Protein 5UL3 (pdb70)

Nearest PDB structures (foldseek):
  5ul3-assembly1_A  TM=1.001E+00  e=0.000E+00  Priestia megaterium
  5ul4-assembly1_A  TM=9.986E-01  e=0.000E+00  Priestia megaterium
  5ul2-assembly1_A  TM=9.793E-01  e=0.000E+00  Priestia megaterium
  9ccb-assembly1_A  TM=6.583E-01  e=2.451E-15  Methanothermobacter marburgensis
  8pty-assembly1_C  TM=5.830E-01  e=2.623E-03  Homo sapiens

Sequence (727 aa):
STKSIEYYLKELKEEIFSQIWLKPSSEIEKRCEELFKRSKEFDYKRILVSGETDNTTLYVIEDDSSSSKKIHVFSPNRDLRENPLLMRWHPSWYEIESKEIYYKCFLSCEELYYEHLELPTVTLVNLCVIENFPIPRLNLSTGTLSSYLRKEQLAKVELIDMQVGTTINNQIIKNNLLDSSQPDIIGLSVNFGQKKLAFEILDLIYSHIENGDLSSSIITVGNVIPSFSPEEQFFERYPSLLICDKEGEYTLRDLIKMLKKELKLDEVNGISSYVDESGEVKHNVAETVNFKEEVPTPSLDILGEISKFRGALTTLETSRGCDDYSRCTFCPRDHKLRSWRPLSVEEQQTLKQLDDIILRAGKHFNNIKPHIYMADEEFIGEELPNGTEAQRIIDICEGLLKREEKIKFDFAARADSSVYEPKRTKEEWNVEERLKMWHYCALAGADRIFIGVESGSNQQLKRYGKKGTTSEQNIIALRLVSALGINNLRIGFIMFDQLMKGLDNLKENLDFLERTDALMKPIDIGDMTYEELYDDKLLNDKEFIEKHKTGKPVYTIVSSYYMLASMEILMNTPYSRMVQLTERKEEVNLIMNDGKPDMNMGRYATSSFVDKTNGNLSEACQMWIDSSNFGVMYTIKSSLHKVANPREKKKLYSYMETHREISHFLLKYLVYNLSPDKESQQIILSDFLRMHSMEHIKINVGDGSSKENILNVMTNWQLIMEKLLRDVEADLNKGIITDSEDHRLHNTLKRWFSDMGNWS

Radius of gyration: 29.08 Å; Cα contacts (8 Å, |Δi|>4): 1310; chains: 1; bounding box: 94×72×60 Å

CATH classification: 3.40.50.280

Secondary structure (DSSP, 8-state):
-HHHHHHHHHHHHHHHT-TTS-HHHHHHHHHHHHTT-SS---SEEEEES-GGG-EEEEEEETTEEEEE-TTS-GGG-HHHHHH-TT-S-SSSS---EEEEES-HHHHHHH---EEEEEE---TTT--S-B--HHHHHHHHHHHHTT--EEEEEEGGGT--HHHHHHHHHHH--SEEEEE--TT-HHHHHHHHHHHHHHHHTTS---EEEEESHHHHH-HHHHHHH-TT-EEE-S-SHHHHHHHHHHHTTSS-GGGSTTEEEE-TTS-EEE---PPP-HHHH--S---TTHHHHHHTT-BEEE--EES-S----TTS--TTT-SS-EEPPHHHHHHHHHHHHHHHHHTT--SEEEE--S-SS---TTS-HHHHHHHHHHHHHTSSS--EEE-EE-GGGT--TTS-HHHHHHHHHHHHHHHHHTB-S-EEEEE-S-HHHHHHTT----HHHHHHHHHHHHHTT---EEEE--B-TT--SSHHHHHHHHHHT-SSSPBPPP--TT--HHHHHHHHHH-HHHHHHHB----GGGGBSSTT-B--EETT-HHHHHHHHHHHHHT---BTGGGPPBTTTTEE-B--SSHHHHHHHHHHHHHHHHHHHHHHHHHHHHHH--HHHHHHHHHHHHHHHHHHHHHHHHHHHHHS--HHHHHHHHHHHHHTT-TT----TT--SHHHHHHHHHHHHHHHHHHHHHHHHHHHTTSS---TT-HHHHHHHHHHHTTT---

InterPro domains:
  IPR006158 Cobalamin (vitamin B12)-binding domain [PS51332] (119-259)
  IPR006638 Elp3/MiaA/NifB-like, radical SAM core domain [SM00729] (303-529)
  IPR007197 Radical SAM [PF04055] (308-470)
  IPR007197 Radical SAM [PS51918] (299-545)
  IPR007197 Radical SAM [SFLDS00029] (1-744)
  IPR023404 Radical SAM, alpha/beta horseshoe [G3DSA:3.80.30.20] (302-476)
  IPR034532 OxsB-like [SFLDF00430] (1-744)
  IPR051198 Tetrapyrrole and bacteriochlorophyll biosynthesis methyltransferases [PTHR43409] (122-497)
  IPR058240 Radical SAM superfamily [SSF102114] (308-475)

Foldseek 3Di:
DVVVLVVLLVVLLVLQLLQQAAQVVSLVVNVVSQVPDPVDDADDKDWFAHDQFIKIWTHRDQFKIKIFGNRFQPLPQLLVCVLPVPPDDPDDPRDGMDIGGRSNVSVVSLPAFEEEEEEDDPCVVPQQDEPDQLVQQLQNLCRNNVRHRYHYHYCSLPQDLVNVLVVCLVVQGAAYEYEADFQCPVVVVVSVVSVVVCVVVVSHHYQYEYEDDLCLLPVVVVCVVVQAYKYQNARCNQQVVVVSCVVVVNDDPLARARIWHQDPVRDIDTHHHDDDLCQPSGAQGRNNCVLSSVVSLHYYEDEQKFAACLCQFQQDFARHRHNAIRGHALVRVLVNLVSRQVNCVVSVRAQEYEYPYPAQQHQDPVGCSLVRLLSNLVSLVPDPDAHAYEEEHELVLQPDVVDDLVSNLSSLVSLLSNLVRHHAEYEYAPAAQAQVVCVLRRSPDHNVSSLLSQQSNLLSVHHYAYEYAQAEQADDDCVRNVSRLVSQQDQLRHFHHHDCPPPRSSRVSCCSVPVPVSSVVTTPSHGNLVRYPDPLHHRWHAPNGNSLVVVVVVCVVVVHDFFPPVNDADSSRRTTDGAHPHVLSRLLSVVLVQVCVLCVQLLVQLVVLLVPWDPQLVVVSVVLVVVVSVLSSVLSLQLVCQQPNDDVSVVVVCVVCVVQVNNVQVAHRNDSDNVNSLVSSLSSCVSVVSSVVVVVVCDVVVVGDHDPVRSNVVSSVVSVVCRSPTD

Structure (mmCIF, N/CA/C/O backbone):
data_5UL3
#
_entry.id   5UL3
#
_cell.length_a   89.357
_cell.length_b   99.595
_cell.length_c   121.439
_cell.angle_alpha   90.00
_cell.angle_beta   90.00
_cell.angle_gamma   90.00
#
_symmetry.space_group_name_H-M   'P 21 21 21'
#
loop_
_entity.id
_entity.type
_entity.pdbx_description
1 polymer 'OxsB protein'
2 non-polymer 'IRON/SULFUR CLUSTER'
3 non-polymer COBALAMIN
4 non-polymer 2,3-DIHYDROXY-1,4-DITHIOBUTANE
5 non-polymer '2-(N-MORPHOLINO)-ETHANESULFONIC ACID'
6 non-polymer 1,2-ETHANEDIOL
7 water water
#
loop_
_atom_site.group_PDB
_atom_site.id
_atom_site.type_symbol
_atom_site.label_atom_id
_atom_site.label_alt_id
_atom_site.label_comp_id
_atom_site.label_asym_id
_atom_site.label_entity_id
_atom_site.label_seq_id
_atom_site.pdbx_PDB_ins_code
_atom_site.Cartn_x
_atom_site.Cartn_y
_atom_site.Cartn_z
_atom_site.occupancy
_atom_site.B_iso_or_equiv
_atom_site.auth_seq_id
_atom_site.auth_comp_id
_atom_site.auth_asym_id
_atom_site.auth_atom_id
_atom_site.pdbx_PDB_model_num
ATOM 1 N N . SER A 1 6 ? 41.557 -27.729 16.500 1.00 64.76 6 SER A N 1
ATOM 2 C CA . SER A 1 6 ? 42.200 -28.992 16.864 1.00 64.34 6 SER A CA 1
ATOM 3 C C . SER A 1 6 ? 41.286 -30.174 16.563 1.00 67.70 6 SER A C 1
ATOM 4 O O . SER A 1 6 ? 40.197 -30.272 17.127 1.00 54.92 6 SER A O 1
ATOM 7 N N . THR A 1 7 ? 41.742 -31.082 15.693 1.00 63.69 7 THR A N 1
ATOM 8 C CA . THR A 1 7 ? 40.870 -32.158 15.220 1.00 70.25 7 THR A CA 1
ATOM 9 C C . THR A 1 7 ? 40.516 -33.153 16.322 1.00 68.04 7 THR A C 1
ATOM 10 O O . THR A 1 7 ? 39.424 -33.731 16.304 1.00 63.46 7 THR A O 1
ATOM 14 N N . LYS A 1 8 ? 41.417 -33.387 17.275 1.00 70.98 8 LYS A N 1
ATOM 15 C CA . LYS A 1 8 ? 41.050 -34.248 18.393 1.00 69.04 8 LYS A CA 1
ATOM 16 C C . LYS A 1 8 ? 39.947 -33.608 19.228 1.00 70.68 8 LYS A C 1
ATOM 17 O O . LYS A 1 8 ? 38.993 -34.283 19.635 1.00 63.57 8 LYS A O 1
ATOM 23 N N . SER A 1 9 ? 40.050 -32.300 19.477 1.00 63.57 9 SER A N 1
ATOM 24 C CA . SER A 1 9 ? 39.022 -31.621 20.254 1.00 52.07 9 SER A CA 1
ATOM 25 C C . SER A 1 9 ? 37.702 -31.528 19.493 1.00 59.01 9 SER A C 1
ATOM 26 O O . SER A 1 9 ? 36.636 -31.511 20.117 1.00 52.95 9 SER A O 1
ATOM 29 N N . ILE A 1 10 ? 37.750 -31.474 18.159 1.00 43.95 10 ILE A N 1
ATOM 30 C CA . ILE A 1 10 ? 36.522 -31.425 17.368 1.00 60.33 10 ILE A CA 1
ATOM 31 C C . ILE A 1 10 ? 35.742 -32.721 17.532 1.00 56.63 10 ILE A C 1
ATOM 32 O O . ILE A 1 10 ? 34.525 -32.713 17.764 1.00 46.96 10 ILE A O 1
ATOM 37 N N . GLU A 1 11 ? 36.437 -33.853 17.409 1.00 54.36 11 GLU A N 1
ATOM 38 C CA . GLU A 1 11 ? 35.806 -35.153 17.597 1.00 45.61 11 GLU A CA 1
ATOM 39 C C . GLU A 1 11 ? 35.200 -35.257 18.987 1.00 54.15 11 GLU A C 1
ATOM 40 O O . GLU A 1 11 ? 34.043 -35.667 19.150 1.00 50.29 11 GLU A O 1
ATOM 46 N N . TYR A 1 12 ? 35.968 -34.860 20.001 1.00 47.42 12 TYR A N 1
ATOM 47 C CA . TYR A 1 12 ? 35.471 -34.874 21.369 1.00 57.11 12 TYR A CA 1
ATOM 48 C C . TYR A 1 12 ? 34.256 -33.968 21.530 1.00 53.20 12 TYR A C 1
ATOM 49 O O . TYR A 1 12 ? 33.298 -34.318 22.230 1.00 45.05 12 TYR A O 1
ATOM 58 N N . TYR A 1 13 ? 34.283 -32.792 20.902 1.00 49.84 13 TYR A N 1
ATOM 59 C CA . TYR A 1 13 ? 33.179 -31.853 21.055 1.00 51.56 13 TYR A CA 1
ATOM 60 C C . TYR A 1 13 ? 31.908 -32.383 20.396 1.00 41.27 13 TYR A C 1
ATOM 61 O O . TYR A 1 13 ? 30.819 -32.273 20.968 1.00 40.29 13 TYR A O 1
ATOM 70 N N . LEU A 1 14 ? 32.031 -32.984 19.214 1.00 37.34 14 LEU A N 1
ATOM 71 C CA . LEU A 1 14 ? 30.864 -33.536 18.535 1.00 43.86 14 LEU A CA 1
ATOM 72 C C . LEU A 1 14 ? 30.278 -34.711 19.311 1.00 51.77 14 LEU A C 1
ATOM 73 O O . LEU A 1 14 ? 29.054 -34.809 19.472 1.00 39.40 14 LEU A O 1
ATOM 78 N N . LYS A 1 15 ? 31.137 -35.609 19.798 1.00 41.97 15 LYS A N 1
ATOM 79 C CA . LYS A 1 15 ? 30.666 -36.761 20.563 1.00 41.21 15 LYS A CA 1
ATOM 80 C C . LYS A 1 15 ? 29.924 -36.319 21.814 1.00 39.84 15 LYS A C 1
ATOM 81 O O . LYS A 1 15 ? 28.841 -36.829 22.120 1.00 42.71 15 LYS A O 1
ATOM 87 N N . GLU A 1 16 ? 30.497 -35.367 22.556 1.00 39.74 16 GLU A N 1
ATOM 88 C CA . GLU A 1 16 ? 29.834 -34.870 23.754 1.00 40.05 16 GLU A CA 1
ATOM 89 C C . GLU A 1 16 ? 28.552 -34.123 23.404 1.00 38.55 16 GLU A C 1
ATOM 90 O O . GLU A 1 16 ? 27.575 -34.166 24.161 1.00 35.48 16 GLU A O 1
ATOM 96 N N . LEU A 1 17 ? 28.554 -33.400 22.283 1.00 38.55 17 LEU A N 1
ATOM 97 C CA . LEU A 1 17 ? 27.357 -32.673 21.872 1.00 38.84 17 LEU A CA 1
ATOM 98 C C . LEU A 1 17 ? 26.258 -33.636 21.457 1.00 33.17 17 LEU A C 1
ATOM 99 O O . LEU A 1 17 ? 25.078 -33.408 21.757 1.00 35.85 17 LEU A O 1
ATOM 104 N N . LYS A 1 18 ? 26.626 -34.713 20.761 1.00 33.43 18 LY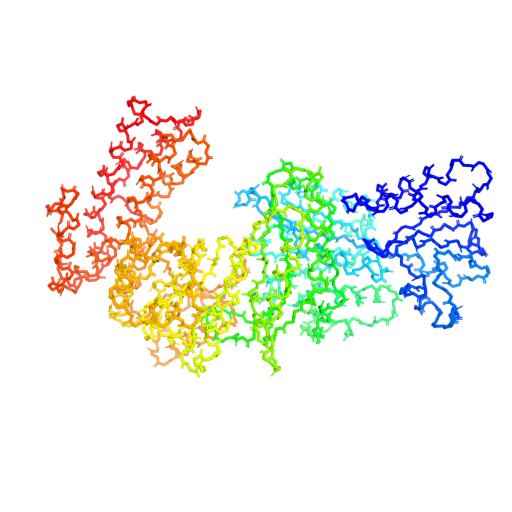S A N 1
ATOM 105 C CA . LYS A 1 18 ? 25.648 -35.731 20.389 1.00 35.92 18 LYS A CA 1
ATOM 106 C C . LYS A 1 18 ? 24.965 -36.312 21.622 1.00 38.66 18 LYS A C 1
ATOM 107 O O . LYS A 1 18 ? 23.765 -36.621 21.591 1.00 37.22 18 LYS A O 1
ATOM 113 N N A GLU A 1 19 ? 25.704 -36.451 22.726 0.50 34.99 19 GLU A N 1
ATOM 114 N N B GLU A 1 19 ? 25.707 -36.456 22.723 0.50 34.99 19 GLU A N 1
ATOM 115 C CA A GLU A 1 19 ? 25.102 -36.972 23.947 0.50 33.55 19 GLU A CA 1
ATOM 116 C CA B GLU A 1 19 ? 25.108 -36.970 23.948 0.50 33.55 19 GLU A CA 1
ATOM 117 C C A GLU A 1 19 ? 24.233 -35.922 24.623 0.50 33.91 19 GLU A C 1
ATOM 118 C C B GLU A 1 19 ? 24.227 -35.920 24.607 0.50 33.91 19 GLU A C 1
ATOM 119 O O A GLU A 1 19 ? 23.176 -36.247 25.177 0.50 36.78 19 GLU A O 1
ATOM 120 O O B GLU A 1 19 ? 23.157 -36.245 25.136 0.50 36.78 19 GLU A O 1
ATOM 131 N N . ILE A 1 20 ? 24.657 -34.657 24.591 1.00 28.23 20 ILE A N 1
ATOM 132 C CA . ILE A 1 20 ? 23.840 -33.591 25.155 1.00 25.76 20 ILE A CA 1
ATOM 133 C C . ILE A 1 20 ? 22.537 -33.467 24.377 1.00 28.52 20 ILE A C 1
ATOM 134 O O . ILE A 1 20 ? 21.441 -33.417 24.957 1.00 29.82 20 ILE A O 1
ATOM 139 N N . PHE A 1 21 ? 22.644 -33.428 23.046 1.00 28.21 21 PHE A N 1
ATOM 140 C CA . PHE A 1 21 ? 21.467 -33.187 22.208 1.00 32.66 21 PHE A CA 1
ATOM 141 C C . PHE A 1 21 ? 20.495 -34.361 22.215 1.00 36.52 21 PHE A C 1
ATOM 142 O O . PHE A 1 21 ? 19.325 -34.188 21.844 1.00 31.19 21 PHE A O 1
ATOM 150 N N . SER A 1 22 ? 20.950 -35.555 22.597 1.00 29.68 22 SER A N 1
ATOM 151 C CA . SER A 1 22 ? 20.052 -36.699 22.693 1.00 30.57 22 SER A CA 1
ATOM 152 C C . SER A 1 22 ? 19.017 -36.528 23.794 1.00 33.93 22 SER A C 1
ATOM 153 O O . SER A 1 22 ? 18.017 -37.260 23.803 1.00 35.57 22 SER A O 1
ATOM 156 N N . GLN A 1 23 ? 19.213 -35.573 24.704 1.00 29.87 23 GLN A N 1
ATOM 157 C CA . GLN A 1 23 ? 18.259 -35.340 25.786 1.00 29.04 23 GLN A CA 1
ATOM 158 C C . GLN A 1 23 ? 17.211 -34.332 25.308 1.00 30.28 23 GLN A C 1
ATOM 159 O O . GLN A 1 23 ? 17.162 -33.172 25.720 1.00 29.90 23 GLN A O 1
ATOM 165 N N . ILE A 1 24 ? 16.338 -34.826 24.423 1.00 33.78 24 ILE A N 1
ATOM 166 C CA . ILE A 1 24 ? 15.435 -33.944 23.689 1.00 33.61 24 ILE A CA 1
ATOM 167 C C . ILE A 1 24 ? 14.317 -33.370 24.544 1.00 35.01 24 ILE A C 1
ATOM 168 O O . ILE A 1 24 ? 13.582 -32.498 24.074 1.00 33.98 24 ILE A O 1
ATOM 173 N N . TRP A 1 25 ? 14.192 -33.798 25.802 1.00 30.29 25 TRP A N 1
ATOM 174 C CA . TRP A 1 25 ? 13.231 -33.190 26.713 1.00 30.00 25 TRP A CA 1
ATOM 175 C C . TRP A 1 25 ? 13.740 -31.911 27.359 1.00 39.13 25 TRP A C 1
ATOM 176 O O . TRP A 1 25 ? 12.940 -31.161 27.924 1.00 38.33 25 TRP A O 1
ATOM 187 N N . LEU A 1 26 ? 15.043 -31.645 27.319 1.00 35.74 26 LEU A N 1
ATOM 188 C CA . LEU A 1 26 ? 15.538 -30.434 27.951 1.00 34.72 26 LEU A CA 1
ATOM 189 C C . LEU A 1 26 ? 15.192 -29.225 27.098 1.00 36.38 26 LEU A C 1
ATOM 190 O O . LEU A 1 26 ? 15.168 -29.294 25.867 1.00 36.00 26 LEU A O 1
ATOM 195 N N . LYS A 1 27 ? 14.927 -28.109 27.768 1.00 35.02 27 LYS A N 1
ATOM 196 C CA . LYS A 1 27 ? 14.661 -26.858 27.078 1.00 36.72 27 LYS A CA 1
ATOM 197 C C . LYS A 1 27 ? 15.958 -26.300 26.498 1.00 40.95 27 LYS A C 1
ATOM 198 O O . LYS A 1 27 ? 17.051 -26.615 26.981 1.00 38.83 27 LYS A O 1
ATOM 204 N N . PRO A 1 28 ? 15.864 -25.475 25.450 1.00 40.63 28 PRO A N 1
ATOM 205 C CA . PRO A 1 28 ? 17.093 -25.021 24.779 1.00 37.82 28 PRO A CA 1
ATOM 206 C C . PRO A 1 28 ? 18.052 -24.267 25.693 1.00 41.49 28 PRO A C 1
ATOM 207 O O . PRO A 1 28 ? 19.267 -24.347 25.482 1.00 38.62 28 PRO A O 1
ATOM 211 N N . SER A 1 29 ? 17.550 -23.552 26.707 1.00 41.16 29 SER A N 1
ATOM 212 C CA A SER A 1 29 ? 18.440 -22.878 27.649 0.50 46.18 29 SER A CA 1
ATOM 213 C CA B SER A 1 29 ? 18.442 -22.877 27.646 0.50 46.17 29 SER A CA 1
ATOM 214 C C . SER A 1 29 ? 19.235 -23.880 28.478 1.00 48.44 29 SER A C 1
ATOM 215 O O . SER A 1 29 ? 20.408 -23.642 28.791 1.00 44.84 29 SER A O 1
ATOM 220 N N . GLU A 1 30 ? 18.612 -25.002 28.850 1.00 44.03 30 GLU A N 1
ATOM 221 C CA . GLU A 1 30 ? 19.322 -26.038 29.599 1.00 39.63 30 GLU A CA 1
ATOM 222 C C . GLU A 1 30 ? 20.321 -26.771 28.711 1.00 46.89 30 GLU A C 1
ATOM 223 O O . GLU A 1 30 ? 21.429 -27.107 29.152 1.00 37.97 30 GLU A O 1
ATOM 229 N N . ILE A 1 31 ? 19.955 -27.025 27.454 1.00 37.21 31 ILE A N 1
ATOM 230 C CA . ILE A 1 31 ? 20.929 -27.540 26.496 1.00 34.90 31 ILE A CA 1
ATOM 231 C C . ILE A 1 31 ? 22.096 -26.572 26.364 1.00 39.58 31 ILE A C 1
ATOM 232 O O . ILE A 1 31 ? 23.266 -26.981 26.350 1.00 35.32 31 ILE A O 1
ATOM 237 N N . GLU A 1 32 ? 21.800 -25.273 26.279 1.00 34.68 32 GLU A N 1
ATOM 238 C CA . GLU A 1 32 ? 22.873 -24.295 26.112 1.00 39.83 32 GLU A CA 1
ATOM 239 C C . GLU A 1 32 ? 23.785 -24.277 27.336 1.00 41.43 32 GLU A C 1
ATOM 240 O O . GLU A 1 32 ? 25.014 -24.190 27.201 1.00 41.23 32 GLU A O 1
ATOM 246 N N . LYS A 1 33 ? 23.203 -24.396 28.533 1.00 40.88 33 LYS A N 1
ATOM 247 C CA . LYS A 1 33 ? 23.998 -24.475 29.757 1.00 37.16 33 LYS A CA 1
ATOM 248 C C . LYS A 1 33 ? 25.010 -25.604 29.676 1.00 43.42 33 LYS A C 1
ATOM 249 O O . LYS A 1 33 ? 26.197 -25.414 29.966 1.00 45.56 33 LYS A O 1
ATOM 255 N N . ARG A 1 34 ? 24.559 -26.794 29.280 1.00 35.05 34 ARG A N 1
ATOM 256 C CA . ARG A 1 34 ? 25.477 -27.921 29.182 1.00 38.71 34 ARG A CA 1
ATOM 257 C C . ARG A 1 34 ? 26.489 -27.732 28.062 1.00 50.01 34 ARG A C 1
ATOM 258 O O . ARG A 1 34 ? 27.591 -28.292 28.129 1.00 42.00 34 ARG A O 1
ATOM 266 N N . CYS A 1 35 ? 26.142 -26.957 27.027 1.00 42.48 35 CYS A N 1
ATOM 267 C CA . CYS A 1 35 ? 27.115 -26.674 25.976 1.00 36.31 35 CYS A CA 1
ATOM 268 C C . CYS A 1 35 ? 28.189 -25.704 26.463 1.00 40.06 35 CYS A C 1
ATOM 269 O O . CYS A 1 35 ? 29.370 -25.858 26.126 1.00 41.46 35 CYS A O 1
ATOM 272 N N . GLU A 1 36 ? 27.801 -24.698 27.249 1.00 41.42 36 GLU A N 1
ATOM 273 C CA . GLU A 1 36 ? 28.792 -23.783 27.811 1.00 52.03 36 GLU A CA 1
ATOM 274 C C . GLU A 1 36 ? 29.766 -24.519 28.717 1.00 55.94 36 GLU A C 1
ATOM 275 O O . GLU A 1 36 ? 30.982 -24.308 28.634 1.00 55.14 36 GLU A O 1
ATOM 281 N N . GLU A 1 37 ? 29.252 -25.403 29.572 1.00 50.43 37 GLU A N 1
ATOM 282 C CA . GLU A 1 37 ? 30.114 -26.139 30.490 1.00 55.80 37 GLU A CA 1
ATOM 283 C C . GLU A 1 37 ? 31.051 -27.083 29.748 1.00 61.29 37 GLU A C 1
ATOM 284 O O . GLU A 1 37 ? 32.154 -27.367 30.230 1.00 59.32 37 GLU A O 1
ATOM 290 N N . LEU A 1 38 ? 30.643 -27.562 28.573 1.00 49.29 38 LEU A N 1
ATOM 291 C CA . LEU A 1 38 ? 31.494 -28.444 27.785 1.00 52.17 38 LEU A CA 1
ATOM 292 C C . LEU A 1 38 ? 32.612 -27.674 27.088 1.00 59.94 38 LEU A C 1
ATOM 293 O O . LEU A 1 38 ? 33.722 -28.195 26.922 1.00 54.19 38 LEU A O 1
ATOM 298 N N . PHE A 1 39 ? 32.343 -26.439 26.668 1.00 57.10 39 PHE A N 1
ATOM 299 C CA . PHE A 1 39 ? 33.349 -25.668 25.952 1.00 62.66 39 PHE A CA 1
ATOM 300 C C . PHE A 1 39 ? 34.223 -24.835 26.878 1.00 65.52 39 PHE A C 1
ATOM 301 O O . PHE A 1 39 ? 35.354 -24.494 26.505 1.00 76.62 39 PHE A O 1
ATOM 309 N N . LYS A 1 40 ? 33.743 -24.531 28.080 1.00 66.54 40 LYS A N 1
ATOM 310 C CA . LYS A 1 40 ? 34.572 -23.934 29.116 1.00 74.16 40 LYS A CA 1
ATOM 311 C C . LYS A 1 40 ? 35.438 -24.958 29.845 1.00 77.34 40 LYS A C 1
ATOM 312 O O . LYS A 1 40 ? 36.166 -24.580 30.769 1.00 84.40 40 LYS A O 1
ATOM 318 N N . ARG A 1 41 ? 35.384 -26.237 29.456 1.00 74.76 41 ARG A N 1
ATOM 319 C CA . ARG A 1 41 ? 36.183 -27.271 30.104 1.00 78.86 41 ARG A CA 1
ATOM 320 C C . ARG A 1 41 ? 37.641 -27.261 29.661 1.00 82.93 41 ARG A C 1
ATOM 321 O O . ARG A 1 41 ? 38.447 -28.014 30.219 1.00 75.14 41 ARG A O 1
ATOM 329 N N . SER A 1 42 ? 37.991 -26.443 28.670 1.00 90.21 42 SER A N 1
ATOM 330 C CA . SER A 1 42 ? 39.372 -26.235 28.260 1.00 91.51 42 SER A CA 1
ATOM 331 C C . SER A 1 42 ? 39.655 -24.742 28.257 1.00 99.39 42 SER A C 1
ATOM 332 O O . SER A 1 42 ? 38.883 -23.964 27.686 1.00 103.95 42 SER A O 1
ATOM 335 N N . LYS A 1 43 ? 40.753 -24.343 28.904 1.00 91.87 43 LYS A N 1
ATOM 336 C CA . LYS A 1 43 ? 41.276 -22.996 28.711 1.00 95.23 43 LYS A CA 1
ATOM 337 C C . LYS A 1 43 ? 41.852 -22.800 27.315 1.00 97.03 43 LYS A C 1
ATOM 338 O O . LYS A 1 43 ? 42.208 -21.671 26.961 1.00 97.11 43 LYS A O 1
ATOM 344 N N . GLU A 1 44 ? 41.950 -23.869 26.524 1.00 94.81 44 GLU A N 1
ATOM 345 C CA . GLU A 1 44 ? 42.429 -23.831 25.142 1.00 100.40 44 GLU A CA 1
ATOM 346 C C . GLU A 1 44 ? 41.319 -23.505 24.154 1.00 96.46 44 GLU A C 1
ATOM 347 O O . GLU A 1 44 ? 41.281 -24.051 23.045 1.00 82.24 44 GLU A O 1
ATOM 353 N N . PHE A 1 45 ? 40.405 -22.618 24.552 1.00 96.77 45 PHE A N 1
ATOM 354 C CA . PHE A 1 45 ? 39.308 -22.143 23.717 1.00 89.89 45 PHE A CA 1
ATOM 355 C C . PHE A 1 45 ? 38.499 -21.112 24.493 1.00 84.86 45 PHE A C 1
ATOM 356 O O . PHE A 1 45 ? 37.917 -21.433 25.536 1.00 84.72 45 PHE A O 1
ATOM 364 N N . ASP A 1 46 ? 38.459 -19.874 24.005 1.00 71.21 46 ASP A N 1
ATOM 365 C CA . ASP A 1 46 ? 37.574 -18.860 24.552 1.00 70.62 46 ASP A CA 1
ATOM 366 C C . ASP A 1 46 ? 36.659 -18.336 23.453 1.00 68.47 46 ASP A C 1
ATOM 367 O O . ASP A 1 46 ? 37.052 -18.241 22.285 1.00 59.33 46 ASP A O 1
ATOM 372 N N . TYR A 1 47 ? 35.428 -18.004 23.842 1.00 59.73 47 TYR A N 1
ATOM 373 C CA . TYR A 1 47 ? 34.391 -17.602 22.906 1.00 53.96 47 TYR A CA 1
ATOM 374 C C . TYR A 1 47 ? 33.562 -16.494 23.535 1.00 51.67 47 TYR A C 1
ATOM 375 O O . TYR A 1 47 ? 33.566 -16.305 24.753 1.00 51.40 47 TYR A O 1
ATOM 384 N N . LYS A 1 48 ? 32.824 -15.776 22.690 1.00 43.17 48 LYS A N 1
ATOM 385 C CA . LYS A 1 48 ? 32.010 -14.667 23.178 1.00 43.28 48 LYS A CA 1
ATOM 386 C C . LYS A 1 48 ? 30.575 -15.083 23.483 1.00 48.96 48 LYS A C 1
ATOM 387 O O . LYS A 1 48 ? 30.034 -14.718 24.530 1.00 51.10 48 LYS A O 1
ATOM 393 N N . ARG A 1 49 ? 29.933 -15.831 22.590 1.00 44.88 49 ARG A N 1
ATOM 394 C CA . ARG A 1 49 ? 28.581 -16.287 22.883 1.00 48.22 49 ARG A CA 1
ATOM 395 C C . ARG A 1 49 ? 28.297 -17.558 22.099 1.00 40.55 49 ARG A C 1
ATOM 396 O O . ARG A 1 49 ? 29.020 -17.913 21.164 1.00 36.92 49 ARG A O 1
ATOM 404 N N . ILE A 1 50 ? 27.256 -18.274 22.529 1.00 40.56 50 ILE A N 1
ATOM 405 C CA . ILE A 1 50 ? 26.826 -19.485 21.849 1.00 39.20 50 ILE A CA 1
ATOM 406 C C . ILE A 1 50 ? 25.331 -19.387 21.578 1.00 35.93 50 ILE A C 1
ATOM 407 O O . ILE A 1 50 ? 24.603 -18.630 22.222 1.00 41.31 50 ILE A O 1
ATOM 412 N N . LEU A 1 51 ? 24.895 -20.176 20.601 1.00 31.71 51 LEU A N 1
ATOM 413 C CA . LEU A 1 51 ? 23.500 -20.286 20.191 1.00 33.71 51 LEU A CA 1
ATOM 414 C C . LEU A 1 51 ? 23.245 -21.750 19.868 1.00 29.79 51 LEU A C 1
ATOM 415 O O . LEU A 1 51 ? 24.034 -22.365 19.144 1.00 28.31 51 LEU A O 1
ATOM 420 N N . VAL A 1 52 ? 22.154 -22.314 20.391 1.00 28.21 52 VAL A N 1
ATOM 421 C CA . VAL A 1 52 ? 21.690 -23.633 19.978 1.00 21.73 52 VAL A CA 1
ATOM 422 C C . VAL A 1 52 ? 20.389 -23.428 19.202 1.00 22.73 52 VAL A C 1
ATOM 423 O O . VAL A 1 52 ? 19.508 -22.681 19.647 1.00 24.53 52 VAL A O 1
ATOM 427 N N . SER A 1 53 ? 20.284 -24.072 18.053 1.00 23.91 53 SER A N 1
ATOM 428 C CA . SER A 1 53 ? 19.022 -24.077 17.302 1.00 21.89 53 SER A CA 1
ATOM 429 C C . SER A 1 53 ? 18.884 -25.451 16.669 1.00 25.48 53 SER A C 1
ATOM 430 O O . SER A 1 53 ? 19.684 -26.354 16.930 1.00 27.37 53 SER A O 1
ATOM 433 N N . GLY A 1 54 ? 17.886 -25.617 15.791 1.00 22.97 54 GLY A N 1
ATOM 434 C CA . GLY A 1 54 ? 17.586 -26.943 15.279 1.00 24.26 54 GLY A CA 1
ATOM 435 C C . GLY A 1 54 ? 16.863 -27.739 16.362 1.00 21.99 54 GLY A C 1
ATOM 436 O O . GLY A 1 54 ? 16.581 -27.234 17.440 1.00 24.71 54 GLY A O 1
ATOM 437 N N . GLU A 1 55 ?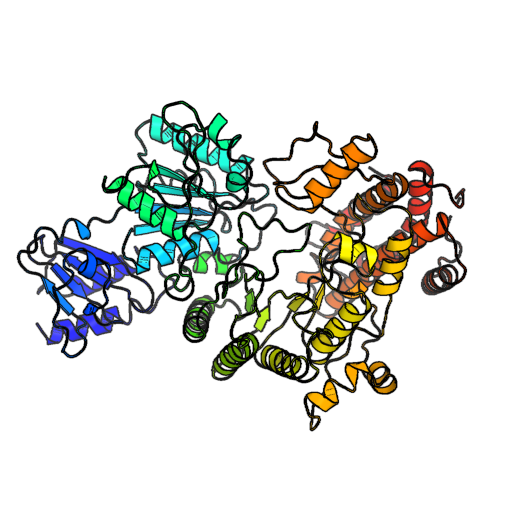 16.581 -29.010 16.059 1.00 23.30 55 GLU A N 1
ATOM 438 C CA . GLU A 1 55 ? 15.887 -29.888 17.000 1.00 24.79 55 GLU A CA 1
ATOM 439 C C . GLU A 1 55 ? 16.171 -31.337 16.630 1.00 21.71 55 GLU A C 1
ATOM 440 O O . GLU A 1 55 ? 16.538 -31.639 15.495 1.00 23.12 55 GLU A O 1
ATOM 446 N N . THR A 1 56 ? 15.984 -32.234 17.618 1.00 24.88 56 THR A N 1
ATOM 447 C CA . THR A 1 56 ? 16.268 -33.672 17.511 1.00 27.38 56 THR A CA 1
ATOM 448 C C . THR A 1 56 ? 17.450 -33.996 16.592 1.00 27.00 56 THR A C 1
ATOM 449 O O . THR A 1 56 ? 18.605 -33.805 16.987 1.00 30.09 56 THR A O 1
ATOM 453 N N . ASP A 1 57 ? 17.190 -34.491 15.385 1.00 23.85 57 ASP A N 1
ATOM 454 C CA . ASP A 1 57 ? 18.249 -34.994 14.515 1.00 24.62 57 ASP A CA 1
ATOM 455 C C . ASP A 1 57 ? 18.938 -33.906 13.689 1.00 27.59 57 ASP A C 1
ATOM 456 O O . ASP A 1 57 ? 19.657 -34.243 12.744 1.00 31.85 57 ASP A O 1
ATOM 461 N N . ASN A 1 58 ? 18.762 -32.629 14.039 1.00 25.31 58 ASN A N 1
ATOM 462 C CA . ASN A 1 58 ? 19.461 -31.568 13.323 1.00 26.43 58 ASN A CA 1
ATOM 463 C C . ASN A 1 58 ? 19.889 -30.459 14.270 1.00 26.92 58 ASN A C 1
ATOM 464 O O . ASN A 1 58 ? 20.270 -29.370 13.816 1.00 26.00 58 ASN A O 1
ATOM 469 N N . THR A 1 59 ? 19.854 -30.715 15.578 1.00 23.28 59 THR A N 1
ATOM 470 C CA . THR A 1 59 ? 20.252 -29.711 16.545 1.00 22.18 59 THR A CA 1
ATOM 471 C C . THR A 1 59 ? 21.686 -29.260 16.270 1.00 24.81 59 THR A C 1
ATOM 472 O O . THR A 1 59 ? 22.564 -30.071 15.963 1.00 26.40 59 THR A O 1
ATOM 476 N N . THR A 1 60 ? 21.898 -27.957 16.362 1.00 23.84 60 THR A N 1
ATOM 477 C CA . THR A 1 60 ? 23.113 -27.299 15.892 1.00 27.43 60 THR A CA 1
ATOM 478 C C . THR A 1 60 ? 23.599 -26.328 16.953 1.00 24.13 60 THR A C 1
ATOM 479 O O . THR A 1 60 ? 22.802 -25.582 17.518 1.00 27.92 60 THR A O 1
ATOM 483 N N . LEU A 1 61 ? 24.913 -26.316 17.204 1.00 25.14 61 LEU A N 1
ATOM 484 C CA . LEU A 1 61 ? 25.536 -25.347 18.094 1.00 27.62 61 LEU A CA 1
ATOM 485 C C . LEU A 1 61 ? 26.411 -24.390 17.289 1.00 24.74 61 LEU A C 1
ATOM 486 O O . LEU A 1 61 ? 27.220 -24.831 16.466 1.00 28.28 61 LEU A O 1
ATOM 491 N N . TYR A 1 62 ? 26.222 -23.094 17.508 1.00 26.26 62 TYR A N 1
ATOM 492 C CA . TYR A 1 62 ? 27.114 -22.061 16.997 1.00 32.89 62 TYR A CA 1
ATOM 493 C C . TYR A 1 62 ? 27.945 -21.537 18.158 1.00 31.88 62 TYR A C 1
ATOM 494 O O . TYR A 1 62 ? 27.396 -21.141 19.190 1.00 34.15 62 TYR A O 1
ATOM 503 N N . VAL A 1 63 ? 29.258 -21.551 17.997 1.00 32.07 63 VAL A N 1
ATOM 504 C CA . VAL A 1 63 ? 30.166 -20.936 18.956 1.00 36.40 63 VAL A CA 1
ATOM 505 C C . VAL A 1 63 ? 30.733 -19.701 18.274 1.00 34.79 63 VAL A C 1
ATOM 506 O O . VAL A 1 63 ? 31.478 -19.815 17.296 1.00 30.13 63 VAL A O 1
ATOM 510 N N . ILE A 1 64 ? 30.339 -18.523 18.749 1.00 32.94 64 ILE A N 1
ATOM 511 C CA . ILE A 1 64 ? 30.775 -17.264 18.158 1.00 35.75 64 ILE A CA 1
ATOM 512 C C . ILE A 1 64 ? 32.014 -16.809 18.925 1.00 34.10 64 ILE A C 1
ATOM 513 O O . ILE A 1 64 ? 31.908 -16.305 20.044 1.00 41.44 64 ILE A O 1
ATOM 518 N N . GLU A 1 65 ? 33.195 -16.999 18.324 1.00 41.48 65 GLU A N 1
ATOM 519 C CA . GLU A 1 65 ? 34.427 -16.478 18.918 1.00 48.13 65 GLU A CA 1
ATOM 520 C C . GLU A 1 65 ? 34.397 -14.960 18.893 1.00 47.49 65 GLU A C 1
ATOM 521 O O . GLU A 1 65 ? 34.399 -14.317 19.944 1.00 56.61 65 GLU A O 1
ATOM 527 N N A ASP A 1 66 ? 34.273 -14.387 17.694 0.50 46.94 66 ASP A N 1
ATOM 528 N N B ASP A 1 66 ? 34.492 -14.355 17.718 0.50 47.03 66 ASP A N 1
ATOM 529 C CA A ASP A 1 66 ? 33.616 -13.099 17.476 0.50 47.64 66 ASP A CA 1
ATOM 530 C CA B ASP A 1 66 ? 34.669 -12.908 17.702 0.50 49.98 66 ASP A CA 1
ATOM 531 C C A ASP A 1 66 ? 32.869 -13.182 16.141 0.50 48.86 66 ASP A C 1
ATOM 532 C C B ASP A 1 66 ? 33.950 -12.352 16.481 0.50 52.03 66 ASP A C 1
ATOM 533 O O A ASP A 1 66 ? 32.690 -14.266 15.576 0.50 43.13 66 ASP A O 1
ATOM 534 O O B ASP A 1 66 ? 33.066 -13.004 15.914 0.50 49.57 66 ASP A O 1
ATOM 543 N N A SER A 1 67 ? 32.427 -12.034 15.619 0.50 46.43 67 SER A N 1
ATOM 544 N N B SER A 1 67 ? 34.319 -11.137 16.079 0.50 48.26 67 SER A N 1
ATOM 545 C CA A SER A 1 67 ? 31.677 -12.037 14.366 0.50 48.22 67 SER A CA 1
ATO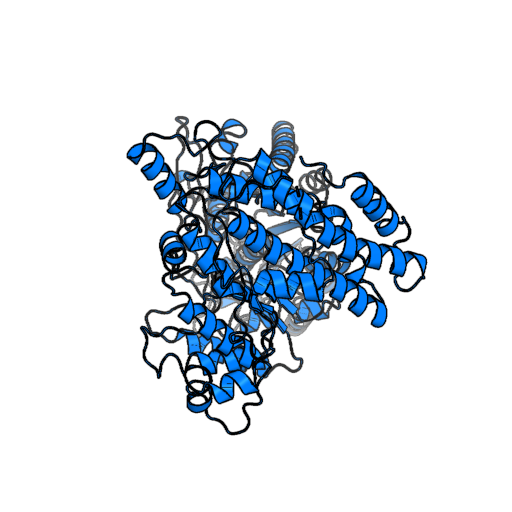M 546 C CA B SER A 1 67 ? 33.725 -10.492 14.919 0.50 49.18 67 SER A CA 1
ATOM 547 C C A SER A 1 67 ? 32.512 -12.489 13.171 0.50 46.32 67 SER A C 1
ATOM 548 C C B SER A 1 67 ? 34.248 -11.051 13.598 0.50 50.41 67 SER A C 1
ATOM 549 O O A SER A 1 67 ? 31.936 -12.811 12.126 0.50 43.32 67 SER A O 1
ATOM 550 O O B SER A 1 67 ? 34.070 -10.411 12.555 0.50 52.19 67 SER A O 1
ATOM 555 N N A SER A 1 68 ? 33.840 -12.531 13.299 0.50 47.96 68 SER A N 1
ATOM 556 N N B SER A 1 68 ? 34.878 -12.236 13.621 0.50 49.27 68 SER A N 1
ATOM 557 C CA A SER A 1 68 ? 34.722 -12.924 12.207 0.50 46.35 68 SER A CA 1
ATOM 558 C CA B SER A 1 68 ? 35.352 -12.840 12.371 0.50 46.95 68 SER A CA 1
ATOM 559 C C A SER A 1 68 ? 35.213 -14.362 12.319 0.50 43.53 68 SER A C 1
ATOM 560 C C B SER A 1 68 ? 35.524 -14.352 12.464 0.50 43.48 68 SER A C 1
ATOM 561 O O A SER A 1 68 ? 35.891 -14.838 11.405 0.50 43.81 68 SER A O 1
ATOM 562 O O B SER A 1 68 ? 36.249 -14.902 11.630 0.50 44.17 68 SER A O 1
ATOM 567 N N . LYS A 1 69 ? 34.899 -15.052 13.414 1.00 43.96 69 LYS A N 1
ATOM 568 C CA A LYS A 1 69 ? 35.211 -16.469 13.593 0.50 42.56 69 LYS A CA 1
ATOM 569 C CA B LYS A 1 69 ? 35.206 -16.471 13.593 0.50 42.56 69 LYS A CA 1
ATOM 570 C C . LYS A 1 69 ? 34.016 -17.140 14.264 1.00 38.70 69 LYS A C 1
ATOM 571 O O . LYS A 1 69 ? 33.788 -16.936 15.460 1.00 37.50 69 LYS A O 1
ATOM 582 N N . ILE A 1 70 ? 33.269 -17.939 13.499 1.00 39.95 70 ILE A N 1
ATOM 583 C CA . ILE A 1 70 ? 32.057 -18.614 13.970 1.00 35.91 70 ILE A CA 1
ATOM 584 C C . ILE A 1 70 ? 32.208 -20.112 13.714 1.00 29.15 70 ILE A C 1
ATOM 585 O O . ILE A 1 70 ? 32.336 -20.536 12.559 1.00 34.45 70 ILE A O 1
ATOM 590 N N . HIS A 1 71 ? 32.186 -20.911 14.784 1.00 33.04 71 HIS A N 1
ATOM 591 C CA . HIS A 1 71 ? 32.229 -22.366 14.669 1.00 32.48 71 HIS A CA 1
ATOM 592 C C . HIS A 1 71 ? 30.814 -22.917 14.652 1.00 28.94 71 HIS A C 1
ATOM 593 O O . HIS A 1 71 ? 29.956 -22.438 15.390 1.00 29.37 71 HIS A O 1
ATOM 600 N N . VAL A 1 72 ? 30.589 -23.946 13.844 1.00 33.89 72 VAL A N 1
ATOM 601 C CA . VAL A 1 72 ? 29.273 -24.568 13.736 1.00 31.71 72 VAL A CA 1
ATOM 602 C C . VAL A 1 72 ? 29.438 -26.073 13.899 1.00 26.39 72 VAL A C 1
ATOM 603 O O . VAL A 1 72 ? 30.190 -26.703 13.143 1.00 31.09 72 VAL A O 1
ATOM 607 N N . PHE A 1 73 ? 28.707 -26.649 14.860 1.00 28.19 73 PHE A N 1
ATOM 608 C CA . PHE A 1 73 ? 28.718 -28.080 15.158 1.00 31.54 73 PHE A CA 1
ATOM 609 C C . PHE A 1 73 ? 27.346 -28.675 14.877 1.00 25.25 73 PHE A C 1
ATOM 610 O O . PHE A 1 73 ? 26.341 -28.183 15.405 1.00 30.62 73 PHE A O 1
ATOM 618 N N . SER A 1 74 ? 27.307 -29.748 14.093 1.00 26.97 74 SER A N 1
ATOM 619 C CA . SER A 1 74 ? 26.053 -30.416 13.735 1.00 35.73 74 SER A CA 1
ATOM 620 C C . SER A 1 74 ? 26.248 -31.918 13.878 1.00 26.49 74 SER A C 1
ATOM 621 O O . SER A 1 74 ? 26.440 -32.631 12.888 1.00 29.76 74 SER A O 1
ATOM 624 N N . PRO A 1 75 ? 26.180 -32.436 15.107 1.00 31.51 75 PRO A N 1
ATOM 625 C CA . PRO A 1 75 ? 26.565 -33.837 15.339 1.00 31.57 75 PRO A CA 1
ATOM 626 C C . PRO A 1 75 ? 25.613 -34.848 14.743 1.00 38.32 75 PRO A C 1
ATOM 627 O O . PRO A 1 75 ? 26.017 -36.000 14.536 1.00 35.05 75 PRO A O 1
ATOM 631 N N . ASN A 1 76 ? 24.367 -34.468 14.464 1.00 30.03 76 ASN A N 1
ATOM 632 C CA . ASN A 1 76 ? 23.338 -35.401 14.017 1.00 32.20 76 ASN A CA 1
ATOM 633 C C . ASN A 1 76 ? 22.998 -35.280 12.545 1.00 35.38 76 ASN A C 1
ATOM 634 O O . ASN A 1 76 ? 22.215 -36.091 12.042 1.00 30.57 76 ASN A O 1
ATOM 639 N N . ARG A 1 77 ? 23.551 -34.300 11.835 1.00 33.56 77 ARG A N 1
ATOM 640 C CA . ARG A 1 77 ? 23.171 -34.141 10.446 1.00 27.04 77 ARG A CA 1
ATOM 641 C C . ARG A 1 77 ? 24.263 -33.402 9.684 1.00 29.30 77 ARG A C 1
ATOM 642 O O . ARG A 1 77 ? 24.914 -32.509 10.229 1.00 29.61 77 ARG A O 1
ATOM 650 N N . ASP A 1 78 ? 24.453 -33.810 8.433 1.00 30.98 78 ASP A N 1
ATOM 651 C CA . ASP A 1 78 ? 25.325 -33.114 7.491 1.00 32.35 78 ASP A CA 1
ATOM 652 C C . ASP A 1 78 ? 25.052 -31.621 7.537 1.00 29.33 78 ASP A C 1
ATOM 653 O O . ASP A 1 78 ? 23.926 -31.177 7.294 1.00 31.24 78 ASP A O 1
ATOM 658 N N . LEU A 1 79 ? 26.090 -30.854 7.868 1.00 30.44 79 LEU A N 1
ATOM 659 C CA . LEU A 1 79 ? 25.967 -29.403 7.941 1.00 33.26 79 LEU A CA 1
ATOM 660 C C . LEU A 1 79 ? 25.497 -28.793 6.621 1.00 30.24 79 LEU A C 1
ATOM 661 O O . LEU A 1 79 ? 24.901 -27.709 6.612 1.00 29.69 79 LEU A O 1
ATOM 666 N N . ARG A 1 80 ? 25.747 -29.461 5.497 1.00 28.30 80 ARG A N 1
ATOM 667 C CA . ARG A 1 80 ? 25.318 -28.900 4.220 1.00 29.48 80 ARG A CA 1
ATOM 668 C C . ARG A 1 80 ? 23.800 -28.764 4.124 1.00 35.00 80 ARG A C 1
ATOM 669 O O . ARG A 1 80 ? 23.311 -28.008 3.282 1.00 28.00 80 ARG A O 1
ATOM 677 N N . GLU A 1 81 ? 23.043 -29.444 4.985 1.00 29.83 81 GLU A N 1
ATOM 678 C CA . GLU A 1 81 ? 21.590 -29.323 4.979 1.00 30.74 81 GLU A CA 1
ATOM 679 C C . GLU A 1 81 ? 21.069 -28.243 5.925 1.00 25.16 81 GLU A C 1
ATOM 680 O O . GLU A 1 81 ? 19.853 -28.060 6.020 1.00 28.67 81 GLU A O 1
ATOM 686 N N . ASN A 1 82 ? 21.948 -27.533 6.613 1.00 23.69 82 ASN A N 1
ATOM 687 C CA . ASN A 1 82 ? 21.547 -26.506 7.585 1.00 23.83 82 ASN A CA 1
ATOM 688 C C . ASN A 1 82 ? 20.800 -25.367 6.886 1.00 25.73 82 ASN A C 1
ATOM 689 O O . ASN A 1 82 ? 21.356 -24.731 5.973 1.00 25.97 82 ASN A O 1
ATOM 694 N N . PRO A 1 83 ? 19.553 -25.075 7.273 1.00 23.46 83 PRO A N 1
ATOM 695 C CA . PRO A 1 83 ? 18.747 -24.115 6.512 1.00 23.56 83 PRO A CA 1
ATOM 696 C C . PRO A 1 83 ? 19.165 -22.679 6.758 1.00 24.61 83 PRO A C 1
ATOM 697 O O . PRO A 1 83 ? 18.975 -21.826 5.883 1.00 25.28 83 PRO A O 1
ATOM 701 N N . LEU A 1 84 ? 19.716 -22.400 7.946 1.00 22.31 84 LEU A N 1
ATOM 702 C CA . LEU A 1 84 ? 20.182 -21.051 8.239 1.00 25.16 84 LEU A CA 1
ATOM 703 C C . LEU A 1 84 ? 21.404 -20.724 7.394 1.00 22.93 84 LEU A C 1
ATOM 704 O O . LEU A 1 84 ? 21.483 -19.647 6.797 1.00 25.41 84 LEU A O 1
ATOM 709 N N . LEU A 1 85 ? 22.367 -21.641 7.346 1.00 23.15 85 LEU A N 1
ATOM 710 C CA . LEU A 1 85 ? 23.542 -21.397 6.510 1.00 24.83 85 LEU A CA 1
ATOM 711 C C . LEU A 1 85 ? 23.144 -21.271 5.048 1.00 26.48 85 LEU A C 1
ATOM 712 O O . LEU A 1 85 ? 23.712 -20.449 4.310 1.00 24.72 85 LEU A O 1
ATOM 717 N N . MET A 1 86 ? 22.157 -22.069 4.613 1.00 25.27 86 MET A N 1
ATOM 718 C CA . MET A 1 86 ? 21.723 -22.021 3.223 1.00 26.66 86 MET A CA 1
ATOM 719 C C . MET A 1 86 ? 21.075 -20.681 2.881 1.00 29.56 86 MET A C 1
ATOM 720 O O . MET A 1 86 ? 21.264 -20.161 1.776 1.00 28.05 86 MET A O 1
ATOM 725 N N . ARG A 1 87 ? 20.306 -20.106 3.807 1.00 25.92 87 ARG A N 1
ATOM 726 C CA . ARG A 1 87 ? 19.755 -18.773 3.572 1.00 28.39 87 ARG A CA 1
ATOM 727 C C . ARG A 1 87 ? 20.860 -17.726 3.496 1.00 30.87 87 ARG A C 1
ATOM 728 O O . ARG A 1 87 ? 20.775 -16.782 2.699 1.00 33.01 87 ARG A O 1
ATOM 736 N N . TRP A 1 88 ? 21.891 -17.873 4.325 1.00 26.22 88 TRP A N 1
ATOM 737 C CA . TRP A 1 88 ? 22.997 -16.918 4.343 1.00 29.13 88 TRP A CA 1
ATOM 738 C C . TRP A 1 88 ? 23.855 -17.016 3.081 1.00 29.68 88 TRP A C 1
ATOM 739 O O . TRP A 1 88 ? 24.266 -15.987 2.519 1.00 30.94 88 TRP A O 1
ATOM 750 N N . HIS A 1 89 ? 24.111 -18.231 2.596 1.00 26.14 89 HIS A N 1
ATOM 751 C CA . HIS A 1 89 ? 25.002 -18.440 1.450 1.00 26.80 89 HIS A CA 1
ATOM 752 C C . HIS A 1 89 ? 24.598 -19.738 0.761 1.00 27.21 89 HIS A C 1
ATOM 753 O O . HIS A 1 89 ? 25.036 -20.827 1.159 1.00 24.63 89 HIS A O 1
ATOM 760 N N . PRO A 1 90 ? 23.782 -19.663 -0.289 1.00 26.09 90 PRO A N 1
ATOM 761 C CA . PRO A 1 90 ? 23.278 -20.895 -0.922 1.00 29.21 90 PRO A CA 1
ATOM 762 C C . PRO A 1 90 ? 24.360 -21.772 -1.540 1.00 29.74 90 PRO A C 1
ATOM 763 O O . PRO A 1 90 ? 24.084 -22.934 -1.864 1.00 30.39 90 PRO A O 1
ATOM 767 N N . SER A 1 91 ? 25.572 -21.267 -1.738 1.00 27.05 91 SER A N 1
ATOM 768 C CA . SER A 1 91 ? 26.649 -22.079 -2.292 1.00 28.45 91 SER A CA 1
ATOM 769 C C . SER A 1 91 ? 27.863 -22.114 -1.384 1.00 30.41 91 SER A C 1
ATOM 770 O O . SER A 1 91 ? 28.995 -22.143 -1.862 1.00 28.20 91 SER A O 1
ATOM 773 N N . TRP A 1 92 ? 27.673 -22.109 -0.058 1.00 24.08 92 TRP A N 1
ATOM 774 C CA . TRP A 1 92 ? 28.862 -22.097 0.778 1.00 24.23 92 TRP A CA 1
ATOM 775 C C . TRP A 1 92 ? 29.615 -23.423 0.736 1.00 25.60 92 TRP A C 1
ATOM 776 O O . TRP A 1 92 ? 30.826 -23.437 0.996 1.00 30.07 92 TRP A O 1
ATOM 787 N N . TYR A 1 93 ? 28.947 -24.520 0.402 1.00 24.83 93 TYR A N 1
ATOM 788 C CA . TYR A 1 93 ? 29.513 -25.852 0.612 1.00 32.51 93 TYR A CA 1
ATOM 789 C C . TYR A 1 93 ? 29.850 -26.538 -0.711 1.00 36.59 93 TYR A C 1
ATOM 790 O O . TYR A 1 93 ? 29.432 -26.112 -1.789 1.00 36.39 93 TYR A O 1
ATOM 799 N N . GLU A 1 94 ? 30.613 -27.630 -0.610 1.00 36.57 94 GLU A N 1
ATOM 800 C CA . GLU A 1 94 ? 30.958 -28.450 -1.769 1.00 50.43 94 GLU A CA 1
ATOM 801 C C . GLU A 1 94 ? 29.905 -29.538 -1.957 1.00 55.89 94 GLU A C 1
ATOM 802 O O . GLU A 1 94 ? 29.657 -30.331 -1.040 1.00 56.70 94 GLU A O 1
ATOM 808 N N . ILE A 1 95 ? 29.295 -29.576 -3.148 1.00 58.85 95 ILE A N 1
ATOM 809 C CA . ILE A 1 95 ? 28.217 -30.525 -3.433 1.00 55.11 95 ILE A CA 1
ATOM 810 C C . ILE A 1 95 ? 28.719 -31.962 -3.386 1.00 58.27 95 ILE A C 1
ATOM 811 O O . ILE A 1 95 ? 27.953 -32.889 -3.090 1.00 63.36 95 ILE A O 1
ATOM 816 N N . GLU A 1 96 ? 30.000 -32.179 -3.661 1.00 64.20 96 GLU A N 1
ATOM 817 C CA . GLU A 1 96 ? 30.580 -33.519 -3.673 1.00 67.27 96 GLU A CA 1
ATOM 818 C C . GLU A 1 96 ? 31.653 -33.600 -2.593 1.00 59.06 96 GLU A C 1
ATOM 819 O O . GLU A 1 96 ? 32.822 -33.291 -2.826 1.00 71.64 96 GLU A O 1
ATOM 825 N N . SER A 1 97 ? 31.254 -34.027 -1.404 1.00 64.10 97 SER A N 1
ATOM 826 C CA . SER A 1 97 ? 32.212 -34.340 -0.357 1.00 61.05 97 SER A CA 1
ATOM 827 C C . SER A 1 97 ? 31.527 -35.279 0.621 1.00 51.04 97 SER A C 1
ATOM 828 O O . SER A 1 97 ? 30.312 -35.472 0.575 1.00 54.03 97 SER A O 1
ATOM 831 N N . LYS A 1 98 ? 32.326 -35.883 1.494 1.00 53.63 98 LYS A N 1
ATOM 832 C CA . LYS A 1 98 ? 31.742 -36.567 2.632 1.00 65.67 98 LYS A CA 1
ATOM 833 C C . LYS A 1 98 ? 30.925 -35.570 3.448 1.00 64.76 98 LYS A C 1
ATOM 834 O O . LYS A 1 98 ? 31.129 -34.352 3.375 1.00 51.32 98 LYS A O 1
ATOM 840 N N . GLU A 1 99 ? 29.969 -36.089 4.213 1.00 61.13 99 GLU A N 1
ATOM 841 C CA . GLU A 1 99 ? 29.183 -35.206 5.059 1.00 50.92 99 GLU A CA 1
ATOM 842 C C . GLU A 1 99 ? 30.107 -34.479 6.024 1.00 50.18 99 GLU A C 1
ATOM 843 O O . GLU A 1 99 ? 31.158 -34.989 6.420 1.00 51.68 99 GLU A O 1
ATOM 849 N N . ILE A 1 100 ? 29.741 -33.255 6.368 1.00 42.79 100 ILE A N 1
ATOM 850 C CA . ILE A 1 100 ? 30.564 -32.449 7.251 1.00 43.83 100 ILE A CA 1
ATOM 851 C C . ILE A 1 100 ? 29.730 -32.079 8.469 1.00 39.93 100 ILE A C 1
ATOM 852 O O . ILE A 1 100 ? 28.544 -31.757 8.352 1.00 45.03 100 ILE A O 1
ATOM 857 N N . TYR A 1 101 ? 30.335 -32.192 9.647 1.00 36.69 101 TYR A N 1
ATOM 858 C CA . TYR A 1 101 ? 29.626 -31.951 10.893 1.00 34.56 101 TYR A CA 1
ATOM 859 C C . TYR A 1 101 ? 30.194 -30.765 11.640 1.00 35.87 101 TYR A C 1
ATOM 860 O O . TYR A 1 101 ? 29.649 -30.386 12.678 1.00 35.45 101 TYR A O 1
ATOM 869 N N . TYR A 1 102 ? 31.272 -30.167 11.135 1.00 43.19 102 TYR A N 1
ATOM 870 C CA . TYR A 1 102 ? 31.876 -28.997 11.742 1.00 35.35 102 TYR A CA 1
ATOM 871 C C . TYR A 1 102 ? 32.366 -28.069 10.643 1.00 38.33 102 TYR A C 1
ATOM 872 O O . TYR A 1 102 ? 32.758 -28.512 9.560 1.00 43.35 102 TYR A O 1
ATOM 881 N N . LYS A 1 103 ? 32.337 -26.772 10.931 1.00 36.06 103 LYS A N 1
ATOM 882 C CA . LYS A 1 103 ? 32.898 -25.797 10.007 1.00 40.55 103 LYS A CA 1
ATOM 883 C C . LYS A 1 103 ? 33.160 -24.512 10.774 1.00 47.50 103 LYS A C 1
ATOM 884 O O . LYS A 1 103 ? 32.345 -24.102 11.604 1.00 37.41 103 LYS A O 1
ATOM 890 N N . CYS A 1 104 ? 34.312 -23.898 10.521 1.00 37.30 104 CYS A N 1
ATOM 891 C CA . CYS A 1 104 ? 34.607 -22.577 11.052 1.00 34.78 104 CYS A CA 1
ATOM 892 C C . CYS A 1 104 ? 34.490 -21.571 9.910 1.00 40.30 104 CYS A C 1
ATOM 893 O O . CYS A 1 104 ? 35.133 -21.734 8.867 1.00 42.35 104 CYS A O 1
ATOM 896 N N . PHE A 1 105 ? 33.654 -20.555 10.099 1.00 37.34 105 PHE A N 1
ATOM 897 C CA . PHE A 1 105 ? 33.424 -19.522 9.096 1.00 35.10 105 PHE A CA 1
ATOM 898 C C . PHE A 1 105 ? 34.217 -18.281 9.481 1.00 41.23 105 PHE A C 1
ATOM 899 O O . PHE A 1 105 ? 34.030 -17.736 10.573 1.00 34.66 105 PHE A O 1
ATOM 907 N N . LEU A 1 106 ? 35.097 -17.840 8.583 1.00 43.97 106 LEU A N 1
ATOM 908 C CA . LEU A 1 106 ? 36.055 -16.777 8.861 1.00 43.84 106 LEU A CA 1
ATOM 909 C C . LEU A 1 106 ? 35.691 -15.524 8.077 1.00 39.49 106 LEU A C 1
ATOM 910 O O . LEU A 1 106 ? 35.438 -15.595 6.870 1.00 39.48 106 LEU A O 1
ATOM 915 N N . SER A 1 107 ? 35.665 -14.382 8.771 1.00 39.31 107 SER A N 1
ATOM 916 C CA . SER A 1 107 ? 35.364 -13.085 8.162 1.00 42.92 107 SER A CA 1
ATOM 917 C C . SER A 1 107 ? 34.054 -13.109 7.377 1.00 48.08 107 SER A C 1
ATOM 918 O O . SER A 1 107 ? 33.949 -12.556 6.278 1.00 43.18 107 SER A O 1
ATOM 921 N N . CYS A 1 108 ? 33.034 -13.738 7.962 1.00 40.87 108 CYS A N 1
ATOM 922 C CA . CYS A 1 108 ? 31.705 -13.824 7.364 1.00 45.05 108 CYS A CA 1
ATOM 923 C C . CYS A 1 108 ? 30.792 -12.888 8.149 1.00 48.57 108 CYS A C 1
ATOM 924 O O . CYS A 1 108 ? 29.999 -13.314 8.992 1.00 49.62 108 CYS A O 1
ATOM 927 N N . GLU A 1 109 ? 30.903 -11.592 7.847 1.00 51.46 109 GLU A N 1
ATOM 928 C CA . GLU A 1 109 ? 30.261 -10.574 8.674 1.00 56.83 109 GLU A CA 1
ATOM 929 C C . GLU A 1 109 ? 28.744 -10.733 8.695 1.00 49.13 109 GLU A C 1
ATOM 930 O O . GLU A 1 109 ? 28.117 -10.627 9.757 1.00 53.03 109 GLU A O 1
ATOM 936 N N . GLU A 1 110 ? 28.132 -10.985 7.535 1.00 37.24 110 GLU A N 1
ATOM 937 C CA . GLU A 1 110 ? 26.676 -11.070 7.487 1.00 47.57 110 GLU A CA 1
ATOM 938 C C . GLU A 1 110 ? 26.133 -12.303 8.204 1.00 38.13 110 GLU A C 1
ATOM 939 O O . GLU A 1 110 ? 24.946 -12.328 8.549 1.00 36.51 110 GLU A O 1
ATOM 945 N N . LEU A 1 111 ? 26.962 -13.326 8.429 1.00 31.34 111 LEU A N 1
ATOM 946 C CA . LEU A 1 111 ? 26.473 -14.526 9.098 1.00 35.95 111 LEU A CA 1
ATOM 947 C C . LEU A 1 111 ? 26.036 -14.213 10.524 1.00 38.90 111 LEU A C 1
ATOM 948 O O . LEU A 1 111 ? 25.057 -14.783 11.021 1.00 32.77 111 LEU A O 1
ATOM 953 N N . TYR A 1 112 ? 26.743 -13.295 11.187 1.00 34.98 112 TYR A N 1
ATOM 954 C CA A TYR A 1 112 ? 26.364 -12.922 12.548 0.50 39.98 112 TYR A CA 1
ATOM 955 C CA B TYR A 1 112 ? 26.374 -12.881 12.540 0.50 39.98 112 TYR A CA 1
ATOM 956 C C . TYR A 1 112 ? 24.926 -12.427 12.599 1.00 38.54 112 TYR A C 1
ATOM 957 O O . TYR A 1 112 ? 24.177 -12.790 13.515 1.00 35.69 112 TYR A O 1
ATOM 974 N N . GLU A 1 113 ? 24.524 -11.608 11.629 1.00 33.81 113 GLU A N 1
ATOM 975 C CA . GLU A 1 113 ? 23.162 -11.096 11.603 1.00 38.76 113 GLU A CA 1
ATOM 976 C C . GLU A 1 113 ? 22.154 -12.232 11.503 1.00 37.40 113 GLU A C 1
ATOM 977 O O . GLU A 1 113 ? 21.102 -12.191 12.150 1.00 37.10 113 GLU A O 1
ATOM 983 N N . HIS A 1 114 ? 22.461 -13.263 10.698 1.00 30.69 114 HIS A N 1
ATOM 984 C CA . HIS A 1 114 ? 21.560 -14.407 10.603 1.00 30.70 114 HIS A CA 1
ATOM 985 C C . HIS A 1 114 ? 21.438 -15.125 11.940 1.00 31.05 114 HIS A C 1
ATOM 986 O O . HIS A 1 114 ? 20.404 -15.740 12.215 1.00 31.26 114 HIS A O 1
ATOM 993 N N . LEU A 1 115 ? 22.465 -15.041 12.794 1.00 29.01 115 LEU A N 1
ATOM 994 C CA . LEU A 1 115 ? 22.446 -15.744 14.070 1.00 28.02 115 LEU A CA 1
ATOM 995 C C . LEU A 1 115 ? 21.770 -14.954 15.178 1.00 32.65 115 LEU A C 1
ATOM 996 O O . LEU A 1 115 ? 21.616 -15.482 16.283 1.00 32.17 115 LEU A O 1
ATOM 1001 N N . GLU A 1 116 ? 21.379 -13.705 14.912 1.00 28.70 116 GLU A N 1
ATOM 1002 C CA . GLU A 1 116 ? 20.625 -12.901 15.868 1.00 30.17 116 GLU A CA 1
ATOM 1003 C C . GLU A 1 116 ? 19.141 -13.229 15.709 1.00 29.81 116 GLU A C 1
ATOM 1004 O O . GLU A 1 116 ? 18.356 -12.479 15.131 1.00 29.84 116 GLU A O 1
ATOM 1010 N N . LEU A 1 117 ? 18.778 -14.407 16.216 1.00 28.96 117 LEU A N 1
ATOM 1011 C CA . LEU A 1 117 ? 17.414 -14.900 16.055 1.00 26.68 117 LEU A CA 1
ATOM 1012 C C . LEU A 1 117 ? 16.445 -14.094 16.920 1.00 28.18 117 LEU A C 1
ATOM 1013 O O . LEU A 1 117 ? 16.750 -13.780 18.080 1.00 28.54 117 LEU A O 1
ATOM 1018 N N . PRO A 1 118 ? 15.263 -13.764 16.404 1.00 24.74 118 PRO A N 1
ATOM 1019 C CA . PRO A 1 118 ? 14.227 -13.184 17.260 1.00 27.49 118 PRO A CA 1
ATOM 1020 C C . PRO A 1 118 ? 13.722 -14.228 18.238 1.00 26.02 118 PRO A C 1
ATOM 1021 O O . PRO A 1 118 ? 13.964 -15.429 18.091 1.00 25.51 118 PRO A O 1
ATOM 1025 N N . THR A 1 119 ? 13.045 -13.748 19.267 1.00 26.43 119 THR A N 1
ATOM 1026 C CA . THR A 1 119 ? 12.455 -14.611 20.277 1.00 27.47 119 THR A CA 1
ATOM 1027 C C . THR A 1 119 ? 10.945 -14.628 20.091 1.00 23.69 119 THR A C 1
ATOM 1028 O O . THR A 1 119 ? 10.322 -13.576 19.912 1.00 26.13 119 THR A O 1
ATOM 1032 N N . VAL A 1 120 ? 10.372 -15.830 20.123 1.00 25.51 120 VAL A N 1
ATOM 1033 C CA . VAL A 1 120 ? 8.937 -16.046 20.005 1.00 23.70 120 VAL A CA 1
ATOM 1034 C C . VAL A 1 120 ? 8.489 -16.793 21.248 1.00 19.67 120 VAL A C 1
ATOM 1035 O O . VAL A 1 120 ? 9.031 -17.858 21.552 1.00 24.01 120 VAL A O 1
ATOM 1039 N N . THR A 1 121 ? 7.504 -16.249 21.962 1.00 24.02 121 THR A N 1
ATOM 1040 C CA . THR A 1 121 ? 6.890 -16.953 23.088 1.00 24.43 121 THR A CA 1
ATOM 1041 C C . THR A 1 121 ? 5.483 -17.378 22.683 1.00 21.61 121 THR A C 1
ATOM 1042 O O . THR A 1 121 ? 4.695 -16.552 22.211 1.00 25.07 121 THR A O 1
ATOM 1046 N N . LEU A 1 122 ? 5.201 -18.674 22.820 1.00 21.26 122 LEU A N 1
ATOM 1047 C CA . LEU A 1 122 ? 3.903 -19.256 22.492 1.00 24.73 122 LEU A CA 1
ATOM 1048 C C . LEU A 1 122 ? 3.292 -19.766 23.782 1.00 22.83 122 LEU A C 1
ATOM 1049 O O . LEU A 1 122 ? 3.953 -20.500 24.524 1.00 25.65 122 LEU A O 1
ATOM 1054 N N . VAL A 1 123 ? 2.037 -19.403 24.024 1.00 26.23 123 VAL A N 1
ATOM 1055 C CA . VAL A 1 123 ? 1.339 -19.694 25.275 1.00 27.29 123 VAL A CA 1
ATOM 1056 C C . VAL A 1 123 ? 0.101 -20.527 24.960 1.00 25.10 123 VAL A C 1
ATOM 1057 O O . VAL A 1 123 ? -0.779 -20.076 24.212 1.00 24.97 123 VAL A O 1
ATOM 1061 N N . ASN A 1 124 ? 0.032 -21.735 25.519 1.00 25.19 124 ASN A N 1
ATOM 1062 C CA . ASN A 1 124 ? -1.182 -22.545 25.437 1.00 23.95 124 ASN A CA 1
ATOM 1063 C C . ASN A 1 124 ? -2.083 -22.210 26.623 1.00 25.48 124 ASN A C 1
ATOM 1064 O O . ASN A 1 124 ? -1.671 -22.394 27.772 1.00 25.97 124 ASN A O 1
ATOM 1069 N N . LEU A 1 125 ? -3.297 -21.729 26.353 1.00 26.21 125 LEU A N 1
ATOM 1070 C CA . LEU A 1 125 ? -4.219 -21.437 27.445 1.00 30.80 125 LEU A CA 1
ATOM 1071 C C . LEU A 1 125 ? -4.918 -22.708 27.914 1.00 36.26 125 LEU A C 1
ATOM 1072 O O . LEU A 1 125 ? -4.997 -23.709 27.199 1.00 29.22 125 LEU A O 1
ATOM 1077 N N . CYS A 1 126 ? -5.429 -22.658 29.147 1.00 29.19 126 CYS A N 1
ATOM 1078 C CA . CYS A 1 126 ? -6.128 -23.792 29.737 1.00 31.18 126 CYS A CA 1
ATOM 1079 C C . CYS A 1 126 ? -6.958 -23.285 30.905 1.00 32.07 126 CYS A C 1
ATOM 1080 O O . CYS A 1 126 ? -6.447 -22.538 31.745 1.00 33.65 126 CYS A O 1
ATOM 1083 N N . VAL A 1 127 ? -8.227 -23.679 30.946 1.00 33.10 127 VAL A N 1
ATOM 1084 C CA . VAL A 1 127 ? -9.052 -23.512 32.140 1.00 33.59 127 VAL A CA 1
ATOM 1085 C C . VAL A 1 127 ? -8.847 -24.788 32.949 1.00 39.23 127 VAL A C 1
ATOM 1086 O O . VAL A 1 127 ? -9.468 -25.814 32.672 1.00 41.81 127 VAL A O 1
ATOM 1090 N N . ILE A 1 128 ? -7.927 -24.746 33.917 1.00 36.39 128 ILE A N 1
ATOM 1091 C CA . ILE A 1 128 ? -7.504 -25.989 34.557 1.00 45.80 128 ILE A CA 1
ATOM 1092 C C . ILE A 1 128 ? -8.610 -26.611 35.401 1.00 51.85 128 ILE A C 1
ATOM 1093 O O . ILE A 1 128 ? -8.544 -27.810 35.702 1.00 49.10 128 ILE A O 1
ATOM 1098 N N . GLU A 1 129 ? -9.627 -25.836 35.791 1.00 46.99 129 GLU A N 1
ATOM 1099 C CA . GLU A 1 129 ? -10.768 -26.430 36.487 1.00 52.71 129 GLU A CA 1
ATOM 1100 C C . GLU A 1 129 ? -11.428 -27.503 35.632 1.00 58.97 129 GLU A C 1
ATOM 1101 O O . GLU A 1 129 ? -11.792 -28.575 36.134 1.00 53.56 129 GLU A O 1
ATOM 1107 N N . ASN A 1 130 ? -11.581 -27.236 34.333 1.00 46.81 130 ASN A N 1
ATOM 1108 C CA . ASN A 1 130 ? -12.303 -28.136 33.445 1.00 51.18 130 ASN A CA 1
ATOM 1109 C C . ASN A 1 130 ? -11.420 -29.207 32.821 1.00 54.18 130 ASN A C 1
ATOM 1110 O O . ASN A 1 130 ? -11.944 -30.222 32.348 1.00 52.21 130 ASN A O 1
ATOM 1115 N N . PHE A 1 131 ? -10.102 -29.017 32.819 1.00 51.79 131 PHE A N 1
ATOM 1116 C CA . PHE A 1 131 ? -9.167 -29.965 32.212 1.00 56.41 131 PHE A CA 1
ATOM 1117 C C . PHE A 1 131 ? -7.965 -30.096 33.130 1.00 55.18 131 PHE A C 1
ATOM 1118 O O . PHE A 1 131 ? -6.932 -29.445 32.929 1.00 57.56 131 PHE A O 1
ATOM 1126 N N . PRO A 1 132 ? -8.068 -30.934 34.169 1.00 57.95 132 PRO A N 1
ATOM 1127 C CA . PRO A 1 132 ? -6.973 -31.035 35.144 1.00 57.23 132 PRO A CA 1
ATOM 1128 C C . PRO A 1 132 ? -5.827 -31.929 34.707 1.00 54.99 132 PRO A C 1
ATOM 1129 O O . PRO A 1 132 ? -4.725 -31.781 35.254 1.00 55.55 132 PRO A O 1
ATOM 1133 N N . ILE A 1 133 ? -6.046 -32.848 33.768 1.00 52.83 133 ILE A N 1
ATOM 1134 C CA . ILE A 1 133 ? -5.044 -33.834 33.371 1.00 46.76 133 ILE A CA 1
ATOM 1135 C C . ILE A 1 133 ? -4.471 -33.404 32.022 1.00 43.89 133 ILE A C 1
ATOM 1136 O O . ILE A 1 133 ? -5.179 -33.489 31.008 1.00 35.11 133 ILE A O 1
ATOM 1141 N N . PRO A 1 134 ? -3.224 -32.968 31.955 1.00 40.23 134 PRO A N 1
ATOM 1142 C CA . PRO A 1 134 ? -2.710 -32.387 30.712 1.00 35.47 134 PRO A CA 1
ATOM 1143 C C . PRO A 1 134 ? -2.407 -33.444 29.656 1.00 37.48 134 PRO A C 1
ATOM 1144 O O . PRO A 1 134 ? -2.283 -34.636 29.934 1.00 34.64 134 PRO A O 1
ATOM 1148 N N . ARG A 1 135 ? -2.308 -32.978 28.413 1.00 25.81 135 ARG A N 1
ATOM 1149 C CA . ARG A 1 135 ? -1.752 -33.765 27.318 1.00 26.06 135 ARG A CA 1
ATOM 1150 C C . ARG A 1 135 ? -0.773 -32.866 26.574 1.00 25.57 135 ARG A C 1
ATOM 1151 O O . ARG A 1 135 ? -0.965 -31.650 26.499 1.00 26.85 135 ARG A O 1
ATOM 1159 N N . LEU A 1 136 ? 0.296 -33.468 26.080 1.00 24.26 136 LEU A N 1
ATOM 1160 C CA . LEU A 1 136 ? 1.288 -32.736 25.294 1.00 24.44 136 LEU A CA 1
ATOM 1161 C C . LEU A 1 136 ? 0.598 -31.826 24.288 1.00 27.08 136 LEU A C 1
ATOM 1162 O O . LEU A 1 136 ? -0.220 -32.282 23.476 1.00 23.70 136 LEU A O 1
ATOM 1167 N N . ASN A 1 137 ? 0.881 -30.528 24.357 1.00 22.97 137 ASN A N 1
ATOM 1168 C CA . ASN A 1 137 ? 0.151 -29.575 23.526 1.00 24.86 137 ASN A CA 1
ATOM 1169 C C . ASN A 1 137 ? 0.807 -29.462 22.155 1.00 25.58 137 ASN A C 1
ATOM 1170 O O . ASN A 1 137 ? 1.856 -28.827 21.998 1.00 21.12 137 ASN A O 1
ATOM 1175 N N . LEU A 1 138 ? 0.150 -30.023 21.148 1.00 22.77 138 LEU A N 1
ATOM 1176 C CA . LEU A 1 138 ? 0.682 -29.968 19.790 1.00 23.17 138 LEU A CA 1
ATOM 1177 C C . LEU A 1 138 ? 0.480 -28.604 19.151 1.00 23.16 138 LEU A C 1
ATOM 1178 O O . LEU A 1 138 ? 1.269 -28.209 18.278 1.00 23.16 138 LEU A O 1
ATOM 1183 N N . SER A 1 139 ? -0.585 -27.898 19.536 1.00 22.10 139 SER A N 1
ATOM 1184 C CA . SER A 1 139 ? -0.881 -26.593 18.957 1.00 23.44 139 SER A CA 1
ATOM 1185 C C . SER A 1 139 ? 0.346 -25.697 19.002 1.00 24.30 139 SER A C 1
ATOM 1186 O O . SER A 1 139 ? 0.740 -25.101 17.993 1.00 27.10 139 SER A O 1
ATOM 1189 N N . THR A 1 140 ? 0.978 -25.609 20.175 1.00 22.64 140 THR A N 1
ATOM 1190 C CA . THR A 1 140 ? 2.198 -24.831 20.312 1.00 25.39 140 THR A CA 1
ATOM 1191 C C . THR A 1 140 ? 3.451 -25.659 20.079 1.00 22.78 140 THR A C 1
ATOM 1192 O O . THR A 1 140 ? 4.454 -25.115 19.598 1.00 22.94 140 THR A O 1
ATOM 1196 N N . GLY A 1 141 ? 3.420 -26.960 20.394 1.00 20.11 141 GLY A N 1
ATOM 1197 C CA . GLY A 1 141 ? 4.620 -27.782 20.270 1.00 22.28 141 GLY A CA 1
ATOM 1198 C C . GLY A 1 141 ? 5.114 -27.927 18.840 1.00 23.34 141 GLY A C 1
ATOM 1199 O O . GLY A 1 141 ? 6.323 -27.968 18.593 1.00 21.54 141 GLY A O 1
ATOM 1200 N N . THR A 1 142 ? 4.187 -28.043 17.875 1.00 22.03 142 THR A N 1
ATOM 1201 C CA . THR A 1 142 ? 4.625 -28.146 16.488 1.00 17.77 142 THR A CA 1
ATOM 1202 C C . THR A 1 142 ? 4.998 -26.795 15.891 1.00 19.35 142 THR A C 1
ATOM 1203 O O . THR A 1 142 ? 5.831 -26.744 14.981 1.00 23.20 142 THR A O 1
ATOM 1207 N N . LEU A 1 143 ? 4.391 -25.703 16.347 1.00 19.89 143 LEU A N 1
ATOM 1208 C CA . LEU A 1 143 ? 4.870 -24.393 15.907 1.00 18.13 143 LEU A CA 1
ATOM 1209 C C . LEU A 1 143 ? 6.304 -24.172 16.369 1.00 18.70 143 LEU A C 1
ATOM 1210 O O . LEU A 1 143 ? 7.156 -23.716 15.599 1.00 20.10 143 LEU A O 1
ATOM 1215 N N . SER A 1 144 ? 6.582 -24.509 17.630 1.00 21.80 144 SER A N 1
ATOM 1216 C CA . SER A 1 144 ? 7.947 -24.421 18.151 1.00 19.14 144 SER A CA 1
ATOM 1217 C C . SER A 1 144 ? 8.910 -25.266 17.338 1.00 20.25 144 SER A C 1
ATOM 1218 O O . SER A 1 144 ? 9.978 -24.789 16.920 1.00 23.58 144 SER A O 1
ATOM 1221 N N . SER A 1 145 ? 8.584 -26.546 17.131 1.00 21.78 145 SER A N 1
ATOM 1222 C CA . SER A 1 145 ? 9.565 -27.409 16.479 1.00 19.73 145 SER A CA 1
ATOM 1223 C C . SER A 1 145 ? 9.786 -27.023 15.018 1.00 21.48 145 SER A C 1
ATOM 1224 O O . SER A 1 145 ? 10.917 -27.140 14.513 1.00 20.53 145 SER A O 1
ATOM 1227 N N . TYR A 1 146 ? 8.738 -26.561 14.339 1.00 20.83 146 TYR A N 1
ATOM 1228 C CA . TYR A 1 146 ? 8.899 -26.038 12.983 1.00 20.81 146 TYR A CA 1
ATOM 1229 C C . TYR A 1 146 ? 9.902 -24.877 12.960 1.00 19.69 146 TYR A C 1
ATOM 1230 O O . TYR A 1 146 ? 10.837 -24.861 12.149 1.00 22.70 146 TYR A O 1
ATOM 1239 N N . LEU A 1 147 ? 9.714 -23.893 13.849 1.00 20.29 147 LEU A N 1
ATOM 1240 C CA . LEU A 1 147 ? 10.604 -22.734 13.884 1.00 21.74 147 LEU A CA 1
ATOM 1241 C C . LEU A 1 147 ? 12.029 -23.121 14.271 1.00 24.89 147 LEU A C 1
ATOM 1242 O O . LEU A 1 147 ? 12.999 -22.560 13.732 1.00 22.31 147 LEU A O 1
ATOM 1247 N N . ARG A 1 148 ? 12.184 -24.066 15.213 1.00 22.90 148 ARG A N 1
ATOM 1248 C CA . ARG A 1 148 ? 13.533 -24.492 15.592 1.00 20.38 148 ARG A CA 1
ATOM 1249 C C . ARG A 1 148 ? 14.225 -25.239 14.461 1.00 22.00 148 ARG A C 1
ATOM 1250 O O . ARG A 1 148 ? 15.423 -25.024 14.208 1.00 21.99 148 ARG A O 1
ATOM 1258 N N . LYS A 1 149 ? 13.500 -26.124 13.770 1.00 21.98 149 LYS A N 1
ATOM 1259 C CA . LYS A 1 149 ? 14.131 -26.883 12.699 1.00 20.73 149 LYS A CA 1
ATOM 1260 C C . LYS A 1 149 ? 14.550 -25.971 11.553 1.00 24.14 149 LYS A C 1
ATOM 1261 O O . LYS A 1 149 ? 15.629 -26.147 10.981 1.00 21.53 149 LYS A O 1
ATOM 1267 N N . GLU A 1 150 ? 13.736 -24.971 11.232 1.00 21.25 150 GLU A N 1
ATOM 1268 C CA . GLU A 1 150 ? 14.123 -23.978 10.232 1.00 24.69 150 GLU A CA 1
ATOM 1269 C C . GLU A 1 150 ? 15.137 -22.961 10.764 1.00 21.24 150 GLU A C 1
ATOM 1270 O O . GLU A 1 150 ? 15.636 -22.133 9.987 1.00 22.40 150 GLU A O 1
ATOM 1276 N N . GLN A 1 151 ? 15.446 -23.026 12.053 1.00 21.52 151 GLN A N 1
ATOM 1277 C CA . GLN A 1 151 ? 16.343 -22.109 12.747 1.00 23.55 151 GLN A CA 1
ATOM 1278 C C . GLN A 1 151 ? 15.943 -20.662 12.498 1.00 24.39 151 GLN A C 1
ATOM 1279 O O . GLN A 1 151 ? 16.765 -19.803 12.178 1.00 23.09 151 GLN A O 1
ATOM 1285 N N . LEU A 1 152 ? 14.645 -20.391 12.667 1.00 21.98 152 LEU A N 1
ATOM 1286 C CA . LEU A 1 152 ? 14.088 -19.067 12.434 1.00 22.19 152 LEU A CA 1
ATOM 1287 C C . LEU A 1 152 ? 13.977 -18.226 13.700 1.00 20.98 152 LEU A C 1
ATOM 1288 O O . LEU A 1 152 ? 13.955 -16.995 13.603 1.00 25.44 152 LEU A O 1
ATOM 1293 N N . ALA A 1 153 ? 13.914 -18.848 14.874 1.00 22.35 153 ALA A N 1
ATOM 1294 C CA . ALA A 1 153 ? 13.669 -18.104 16.104 1.00 21.81 153 ALA A CA 1
ATOM 1295 C C . ALA A 1 153 ? 14.068 -18.968 17.283 1.00 23.29 153 ALA A C 1
ATOM 1296 O O . ALA A 1 153 ? 14.093 -20.195 17.198 1.00 24.48 153 ALA A O 1
ATOM 1298 N N . LYS A 1 154 ? 14.397 -18.298 18.381 1.00 26.72 154 LYS A N 1
ATOM 1299 C CA . LYS A 1 154 ? 14.375 -18.926 19.692 1.00 23.28 154 LYS A CA 1
ATOM 1300 C C . LYS A 1 154 ? 12.930 -18.936 20.175 1.00 24.83 154 LYS A C 1
ATOM 1301 O O . LYS A 1 154 ? 12.267 -17.901 20.161 1.00 29.34 154 LYS A O 1
ATOM 1307 N N . VAL A 1 155 ? 12.430 -20.104 20.560 1.00 21.09 155 VAL A N 1
ATOM 1308 C CA . VAL A 1 155 ? 11.028 -20.255 20.924 1.00 22.34 155 VAL A CA 1
ATOM 1309 C C . VAL A 1 155 ? 10.957 -20.609 22.401 1.00 22.43 155 VAL A C 1
ATOM 1310 O O . VAL A 1 155 ? 11.676 -21.498 22.864 1.00 26.09 155 VAL A O 1
ATOM 1314 N N . GLU A 1 156 ? 10.088 -19.917 23.125 1.00 23.13 156 GLU A N 1
ATOM 1315 C CA . GLU A 1 156 ? 9.779 -20.236 24.516 1.00 26.01 156 GLU A CA 1
ATOM 1316 C C . GLU A 1 156 ? 8.336 -20.713 24.578 1.00 23.59 156 GLU A C 1
ATOM 1317 O O . GLU A 1 156 ? 7.456 -20.093 23.979 1.00 24.91 156 GLU A O 1
ATOM 1323 N N . LEU A 1 157 ? 8.105 -21.817 25.292 1.00 25.29 157 LEU A N 1
ATOM 1324 C CA . LEU A 1 157 ? 6.784 -22.424 25.420 1.00 22.09 157 LEU A CA 1
ATOM 1325 C C . LEU A 1 157 ? 6.279 -22.235 26.842 1.00 24.80 157 LEU A C 1
ATOM 1326 O O . LEU A 1 157 ? 7.008 -22.512 27.804 1.00 26.16 157 LEU A O 1
ATOM 1331 N N . ILE A 1 158 ? 5.043 -21.764 26.960 1.00 24.08 158 ILE A N 1
ATOM 1332 C CA . ILE A 1 158 ? 4.344 -21.649 28.233 1.00 27.49 158 ILE A CA 1
ATOM 1333 C C . ILE A 1 158 ? 3.028 -22.399 28.094 1.00 29.47 158 ILE A C 1
ATOM 1334 O O . ILE A 1 158 ? 2.304 -22.200 27.109 1.00 27.80 158 ILE A O 1
ATOM 1339 N N . ASP A 1 159 ? 2.708 -23.257 29.074 1.00 28.25 159 ASP A N 1
ATOM 1340 C CA . ASP A 1 159 ? 1.509 -24.092 28.996 1.00 26.46 159 ASP A CA 1
ATOM 1341 C C . ASP A 1 159 ? 0.738 -23.963 30.306 1.00 27.16 159 ASP A C 1
ATOM 1342 O O . ASP A 1 159 ? 1.206 -24.434 31.347 1.00 28.86 159 ASP A O 1
ATOM 1347 N N . MET A 1 160 ? -0.436 -23.328 30.246 1.00 25.25 160 MET A N 1
ATOM 1348 C CA . MET A 1 160 ? -1.309 -23.261 31.419 1.00 25.52 160 MET A CA 1
ATOM 1349 C C . MET A 1 160 ? -1.820 -24.624 31.861 1.00 29.49 160 MET A C 1
ATOM 1350 O O . MET A 1 160 ? -2.330 -24.733 32.983 1.00 31.48 160 MET A O 1
ATOM 1355 N N . GLN A 1 161 ? -1.688 -25.670 31.036 1.00 28.92 161 GLN A N 1
ATOM 1356 C CA . GLN A 1 161 ? -2.139 -26.992 31.469 1.00 31.11 161 GLN A CA 1
ATOM 1357 C C . GLN A 1 161 ? -1.408 -27.460 32.712 1.00 33.23 161 GLN A C 1
ATOM 1358 O O . GLN A 1 161 ? -1.964 -28.239 33.494 1.00 35.32 161 GLN A O 1
ATOM 1364 N N . VAL A 1 162 ? -0.158 -27.061 32.886 1.00 30.27 162 VAL A N 1
ATOM 1365 C CA . VAL A 1 162 ? 0.641 -27.533 34.010 1.00 30.15 162 VAL A CA 1
ATOM 1366 C C . VAL A 1 162 ? 0.619 -26.528 35.164 1.00 36.08 162 VAL A C 1
ATOM 1367 O O . VAL A 1 162 ? 1.515 -26.536 36.010 1.00 34.12 162 VAL A O 1
ATOM 1371 N N . GLY A 1 163 ? -0.383 -25.653 35.196 1.00 31.64 163 GLY A N 1
ATOM 1372 C CA . GLY A 1 163 ? -0.643 -24.807 36.335 1.00 35.55 163 GLY A CA 1
ATOM 1373 C C . GLY A 1 163 ? -0.125 -23.392 36.254 1.00 37.23 163 GLY A C 1
ATOM 1374 O O . GLY A 1 163 ? -0.378 -22.612 37.178 1.00 34.32 163 GLY A O 1
ATOM 1375 N N . THR A 1 164 ? 0.586 -23.026 35.190 1.00 30.40 164 THR A N 1
ATOM 1376 C CA . THR A 1 164 ? 1.099 -21.666 35.068 1.00 29.84 164 THR A CA 1
ATOM 1377 C C . THR A 1 164 ? -0.050 -20.667 35.067 1.00 30.50 164 THR A C 1
ATOM 1378 O O . THR A 1 164 ? -0.978 -20.770 34.261 1.00 33.24 164 THR A O 1
ATOM 1382 N N . THR A 1 165 ? 0.013 -19.694 35.976 1.00 33.78 165 THR A N 1
ATOM 1383 C CA . THR A 1 165 ? -1.054 -18.714 36.131 1.00 31.75 165 THR A CA 1
ATOM 1384 C C . THR A 1 165 ? -0.868 -17.524 35.195 1.00 29.01 165 THR A C 1
ATOM 1385 O O . THR A 1 165 ? 0.212 -17.294 34.649 1.00 29.92 165 THR A O 1
ATOM 1389 N N . ILE A 1 166 ? -1.943 -16.735 35.063 1.00 32.02 166 ILE A N 1
ATOM 1390 C CA . ILE A 1 166 ? -1.898 -15.499 34.281 1.00 29.00 166 ILE A CA 1
ATOM 1391 C C . ILE A 1 166 ? -0.749 -14.604 34.739 1.00 35.50 166 ILE A C 1
ATOM 1392 O O . ILE A 1 166 ? 0.014 -14.081 33.924 1.00 31.31 166 ILE A O 1
ATOM 1397 N N A ASN A 1 167 ? -0.602 -14.414 36.053 0.50 34.92 167 ASN A N 1
ATOM 1398 N N B ASN A 1 167 ? -0.613 -14.418 36.058 0.50 34.92 167 ASN A N 1
ATOM 1399 C CA A ASN A 1 167 ? 0.472 -13.540 36.518 0.50 35.40 167 ASN A CA 1
ATOM 1400 C CA B ASN A 1 167 ? 0.465 -13.577 36.575 0.50 35.45 167 ASN A CA 1
ATOM 1401 C C A ASN A 1 167 ? 1.849 -14.161 36.290 0.50 34.40 167 ASN A C 1
ATOM 1402 C C B ASN A 1 167 ? 1.831 -14.167 36.254 0.50 34.40 167 ASN A C 1
ATOM 1403 O O A ASN A 1 167 ? 2.824 -13.433 36.061 0.50 32.29 167 ASN A O 1
ATOM 1404 O O B ASN A 1 167 ? 2.777 -13.433 35.936 0.50 32.30 167 ASN A O 1
ATOM 1413 N N . GLN A 1 168 ? 1.956 -15.493 36.328 1.00 30.56 168 GLN A N 1
ATOM 1414 C CA . GLN A 1 168 ? 3.230 -16.123 36.000 1.00 28.98 168 GLN A CA 1
ATOM 1415 C C . GLN A 1 168 ? 3.543 -15.990 34.512 1.00 30.38 168 GLN A C 1
ATOM 1416 O O . GLN A 1 168 ? 4.712 -15.849 34.129 1.00 28.42 168 GLN A O 1
ATOM 1422 N N . ILE A 1 169 ? 2.521 -16.042 33.657 1.00 27.91 169 ILE A N 1
ATOM 1423 C CA . ILE A 1 169 ? 2.753 -15.804 32.229 1.00 27.65 169 ILE A CA 1
ATOM 1424 C C . ILE A 1 169 ? 3.355 -14.424 32.016 1.00 28.10 169 ILE A C 1
ATOM 1425 O O . ILE A 1 169 ? 4.374 -14.272 31.334 1.00 30.36 169 ILE A O 1
ATOM 1430 N N . ILE A 1 170 ? 2.738 -13.397 32.613 1.00 31.33 170 ILE A N 1
ATOM 1431 C CA . ILE A 1 170 ? 3.210 -12.028 32.405 1.00 29.98 170 ILE A CA 1
ATOM 1432 C C . ILE A 1 170 ? 4.631 -11.871 32.929 1.00 31.05 170 ILE A C 1
ATOM 1433 O O . ILE A 1 170 ? 5.490 -11.269 32.268 1.00 28.54 170 ILE A O 1
ATOM 1438 N N . LYS A 1 171 ? 4.900 -12.412 34.124 1.00 32.14 171 LYS A N 1
ATOM 1439 C CA . LYS A 1 171 ? 6.254 -12.401 34.668 1.00 29.82 171 LYS A CA 1
ATOM 1440 C C . LYS A 1 171 ? 7.233 -13.043 33.700 1.00 35.32 171 LYS A C 1
ATOM 1441 O O . LYS A 1 171 ? 8.337 -12.522 33.476 1.00 29.32 171 LYS A O 1
ATOM 1447 N N A ASN A 1 172 ? 6.847 -14.186 33.129 0.50 31.64 172 ASN A N 1
ATOM 1448 N N B ASN A 1 172 ? 6.849 -14.189 33.128 0.50 31.64 172 ASN A N 1
ATOM 1449 C CA A ASN A 1 172 ? 7.694 -14.883 32.167 0.50 33.06 172 ASN A CA 1
ATOM 1450 C CA B ASN A 1 172 ? 7.706 -14.877 32.167 0.50 33.06 172 ASN A CA 1
ATOM 1451 C C A ASN A 1 172 ? 7.976 -14.011 30.950 0.50 27.79 172 ASN A C 1
ATOM 1452 C C B ASN A 1 172 ? 7.980 -14.007 30.949 0.50 27.78 172 ASN A C 1
ATOM 1453 O O A ASN A 1 172 ? 9.111 -13.958 30.467 0.50 29.62 172 ASN A O 1
ATOM 1454 O O B ASN A 1 172 ? 9.112 -13.958 30.457 0.50 29.62 172 ASN A O 1
ATOM 1463 N N . LEU A 1 173 ? 6.949 -13.331 30.436 1.00 29.45 173 LEU A N 1
ATOM 1464 C CA . LEU A 1 173 ? 7.126 -12.483 29.260 1.00 27.31 173 LEU A CA 1
ATOM 1465 C C . LEU A 1 173 ? 8.076 -11.327 29.548 1.00 25.03 173 LEU A C 1
ATOM 1466 O O . LEU A 1 173 ? 8.915 -10.977 28.711 1.00 26.99 173 LEU A O 1
ATOM 1471 N N . LEU A 1 174 ? 7.927 -10.689 30.712 1.00 30.26 174 LEU A N 1
ATOM 1472 C CA . LEU A 1 174 ? 8.805 -9.571 31.029 1.00 28.92 174 LEU A CA 1
ATOM 1473 C C . LEU A 1 174 ? 10.253 -10.020 31.108 1.00 25.74 174 LEU A C 1
ATOM 1474 O O . LEU A 1 174 ? 11.154 -9.284 30.694 1.00 29.11 174 LEU A O 1
ATOM 1479 N N . ASP A 1 175 ? 10.487 -11.240 31.604 1.00 26.02 175 ASP A N 1
ATOM 1480 C CA . ASP A 1 175 ? 11.845 -11.755 31.729 1.00 27.49 175 ASP A CA 1
ATOM 1481 C C . ASP A 1 175 ? 12.437 -12.109 30.368 1.00 34.93 175 ASP A C 1
ATOM 1482 O O . ASP A 1 175 ? 13.594 -11.785 30.094 1.00 32.37 175 ASP A O 1
ATOM 1487 N N A SER A 1 176 ? 11.660 -12.763 29.500 0.50 30.57 176 SER A N 1
ATOM 1488 N N B SER A 1 176 ? 11.657 -12.758 29.500 0.50 30.57 176 SER A N 1
ATOM 1489 C CA A SER A 1 176 ? 12.197 -13.241 28.226 0.50 30.55 176 SER A CA 1
ATOM 1490 C CA B SER A 1 176 ? 12.188 -13.243 28.227 0.50 30.56 176 SER A CA 1
ATOM 1491 C C A SER A 1 176 ? 12.250 -12.166 27.141 0.50 32.46 176 SER A C 1
ATOM 1492 C C B SER A 1 176 ? 12.240 -12.173 27.137 0.50 32.46 176 SER A C 1
ATOM 1493 O O A SER A 1 176 ? 13.046 -12.299 26.200 0.50 29.48 176 SER A O 1
ATOM 1494 O O B SER A 1 176 ? 13.028 -12.316 26.190 0.50 29.47 176 SER A O 1
ATOM 1499 N N . GLN A 1 177 ? 11.423 -11.128 27.232 1.00 28.86 177 GLN A N 1
ATOM 1500 C CA . GLN A 1 177 ? 11.415 -10.035 26.263 1.00 25.57 177 GLN A CA 1
ATOM 1501 C C . GLN A 1 177 ? 11.238 -10.530 24.823 1.00 25.67 177 GLN A C 1
ATOM 1502 O O . GLN A 1 177 ? 12.090 -10.287 23.963 1.00 27.88 177 GLN A O 1
ATOM 1508 N N . PRO A 1 178 ? 10.146 -11.227 24.537 1.00 26.01 178 PRO A N 1
ATOM 1509 C CA . PRO A 1 178 ? 9.964 -11.794 23.193 1.00 27.97 178 PRO A CA 1
ATOM 1510 C C . PRO A 1 178 ? 9.697 -10.712 22.158 1.00 27.71 178 PRO A C 1
ATOM 1511 O O . PRO A 1 178 ? 9.189 -9.632 22.457 1.00 29.48 178 PRO A O 1
ATOM 1515 N N . ASP A 1 179 ? 10.029 -11.035 20.905 1.00 25.42 179 ASP A N 1
ATOM 1516 C CA . ASP A 1 179 ? 9.666 -10.173 19.788 1.00 29.13 179 ASP A CA 1
ATOM 1517 C C . ASP A 1 179 ? 8.282 -10.465 19.239 1.00 26.69 179 ASP A C 1
ATOM 1518 O O . ASP A 1 179 ? 7.652 -9.574 18.663 1.00 24.98 179 ASP A O 1
ATOM 1523 N N . ILE A 1 180 ? 7.807 -11.697 19.393 1.00 26.78 180 ILE A N 1
ATOM 1524 C CA . ILE A 1 180 ? 6.467 -12.098 18.975 1.00 24.46 180 ILE A CA 1
ATOM 1525 C C . ILE A 1 180 ? 5.862 -12.885 20.121 1.00 20.18 180 ILE A C 1
ATOM 1526 O O . ILE A 1 180 ? 6.522 -13.774 20.670 1.00 26.94 180 ILE A O 1
ATOM 1531 N N . ILE A 1 181 ? 4.620 -12.567 20.488 1.00 22.09 181 ILE A N 1
ATOM 1532 C CA . ILE A 1 181 ? 3.902 -13.323 21.501 1.00 23.35 181 ILE A CA 1
ATOM 1533 C C . ILE A 1 181 ? 2.689 -13.937 20.824 1.00 22.39 181 ILE A C 1
ATOM 1534 O O . ILE A 1 181 ? 1.950 -13.235 20.127 1.00 26.49 181 ILE A O 1
ATOM 1539 N N . GLY A 1 182 ? 2.491 -15.229 21.018 1.00 25.48 182 GLY A N 1
ATOM 1540 C CA . GLY A 1 182 ? 1.332 -15.908 20.458 1.00 28.56 182 GLY A CA 1
ATOM 1541 C C . GLY A 1 182 ? 0.555 -16.648 21.521 1.00 22.67 182 GLY A C 1
ATOM 1542 O O . GLY A 1 182 ? 1.134 -17.350 22.351 1.00 26.37 182 GLY A O 1
ATOM 1543 N N . LEU A 1 183 ? -0.772 -16.508 21.472 1.00 26.66 183 LEU A N 1
ATOM 1544 C CA . LEU A 1 183 ? -1.671 -17.267 22.331 1.00 25.51 183 LEU A CA 1
ATOM 1545 C C . LEU A 1 183 ? -2.485 -18.242 21.489 1.00 22.93 183 LEU A C 1
ATOM 1546 O O . LEU A 1 183 ? -3.055 -17.854 20.464 1.00 24.48 183 LEU A O 1
ATOM 1551 N N . SER A 1 184 ? -2.558 -19.490 21.940 1.00 26.62 184 SER A N 1
ATOM 1552 C CA . SER A 1 184 ? -3.478 -20.471 21.366 1.00 25.01 184 SER A CA 1
ATOM 1553 C C . SER A 1 184 ? -4.790 -20.410 22.152 1.00 25.72 184 SER A C 1
ATOM 1554 O O . SER A 1 184 ? -4.803 -20.675 23.362 1.00 27.69 184 SER A O 1
ATOM 1557 N N . VAL A 1 185 ? -5.880 -20.054 21.475 1.00 24.58 185 VAL A N 1
ATOM 1558 C CA . VAL A 1 185 ? -7.153 -19.722 22.114 1.00 26.22 185 VAL A CA 1
ATOM 1559 C C . VAL A 1 185 ? -8.181 -20.751 21.653 1.00 26.98 185 VAL A C 1
ATOM 1560 O O . VAL A 1 185 ? -8.570 -20.766 20.479 1.00 29.65 185 VAL A O 1
ATOM 1564 N N . ASN A 1 186 ? -8.617 -21.602 22.569 1.00 29.46 186 ASN A N 1
ATOM 1565 C CA . ASN A 1 186 ? -9.499 -22.719 22.286 1.00 29.56 186 ASN A CA 1
ATOM 1566 C C . ASN A 1 186 ? -10.879 -22.461 22.881 1.00 34.87 186 ASN A C 1
ATOM 1567 O O . ASN A 1 186 ? -11.100 -21.454 23.558 1.00 31.55 186 ASN A O 1
ATOM 1572 N N . PHE A 1 187 ? -11.810 -23.385 22.598 1.00 27.25 187 PHE A N 1
ATOM 1573 C CA . PHE A 1 187 ? -13.162 -23.328 23.154 1.00 28.72 187 PHE A CA 1
ATOM 1574 C C . PHE A 1 187 ? -13.141 -23.012 24.642 1.00 27.88 187 PHE A C 1
ATOM 1575 O O . PHE A 1 187 ? -12.406 -23.636 25.414 1.00 32.47 187 PHE A O 1
ATOM 1583 N N . GLY A 1 188 ? -13.977 -22.056 25.040 1.00 33.06 188 GLY A N 1
ATOM 1584 C CA . GLY A 1 188 ? -14.143 -21.711 26.439 1.00 33.51 188 GLY A CA 1
ATOM 1585 C C . GLY A 1 188 ? -13.078 -20.805 27.008 1.00 37.70 188 GLY A C 1
ATOM 1586 O O . GLY A 1 188 ? -13.107 -20.525 28.215 1.00 36.68 188 GLY A O 1
ATOM 1587 N N . GLN A 1 189 ? -12.136 -20.340 26.190 1.00 36.24 189 GLN A N 1
ATOM 1588 C CA . GLN A 1 189 ? -10.991 -19.588 26.683 1.00 33.73 189 GLN A CA 1
ATOM 1589 C C . GLN A 1 189 ? -11.051 -18.104 26.338 1.00 31.22 189 GLN A C 1
ATOM 1590 O O . GLN A 1 189 ? -10.038 -17.415 26.488 1.00 34.57 189 GLN A O 1
ATOM 1596 N N . LYS A 1 190 ? -12.196 -17.597 25.863 1.00 31.36 190 LYS A N 1
ATOM 1597 C CA . LYS A 1 190 ? -12.290 -16.177 25.525 1.00 39.48 190 LYS A CA 1
ATOM 1598 C C . LYS A 1 190 ? -11.919 -15.289 26.709 1.00 41.35 190 LYS A C 1
ATOM 1599 O O . LYS A 1 190 ? -11.108 -14.365 26.575 1.00 35.66 190 LYS A O 1
ATOM 1605 N N . LYS A 1 191 ? -12.540 -15.531 27.868 1.00 35.63 191 LYS A N 1
ATOM 1606 C CA . LYS A 1 191 ? -12.306 -14.687 29.040 1.00 34.47 191 LYS A CA 1
ATOM 1607 C C . LYS A 1 191 ? -10.842 -14.728 29.476 1.00 31.67 191 LYS A C 1
ATOM 1608 O O . LYS A 1 191 ? -10.239 -13.685 29.757 1.00 33.77 191 LYS A O 1
ATOM 1614 N N . LEU A 1 192 ? -10.243 -15.920 29.502 1.00 33.81 192 LEU A N 1
ATOM 1615 C CA . LEU A 1 192 ? -8.821 -16.059 29.806 1.00 34.98 192 LEU A CA 1
ATOM 1616 C C . LEU A 1 192 ? -7.951 -15.320 28.789 1.00 32.55 192 LEU A C 1
ATOM 1617 O O . LEU A 1 192 ? -6.993 -14.622 29.152 1.00 31.87 192 LEU A O 1
ATOM 1622 N N . ALA A 1 193 ? -8.260 -15.480 27.498 1.00 30.78 193 ALA A N 1
ATOM 1623 C CA . ALA A 1 193 ? -7.509 -14.786 26.461 1.00 32.00 193 ALA A CA 1
ATOM 1624 C C . ALA A 1 193 ? -7.579 -13.275 26.640 1.00 36.21 193 ALA A C 1
ATOM 1625 O O . ALA A 1 193 ? -6.562 -12.583 26.522 1.00 32.10 193 ALA A O 1
ATOM 1627 N N . PHE A 1 194 ? -8.778 -12.742 26.891 1.00 32.05 194 PHE A N 1
ATOM 1628 C CA . PHE A 1 194 ? -8.916 -11.293 27.003 1.00 35.43 194 PHE A CA 1
ATOM 1629 C C . PHE A 1 194 ? -8.166 -10.762 28.217 1.00 32.95 194 PHE A C 1
ATOM 1630 O O . PHE A 1 194 ? -7.557 -9.690 28.147 1.00 33.75 194 PHE A O 1
ATOM 1638 N N . GLU A 1 195 ? -8.193 -11.499 29.326 1.00 33.36 195 GLU A N 1
ATOM 1639 C CA . GLU A 1 195 ? -7.436 -11.091 30.512 1.00 34.92 195 GLU A CA 1
ATOM 1640 C C . GLU A 1 195 ? -5.940 -11.044 30.224 1.00 38.52 195 GLU A C 1
ATOM 1641 O O . GLU A 1 195 ? -5.247 -10.093 30.611 1.00 33.51 195 GLU A O 1
ATOM 1647 N N . ILE A 1 196 ? -5.420 -12.078 29.559 1.00 32.14 196 ILE A N 1
ATOM 1648 C CA . ILE A 1 196 ? -3.992 -12.117 29.264 1.00 30.03 196 ILE A CA 1
ATOM 1649 C C . ILE A 1 196 ? -3.632 -11.040 28.254 1.00 31.38 196 ILE A C 1
ATOM 1650 O O . ILE A 1 196 ? -2.626 -10.342 28.416 1.00 30.58 196 ILE A O 1
ATOM 1655 N N . LEU A 1 197 ? -4.450 -10.881 27.199 1.00 28.73 197 LEU A N 1
ATOM 1656 C CA . LEU A 1 197 ? -4.201 -9.831 26.212 1.00 27.49 197 LEU A CA 1
ATOM 1657 C C . LEU A 1 197 ? -4.249 -8.446 26.854 1.00 30.67 197 LEU A C 1
ATOM 1658 O O . LEU A 1 197 ? -3.418 -7.584 26.549 1.00 28.84 197 LEU A O 1
ATOM 1663 N N . ASP A 1 198 ? -5.231 -8.208 27.728 1.00 32.42 198 ASP A N 1
ATOM 1664 C CA . ASP A 1 198 ? -5.299 -6.931 28.442 1.00 35.78 198 ASP A CA 1
ATOM 1665 C C . ASP A 1 198 ? -3.973 -6.607 29.125 1.00 29.13 198 ASP A C 1
ATOM 1666 O O . ASP A 1 198 ? -3.434 -5.507 28.970 1.00 34.88 198 ASP A O 1
ATOM 1671 N N . LEU A 1 199 ? -3.413 -7.582 29.858 1.00 29.26 199 LEU A N 1
ATOM 1672 C CA . LEU A 1 199 ? -2.161 -7.377 30.585 1.00 26.34 199 LEU A CA 1
ATOM 1673 C C . LEU A 1 199 ? -0.969 -7.224 29.645 1.00 35.32 199 LEU A C 1
ATOM 1674 O O . LEU A 1 199 ? -0.047 -6.450 29.925 1.00 30.91 199 LEU A O 1
ATOM 1679 N N . ILE A 1 200 ? -0.954 -7.975 28.540 1.00 29.45 200 ILE A N 1
ATOM 1680 C CA . ILE A 1 200 ? 0.123 -7.826 27.565 1.00 28.84 200 ILE A CA 1
ATOM 1681 C C . ILE A 1 200 ? 0.140 -6.411 27.009 1.00 27.79 200 ILE A C 1
ATOM 1682 O O . ILE A 1 200 ? 1.193 -5.769 26.937 1.00 30.08 200 ILE A O 1
ATOM 1687 N N . TYR A 1 201 ? -1.026 -5.915 26.574 1.00 29.13 201 TYR A N 1
ATOM 1688 C CA . TYR A 1 201 ? -1.057 -4.585 25.971 1.00 29.29 201 TYR A CA 1
ATOM 1689 C C . TYR A 1 201 ? -0.822 -3.491 27.010 1.00 32.17 201 TYR A C 1
ATOM 1690 O O . TYR A 1 201 ? -0.200 -2.471 26.693 1.00 35.78 201 TYR A O 1
ATOM 1699 N N . SER A 1 202 ? -1.292 -3.677 28.249 1.00 32.95 202 SER A N 1
ATOM 1700 C CA . SER A 1 202 ? -0.983 -2.662 29.257 1.00 36.63 202 SER A CA 1
ATOM 1701 C C . SER A 1 202 ? 0.518 -2.589 29.527 1.00 37.61 202 SER A C 1
ATOM 1702 O O . SER A 1 202 ? 1.041 -1.499 29.783 1.00 38.13 202 SER A O 1
ATOM 1705 N N . HIS A 1 203 ? 1.239 -3.711 29.421 1.00 31.66 203 HIS A N 1
ATOM 1706 C CA . HIS A 1 203 ? 2.685 -3.662 29.596 1.00 26.64 203 HIS A CA 1
ATOM 1707 C C . HIS A 1 203 ? 3.411 -3.161 28.354 1.00 31.69 203 HIS A C 1
ATOM 1708 O O . HIS A 1 203 ? 4.479 -2.549 28.472 1.00 30.57 203 HIS A O 1
ATOM 1715 N N . ILE A 1 204 ? 2.876 -3.414 27.158 1.00 29.41 204 ILE A N 1
ATOM 1716 C CA . ILE A 1 204 ? 3.434 -2.756 25.976 1.00 31.48 204 ILE A CA 1
ATOM 1717 C C . ILE A 1 204 ? 3.301 -1.250 26.125 1.00 30.44 204 ILE A C 1
ATOM 1718 O O . ILE A 1 204 ? 4.251 -0.494 25.880 1.00 33.93 204 ILE A O 1
ATOM 1723 N N . GLU A 1 205 ? 2.122 -0.804 26.561 1.00 29.31 205 GLU A N 1
ATOM 1724 C CA . GLU A 1 205 ? 1.850 0.614 26.761 1.00 35.38 205 GLU A CA 1
ATOM 1725 C C . GLU A 1 205 ? 2.794 1.224 27.791 1.00 41.97 205 GLU A C 1
ATOM 1726 O O . GLU A 1 205 ? 3.155 2.402 27.690 1.00 36.60 205 GLU A O 1
ATOM 1732 N N . ASN A 1 206 ? 3.193 0.441 28.784 1.00 38.23 206 ASN A N 1
ATOM 1733 C CA . ASN A 1 206 ? 4.101 0.898 29.828 1.00 34.89 206 ASN A CA 1
ATOM 1734 C C . ASN A 1 206 ? 5.565 0.836 29.419 1.00 38.57 206 ASN A C 1
ATOM 1735 O O . ASN A 1 206 ? 6.426 1.256 30.202 1.00 40.56 206 ASN A O 1
ATOM 1740 N N . GLY A 1 207 ? 5.879 0.325 28.230 1.00 32.31 207 GLY A N 1
ATOM 1741 C CA . GLY A 1 207 ? 7.264 0.160 27.841 1.00 31.32 207 GLY A CA 1
ATOM 1742 C C . GLY A 1 207 ? 7.977 -1.027 28.453 1.00 30.63 207 GLY A C 1
ATOM 1743 O O . GLY A 1 207 ? 9.209 -1.076 28.404 1.00 36.39 207 GLY A O 1
ATOM 1744 N N . ASP A 1 208 ? 7.250 -1.987 29.020 1.00 28.96 208 ASP A N 1
ATOM 1745 C CA . ASP A 1 208 ? 7.862 -3.188 29.589 1.00 29.83 208 ASP A CA 1
ATOM 1746 C C . ASP A 1 208 ? 8.015 -4.324 28.579 1.00 34.72 208 ASP A C 1
ATOM 1747 O O . ASP A 1 208 ? 8.816 -5.240 28.814 1.00 32.96 208 ASP A O 1
ATOM 1752 N N . LEU A 1 209 ? 7.245 -4.290 27.493 1.00 36.38 209 LEU A N 1
ATOM 1753 C CA . LEU A 1 209 ? 7.283 -5.280 26.420 1.00 32.54 209 LEU A CA 1
ATOM 1754 C C . LEU A 1 209 ? 7.195 -4.545 25.093 1.00 30.01 209 LEU A C 1
ATOM 1755 O O . LEU A 1 209 ? 6.577 -3.483 25.002 1.00 28.55 209 LEU A O 1
ATOM 1760 N N A SER A 1 210 ? 7.793 -5.122 24.056 0.50 32.96 210 SER A N 1
ATOM 1761 N N B SER A 1 210 ? 7.841 -5.113 24.073 0.50 32.93 210 SER A N 1
ATOM 1762 C CA A SER A 1 210 ? 7.558 -4.645 22.694 0.50 31.04 210 SER A CA 1
ATOM 1763 C CA B SER A 1 210 ? 7.649 -4.691 22.685 0.50 31.09 210 SER A CA 1
ATOM 1764 C C A SER A 1 210 ? 7.522 -5.865 21.785 0.50 27.11 210 SER A C 1
ATOM 1765 C C B SER A 1 210 ? 7.517 -5.960 21.855 0.50 27.08 210 SER A C 1
ATOM 1766 O O A SER A 1 210 ? 8.554 -6.496 21.547 0.50 30.23 210 SER A O 1
ATOM 1767 O O B SER A 1 210 ? 8.476 -6.730 21.748 0.50 29.56 210 SER A O 1
ATOM 1772 N N . SER A 1 211 ? 6.332 -6.201 21.297 1.00 30.52 211 SER A N 1
ATOM 1773 C CA . SER A 1 211 ? 6.130 -7.454 20.585 1.00 28.92 211 SER A CA 1
ATOM 1774 C C . SER A 1 211 ? 5.002 -7.318 19.576 1.00 26.09 211 SER A C 1
ATOM 1775 O O . SER A 1 211 ? 4.013 -6.608 19.800 1.00 29.57 211 SER A O 1
ATOM 1778 N N . ILE A 1 212 ? 5.172 -8.022 18.457 1.00 28.16 212 ILE A N 1
ATOM 1779 C CA . ILE A 1 212 ? 4.039 -8.401 17.625 1.00 26.58 212 ILE A CA 1
ATOM 1780 C C . ILE A 1 212 ? 3.193 -9.399 18.399 1.00 26.55 212 ILE A C 1
ATOM 1781 O O . ILE A 1 212 ? 3.716 -10.390 18.926 1.00 28.10 212 ILE A O 1
ATOM 1786 N N . ILE A 1 213 ? 1.887 -9.144 18.484 1.00 26.38 213 ILE A N 1
ATOM 1787 C CA . ILE A 1 213 ? 0.961 -10.006 19.214 1.00 25.73 213 ILE A CA 1
ATOM 1788 C C . ILE A 1 213 ? 0.092 -10.737 18.201 1.00 30.13 213 ILE A C 1
ATOM 1789 O O . ILE A 1 213 ? -0.485 -10.109 17.304 1.00 29.17 213 ILE A O 1
ATOM 1794 N N . THR A 1 214 ? -0.018 -12.055 18.349 1.00 24.94 214 THR A N 1
ATOM 1795 C CA . THR A 1 214 ? -0.892 -12.833 17.481 1.00 27.56 214 THR A CA 1
ATOM 1796 C C . THR A 1 214 ? -1.651 -13.861 18.316 1.00 26.42 214 THR A C 1
ATOM 1797 O O . THR A 1 214 ? -1.189 -14.285 19.377 1.00 25.63 214 THR A O 1
ATOM 1801 N N . VAL A 1 215 ? -2.847 -14.237 17.856 1.00 25.23 215 VAL A N 1
ATOM 1802 C CA . VAL A 1 215 ? -3.583 -15.331 18.480 1.00 24.46 215 VAL A CA 1
ATOM 1803 C C . VAL A 1 215 ? -3.942 -16.305 17.370 1.00 27.77 215 VAL A C 1
ATOM 1804 O O . VAL A 1 215 ? -4.102 -15.914 16.210 1.00 28.44 215 VAL A O 1
ATOM 1808 N N . GLY A 1 216 ? -4.057 -17.580 17.731 1.00 25.10 216 GLY A N 1
ATOM 1809 C CA . GLY A 1 216 ? -4.414 -18.600 16.756 1.00 25.10 216 GLY A CA 1
ATOM 1810 C C . GLY A 1 216 ? -5.338 -19.632 17.361 1.00 27.27 216 GLY A C 1
ATOM 1811 O O . GLY A 1 216 ? -5.806 -19.465 18.497 1.00 24.28 216 GLY A O 1
ATOM 1812 N N . ASN A 1 217 ? -5.548 -20.724 16.622 1.00 25.18 217 ASN A N 1
ATOM 1813 C CA . ASN A 1 217 ? -6.533 -21.762 16.913 1.00 24.99 217 ASN A CA 1
ATOM 1814 C C . ASN A 1 217 ? -7.949 -21.276 16.593 1.00 24.61 217 ASN A C 1
ATOM 1815 O O . ASN A 1 217 ? -8.156 -20.153 16.113 1.00 25.39 217 ASN A O 1
ATOM 1820 N N . VAL A 1 218 ? -8.930 -22.142 16.834 1.00 25.91 218 VAL A N 1
ATOM 1821 C CA . VAL A 1 218 ? -10.207 -22.040 16.124 1.00 28.18 218 VAL A CA 1
ATOM 1822 C C . VAL A 1 218 ? -11.080 -20.877 16.616 1.00 27.77 218 VAL A C 1
ATOM 1823 O O . VAL A 1 218 ? -11.856 -20.313 15.833 1.00 29.30 218 VAL A O 1
ATOM 1827 N N . ILE A 1 219 ? -10.959 -20.475 17.878 1.00 26.51 219 ILE A N 1
ATOM 1828 C CA . ILE A 1 219 ? -11.885 -19.483 18.437 1.00 30.07 219 ILE A CA 1
ATOM 1829 C C . ILE A 1 219 ? -11.673 -18.107 17.799 1.00 31.37 219 ILE A C 1
ATOM 1830 O O . ILE A 1 219 ? -12.650 -17.531 17.294 1.00 30.28 219 ILE A O 1
ATOM 1835 N N . PRO A 1 220 ? -10.454 -17.538 17.748 1.00 30.28 220 PRO A N 1
ATOM 1836 C CA . PRO A 1 220 ? -10.299 -16.259 17.021 1.00 28.12 220 PRO A CA 1
ATOM 1837 C C . PRO A 1 220 ? -10.424 -16.394 15.515 1.00 30.05 220 PRO A C 1
ATOM 1838 O O . PRO A 1 220 ? -10.842 -15.436 14.847 1.00 32.34 220 PRO A O 1
ATOM 1842 N N . SER A 1 221 ? -10.051 -17.546 14.948 1.00 29.74 221 SER A N 1
ATOM 1843 C CA . SER A 1 221 ? -10.240 -17.766 13.516 1.00 29.74 221 SER A CA 1
ATOM 1844 C C . SER A 1 221 ? -11.706 -17.632 13.127 1.00 31.70 221 SER A C 1
ATOM 1845 O O . SER A 1 221 ? -12.039 -17.042 12.090 1.00 31.45 221 SER A O 1
ATOM 1848 N N . PHE A 1 222 ? -12.595 -18.192 13.934 1.00 31.56 222 PHE A N 1
ATOM 1849 C CA . PHE A 1 222 ? -14.012 -18.181 13.583 1.00 33.23 222 PHE A CA 1
ATOM 1850 C C . PHE A 1 222 ? -14.681 -16.851 13.912 1.00 39.70 222 PHE A C 1
ATOM 1851 O O . PHE A 1 222 ? -15.616 -16.440 13.210 1.00 36.48 222 PHE A O 1
ATOM 1859 N N . SER A 1 223 ? -14.212 -16.152 14.940 1.00 33.56 223 SER A N 1
ATOM 1860 C CA . SER A 1 223 ? -14.855 -14.926 15.410 1.00 42.14 223 SER A CA 1
ATOM 1861 C C . SER A 1 223 ? -13.824 -13.815 15.592 1.00 36.95 223 SER A C 1
ATOM 1862 O O . SER A 1 223 ? -13.571 -13.365 16.714 1.00 37.04 223 SER A O 1
ATOM 1865 N N . PRO A 1 224 ? -13.225 -13.332 14.501 1.00 37.41 224 PRO A N 1
ATOM 1866 C CA . PRO A 1 224 ? -12.167 -12.320 14.648 1.00 34.90 224 PRO A CA 1
ATOM 1867 C C . PRO A 1 224 ? -12.675 -10.947 15.073 1.00 47.18 224 PRO A C 1
ATOM 1868 O O . PRO A 1 224 ? -11.942 -10.218 15.757 1.00 43.46 224 PRO A O 1
ATOM 1872 N N A GLU A 1 225 ? -13.906 -10.585 14.704 0.50 42.58 225 GLU A N 1
ATOM 1873 N N B GLU A 1 225 ? -13.909 -10.583 14.706 0.50 42.58 225 GLU A N 1
ATOM 1874 C CA A GLU A 1 225 ? -14.397 -9.230 14.946 0.50 40.65 225 GLU A CA 1
ATOM 1875 C CA B GLU A 1 225 ? -14.394 -9.227 14.954 0.50 40.64 225 GLU A CA 1
ATOM 1876 C C A GLU A 1 225 ? -14.427 -8.893 16.434 0.50 43.31 225 GLU A C 1
ATOM 1877 C C B GLU A 1 225 ? -14.408 -8.896 16.441 0.50 43.31 225 GLU A C 1
ATOM 1878 O O A GLU A 1 225 ? -14.141 -7.754 16.824 0.50 42.80 225 GLU A O 1
ATOM 1879 O O B GLU A 1 225 ? -14.098 -7.765 16.835 0.50 42.77 225 GLU A O 1
ATOM 1890 N N . GLN A 1 226 ? -14.769 -9.865 17.283 1.00 42.04 226 GLN A N 1
ATOM 1891 C CA . GLN A 1 226 ? -14.780 -9.609 18.718 1.00 39.00 226 GLN A CA 1
ATOM 1892 C C . GLN A 1 226 ? -13.380 -9.327 19.241 1.00 46.60 226 GLN A C 1
ATOM 1893 O O . GLN A 1 226 ? -13.215 -8.548 20.190 1.00 48.51 226 GLN A O 1
ATOM 1899 N N . PHE A 1 227 ? -12.360 -9.938 18.633 1.00 40.92 227 PHE A N 1
ATOM 1900 C CA . PHE A 1 227 ? -10.987 -9.658 19.032 1.00 38.03 227 PHE A CA 1
ATOM 1901 C C . PHE A 1 227 ? -10.513 -8.316 18.491 1.00 38.54 227 PHE A C 1
ATOM 1902 O O . PHE A 1 227 ? -9.853 -7.558 19.209 1.00 38.70 227 PHE A O 1
ATOM 1910 N N . PHE A 1 228 ? -10.841 -8.004 17.234 1.00 35.21 228 PHE A N 1
ATOM 1911 C CA . PHE A 1 228 ? -10.397 -6.743 16.646 1.00 38.59 228 PHE A CA 1
ATOM 1912 C C . PHE A 1 228 ? -11.063 -5.548 17.323 1.00 38.21 228 PHE A C 1
ATOM 1913 O O . PHE A 1 228 ? -10.469 -4.466 17.408 1.00 40.87 228 PHE A O 1
ATOM 1921 N N . GLU A 1 229 ? -12.284 -5.731 17.820 1.00 39.87 229 GLU A N 1
ATOM 1922 C CA . GLU A 1 229 ? -12.995 -4.632 18.462 1.00 43.65 229 GLU A CA 1
ATOM 1923 C C . GLU A 1 229 ? -12.252 -4.148 19.702 1.00 45.08 229 GLU A C 1
ATOM 1924 O O . GLU A 1 229 ? -12.149 -2.942 19.949 1.00 45.83 229 GLU A O 1
ATOM 1930 N N . ARG A 1 230 ? -11.693 -5.074 20.472 1.00 41.58 230 ARG A N 1
ATOM 1931 C CA . ARG A 1 230 ? -10.978 -4.725 21.690 1.00 39.00 230 ARG A CA 1
ATOM 1932 C C . ARG A 1 230 ? -9.483 -4.519 21.460 1.00 42.48 230 ARG A C 1
ATOM 1933 O O . ARG A 1 230 ? -8.865 -3.698 22.149 1.00 41.55 230 ARG A O 1
ATOM 1941 N N . TYR A 1 231 ? -8.886 -5.229 20.501 1.00 32.98 231 TYR A N 1
ATOM 1942 C CA . TYR A 1 231 ? -7.454 -5.130 20.212 1.00 38.47 231 TYR A CA 1
ATOM 1943 C C . TYR A 1 231 ? -7.279 -4.876 18.722 1.00 42.63 231 TYR A C 1
ATOM 1944 O O . TYR A 1 231 ? -7.090 -5.818 17.939 1.00 37.48 231 TYR A O 1
ATOM 1953 N N . PRO A 1 232 ? -7.326 -3.610 18.293 1.00 46.17 232 PRO A N 1
ATOM 1954 C CA . PRO A 1 232 ? -7.328 -3.329 16.847 1.00 45.52 232 PRO A CA 1
ATOM 1955 C C . PRO A 1 232 ? -6.051 -3.734 16.132 1.00 40.49 232 PRO A C 1
ATOM 1956 O O . PRO A 1 232 ? -6.110 -4.036 14.935 1.00 41.87 232 PRO A O 1
ATOM 1960 N N . SER A 1 233 ? -4.900 -3.748 16.811 1.00 37.08 233 SER A N 1
ATOM 1961 C CA . SER A 1 233 ? -3.629 -4.078 16.168 1.00 38.88 233 SER A CA 1
ATOM 1962 C C . SER A 1 233 ? -3.305 -5.574 16.191 1.00 32.17 233 SER A C 1
ATOM 1963 O O . SER A 1 233 ? -2.261 -5.976 15.663 1.00 33.76 233 SER A O 1
ATOM 1966 N N . LEU A 1 234 ? -4.180 -6.397 16.760 1.00 32.07 234 LEU A N 1
ATOM 1967 C CA . LEU A 1 234 ? -3.945 -7.830 16.891 1.00 33.93 234 LEU A CA 1
ATOM 1968 C C . LEU A 1 234 ? -3.940 -8.503 15.519 1.00 30.59 234 LEU A C 1
ATOM 1969 O O . LEU A 1 234 ? -4.686 -8.124 14.613 1.00 29.94 234 LEU A O 1
ATOM 1974 N N . LEU A 1 235 ? -3.088 -9.514 15.370 1.00 30.36 235 LEU A N 1
ATOM 1975 C CA . LEU A 1 235 ? -3.034 -10.315 14.151 1.00 29.22 235 LEU A CA 1
ATOM 1976 C C . LEU A 1 235 ? -3.567 -11.704 14.459 1.00 34.47 235 LEU A C 1
ATOM 1977 O O . LEU A 1 235 ? -3.095 -12.353 15.393 1.00 30.96 235 LEU A O 1
ATOM 1982 N N . ILE A 1 236 ? -4.544 -12.170 13.685 1.00 30.36 236 ILE A N 1
ATOM 1983 C CA . ILE A 1 236 ? -5.174 -13.462 13.948 1.00 26.52 236 ILE A CA 1
ATOM 1984 C C . ILE A 1 236 ? -4.691 -14.465 12.909 1.00 30.84 236 ILE A C 1
ATOM 1985 O O . ILE A 1 236 ? -4.777 -14.209 11.705 1.00 27.66 236 ILE A O 1
ATOM 1990 N N . CYS A 1 237 ? -4.176 -15.603 13.377 1.00 28.26 237 CYS A N 1
ATOM 1991 C CA . CYS A 1 237 ? -3.786 -16.691 12.490 1.00 26.92 237 CYS A CA 1
ATOM 1992 C C . CYS A 1 237 ? -5.030 -17.516 12.178 1.00 25.64 237 CYS A C 1
ATOM 1993 O O . CYS A 1 237 ? -5.614 -18.130 13.081 1.00 24.35 237 CYS A O 1
ATOM 1996 N N . ASP A 1 238 ? -5.430 -17.516 10.902 1.00 26.11 238 ASP A N 1
ATOM 1997 C CA . ASP A 1 238 ? -6.710 -18.095 10.495 1.00 28.45 238 ASP A CA 1
ATOM 1998 C C . ASP A 1 238 ? -6.680 -19.615 10.436 1.00 25.44 238 ASP A C 1
ATOM 1999 O O . ASP A 1 238 ? -7.696 -20.259 10.716 1.00 27.08 238 ASP A O 1
ATOM 2004 N N . LYS A 1 239 ? -5.547 -20.205 10.061 1.00 24.02 239 LYS A N 1
ATOM 2005 C CA . LYS A 1 239 ? -5.482 -21.651 9.875 1.00 21.21 239 LYS A CA 1
ATOM 2006 C C . LYS A 1 239 ? -4.212 -22.211 10.518 1.00 24.02 239 LYS A C 1
ATOM 2007 O O . LYS A 1 239 ? -4.026 -22.087 11.733 1.00 25.00 239 LYS A O 1
ATOM 2013 N N . GLU A 1 240 ? -3.356 -22.860 9.744 1.00 21.25 240 GLU A N 1
ATOM 2014 C CA . GLU A 1 240 ? -2.109 -23.364 10.328 1.00 21.69 240 GLU A CA 1
ATOM 2015 C C . GLU A 1 240 ? -1.191 -22.199 10.708 1.00 26.71 240 GLU A C 1
ATOM 2016 O O . GLU A 1 240 ? -1.172 -21.152 10.052 1.00 25.42 240 GLU A O 1
ATOM 2022 N N . GLY A 1 241 ? -0.390 -22.407 11.750 1.00 21.57 241 GLY A N 1
ATOM 2023 C CA . GLY A 1 241 ? 0.454 -21.342 12.262 1.00 21.62 241 GLY A CA 1
ATOM 2024 C C . GLY A 1 241 ? 1.889 -21.292 11.768 1.00 22.00 241 GLY A C 1
ATOM 2025 O O . GLY A 1 241 ? 2.545 -20.256 11.916 1.00 23.30 241 GLY A O 1
ATOM 2026 N N . GLU A 1 242 ? 2.383 -22.381 11.169 1.00 21.51 242 GLU A N 1
ATOM 2027 C CA . GLU A 1 242 ? 3.813 -22.496 10.868 1.00 19.69 242 GLU A CA 1
ATOM 2028 C C . GLU A 1 242 ? 4.288 -21.393 9.929 1.00 25.45 242 GLU A C 1
ATOM 2029 O O . GLU A 1 242 ? 5.235 -20.659 10.226 1.00 21.29 242 GLU A O 1
ATOM 2035 N N . TYR A 1 243 ? 3.670 -21.294 8.756 1.00 22.33 243 TYR A N 1
ATOM 2036 C CA . TYR A 1 243 ? 4.109 -20.287 7.794 1.00 20.58 243 TYR A CA 1
ATOM 2037 C C . TYR A 1 243 ? 3.730 -18.883 8.228 1.00 23.09 243 TYR A C 1
ATOM 2038 O O . TYR A 1 243 ? 4.425 -17.925 7.880 1.00 23.92 243 TYR A O 1
ATOM 2047 N N . THR A 1 244 ? 2.638 -18.749 8.985 1.00 23.13 244 THR A N 1
ATOM 2048 C CA . THR A 1 244 ? 2.290 -17.469 9.583 1.00 22.99 244 THR A CA 1
ATOM 2049 C C . THR A 1 244 ? 3.432 -16.958 10.459 1.00 27.05 244 THR A C 1
ATOM 2050 O O . THR A 1 244 ? 3.865 -15.807 10.328 1.00 22.46 244 THR A O 1
ATOM 2054 N N . LEU A 1 245 ? 3.946 -17.812 11.343 1.00 22.79 245 LEU A N 1
ATOM 2055 C CA . LEU A 1 245 ? 5.023 -17.371 12.232 1.00 20.37 245 LEU A CA 1
ATOM 2056 C C . LEU A 1 245 ? 6.303 -17.121 11.448 1.00 24.60 245 LEU A C 1
ATOM 2057 O O . LEU A 1 245 ? 6.996 -16.129 11.689 1.00 24.19 245 LEU A O 1
ATOM 2062 N N . ARG A 1 246 ? 6.614 -17.990 10.480 1.00 22.36 246 ARG A N 1
ATOM 2063 C CA . ARG A 1 246 ? 7.727 -17.723 9.571 1.00 24.85 246 ARG A CA 1
ATOM 2064 C C . ARG A 1 246 ? 7.637 -16.318 8.980 1.00 25.41 246 ARG A C 1
ATOM 2065 O O . ARG A 1 246 ? 8.639 -15.588 8.909 1.00 21.41 246 ARG A O 1
ATOM 2073 N N . ASP A 1 247 ? 6.447 -15.930 8.535 1.00 25.39 247 ASP A N 1
ATOM 2074 C CA . ASP A 1 247 ? 6.304 -14.657 7.835 1.00 28.78 247 ASP A CA 1
ATOM 2075 C C . ASP A 1 247 ? 6.262 -13.476 8.796 1.00 23.57 247 ASP A C 1
ATOM 2076 O O . ASP A 1 247 ? 6.721 -12.387 8.441 1.00 27.04 247 ASP A O 1
ATOM 2081 N N . LEU A 1 248 ? 5.748 -13.669 10.018 1.00 24.90 248 LEU A N 1
ATOM 2082 C CA . LEU A 1 248 ? 5.843 -12.605 11.018 1.00 25.56 248 LEU A CA 1
ATOM 2083 C C . LEU A 1 248 ? 7.295 -12.315 11.372 1.00 26.28 248 LEU A C 1
ATOM 2084 O O . LEU A 1 248 ? 7.654 -11.161 11.635 1.00 27.21 248 LEU A O 1
ATOM 2089 N N . ILE A 1 249 ? 8.133 -13.349 11.369 1.00 22.09 249 ILE A N 1
ATOM 2090 C CA . ILE A 1 249 ? 9.564 -13.173 11.604 1.00 22.03 249 ILE A CA 1
ATOM 2091 C C . ILE A 1 249 ? 10.185 -12.390 10.457 1.00 28.43 249 ILE A C 1
ATOM 2092 O O . ILE A 1 249 ? 10.982 -11.472 10.671 1.00 27.16 249 ILE A O 1
ATOM 2097 N N . LYS A 1 250 ? 9.816 -12.724 9.218 1.00 25.93 250 LYS A N 1
ATOM 2098 C CA . LYS A 1 250 ? 10.275 -11.907 8.098 1.00 26.00 250 LYS A CA 1
ATOM 2099 C C . LYS A 1 250 ? 9.790 -10.466 8.235 1.00 29.23 250 LYS A C 1
ATOM 2100 O O . LYS A 1 250 ? 10.547 -9.523 7.971 1.00 34.14 250 LYS A O 1
ATOM 2106 N N . MET A 1 251 ? 8.532 -10.269 8.641 1.00 25.10 251 MET A N 1
ATOM 2107 C CA . MET A 1 251 ? 8.032 -8.904 8.790 1.00 28.16 251 MET A CA 1
ATOM 2108 C C . MET A 1 251 ? 8.805 -8.150 9.870 1.00 38.30 251 MET A C 1
ATOM 2109 O O . MET A 1 251 ? 9.067 -6.948 9.732 1.00 29.91 251 MET A O 1
ATOM 2114 N N . LEU A 1 252 ? 9.177 -8.845 10.952 1.00 31.74 252 LEU A N 1
ATOM 2115 C CA . LEU A 1 252 ? 10.037 -8.256 11.975 1.00 34.68 252 LEU A CA 1
ATOM 2116 C C . LEU A 1 252 ? 11.303 -7.675 11.378 1.00 33.69 252 LEU A C 1
ATOM 2117 O O . LEU A 1 252 ? 11.786 -6.630 11.829 1.00 36.63 252 LEU A O 1
ATOM 2122 N N . LYS A 1 253 ? 11.877 -8.366 10.390 1.00 27.68 253 LYS A N 1
ATOM 2123 C CA . LYS A 1 253 ? 13.114 -7.972 9.736 1.00 33.87 253 LYS A CA 1
ATOM 2124 C C . LYS A 1 253 ? 12.871 -7.046 8.559 1.00 37.80 253 LYS A C 1
ATOM 2125 O O . LYS A 1 253 ? 13.809 -6.767 7.808 1.00 33.27 253 LYS A O 1
ATOM 2131 N N . LYS A 1 254 ? 11.626 -6.601 8.377 1.00 31.86 254 LYS A N 1
ATOM 2132 C CA . LYS A 1 254 ? 11.245 -5.660 7.321 1.00 33.51 254 LYS A CA 1
ATOM 2133 C C . LYS A 1 254 ? 11.419 -6.276 5.942 1.00 39.01 254 LYS A C 1
ATOM 2134 O O . LYS A 1 254 ? 11.595 -5.562 4.949 1.00 39.63 254 LYS A O 1
ATOM 2140 N N . GLU A 1 255 ? 11.365 -7.611 5.875 1.00 31.81 255 GLU A N 1
ATOM 2141 C CA . GLU A 1 255 ? 11.521 -8.359 4.629 1.00 31.07 255 GLU A CA 1
ATOM 2142 C C . GLU A 1 255 ? 10.179 -8.748 4.015 1.00 33.53 255 GLU A C 1
ATOM 2143 O O . GLU A 1 255 ? 10.154 -9.328 2.925 1.00 38.86 255 GLU A O 1
ATOM 2149 N N . LEU A 1 256 ? 9.079 -8.473 4.708 1.00 33.00 256 LEU A N 1
ATOM 2150 C CA . LEU A 1 256 ? 7.730 -8.679 4.212 1.00 34.32 256 LEU A CA 1
ATOM 2151 C C . LEU A 1 256 ? 6.857 -7.552 4.731 1.00 38.18 256 LEU A C 1
ATOM 2152 O O . LEU A 1 256 ? 7.048 -7.069 5.849 1.00 34.86 256 LEU A O 1
ATOM 2157 N N . LYS A 1 257 ? 5.869 -7.166 3.939 1.00 29.39 257 LYS A N 1
ATOM 2158 C CA . LYS A 1 257 ? 4.842 -6.274 4.449 1.00 31.03 257 LYS A CA 1
ATOM 2159 C C . LYS A 1 257 ? 3.734 -7.088 5.103 1.00 38.62 257 LYS A C 1
ATOM 2160 O O . LYS A 1 257 ? 3.582 -8.284 4.849 1.00 34.69 257 LYS A O 1
ATOM 2166 N N . LEU A 1 258 ? 2.941 -6.409 5.937 1.00 32.48 258 LEU A N 1
ATOM 2167 C CA . LEU A 1 258 ? 1.832 -7.067 6.620 1.00 32.07 258 LEU A CA 1
ATOM 2168 C C . LEU A 1 258 ? 0.878 -7.738 5.636 1.00 38.98 258 LEU A C 1
ATOM 2169 O O . LEU A 1 258 ? 0.343 -8.814 5.920 1.00 34.71 258 LEU A O 1
ATOM 2174 N N . ASP A 1 259 ? 0.639 -7.123 4.479 1.00 36.43 259 ASP A N 1
ATOM 2175 C CA . ASP A 1 259 ? -0.314 -7.720 3.548 1.00 39.20 259 ASP A CA 1
ATOM 2176 C C . ASP A 1 259 ? 0.276 -8.888 2.764 1.00 35.25 259 ASP A C 1
ATOM 2177 O O . ASP A 1 259 ? -0.416 -9.455 1.910 1.00 36.75 259 ASP A O 1
ATOM 2182 N N . GLU A 1 260 ? 1.518 -9.274 3.057 1.00 30.55 260 GLU A N 1
ATOM 2183 C CA . GLU A 1 260 ? 2.174 -10.438 2.478 1.00 28.49 260 GLU A CA 1
ATOM 2184 C C . GLU A 1 260 ? 2.320 -11.595 3.463 1.00 27.12 260 GLU A C 1
ATOM 2185 O O . GLU A 1 260 ? 2.818 -12.655 3.077 1.00 30.07 260 GLU A O 1
ATOM 2191 N N . VAL A 1 261 ? 1.900 -11.422 4.709 1.00 26.19 261 VAL A N 1
ATOM 2192 C CA . VAL A 1 261 ? 2.104 -12.429 5.749 1.00 32.02 261 VAL A CA 1
ATOM 2193 C C . VAL A 1 261 ? 1.082 -13.548 5.570 1.00 26.79 261 VAL A C 1
ATOM 2194 O O . VAL A 1 261 ? -0.127 -13.299 5.576 1.00 27.30 261 VAL A O 1
ATOM 2198 N N . ASN A 1 262 ? 1.572 -14.778 5.442 1.00 27.94 262 ASN A N 1
ATOM 2199 C CA . ASN A 1 262 ? 0.720 -15.949 5.248 1.00 28.29 262 ASN A CA 1
ATOM 2200 C C . ASN A 1 262 ? -0.395 -16.049 6.280 1.00 24.96 262 ASN A C 1
ATOM 2201 O O . ASN A 1 262 ? -0.157 -15.969 7.488 1.00 26.54 262 ASN A O 1
ATOM 2206 N N . GLY A 1 263 ? -1.617 -16.258 5.794 1.00 23.72 263 GLY A N 1
ATOM 2207 C CA . GLY A 1 263 ? -2.678 -16.815 6.627 1.00 24.96 263 GLY A CA 1
ATOM 2208 C C . GLY A 1 263 ? -3.079 -16.031 7.858 1.00 24.76 263 GLY A C 1
ATOM 2209 O O . GLY A 1 263 ? -3.395 -16.634 8.898 1.00 24.97 263 GLY A O 1
ATOM 2210 N N . ILE A 1 264 ? -3.115 -14.702 7.766 1.00 25.60 264 ILE A N 1
ATOM 2211 C CA . ILE A 1 264 ? -3.579 -13.890 8.886 1.00 28.56 264 ILE A CA 1
ATOM 2212 C C . ILE A 1 264 ? -4.768 -13.035 8.467 1.00 31.52 264 ILE A C 1
ATOM 2213 O O . ILE A 1 264 ? -4.960 -12.714 7.286 1.00 33.39 264 ILE A O 1
ATOM 2218 N N A SER A 1 265 ? -5.576 -12.672 9.457 0.50 27.92 265 SER A N 1
ATOM 2219 N N B SER A 1 265 ? -5.576 -12.682 9.460 0.50 27.92 265 SER A N 1
ATOM 2220 C CA A SER A 1 265 ? -6.582 -11.631 9.315 0.50 32.09 265 SER A CA 1
ATOM 2221 C CA B SER A 1 265 ? -6.580 -11.637 9.345 0.50 32.10 265 SER A CA 1
ATOM 2222 C C A SER A 1 265 ? -6.218 -10.472 10.233 0.50 34.28 265 SER A C 1
ATOM 2223 C C B SER A 1 265 ? -6.167 -10.465 10.223 0.50 34.27 265 SER A C 1
ATOM 2224 O O A SER A 1 265 ? -5.717 -10.681 11.343 0.50 30.53 265 SER A O 1
ATOM 2225 O O B SER A 1 265 ? -5.589 -10.658 11.298 0.50 30.54 265 SER A O 1
ATOM 2230 N N . TYR A 1 266 ? -6.455 -9.251 9.763 1.00 31.96 266 TYR A N 1
ATOM 2231 C CA . TYR A 1 266 ? -6.036 -8.066 10.502 1.00 34.11 266 TYR A CA 1
ATOM 2232 C C . TYR A 1 266 ? -6.864 -6.873 10.046 1.00 46.63 266 TYR A C 1
ATOM 2233 O O . TYR A 1 266 ? -7.548 -6.917 9.018 1.00 36.54 266 TYR A O 1
ATOM 2242 N N . VAL A 1 267 ? -6.797 -5.804 10.837 1.00 43.92 267 VAL A N 1
ATOM 2243 C CA . VAL A 1 267 ? -7.425 -4.534 10.486 1.00 46.83 267 VAL A CA 1
ATOM 2244 C C . VAL A 1 267 ? -6.373 -3.680 9.792 1.00 50.04 267 VAL A C 1
ATOM 2245 O O . VAL A 1 267 ? -5.311 -3.410 10.363 1.00 55.39 267 VAL A O 1
ATOM 2249 N N . ASP A 1 268 ? -6.660 -3.255 8.565 1.00 50.37 268 ASP A N 1
ATOM 2250 C CA . ASP A 1 268 ? -5.694 -2.479 7.800 1.00 62.98 268 ASP A CA 1
ATOM 2251 C C . ASP A 1 268 ? -5.777 -1.006 8.208 1.00 66.25 268 ASP A C 1
ATOM 2252 O O . ASP A 1 268 ? -6.386 -0.645 9.219 1.00 61.31 268 ASP A O 1
ATOM 2257 N N . GLU A 1 269 ? -5.164 -0.134 7.404 1.00 77.18 269 GLU A N 1
ATOM 2258 C CA . GLU A 1 269 ? -5.092 1.283 7.749 1.00 85.86 269 GLU A CA 1
ATOM 2259 C C . GLU A 1 269 ? -6.453 1.967 7.660 1.00 83.07 269 GLU A C 1
ATOM 2260 O O . GLU A 1 269 ? -6.720 2.908 8.416 1.00 86.65 269 GLU A O 1
ATOM 2266 N N . SER A 1 270 ? -7.323 1.510 6.758 1.00 79.80 270 SER A N 1
ATOM 2267 C CA . SER A 1 270 ? -8.642 2.097 6.564 1.00 71.44 270 SER A CA 1
ATOM 2268 C C . SER A 1 270 ? -9.711 1.482 7.466 1.00 75.83 270 SER A C 1
ATOM 2269 O O . SER A 1 270 ? -10.906 1.644 7.191 1.00 76.14 270 SER A O 1
ATOM 2272 N N . GLY A 1 271 ? -9.314 0.777 8.525 1.00 71.37 271 GLY A N 1
ATOM 2273 C CA . GLY A 1 271 ? -10.277 0.165 9.422 1.00 62.52 271 GLY A CA 1
ATOM 2274 C C . GLY A 1 271 ? -11.033 -1.023 8.866 1.00 63.74 271 GLY A C 1
ATOM 2275 O O . GLY A 1 271 ? -12.031 -1.436 9.464 1.00 56.69 271 GLY A O 1
ATOM 2276 N N . GLU A 1 272 ? -10.592 -1.591 7.748 1.00 63.68 272 GLU A N 1
ATOM 2277 C CA . GLU A 1 272 ? -11.244 -2.746 7.143 1.00 69.17 272 GLU A CA 1
ATOM 2278 C C . GLU A 1 272 ? -10.512 -4.032 7.511 1.00 56.42 272 GLU A C 1
ATOM 2279 O O . GLU A 1 272 ? -9.280 -4.065 7.563 1.00 58.61 272 GLU A O 1
ATOM 2285 N N . VAL A 1 273 ? -11.278 -5.092 7.750 1.00 52.79 273 VAL A N 1
ATOM 2286 C CA . VAL A 1 273 ? -10.710 -6.411 8.012 1.00 53.96 273 VAL A CA 1
ATOM 2287 C C . VAL A 1 273 ? -10.205 -7.001 6.699 1.00 52.11 273 VAL A C 1
ATOM 2288 O O . VAL A 1 273 ? -10.963 -7.131 5.733 1.00 51.44 273 VAL A O 1
ATOM 2292 N N . LYS A 1 274 ? -8.922 -7.353 6.659 1.00 41.70 274 LYS A N 1
ATOM 2293 C CA . LYS A 1 274 ? -8.323 -8.025 5.516 1.00 48.49 274 LYS A CA 1
ATOM 2294 C C . LYS A 1 274 ? -7.965 -9.456 5.895 1.00 43.07 274 LYS A C 1
ATOM 2295 O O . LYS A 1 274 ? -7.730 -9.757 7.065 1.00 38.55 274 LYS A O 1
ATOM 2301 N N . HIS A 1 275 ? -7.953 -10.340 4.897 1.00 40.02 275 HIS A N 1
ATOM 2302 C CA . HIS A 1 275 ? -7.511 -11.720 5.061 1.00 38.62 275 HIS A CA 1
ATOM 2303 C C . HIS A 1 275 ? -6.432 -12.001 4.031 1.00 40.70 275 HIS A C 1
ATOM 2304 O O . HIS A 1 275 ? -6.603 -11.694 2.844 1.00 39.61 275 HIS A O 1
ATOM 2311 N N . ASN A 1 276 ? -5.321 -12.576 4.482 1.00 27.50 276 ASN A N 1
ATOM 2312 C CA . ASN A 1 276 ? -4.254 -13.000 3.601 1.00 27.65 276 ASN A CA 1
ATOM 2313 C C . ASN A 1 276 ? -4.391 -14.492 3.328 1.00 29.60 276 ASN A C 1
ATOM 2314 O O . ASN A 1 276 ? -4.717 -15.270 4.228 1.00 28.71 276 ASN A O 1
ATOM 2319 N N . VAL A 1 277 ? -4.126 -14.885 2.082 1.00 31.89 277 VAL A N 1
ATOM 2320 C CA . VAL A 1 277 ? -4.165 -16.294 1.713 1.00 31.00 277 VAL A CA 1
ATOM 2321 C C . VAL A 1 277 ? -3.213 -17.116 2.584 1.00 33.26 277 VAL A C 1
ATOM 2322 O O . VAL A 1 277 ? -2.082 -16.696 2.884 1.00 27.42 277 VAL A O 1
ATOM 2326 N N . ALA A 1 278 ? -3.669 -18.303 2.980 1.00 28.73 278 ALA A N 1
ATOM 2327 C CA . ALA A 1 278 ? -2.862 -19.264 3.729 1.00 25.55 278 ALA A CA 1
ATOM 2328 C C . ALA A 1 278 ? -2.459 -20.403 2.807 1.00 31.19 278 ALA A C 1
ATOM 2329 O O . ALA A 1 278 ? -3.322 -21.131 2.299 1.00 33.19 278 ALA A O 1
ATOM 2331 N N . GLU A 1 279 ? -1.164 -20.547 2.575 1.00 24.39 279 GLU A N 1
ATOM 2332 C CA . GLU A 1 279 ? -0.659 -21.680 1.812 1.00 28.41 279 GLU A CA 1
ATOM 2333 C C . GLU A 1 279 ? -0.605 -22.889 2.741 1.00 29.37 279 GLU A C 1
ATOM 2334 O O . GLU A 1 279 ? 0.031 -22.836 3.801 1.00 27.46 279 GLU A O 1
ATOM 2340 N N . THR A 1 280 ? -1.286 -23.969 2.366 1.00 25.19 280 THR A N 1
ATOM 2341 C CA . THR A 1 280 ? -1.309 -25.139 3.237 1.00 28.54 280 THR A CA 1
ATOM 2342 C C . THR A 1 280 ? 0.104 -25.666 3.487 1.00 26.87 280 THR A C 1
ATOM 2343 O O . THR A 1 280 ? 0.936 -25.755 2.574 1.00 24.26 280 THR A O 1
ATOM 2347 N N . VAL A 1 281 ? 0.385 -25.992 4.751 1.00 22.80 281 VAL A N 1
ATOM 2348 C CA . VAL A 1 281 ? 1.746 -26.356 5.140 1.00 22.30 281 VAL A CA 1
ATOM 2349 C C . VAL A 1 281 ? 2.153 -27.686 4.512 1.00 20.95 281 VAL A C 1
ATOM 2350 O O . VAL A 1 281 ? 1.357 -28.627 4.411 1.00 24.17 281 VAL A O 1
ATOM 2354 N N . ASN A 1 282 ? 3.411 -27.771 4.079 1.00 23.62 282 ASN A N 1
ATOM 2355 C CA . ASN A 1 282 ? 3.966 -29.028 3.586 1.00 25.79 282 ASN A CA 1
ATOM 2356 C C . ASN A 1 282 ? 4.273 -29.910 4.801 1.00 31.20 282 ASN A C 1
ATOM 2357 O O . ASN A 1 282 ? 5.420 -30.072 5.231 1.00 27.37 282 ASN A O 1
ATOM 2362 N N . PHE A 1 283 ? 3.197 -30.474 5.373 1.00 30.84 283 PHE A N 1
ATOM 2363 C CA . PHE A 1 283 ? 3.286 -31.220 6.631 1.00 28.24 283 PHE A CA 1
ATOM 2364 C C . PHE A 1 283 ? 4.186 -32.438 6.495 1.00 35.57 283 PHE A C 1
ATOM 2365 O O . PHE A 1 283 ? 4.953 -32.750 7.415 1.00 44.85 283 PHE A O 1
ATOM 2373 N N . LYS A 1 284 ? 4.133 -33.108 5.336 1.00 28.02 284 LYS A N 1
ATOM 2374 C CA . LYS A 1 284 ? 4.858 -34.339 5.044 1.00 30.79 284 LYS A CA 1
ATOM 2375 C C . LYS A 1 284 ? 6.279 -34.318 5.576 1.00 34.67 284 LYS A C 1
ATOM 2376 O O . LYS A 1 284 ? 6.739 -35.296 6.186 1.00 41.71 284 LYS A O 1
ATOM 2382 N N . GLU A 1 285 ? 6.974 -33.204 5.367 1.00 34.53 285 GLU A N 1
ATOM 2383 C CA . GLU A 1 285 ? 8.389 -33.157 5.698 1.00 53.07 285 GLU A CA 1
ATOM 2384 C C . GLU A 1 285 ? 8.865 -31.885 6.389 1.00 44.43 285 GLU A C 1
ATOM 2385 O O . GLU A 1 285 ? 10.052 -31.806 6.711 1.00 45.78 285 GLU A O 1
ATOM 2391 N N . GLU A 1 286 ? 8.014 -30.894 6.633 1.00 26.04 286 GLU A N 1
ATOM 2392 C CA . GLU A 1 286 ? 8.524 -29.681 7.252 1.00 24.61 286 GLU A CA 1
ATOM 2393 C C . GLU A 1 286 ? 8.190 -29.564 8.730 1.00 25.06 286 GLU A C 1
ATOM 2394 O O . GLU A 1 286 ? 8.753 -28.697 9.393 1.00 24.69 286 GLU A O 1
ATOM 2400 N N . VAL A 1 287 ? 7.289 -30.386 9.256 1.00 21.66 287 VAL A N 1
ATOM 2401 C CA . VAL A 1 287 ? 6.881 -30.259 10.650 1.00 20.17 287 VAL A CA 1
ATOM 2402 C C . VAL A 1 287 ? 7.466 -31.453 11.404 1.00 23.01 287 VAL A C 1
ATOM 2403 O O . VAL A 1 287 ? 7.033 -32.602 11.195 1.00 20.16 287 VAL A O 1
ATOM 2407 N N . PRO A 1 288 ? 8.478 -31.239 12.251 1.00 24.81 288 PRO A N 1
ATOM 2408 C CA . PRO A 1 288 ? 9.124 -32.365 12.935 1.00 21.70 288 PRO A CA 1
ATOM 2409 C C . PRO A 1 288 ? 8.420 -32.699 14.240 1.00 22.02 288 PRO A C 1
ATOM 2410 O O . PRO A 1 288 ? 7.382 -32.119 14.571 1.00 21.47 288 PRO A O 1
ATOM 2414 N N . THR A 1 289 ? 8.993 -33.647 14.983 1.00 21.86 289 THR A N 1
ATOM 2415 C CA . THR A 1 289 ? 8.580 -33.986 16.347 1.00 21.84 289 THR A CA 1
ATOM 2416 C C . THR A 1 289 ? 8.148 -32.749 17.128 1.00 21.66 289 THR A C 1
ATOM 2417 O O . THR A 1 289 ? 8.888 -31.765 17.150 1.00 20.57 289 THR A O 1
ATOM 2421 N N . PRO A 1 290 ? 6.977 -32.732 17.773 1.00 21.25 290 PRO A N 1
ATOM 2422 C CA . PRO A 1 290 ? 6.623 -31.578 18.602 1.00 20.37 290 PRO A CA 1
ATOM 2423 C C . PRO A 1 290 ? 7.690 -31.324 19.656 1.00 22.08 290 PRO A C 1
ATOM 2424 O O . PRO A 1 290 ? 8.336 -32.254 20.149 1.00 20.72 290 PRO A O 1
ATOM 2428 N N . SER A 1 291 ? 7.853 -30.055 20.008 1.00 20.90 291 SER A N 1
ATOM 2429 C CA . SER A 1 291 ? 8.826 -29.701 21.034 1.00 23.79 291 SER A CA 1
ATOM 2430 C C . SER A 1 291 ? 8.397 -30.309 22.365 1.00 28.70 291 SER A C 1
ATOM 2431 O O . SER A 1 291 ? 7.207 -30.364 22.680 1.00 22.76 291 SER A O 1
ATOM 2434 N N . LEU A 1 292 ? 9.370 -30.753 23.158 1.00 24.03 292 LEU A N 1
ATOM 2435 C CA . LEU A 1 292 ? 9.064 -31.506 24.377 1.00 26.89 292 LEU A CA 1
ATOM 2436 C C . LEU A 1 292 ? 9.420 -30.743 25.654 1.00 29.15 292 LEU A C 1
ATOM 2437 O O . LEU A 1 292 ? 9.482 -31.350 26.738 1.00 24.54 292 LEU A O 1
ATOM 2442 N N . ASP A 1 293 ? 9.579 -29.416 25.554 1.00 24.96 293 ASP A N 1
ATOM 2443 C CA . ASP A 1 293 ? 9.937 -28.568 26.697 1.00 25.53 293 ASP A CA 1
ATOM 2444 C C . ASP A 1 293 ? 9.037 -28.797 27.914 1.00 29.33 293 ASP A C 1
ATOM 2445 O O . ASP A 1 293 ? 9.500 -28.733 29.061 1.00 28.38 293 ASP A O 1
ATOM 2450 N N . ILE A 1 294 ? 7.737 -29.002 27.684 1.00 28.20 294 ILE A N 1
ATOM 2451 C CA . ILE A 1 294 ? 6.759 -29.088 28.772 1.00 23.08 294 ILE A CA 1
ATOM 2452 C C . ILE A 1 294 ? 6.589 -30.509 29.286 1.00 24.72 294 ILE A C 1
ATOM 2453 O O . ILE A 1 294 ? 5.897 -30.720 30.295 1.00 27.18 294 ILE A O 1
ATOM 2458 N N . LEU A 1 295 ? 7.236 -31.487 28.657 1.00 22.12 295 LEU A N 1
ATOM 2459 C CA . LEU A 1 295 ? 6.920 -32.884 28.928 1.00 25.42 295 LEU A CA 1
ATOM 2460 C C . LEU A 1 295 ? 7.189 -33.252 30.390 1.00 30.89 295 LEU A C 1
ATOM 2461 O O . LEU A 1 295 ? 6.372 -33.940 31.021 1.00 27.10 295 LEU A O 1
ATOM 2466 N N . GLY A 1 296 ? 8.319 -32.796 30.944 1.00 26.69 296 GLY A N 1
ATOM 2467 C CA . GLY A 1 296 ? 8.617 -33.077 32.349 1.00 31.69 296 GLY A CA 1
ATOM 2468 C C . GLY A 1 296 ? 7.510 -32.641 33.291 1.00 32.57 296 GLY A C 1
ATOM 2469 O O . GLY A 1 296 ? 7.112 -33.391 34.186 1.00 31.88 296 GLY A O 1
ATOM 2470 N N . GLU A 1 297 ? 6.970 -31.442 33.083 1.00 30.21 297 GLU A N 1
ATOM 2471 C CA . GLU A 1 297 ? 5.869 -30.988 33.920 1.00 34.79 297 GLU A CA 1
ATOM 2472 C C . GLU A 1 297 ? 4.589 -31.758 33.621 1.00 34.90 297 GLU A C 1
ATOM 2473 O O . GLU A 1 297 ? 3.799 -32.029 34.531 1.00 36.93 297 GLU A O 1
ATOM 2479 N N . ILE A 1 298 ? 4.356 -32.107 32.349 1.00 29.83 298 ILE A N 1
ATOM 2480 C CA . ILE A 1 298 ? 3.199 -32.933 32.010 1.00 28.61 298 ILE A CA 1
ATOM 2481 C C . ILE A 1 298 ? 3.250 -34.260 32.757 1.00 32.31 298 ILE A C 1
ATOM 2482 O O . ILE A 1 298 ? 2.218 -34.760 33.228 1.00 33.08 298 ILE A O 1
ATOM 2487 N N . SER A 1 299 ? 4.445 -34.847 32.887 1.00 28.35 299 SER A N 1
ATOM 2488 C CA . SER A 1 299 ? 4.552 -36.135 33.571 1.00 30.94 299 SER A CA 1
ATOM 2489 C C . SER A 1 299 ? 4.264 -35.999 35.060 1.00 36.91 299 SER A C 1
ATOM 2490 O O . SER A 1 299 ? 3.743 -36.934 35.675 1.00 35.09 299 SER A O 1
ATOM 2493 N N . LYS A 1 300 ? 4.593 -34.849 35.645 1.00 35.63 300 LYS A N 1
ATOM 2494 C CA . LYS A 1 300 ? 4.308 -34.616 37.057 1.00 39.95 300 LYS A CA 1
ATOM 2495 C C . LYS A 1 300 ? 2.808 -34.532 37.309 1.00 43.92 300 LYS A C 1
ATOM 2496 O O . LYS A 1 300 ? 2.345 -34.876 38.401 1.00 36.86 300 LYS A O 1
ATOM 2502 N N . PHE A 1 301 ? 2.033 -34.121 36.306 1.00 33.93 301 PHE A N 1
ATOM 2503 C CA . PHE A 1 301 ? 0.584 -34.077 36.393 1.00 36.15 301 PHE A CA 1
ATOM 2504 C C . PHE A 1 301 ? -0.067 -35.329 35.821 1.00 31.38 301 PHE A C 1
ATOM 2505 O O . PHE A 1 301 ? -1.280 -35.324 35.579 1.00 36.10 301 PHE A O 1
ATOM 2513 N N . ARG A 1 302 ? 0.715 -36.387 35.605 1.00 33.64 302 ARG A N 1
ATOM 2514 C CA . ARG A 1 302 ? 0.220 -37.673 35.122 1.00 36.44 302 ARG A CA 1
ATOM 2515 C C . ARG A 1 302 ? -0.454 -37.534 33.757 1.00 40.99 302 ARG A C 1
ATOM 2516 O O . ARG A 1 302 ? -1.456 -38.196 33.467 1.00 32.73 302 ARG A O 1
ATOM 2524 N N . GLY A 1 303 ? 0.127 -36.678 32.908 1.00 28.44 303 GLY A N 1
ATOM 2525 C CA . GLY A 1 303 ? -0.419 -36.370 31.598 1.00 28.00 303 GLY A CA 1
ATOM 2526 C C . GLY A 1 303 ? -0.034 -37.358 30.510 1.00 33.27 303 GLY A C 1
ATOM 2527 O O . GLY A 1 303 ? 0.635 -38.363 30.742 1.00 31.30 303 GLY A O 1
ATOM 2528 N N . ALA A 1 304 ? -0.467 -37.041 29.279 1.00 30.83 304 ALA A N 1
ATOM 2529 C CA . ALA A 1 304 ? -0.480 -37.996 28.174 1.00 27.05 304 ALA A CA 1
ATOM 2530 C C . ALA A 1 304 ? 0.388 -37.555 26.997 1.00 22.95 304 ALA A C 1
ATOM 2531 O O . ALA A 1 304 ? 0.479 -36.364 26.680 1.00 27.22 304 ALA A O 1
ATOM 2533 N N . LEU A 1 305 ? 0.967 -38.542 26.313 1.00 24.61 305 LEU A N 1
ATOM 2534 C CA . LEU A 1 305 ? 1.654 -38.313 25.041 1.00 22.03 305 LEU A CA 1
ATOM 2535 C C . LEU A 1 305 ? 0.654 -38.230 23.888 1.00 25.97 305 LEU A C 1
ATOM 2536 O O . LEU A 1 305 ? -0.345 -38.948 23.862 1.00 24.28 305 LEU A O 1
ATOM 2541 N N A THR A 1 306 ? 0.951 -37.348 22.932 0.50 21.12 306 THR A N 1
ATOM 2542 N N B THR A 1 306 ? 0.940 -37.362 22.919 0.50 21.13 306 THR A N 1
ATOM 2543 C CA A THR A 1 306 ? 0.126 -37.135 21.750 0.50 22.62 306 THR A CA 1
ATOM 2544 C CA B THR A 1 306 ? 0.094 -37.262 21.737 0.50 22.56 306 THR A CA 1
ATOM 2545 C C A THR A 1 306 ? 1.033 -37.052 20.532 0.50 20.07 306 THR A C 1
ATOM 2546 C C B THR A 1 306 ? 0.962 -36.917 20.539 0.50 20.01 306 THR A C 1
ATOM 2547 O O A THR A 1 306 ? 2.243 -36.848 20.648 0.50 20.18 306 THR A O 1
ATOM 2548 O O B THR A 1 306 ? 2.073 -36.401 20.680 0.50 19.75 306 THR A O 1
ATOM 2555 N N . LEU A 1 307 ? 0.431 -37.211 19.352 1.00 21.50 307 LEU A N 1
ATOM 2556 C CA . LEU A 1 307 ? 1.115 -36.975 18.086 1.00 18.99 307 LEU A CA 1
ATOM 2557 C C . LEU A 1 307 ? 0.024 -36.810 17.039 1.00 21.60 307 LEU A C 1
ATOM 2558 O O . LEU A 1 307 ? -1.035 -37.426 17.150 1.00 21.19 307 LEU A O 1
ATOM 2563 N N . GLU A 1 308 ? 0.282 -35.975 16.039 1.00 20.66 308 GLU A N 1
ATOM 2564 C CA . GLU A 1 308 ? -0.615 -35.842 14.892 1.00 24.30 308 GLU A CA 1
ATOM 2565 C C . GLU A 1 308 ? 0.132 -36.380 13.680 1.00 23.10 308 GLU A C 1
ATOM 2566 O O . GLU A 1 308 ? 1.168 -35.822 13.297 1.00 22.84 308 GLU A O 1
ATOM 2572 N N . THR A 1 309 ? -0.354 -37.481 13.087 1.00 19.21 309 THR A N 1
ATOM 2573 C CA . THR A 1 309 ? 0.398 -38.088 11.983 1.00 19.98 309 THR A CA 1
ATOM 2574 C C . THR A 1 309 ? -0.158 -37.691 10.619 1.00 22.53 309 THR A C 1
ATOM 2575 O O . THR A 1 309 ? 0.361 -38.146 9.592 1.00 22.20 309 THR A O 1
ATOM 2579 N N . SER A 1 310 ? -1.195 -36.862 10.600 1.00 22.83 310 SER A N 1
ATOM 2580 C CA . SER A 1 310 ? -1.798 -36.329 9.382 1.00 24.01 310 SER A CA 1
ATOM 2581 C C . SER A 1 310 ? -2.666 -35.148 9.776 1.00 22.53 310 SER A C 1
ATOM 2582 O O . SER A 1 310 ? -3.093 -35.031 10.927 1.00 23.34 310 SER A O 1
ATOM 2585 N N . ARG A 1 311 ? -2.937 -34.276 8.805 1.00 21.18 311 ARG A N 1
ATOM 2586 C CA . ARG A 1 311 ? -3.788 -33.118 9.018 1.00 19.62 311 ARG A CA 1
ATOM 2587 C C . ARG A 1 311 ? -4.902 -33.127 7.985 1.00 22.09 311 ARG A C 1
ATOM 2588 O O . ARG A 1 311 ? -4.680 -33.516 6.838 1.00 24.31 311 ARG A O 1
ATOM 2596 N N . GLY A 1 312 ? -6.083 -32.690 8.416 1.00 23.41 312 GLY A N 1
ATOM 2597 C CA . GLY A 1 312 ? -7.242 -32.566 7.551 1.00 22.12 312 GLY A CA 1
ATOM 2598 C C . GLY A 1 312 ? -8.069 -33.834 7.452 1.00 25.69 312 GLY A C 1
ATOM 2599 O O . GLY A 1 312 ? -7.778 -34.882 8.043 1.00 23.69 312 GLY A O 1
ATOM 2600 N N . CYS A 1 313 ? -9.135 -33.720 6.660 1.00 23.30 313 CYS A N 1
ATOM 2601 C CA . CYS A 1 313 ? -10.067 -34.808 6.412 1.00 22.69 313 CYS A CA 1
ATOM 2602 C C . CYS A 1 313 ? -10.356 -34.808 4.918 1.00 22.21 313 CYS A C 1
ATOM 2603 O O . CYS A 1 313 ? -10.798 -33.791 4.389 1.00 24.54 313 CYS A O 1
ATOM 2606 N N A ASP A 1 314 ? -10.096 -35.928 4.249 0.50 24.47 314 ASP A N 1
ATOM 2607 N N B ASP A 1 314 ? -10.087 -35.918 4.237 0.50 24.50 314 ASP A N 1
ATOM 2608 C CA A ASP A 1 314 ? -10.354 -35.969 2.813 0.50 26.27 314 ASP A CA 1
ATOM 2609 C CA B ASP A 1 314 ? -10.366 -35.929 2.803 0.50 26.26 314 ASP A CA 1
ATOM 2610 C C A ASP A 1 314 ? -11.842 -36.056 2.507 0.50 28.14 314 ASP A C 1
ATOM 2611 C C B ASP A 1 314 ? -11.860 -35.988 2.524 0.50 28.14 314 ASP A C 1
ATOM 2612 O O A ASP A 1 314 ? -12.249 -35.719 1.389 0.50 26.88 314 ASP A O 1
ATOM 2613 O O B ASP A 1 314 ? -12.292 -35.567 1.444 0.50 26.84 314 ASP A O 1
ATOM 2622 N N . TYR A 1 315 ? -12.660 -36.471 3.482 1.00 24.28 315 TYR A N 1
ATOM 2623 C CA . TYR A 1 315 ? -14.110 -36.523 3.281 1.00 22.67 315 TYR A CA 1
ATOM 2624 C C . TYR A 1 315 ? -14.731 -35.137 3.423 1.00 31.25 315 TYR A C 1
ATOM 2625 O O . TYR A 1 315 ? -15.281 -34.589 2.461 1.00 27.26 315 TYR A O 1
ATOM 2634 N N . SER A 1 316 ? -14.680 -34.573 4.637 1.00 26.22 316 SER A N 1
ATOM 2635 C CA . SER A 1 316 ? -14.985 -33.166 4.903 1.00 24.96 316 SER A CA 1
ATOM 2636 C C . SER A 1 316 ? -16.435 -32.795 4.593 1.00 28.01 316 SER A C 1
ATOM 2637 O O . SER A 1 316 ? -16.749 -31.615 4.437 1.00 28.23 316 SER A O 1
ATOM 2640 N N . ARG A 1 317 ? -17.346 -33.770 4.543 1.00 28.16 317 ARG A N 1
ATOM 2641 C CA . ARG A 1 317 ? -18.721 -33.519 4.136 1.00 26.69 317 ARG A CA 1
ATOM 2642 C C . ARG A 1 317 ? -19.745 -33.635 5.247 1.00 31.39 317 ARG A C 1
ATOM 2643 O O . ARG A 1 317 ? -20.936 -33.393 4.992 1.00 28.30 317 ARG A O 1
ATOM 2651 N N . CYS A 1 318 ? -19.344 -34.030 6.451 1.00 28.12 318 CYS A N 1
ATOM 2652 C CA . CYS A 1 318 ? -20.305 -34.127 7.546 1.00 26.34 318 CYS A CA 1
ATOM 2653 C C . CYS A 1 318 ? -20.850 -32.740 7.864 1.00 29.13 318 CYS A C 1
ATOM 2654 O O . CYS A 1 318 ? -20.092 -31.775 7.982 1.00 28.19 318 CYS A O 1
ATOM 2657 N N . THR A 1 319 ? -22.177 -32.625 7.961 1.00 26.87 319 THR A N 1
ATOM 2658 C CA . THR A 1 319 ? -22.769 -31.296 7.939 1.00 25.60 319 THR A CA 1
ATOM 2659 C C . THR A 1 319 ? -22.574 -30.537 9.236 1.00 25.94 319 THR A C 1
ATOM 2660 O O . THR A 1 319 ? -22.745 -29.314 9.246 1.00 29.75 319 THR A O 1
ATOM 2664 N N . PHE A 1 320 ? -22.253 -31.234 10.329 1.00 24.71 320 PHE A N 1
ATOM 2665 C CA . PHE A 1 320 ? -22.016 -30.629 11.629 1.00 25.19 320 PHE A CA 1
ATOM 2666 C C . PHE A 1 320 ? -20.540 -30.317 11.884 1.00 25.10 320 PHE A C 1
ATOM 2667 O O . PHE A 1 320 ? -20.205 -29.789 12.947 1.00 26.69 320 PHE A O 1
ATOM 2675 N N . CYS A 1 321 ? -19.655 -30.639 10.953 1.00 26.86 321 CYS A N 1
ATOM 2676 C CA . CYS A 1 321 ? -18.214 -30.527 11.173 1.00 24.21 321 CYS A CA 1
ATOM 2677 C C . CYS A 1 321 ? -17.649 -29.397 10.314 1.00 22.55 321 CYS A C 1
ATOM 2678 O O . CYS A 1 321 ? -17.462 -29.576 9.102 1.00 22.53 321 CYS A O 1
ATOM 2681 N N . PRO A 1 322 ? -17.377 -28.211 10.868 1.00 23.98 322 PRO A N 1
ATOM 2682 C CA . PRO A 1 322 ? -16.875 -27.118 10.014 1.00 23.79 322 PRO A CA 1
ATOM 2683 C C . PRO A 1 322 ? -15.464 -27.424 9.536 1.00 25.43 322 PRO A C 1
ATOM 2684 O O . PRO A 1 322 ? -14.640 -27.941 10.294 1.00 28.10 322 PRO A O 1
ATOM 2688 N N . ARG A 1 323 ? -15.191 -27.127 8.258 1.00 21.29 323 ARG A N 1
ATOM 2689 C CA . ARG A 1 323 ? -13.901 -27.462 7.673 1.00 25.57 323 ARG A CA 1
ATOM 2690 C C . ARG A 1 323 ? -12.985 -26.255 7.462 1.00 27.55 323 ARG A C 1
ATOM 2691 O O . ARG A 1 323 ? -11.865 -26.429 6.979 1.00 26.78 323 ARG A O 1
ATOM 2699 N N . ASP A 1 324 ? -13.411 -25.045 7.847 1.00 29.75 324 ASP A N 1
ATOM 2700 C CA . ASP A 1 324 ? -12.683 -23.841 7.440 1.00 30.10 324 ASP A CA 1
ATOM 2701 C C . ASP A 1 324 ? -11.345 -23.710 8.154 1.00 32.11 324 ASP A C 1
ATOM 2702 O O . ASP A 1 324 ? -10.413 -23.110 7.612 1.00 28.42 324 ASP A O 1
ATOM 2707 N N . HIS A 1 325 ? -11.231 -24.267 9.353 1.00 25.86 325 HIS A N 1
ATOM 2708 C CA . HIS A 1 325 ? -9.997 -24.173 10.128 1.00 27.55 325 HIS A CA 1
ATOM 2709 C C . HIS A 1 325 ? -9.084 -25.377 9.892 1.00 30.59 325 HIS A C 1
ATOM 2710 O O . HIS A 1 325 ? -7.860 -25.217 9.763 1.00 27.49 325 HIS A O 1
ATOM 2717 N N . LYS A 1 326 ? -9.661 -26.578 9.797 1.00 23.77 326 LYS A N 1
ATOM 2718 C CA . LYS A 1 326 ? -8.900 -27.817 9.664 1.00 25.60 326 LYS A CA 1
ATOM 2719 C C . LYS A 1 326 ? -8.616 -28.195 8.216 1.00 27.27 326 LYS A C 1
ATOM 2720 O O . LYS A 1 326 ? -7.704 -28.990 7.973 1.00 25.63 326 LYS A O 1
ATOM 2726 N N . LEU A 1 327 ? -9.380 -27.639 7.269 1.00 26.20 327 LEU A N 1
ATOM 2727 C CA . LEU A 1 327 ? -9.180 -27.733 5.817 1.00 25.98 327 LEU A CA 1
ATOM 2728 C C . LEU A 1 327 ? -9.745 -29.024 5.222 1.00 29.19 327 LEU A C 1
ATOM 2729 O O . LEU A 1 327 ? -10.113 -29.959 5.946 1.00 27.64 327 LEU A O 1
ATOM 2734 N N . ARG A 1 328 ? -9.826 -29.079 3.889 1.00 24.45 328 ARG A N 1
ATOM 2735 C CA . ARG A 1 328 ? -10.625 -30.086 3.199 1.00 26.83 328 ARG A CA 1
ATOM 2736 C C . ARG A 1 328 ? -9.791 -31.089 2.428 1.00 24.67 328 ARG A C 1
ATOM 2737 O O . ARG A 1 328 ? -10.338 -31.818 1.590 1.00 25.28 328 ARG A O 1
ATOM 2745 N N . SER A 1 329 ? -8.483 -31.130 2.661 1.00 22.04 329 SER A N 1
ATOM 2746 C CA . SER A 1 329 ? -7.600 -32.102 2.046 1.00 24.88 329 SER A CA 1
ATOM 2747 C C . SER A 1 329 ? -6.799 -32.774 3.150 1.00 26.93 329 SER A C 1
ATOM 2748 O O . SER A 1 329 ? -6.644 -32.223 4.239 1.00 23.92 329 SER A O 1
ATOM 2751 N N . TRP A 1 330 ? -6.283 -33.960 2.857 1.00 23.03 330 TRP A N 1
ATOM 2752 C CA . TRP A 1 330 ? -5.603 -34.785 3.853 1.00 28.83 330 TRP A CA 1
ATOM 2753 C C . TRP A 1 330 ? -4.106 -34.781 3.561 1.00 24.72 330 TRP A C 1
ATOM 2754 O O . TRP A 1 330 ? -3.689 -35.109 2.451 1.00 25.88 330 TRP A O 1
ATOM 2765 N N . ARG A 1 331 ? -3.304 -34.395 4.557 1.00 22.46 331 ARG A N 1
ATOM 2766 C CA . ARG A 1 331 ? -1.855 -34.226 4.417 1.00 23.29 331 ARG A CA 1
ATOM 2767 C C . ARG A 1 331 ? -1.146 -35.160 5.398 1.00 21.50 331 ARG A C 1
ATOM 2768 O O . ARG A 1 331 ? -1.046 -34.842 6.596 1.00 23.22 331 ARG A O 1
ATOM 2776 N N . PRO A 1 332 ? -0.669 -36.316 4.960 1.00 23.81 332 PRO A N 1
ATOM 2777 C CA . PRO A 1 332 ? -0.032 -37.265 5.884 1.00 23.93 332 PRO A CA 1
ATOM 2778 C C . PRO A 1 332 ? 1.447 -37.007 6.096 1.00 23.42 332 PRO A C 1
ATOM 2779 O O . PRO A 1 332 ? 2.166 -36.538 5.210 1.00 24.39 332 PRO A O 1
ATOM 2783 N N . LEU A 1 333 ? 1.896 -37.317 7.316 1.00 23.28 333 LEU A N 1
ATOM 2784 C CA . LEU A 1 333 ? 3.316 -37.535 7.550 1.00 26.18 333 LEU A CA 1
ATOM 2785 C C . LEU A 1 333 ? 3.794 -38.757 6.778 1.00 26.26 333 LEU A C 1
ATOM 2786 O O . LEU A 1 333 ? 3.072 -39.744 6.638 1.00 27.86 333 LEU A O 1
ATOM 2791 N N . SER A 1 334 ? 5.050 -38.721 6.315 1.00 25.75 334 SER A N 1
ATOM 2792 C CA . SER A 1 334 ? 5.620 -39.927 5.733 1.00 30.36 334 SER A CA 1
ATOM 2793 C C . SER A 1 334 ? 5.726 -41.035 6.781 1.00 24.91 334 SER A C 1
ATOM 2794 O O . SER A 1 334 ? 5.736 -40.785 7.991 1.00 26.62 334 SER A O 1
ATOM 2797 N N . VAL A 1 335 ? 5.797 -42.275 6.291 1.00 27.83 335 VAL A N 1
ATOM 2798 C CA . VAL A 1 335 ? 5.974 -43.420 7.180 1.00 27.41 335 VAL A CA 1
ATOM 2799 C C . VAL A 1 335 ? 7.242 -43.243 7.993 1.00 34.03 335 VAL A C 1
ATOM 2800 O O . VAL A 1 335 ? 7.265 -43.486 9.204 1.00 28.33 335 VAL A O 1
ATOM 2804 N N A GLU A 1 336 ? 8.349 -42.929 7.318 0.50 31.96 336 GLU A N 1
ATOM 2805 N N B GLU A 1 336 ? 8.257 -42.654 7.364 0.50 31.96 336 GLU A N 1
ATOM 2806 C CA A GLU A 1 336 ? 9.627 -42.800 8.011 0.50 31.19 336 GLU A CA 1
ATOM 2807 C CA B GLU A 1 336 ? 9.557 -42.445 7.984 0.50 30.59 336 GLU A CA 1
ATOM 2808 C C A GLU A 1 336 ? 9.531 -41.763 9.113 0.50 29.47 336 GLU A C 1
ATOM 2809 C C B GLU A 1 336 ? 9.494 -41.391 9.087 0.50 29.92 336 GLU A C 1
ATOM 2810 O O A GLU A 1 336 ? 9.965 -41.996 10.246 0.50 29.08 336 GLU A O 1
ATOM 2811 O O B GLU A 1 336 ? 10.003 -41.611 10.193 0.50 29.16 336 GLU A O 1
ATOM 2822 N N A GLN A 1 337 ? 8.926 -40.618 8.803 0.50 27.13 337 GLN A N 1
ATOM 2823 N N B GLN A 1 337 ? 8.878 -40.234 8.813 0.50 25.33 337 GLN A N 1
ATOM 2824 C CA A GLN A 1 337 ? 8.821 -39.540 9.773 0.50 24.93 337 GLN A CA 1
ATOM 2825 C CA B GLN A 1 337 ? 8.705 -39.235 9.866 0.50 26.49 337 GLN A CA 1
ATOM 2826 C C A GLN A 1 337 ? 7.886 -39.902 10.923 0.50 23.62 337 GLN A C 1
ATOM 2827 C C B GLN A 1 337 ? 7.783 -39.746 10.968 0.50 23.76 337 GLN A C 1
ATOM 2828 O O A GLN A 1 337 ? 8.187 -39.619 12.089 0.50 24.77 337 GLN A O 1
ATOM 2829 O O B GLN A 1 337 ? 8.008 -39.457 12.151 0.50 24.56 337 GLN A O 1
ATOM 2840 N N . THR A 1 338 ? 6.727 -40.483 10.603 1.00 23.43 338 THR A N 1
ATOM 2841 C CA . THR A 1 338 ? 5.813 -40.997 11.628 1.00 21.16 338 THR A CA 1
ATOM 2842 C C . THR A 1 338 ? 6.568 -41.888 12.623 1.00 20.99 338 THR A C 1
ATOM 2843 O O . THR A 1 338 ? 6.431 -41.739 13.842 1.00 22.41 338 THR A O 1
ATOM 2847 N N . LEU A 1 339 ? 7.388 -42.805 12.113 1.00 23.86 339 LEU A N 1
ATOM 2848 C CA . LEU A 1 339 ? 8.084 -43.734 13.004 1.00 26.25 339 LEU A CA 1
ATOM 2849 C C . LEU A 1 339 ? 9.163 -43.023 13.809 1.00 27.89 339 LEU A C 1
ATOM 2850 O O . LEU A 1 339 ? 9.381 -43.345 14.989 1.00 25.22 339 LEU A O 1
ATOM 2855 N N . LYS A 1 340 ? 9.843 -42.047 13.195 1.00 24.92 340 LYS A N 1
ATOM 2856 C CA . LYS A 1 340 ? 10.838 -41.266 13.924 1.00 27.73 340 LYS A CA 1
ATOM 2857 C C . LYS A 1 340 ? 10.188 -40.457 15.040 1.00 25.81 340 LYS A C 1
ATOM 2858 O O . LYS A 1 340 ? 10.668 -40.447 16.183 1.00 23.36 340 LYS A O 1
ATOM 2864 N N . GLN A 1 341 ? 9.094 -39.757 14.726 1.00 24.32 341 GLN A N 1
ATOM 2865 C CA . GLN A 1 341 ? 8.459 -38.924 15.739 1.00 23.77 341 GLN A CA 1
ATOM 2866 C C . GLN A 1 341 ? 7.883 -39.778 16.864 1.00 21.57 341 GLN A C 1
ATOM 2867 O O . GLN A 1 341 ? 7.947 -39.396 18.038 1.00 24.65 341 GLN A O 1
ATOM 2873 N N . LEU A 1 342 ? 7.311 -40.935 16.526 1.00 23.00 342 LEU A N 1
ATOM 2874 C CA . LEU A 1 342 ? 6.825 -41.834 17.575 1.00 24.76 342 LEU A CA 1
ATOM 2875 C C . LEU A 1 342 ? 7.978 -42.293 18.462 1.00 25.45 342 LEU A C 1
ATOM 2876 O O . LEU A 1 342 ? 7.861 -42.310 19.699 1.00 24.86 342 LEU A O 1
ATOM 2881 N N . ASP A 1 343 ? 9.107 -42.644 17.846 1.00 25.51 343 ASP A N 1
ATOM 2882 C CA . ASP A 1 343 ? 10.279 -43.056 18.615 1.00 28.66 343 ASP A CA 1
ATOM 2883 C C . ASP A 1 343 ? 10.744 -41.951 19.555 1.00 30.69 343 ASP A C 1
ATOM 2884 O O . ASP A 1 343 ? 11.062 -42.218 20.721 1.00 26.01 343 ASP A O 1
ATOM 2889 N N . ASP A 1 344 ? 10.785 -40.702 19.066 1.00 24.18 344 ASP A N 1
ATOM 2890 C CA . ASP A 1 344 ? 11.205 -39.572 19.891 1.00 25.85 344 ASP A CA 1
ATOM 2891 C C . ASP A 1 344 ? 10.302 -39.396 21.101 1.00 25.38 344 ASP A C 1
ATOM 2892 O O . ASP A 1 344 ? 10.780 -39.266 22.236 1.00 25.89 344 ASP A O 1
ATOM 2897 N N A ILE A 1 345 ? 8.990 -39.365 20.866 0.50 22.64 345 ILE A N 1
ATOM 2898 N N B ILE A 1 345 ? 8.983 -39.359 20.890 0.50 22.64 345 ILE A N 1
ATOM 2899 C CA A ILE A 1 345 ? 8.050 -39.107 21.943 0.50 23.30 345 ILE A CA 1
ATOM 2900 C CA B ILE A 1 345 ? 8.138 -39.060 22.040 0.50 23.28 345 ILE A CA 1
ATOM 2901 C C A ILE A 1 345 ? 8.080 -40.244 22.955 0.50 23.49 345 ILE A C 1
ATOM 2902 C C B ILE A 1 345 ? 8.078 -40.253 22.990 0.50 23.48 345 ILE A C 1
ATOM 2903 O O A ILE A 1 345 ? 8.040 -40.015 24.171 0.50 25.09 345 ILE A O 1
ATOM 2904 O O B ILE A 1 345 ? 7.952 -40.071 24.208 0.50 25.16 345 ILE A O 1
ATOM 2913 N N . LEU A 1 346 ? 8.182 -41.480 22.470 1.00 25.21 346 LEU A N 1
ATOM 2914 C CA . LEU A 1 346 ? 8.192 -42.639 23.361 1.00 27.90 346 LEU A CA 1
ATOM 2915 C C . LEU A 1 346 ? 9.465 -42.665 24.198 1.00 28.77 346 LEU A C 1
ATOM 2916 O O . LEU A 1 346 ? 9.430 -42.970 25.401 1.00 27.47 346 LEU A O 1
ATOM 2921 N N . ARG A 1 347 ? 10.594 -42.331 23.583 1.00 25.79 347 ARG A N 1
ATOM 2922 C CA . ARG A 1 347 ? 11.851 -42.302 24.324 1.00 26.84 347 ARG A CA 1
ATOM 2923 C C . ARG A 1 347 ? 11.826 -41.220 25.393 1.00 30.96 347 ARG A C 1
ATOM 2924 O O . ARG A 1 347 ? 12.249 -41.447 26.542 1.00 28.88 347 ARG A O 1
ATOM 2932 N N . ALA A 1 348 ? 11.317 -40.039 25.042 1.00 25.58 348 ALA A N 1
ATOM 2933 C CA . ALA A 1 348 ? 11.211 -38.963 26.014 1.00 28.01 348 ALA A CA 1
ATOM 2934 C C . ALA A 1 348 ? 10.201 -39.298 27.101 1.00 30.11 348 ALA A C 1
ATOM 2935 O O . ALA A 1 348 ? 10.416 -38.964 28.270 1.00 29.68 348 ALA A O 1
ATOM 2937 N N . GLY A 1 349 ? 9.078 -39.925 26.734 1.00 26.55 349 GLY A N 1
ATOM 2938 C CA . GLY A 1 349 ? 8.111 -40.320 27.751 1.00 29.56 349 GLY A CA 1
ATOM 2939 C C . GLY A 1 349 ? 8.689 -41.324 28.736 1.00 27.66 349 GLY A C 1
ATOM 2940 O O . GLY A 1 349 ? 8.477 -41.219 29.947 1.00 31.23 349 GLY A O 1
ATOM 2941 N N . LYS A 1 350 ? 9.464 -42.283 28.228 1.00 32.03 350 LYS A N 1
ATOM 2942 C CA . LYS A 1 350 ? 10.080 -43.292 29.083 1.00 35.41 350 LYS A CA 1
ATOM 2943 C C . LYS A 1 350 ? 11.048 -42.664 30.076 1.00 38.90 350 LYS A C 1
ATOM 2944 O O . LYS A 1 350 ? 11.156 -43.118 31.224 1.00 33.12 350 LYS A O 1
ATOM 2950 N N . HIS A 1 351 ? 11.769 -41.622 29.650 1.00 30.13 351 HIS A N 1
ATOM 2951 C CA . HIS A 1 351 ? 12.651 -40.899 30.556 1.00 32.49 351 HIS A CA 1
ATOM 2952 C C . HIS A 1 351 ? 11.901 -40.366 31.764 1.00 39.24 351 HIS A C 1
ATOM 2953 O O . HIS A 1 351 ? 12.462 -40.296 32.863 1.00 35.14 351 HIS A O 1
ATOM 2960 N N . PHE A 1 352 ? 10.641 -39.985 31.589 1.00 32.92 352 PHE A N 1
ATOM 2961 C CA . PHE A 1 352 ? 9.836 -39.441 32.670 1.00 33.10 352 PHE A CA 1
ATOM 2962 C C . PHE A 1 352 ? 8.849 -40.454 33.245 1.00 28.93 352 PHE A C 1
ATOM 2963 O O . PHE A 1 352 ? 7.943 -40.061 33.984 1.00 33.19 352 PHE A O 1
ATOM 2971 N N A ASN A 1 353 ? 8.990 -41.732 32.883 0.50 29.92 353 ASN A N 1
ATOM 2972 N N B ASN A 1 353 ? 9.000 -41.739 32.933 0.50 29.93 353 ASN A N 1
ATOM 2973 C CA A ASN A 1 353 ? 8.143 -42.823 33.356 0.50 33.99 353 ASN A CA 1
ATOM 2974 C CA B ASN A 1 353 ? 8.079 -42.762 33.434 0.50 34.03 353 ASN A CA 1
ATOM 2975 C C A ASN A 1 353 ? 6.694 -42.700 32.898 0.50 35.61 353 ASN A C 1
ATOM 2976 C C B ASN A 1 353 ? 6.631 -42.432 33.065 0.50 35.75 353 ASN A C 1
ATOM 2977 O O A ASN A 1 353 ? 5.804 -43.330 33.486 0.50 34.67 353 ASN A O 1
ATOM 2978 O O B ASN A 1 353 ? 5.701 -42.623 33.857 0.50 28.88 353 ASN A O 1
ATOM 2987 N N . ILE A 1 354 ? 6.437 -41.901 31.860 1.00 30.30 354 ILE A N 1
ATOM 2988 C CA . ILE A 1 354 ? 5.107 -41.827 31.254 1.00 28.22 354 ILE A CA 1
ATOM 2989 C C . ILE A 1 354 ? 4.853 -43.138 30.517 1.00 29.32 354 ILE A C 1
ATOM 2990 O O . ILE A 1 354 ? 5.726 -43.630 29.793 1.00 33.46 354 ILE A O 1
ATOM 2995 N N . LYS A 1 355 ? 3.655 -43.700 30.680 1.00 37.94 355 LYS A N 1
ATOM 2996 C CA . LYS A 1 355 ? 3.354 -44.992 30.072 1.00 36.97 355 LYS A CA 1
ATOM 2997 C C . LYS A 1 355 ? 3.313 -44.862 28.547 1.00 33.73 355 LYS A C 1
ATOM 2998 O O . LYS A 1 355 ? 2.910 -43.826 28.020 1.00 32.91 355 LYS A O 1
ATOM 3004 N N . PRO A 1 356 ? 3.745 -45.902 27.816 1.00 32.93 356 PRO A N 1
ATOM 3005 C CA . PRO A 1 356 ? 3.830 -45.827 26.334 1.00 32.83 356 PRO A CA 1
ATOM 3006 C C . PRO A 1 356 ? 2.461 -45.960 25.680 1.00 35.82 356 PRO A C 1
ATOM 3007 O O . PRO A 1 356 ? 2.136 -46.975 25.051 1.00 28.83 356 PRO A O 1
ATOM 3011 N N . HIS A 1 357 ? 1.649 -44.918 25.848 1.00 34.57 357 HIS A N 1
ATOM 3012 C CA . HIS A 1 357 ? 0.305 -44.840 25.276 1.00 32.17 357 HIS A CA 1
ATOM 3013 C C . HIS A 1 357 ? 0.201 -43.533 24.504 1.00 40.01 357 HIS A C 1
ATOM 3014 O O . HIS A 1 357 ? 0.291 -42.454 25.100 1.00 36.32 357 HIS A O 1
ATOM 3021 N N . ILE A 1 358 ? 0.002 -43.621 23.186 1.00 29.44 358 ILE A N 1
ATOM 3022 C CA . ILE A 1 358 ? -0.051 -42.440 22.332 1.00 26.38 358 ILE A CA 1
ATOM 3023 C C . ILE A 1 358 ? -1.498 -42.144 21.970 1.00 25.15 358 ILE A C 1
ATOM 3024 O O . ILE A 1 358 ? -2.203 -43.014 21.449 1.00 24.78 358 ILE A O 1
ATOM 3029 N N . TYR A 1 359 ? -1.930 -40.921 22.198 1.00 24.15 359 TYR A N 1
ATOM 3030 C CA . TYR A 1 359 ? -3.252 -40.482 21.756 1.00 25.12 359 TYR A CA 1
ATOM 3031 C C . TYR A 1 359 ? -3.050 -39.735 20.444 1.00 22.90 359 TYR A C 1
ATOM 3032 O O . TYR A 1 359 ? -2.565 -38.600 20.443 1.00 24.02 359 TYR A O 1
ATOM 3041 N N . MET A 1 360 ? -3.397 -40.385 19.334 1.00 20.52 360 MET A N 1
ATOM 3042 C CA . MET A 1 360 ? -3.239 -39.745 18.030 1.00 20.22 360 MET A CA 1
ATOM 3043 C C . MET A 1 360 ? -4.241 -38.610 17.891 1.00 27.77 360 MET A C 1
ATOM 3044 O O . MET A 1 360 ? -5.450 -38.785 18.125 1.00 26.17 360 MET A O 1
ATOM 3049 N N . ALA A 1 361 ? -3.739 -37.446 17.491 1.00 21.02 361 ALA A N 1
ATOM 3050 C CA . ALA A 1 361 ? -4.578 -36.266 17.357 1.00 18.09 361 ALA A CA 1
ATOM 3051 C C . ALA A 1 361 ? -5.316 -36.209 16.018 1.00 20.86 361 ALA A C 1
ATOM 3052 O O . ALA A 1 361 ? -6.219 -35.375 15.879 1.00 22.58 361 ALA A O 1
ATOM 3054 N N . ASP A 1 362 ? -4.970 -37.082 15.069 1.00 20.42 362 ASP A N 1
ATOM 3055 C CA . ASP A 1 362 ? -5.519 -37.030 13.703 1.00 19.40 362 ASP A CA 1
ATOM 3056 C C . ASP A 1 362 ? -7.044 -36.986 13.702 1.00 23.50 362 ASP A C 1
ATOM 3057 O O . ASP A 1 362 ? -7.708 -37.786 14.371 1.00 22.57 362 ASP A O 1
ATOM 3062 N N . GLU A 1 363 ? -7.604 -36.072 12.904 1.00 21.47 363 GLU A N 1
ATOM 3063 C CA . GLU A 1 363 ? -9.015 -36.189 12.548 1.00 23.13 363 GLU A CA 1
ATOM 3064 C C . GLU A 1 363 ? -9.276 -37.482 11.793 1.00 26.13 363 GLU A C 1
ATOM 3065 O O . GLU A 1 363 ? -10.334 -38.106 11.955 1.00 24.36 363 GLU A O 1
ATOM 3071 N N . GLU A 1 364 ? -8.332 -37.883 10.947 1.00 24.22 364 GLU A N 1
ATOM 3072 C CA . GLU A 1 364 ? -8.483 -39.004 10.015 1.00 28.69 364 GLU A CA 1
ATOM 3073 C C . GLU A 1 364 ? -7.137 -39.721 9.961 1.00 26.25 364 GLU A C 1
ATOM 3074 O O . GLU A 1 364 ? -6.266 -39.383 9.147 1.00 27.93 364 GLU A O 1
ATOM 3080 N N . PHE A 1 365 ? -6.984 -40.743 10.807 1.00 27.12 365 PHE A N 1
ATOM 3081 C CA . PHE A 1 365 ? -5.715 -41.460 10.876 1.00 24.47 365 PHE A CA 1
ATOM 3082 C C . PHE A 1 365 ? -5.443 -42.242 9.592 1.00 26.40 365 PHE A C 1
ATOM 3083 O O . PHE A 1 365 ? -4.305 -42.276 9.111 1.00 27.98 365 PHE A O 1
ATOM 3091 N N . ILE A 1 366 ? -6.476 -42.852 9.001 1.00 21.93 366 ILE A N 1
ATOM 3092 C CA . ILE A 1 366 ? -6.246 -43.754 7.868 1.00 23.04 366 ILE A CA 1
ATOM 3093 C C . ILE A 1 366 ? -6.137 -42.983 6.555 1.00 27.37 366 ILE A C 1
ATOM 3094 O O . ILE A 1 366 ? -5.191 -43.178 5.777 1.00 26.91 366 ILE A O 1
ATOM 3099 N N . GLY A 1 367 ? -7.086 -42.106 6.282 1.00 27.79 367 GLY A N 1
ATOM 3100 C CA . GLY A 1 367 ? -6.935 -41.217 5.142 1.00 26.71 367 GLY A CA 1
ATOM 3101 C C . GLY A 1 367 ? -7.307 -41.847 3.806 1.00 31.65 367 GLY A C 1
ATOM 3102 O O . GLY A 1 367 ? -7.863 -42.953 3.707 1.00 28.02 367 GLY A O 1
ATOM 3103 N N A GLU A 1 368 ? -7.012 -41.085 2.753 0.50 30.45 368 GLU A N 1
ATOM 3104 N N B GLU A 1 368 ? -6.982 -41.096 2.754 0.50 30.42 368 GLU A N 1
ATOM 3105 C CA A GLU A 1 368 ? -7.279 -41.469 1.371 0.50 32.61 368 GLU A CA 1
ATOM 3106 C CA B GLU A 1 368 ? -7.283 -41.463 1.374 0.50 32.62 368 GLU A CA 1
ATOM 3107 C C A GLU A 1 368 ? -6.256 -40.767 0.498 0.50 35.25 368 GLU A C 1
ATOM 3108 C C B GLU A 1 368 ? -6.274 -40.760 0.486 0.50 35.24 368 GLU A C 1
ATOM 3109 O O A GLU A 1 368 ? -6.068 -39.553 0.626 0.50 32.92 368 GLU A O 1
ATOM 3110 O O B GLU A 1 368 ? -6.112 -39.540 0.587 0.50 32.93 368 GLU A O 1
ATOM 3121 N N . LEU A 1 369 ? -5.612 -41.519 -0.378 1.00 38.42 369 LEU A N 1
ATOM 3122 C CA . LEU A 1 369 ? -4.651 -40.964 -1.315 1.00 38.03 369 LEU A CA 1
ATOM 3123 C C . LEU A 1 369 ? -5.148 -41.139 -2.749 1.00 38.95 369 LEU A C 1
ATOM 3124 O O . LEU A 1 369 ? -5.848 -42.112 -3.049 1.00 39.62 369 LEU A O 1
ATOM 3129 N N . PRO A 1 370 ? -4.833 -40.203 -3.649 1.00 46.72 370 PRO A N 1
ATOM 3130 C CA . PRO A 1 370 ? -5.206 -40.403 -5.061 1.00 53.92 370 PRO A CA 1
ATOM 3131 C C . PRO A 1 370 ? -4.709 -41.724 -5.639 1.00 48.55 370 PRO A C 1
ATOM 3132 O O . PRO A 1 370 ? -5.415 -42.326 -6.459 1.00 49.09 370 PRO A O 1
ATOM 3136 N N . ASN A 1 371 ? -3.538 -42.216 -5.216 1.00 46.65 371 ASN A N 1
ATOM 3137 C CA . ASN A 1 371 ? -3.055 -43.507 -5.703 1.00 45.15 371 ASN A CA 1
ATOM 3138 C C . ASN A 1 371 ? -3.620 -44.701 -4.933 1.00 45.20 371 ASN A C 1
ATOM 3139 O O . ASN A 1 371 ? -3.318 -45.844 -5.295 1.00 42.05 371 ASN A O 1
ATOM 3144 N N . GLY A 1 372 ? -4.422 -44.477 -3.891 1.00 44.31 372 GLY A N 1
ATOM 3145 C CA . GLY A 1 372 ? -5.118 -45.570 -3.235 1.00 36.26 372 GLY A CA 1
ATOM 3146 C C . GLY A 1 372 ? -4.279 -46.425 -2.312 1.00 35.98 372 GLY A C 1
ATOM 3147 O O . GLY A 1 372 ? -4.707 -47.521 -1.941 1.00 40.66 372 GLY A O 1
ATOM 3148 N N . THR A 1 373 ? -3.103 -45.948 -1.907 1.00 35.18 373 THR A N 1
ATOM 3149 C CA . THR A 1 373 ? -2.169 -46.732 -1.110 1.00 33.14 373 THR A CA 1
ATOM 3150 C C . THR A 1 373 ? -2.256 -46.414 0.383 1.00 29.30 373 THR A C 1
ATOM 3151 O O . THR A 1 373 ? -1.335 -46.767 1.129 1.00 31.70 373 THR A O 1
ATOM 3155 N N . GLU A 1 374 ? -3.323 -45.741 0.820 1.00 33.24 374 GLU A N 1
ATOM 3156 C CA . GLU A 1 374 ? -3.412 -45.324 2.225 1.00 28.18 374 GLU A CA 1
ATOM 3157 C C . GLU A 1 374 ? -3.342 -46.518 3.172 1.00 31.49 374 GLU A C 1
ATOM 3158 O O . GLU A 1 374 ? -2.710 -46.439 4.237 1.00 30.53 374 GLU A O 1
ATOM 3164 N N . ALA A 1 375 ? -3.982 -47.635 2.809 1.00 32.95 375 ALA A N 1
ATOM 3165 C CA . ALA A 1 375 ? -3.948 -48.801 3.690 1.00 32.91 375 ALA A CA 1
ATOM 3166 C C . ALA A 1 375 ? -2.538 -49.369 3.809 1.00 35.48 375 ALA A C 1
ATOM 3167 O O . ALA A 1 375 ? -2.136 -49.808 4.896 1.00 30.01 375 ALA A O 1
ATOM 3169 N N . GLN A 1 376 ? -1.759 -49.355 2.712 1.00 28.46 376 GLN A N 1
ATOM 3170 C CA . GLN A 1 376 ? -0.395 -49.862 2.800 1.00 32.79 376 GLN A CA 1
ATOM 3171 C C . GLN A 1 376 ? 0.483 -48.946 3.643 1.00 29.48 376 GLN A C 1
ATOM 3172 O O . GLN A 1 376 ? 1.396 -49.419 4.324 1.00 28.36 376 GLN A O 1
ATOM 3178 N N . ARG A 1 377 ? 0.220 -47.639 3.617 1.00 27.21 377 ARG A N 1
ATOM 3179 C CA . ARG A 1 377 ? 0.939 -46.733 4.502 1.00 28.23 377 ARG A CA 1
ATOM 3180 C C . ARG A 1 377 ? 0.704 -47.093 5.970 1.00 23.74 377 ARG A C 1
ATOM 3181 O O . ARG A 1 377 ? 1.642 -47.089 6.777 1.00 24.84 377 ARG A O 1
ATOM 3189 N N . ILE A 1 378 ? -0.544 -47.385 6.337 1.00 23.86 378 ILE A N 1
ATOM 3190 C CA . ILE A 1 378 ? -0.826 -47.750 7.727 1.00 24.19 378 ILE A CA 1
ATOM 3191 C C . ILE A 1 378 ? -0.129 -49.062 8.079 1.00 27.09 378 ILE A C 1
ATOM 3192 O O . ILE A 1 378 ? 0.470 -49.199 9.154 1.00 26.35 378 ILE A O 1
ATOM 3197 N N . ILE A 1 379 ? -0.196 -50.046 7.179 1.00 27.43 379 ILE A N 1
ATOM 3198 C CA . ILE A 1 379 ? 0.443 -51.332 7.436 1.00 29.85 379 ILE A CA 1
ATOM 3199 C C . ILE A 1 379 ? 1.945 -51.153 7.624 1.00 29.88 379 ILE A C 1
ATOM 3200 O O . ILE A 1 379 ? 2.538 -51.752 8.528 1.00 30.56 379 ILE A O 1
ATOM 3205 N N . ASP A 1 380 ? 2.570 -50.270 6.829 1.00 30.52 380 ASP A N 1
ATOM 3206 C CA . ASP A 1 380 ? 4.000 -49.983 7.000 1.00 31.28 380 ASP A CA 1
ATOM 3207 C C . ASP A 1 380 ? 4.306 -49.330 8.355 1.00 29.53 380 ASP A C 1
ATOM 3208 O O . ASP A 1 380 ? 5.320 -49.648 8.993 1.00 29.19 380 ASP A O 1
ATOM 3213 N N . ILE A 1 381 ? 3.468 -48.386 8.798 1.00 30.32 381 ILE A N 1
ATOM 3214 C CA . ILE A 1 381 ? 3.654 -47.817 10.135 1.00 27.93 381 ILE A CA 1
ATOM 3215 C C . ILE A 1 381 ? 3.535 -48.911 11.195 1.00 27.47 381 ILE A C 1
ATOM 3216 O O . ILE A 1 381 ? 4.370 -49.013 12.111 1.00 27.60 381 ILE A O 1
ATOM 3221 N N . CYS A 1 382 ? 2.517 -49.764 11.065 1.00 24.88 382 CYS A N 1
ATOM 3222 C CA . CYS A 1 382 ? 2.321 -50.851 12.016 1.00 28.18 382 CYS A CA 1
ATOM 3223 C C . CYS A 1 382 ? 3.508 -51.803 12.014 1.00 30.65 382 CYS A C 1
ATOM 3224 O O . CYS A 1 382 ? 3.944 -52.255 13.077 1.00 30.69 382 CYS A O 1
ATOM 3227 N N . GLU A 1 383 ? 4.036 -52.125 10.828 1.00 29.49 383 GLU A N 1
ATOM 3228 C CA . GLU A 1 383 ? 5.208 -52.992 10.755 1.00 30.57 383 GLU A CA 1
ATOM 3229 C C . GLU A 1 383 ? 6.395 -52.355 11.459 1.00 35.66 383 GLU A C 1
ATOM 3230 O O . GLU A 1 383 ? 7.169 -53.046 12.125 1.00 35.45 383 GLU A O 1
ATOM 3236 N N . GLY A 1 384 ? 6.537 -51.033 11.334 1.00 28.88 384 GLY A N 1
ATOM 3237 C CA . GLY A 1 384 ? 7.589 -50.334 12.055 1.00 31.11 384 GLY A CA 1
ATOM 3238 C C . GLY A 1 384 ? 7.418 -50.404 13.562 1.00 30.41 384 GLY A C 1
ATOM 3239 O O . GLY A 1 384 ? 8.390 -50.594 14.297 1.00 34.02 384 GLY A O 1
ATOM 3240 N N . LEU A 1 385 ? 6.183 -50.241 14.045 1.00 26.08 385 LEU A N 1
ATOM 3241 C CA . LEU A 1 385 ? 5.923 -50.349 15.478 1.00 28.22 385 LEU A CA 1
ATOM 3242 C C . LEU A 1 385 ? 6.209 -51.756 15.979 1.00 32.46 385 LEU A C 1
ATOM 3243 O O . LEU A 1 385 ? 6.684 -51.942 17.108 1.00 33.52 385 LEU A O 1
ATOM 3248 N N . LEU A 1 386 ? 5.919 -52.761 15.150 1.00 29.10 386 LEU A N 1
ATOM 3249 C CA . LEU A 1 386 ? 6.112 -54.144 15.553 1.00 36.30 386 LEU A CA 1
ATOM 3250 C C . LEU A 1 386 ? 7.591 -54.513 15.616 1.00 37.47 386 LEU A C 1
ATOM 3251 O O . LEU A 1 386 ? 7.936 -55.522 16.238 1.00 39.46 386 LEU A O 1
ATOM 3256 N N . LYS A 1 387 ? 8.465 -53.720 14.987 1.00 38.22 387 LYS A N 1
ATOM 3257 C CA . LYS A 1 387 ? 9.904 -53.926 15.083 1.00 35.38 387 LYS A CA 1
ATOM 3258 C C . LYS A 1 387 ? 10.493 -53.367 16.366 1.00 43.78 387 LYS A C 1
ATOM 3259 O O . LYS A 1 387 ? 11.637 -53.697 16.694 1.00 45.33 387 LYS A O 1
ATOM 3265 N N . ARG A 1 388 ? 9.754 -52.535 17.094 1.00 36.86 388 ARG A N 1
ATOM 3266 C CA . ARG A 1 388 ? 10.277 -51.956 18.317 1.00 37.39 388 ARG A CA 1
ATOM 3267 C C . ARG A 1 388 ? 10.447 -53.035 19.381 1.00 42.95 388 ARG A C 1
ATOM 3268 O O . ARG A 1 388 ? 9.820 -54.096 19.337 1.00 44.07 388 ARG A O 1
ATOM 3276 N N . GLU A 1 389 ? 11.304 -52.745 20.359 1.00 46.16 389 GLU A N 1
ATOM 3277 C CA . GLU A 1 389 ? 11.541 -53.713 21.424 1.00 47.01 389 GLU A CA 1
ATOM 3278 C C . GLU A 1 389 ? 10.368 -53.777 22.396 1.00 36.52 389 GLU A C 1
ATOM 3279 O O . GLU A 1 389 ? 9.985 -54.867 22.830 1.00 45.16 389 GLU A O 1
ATOM 3285 N N . GLU A 1 390 ? 9.803 -52.629 22.773 1.00 44.61 390 GLU A N 1
ATOM 3286 C CA . GLU A 1 390 ? 8.679 -52.574 23.701 1.00 34.42 390 GLU A CA 1
ATOM 3287 C C . GLU A 1 390 ? 7.380 -52.316 22.943 1.00 43.17 390 GLU A C 1
ATOM 3288 O O . GLU A 1 390 ? 7.354 -51.536 21.985 1.00 40.98 390 GLU A O 1
ATOM 3294 N N . LYS A 1 391 ? 6.307 -52.980 23.373 1.00 36.52 391 LYS A N 1
ATOM 3295 C CA . LYS A 1 391 ? 4.986 -52.749 22.798 1.00 35.35 391 LYS A CA 1
ATOM 3296 C C . LYS A 1 391 ? 4.424 -51.410 23.263 1.00 35.18 391 LYS A C 1
ATOM 3297 O O . LYS A 1 391 ? 4.739 -50.916 24.355 1.00 33.29 391 LYS A O 1
ATOM 3303 N N . ILE A 1 392 ? 3.555 -50.825 22.436 1.00 31.18 392 ILE A N 1
ATOM 3304 C CA . ILE A 1 392 ? 2.868 -49.594 22.801 1.00 25.73 392 ILE A CA 1
ATOM 3305 C C . ILE A 1 392 ? 1.371 -49.799 22.622 1.00 29.80 392 ILE A C 1
ATOM 3306 O O . ILE A 1 392 ? 0.922 -50.781 22.038 1.00 29.13 392 ILE A O 1
ATOM 3311 N N . LYS A 1 393 ? 0.599 -48.856 23.149 1.00 23.91 393 LYS A N 1
ATOM 3312 C CA . LYS A 1 393 ? -0.817 -48.755 22.828 1.00 25.50 393 LYS A CA 1
ATOM 3313 C C . LYS A 1 393 ? -1.093 -47.387 22.215 1.00 28.82 393 LYS A C 1
ATOM 3314 O O . LYS A 1 393 ? -0.431 -46.399 22.553 1.00 28.01 393 LYS A O 1
ATOM 3320 N N . PHE A 1 394 ? -2.055 -47.319 21.290 1.00 26.83 394 PHE A N 1
ATOM 3321 C CA . PHE A 1 394 ? -2.366 -46.012 20.732 1.00 24.58 394 PHE A CA 1
ATOM 3322 C C . PHE A 1 394 ? -3.844 -45.935 20.373 1.00 22.30 394 PHE A C 1
ATOM 3323 O O . PHE A 1 394 ? -4.472 -46.940 20.024 1.00 24.93 394 PHE A O 1
ATOM 3331 N N . ASP A 1 395 ? -4.402 -44.738 20.522 1.00 21.44 395 ASP A N 1
ATOM 3332 C CA . ASP A 1 395 ? -5.795 -44.453 20.205 1.00 21.06 395 ASP A CA 1
ATOM 3333 C C . ASP A 1 395 ? -5.871 -43.553 18.973 1.00 22.56 395 ASP A C 1
ATOM 3334 O O . ASP A 1 395 ? -5.016 -42.690 18.783 1.00 23.65 395 ASP A O 1
ATOM 3339 N N . PHE A 1 396 ? -6.918 -43.718 18.161 1.00 23.64 396 PHE A N 1
ATOM 3340 C CA . PHE A 1 396 ? -7.165 -42.788 17.059 1.00 20.85 396 PHE A CA 1
ATOM 3341 C C . PHE A 1 396 ? -8.644 -42.830 16.707 1.00 24.67 396 PHE A C 1
ATOM 3342 O O . PHE A 1 396 ? -9.395 -43.650 17.231 1.00 24.43 396 PHE A O 1
ATOM 3350 N N . ALA A 1 397 ? -9.054 -41.928 15.812 1.00 20.49 397 ALA A N 1
ATOM 3351 C CA . ALA A 1 397 ? -10.438 -41.825 15.370 1.00 21.25 397 ALA A CA 1
ATOM 3352 C C . ALA A 1 397 ? -10.554 -42.225 13.901 1.00 21.91 397 ALA A C 1
ATOM 3353 O O . ALA A 1 397 ? -9.605 -42.081 13.129 1.00 24.44 397 ALA A O 1
ATOM 3355 N N . ALA A 1 398 ? -11.730 -42.721 13.525 1.00 24.48 398 ALA A N 1
ATOM 3356 C CA . ALA A 1 398 ? -11.942 -43.146 12.139 1.00 27.88 398 ALA A CA 1
ATOM 3357 C C . ALA A 1 398 ? -13.422 -43.101 11.801 1.00 23.65 398 ALA A C 1
ATOM 3358 O O . ALA A 1 398 ? -14.275 -43.252 12.681 1.00 24.69 398 ALA A O 1
ATOM 3360 N N . ARG A 1 399 ? -13.721 -42.914 10.504 1.00 22.35 399 ARG A N 1
ATOM 3361 C CA . ARG A 1 399 ? -15.090 -43.037 10.021 1.00 24.79 399 ARG A CA 1
ATOM 3362 C C . ARG A 1 399 ? -15.467 -44.504 9.866 1.00 20.62 399 ARG A C 1
ATOM 3363 O O . ARG A 1 399 ? -14.617 -45.355 9.593 1.00 26.39 399 ARG A O 1
ATOM 3371 N N . ALA A 1 400 ? -16.767 -44.782 9.978 1.00 24.09 400 ALA A N 1
ATOM 3372 C CA . ALA A 1 400 ? -17.235 -46.149 9.758 1.00 25.15 400 ALA A CA 1
ATOM 3373 C C . ALA A 1 400 ? -16.830 -46.663 8.383 1.00 28.28 400 ALA A C 1
ATOM 3374 O O . ALA A 1 400 ? -16.465 -47.838 8.243 1.00 23.50 400 ALA A O 1
ATOM 3376 N N . ASP A 1 401 ? -16.874 -45.803 7.351 1.00 23.77 401 ASP A N 1
ATOM 3377 C CA . ASP A 1 401 ? -16.514 -46.277 6.015 1.00 28.74 401 ASP A CA 1
ATOM 3378 C C . ASP A 1 401 ? -15.009 -46.370 5.795 1.00 31.14 401 ASP A C 1
ATOM 3379 O O . ASP A 1 401 ? -14.576 -46.753 4.700 1.00 30.08 401 ASP A O 1
ATOM 3384 N N A SER A 1 402 ? -14.192 -46.021 6.791 0.50 26.48 402 SER A N 1
ATOM 3385 N N B SER A 1 402 ? -14.197 -46.022 6.792 0.50 26.48 402 SER A N 1
ATOM 3386 C CA A SER A 1 402 ? -12.792 -46.416 6.750 0.50 24.84 402 SER A CA 1
ATOM 3387 C CA B SER A 1 402 ? -12.797 -46.411 6.760 0.50 24.84 402 SER A CA 1
ATOM 3388 C C A SER A 1 402 ? -12.603 -47.867 7.164 0.50 22.70 402 SER A C 1
ATOM 3389 C C B SER A 1 402 ? -12.604 -47.863 7.167 0.50 22.70 402 SER A C 1
ATOM 3390 O O A SER A 1 402 ? -11.492 -48.390 7.047 0.50 24.74 402 SER A O 1
ATOM 3391 O O B SER A 1 402 ? -11.492 -48.384 7.046 0.50 24.74 402 SER A O 1
ATOM 3396 N N . VAL A 1 403 ? -13.655 -48.513 7.655 1.00 23.89 403 VAL A N 1
ATOM 3397 C CA . VAL A 1 403 ? -13.628 -49.931 7.996 1.00 22.54 403 VAL A CA 1
ATOM 3398 C C . VAL A 1 403 ? -14.303 -50.759 6.911 1.00 21.57 403 VAL A C 1
ATOM 3399 O O . VAL A 1 403 ? -13.729 -51.724 6.405 1.00 29.09 403 VAL A O 1
ATOM 3403 N N . TYR A 1 404 ? -15.529 -50.377 6.559 1.00 23.53 404 TYR A N 1
ATOM 3404 C CA . TYR A 1 404 ? -16.384 -51.150 5.667 1.00 25.28 404 TYR A CA 1
ATOM 3405 C C . TYR A 1 404 ? -17.100 -50.209 4.709 1.00 29.02 404 TYR A C 1
ATOM 3406 O O . TYR A 1 404 ? -17.776 -49.271 5.140 1.00 23.93 404 TYR A O 1
ATOM 3415 N N . GLU A 1 405 ? -17.001 -50.478 3.408 1.00 23.95 405 GLU A N 1
ATOM 3416 C CA . GLU A 1 405 ? -17.613 -49.604 2.413 1.00 24.46 405 GLU A CA 1
ATOM 3417 C C . GLU A 1 405 ? -18.119 -50.492 1.290 1.00 24.07 405 GLU A C 1
ATOM 3418 O O . GLU A 1 405 ? -17.344 -50.871 0.397 1.00 27.35 405 GLU A O 1
ATOM 3424 N N . PRO A 1 406 ? -19.401 -50.855 1.314 1.00 26.09 406 PRO A N 1
ATOM 3425 C CA . PRO A 1 406 ? -19.937 -51.747 0.272 1.00 30.55 406 PRO A CA 1
ATOM 3426 C C . PRO A 1 406 ? -19.960 -51.117 -1.114 1.00 35.62 406 PRO A C 1
ATOM 3427 O O . PRO A 1 406 ? -20.123 -51.848 -2.100 1.00 31.89 406 PRO A O 1
ATOM 3431 N N . LYS A 1 407 ? -19.776 -49.802 -1.232 1.00 30.19 407 LYS A N 1
ATOM 3432 C CA . LYS A 1 407 ? -19.601 -49.215 -2.556 1.00 31.19 407 LYS A CA 1
ATOM 3433 C C . LYS A 1 407 ? -18.233 -49.504 -3.148 1.00 33.57 407 LYS A C 1
ATOM 3434 O O . LYS A 1 407 ? -18.011 -49.212 -4.328 1.00 32.22 407 LYS A O 1
ATOM 3440 N N . ARG A 1 408 ? -17.317 -50.075 -2.370 1.00 30.27 408 ARG A N 1
ATOM 3441 C CA . ARG A 1 408 ? -16.018 -50.484 -2.874 1.00 29.50 408 ARG A CA 1
ATOM 3442 C C . ARG A 1 408 ? -15.986 -51.999 -3.009 1.00 28.59 408 ARG A C 1
ATOM 3443 O O . ARG A 1 408 ? -16.851 -52.706 -2.488 1.00 28.89 408 ARG A O 1
ATOM 3451 N N . THR A 1 409 ? -14.990 -52.498 -3.741 1.00 31.70 409 THR A N 1
ATOM 3452 C CA . THR A 1 409 ? -14.977 -53.921 -4.048 1.00 33.87 409 THR A CA 1
ATOM 3453 C C . THR A 1 409 ? -14.745 -54.741 -2.789 1.00 36.16 409 THR A C 1
ATOM 3454 O O . THR A 1 409 ? -14.262 -54.240 -1.768 1.00 32.60 409 THR A O 1
ATOM 3458 N N . LYS A 1 410 ? -15.106 -56.023 -2.874 1.00 30.35 410 LYS A N 1
ATOM 3459 C CA . LYS A 1 410 ? -14.789 -56.942 -1.791 1.00 38.26 410 LYS A CA 1
ATOM 3460 C C . LYS A 1 410 ? -13.291 -56.952 -1.512 1.00 40.07 410 LYS A C 1
ATOM 3461 O O . LYS A 1 410 ? -12.868 -56.964 -0.349 1.00 34.54 410 LYS A O 1
ATOM 3467 N N A GLU A 1 411 ? -12.475 -56.900 -2.565 0.50 34.60 411 GLU A N 1
ATOM 3468 N N B GLU A 1 411 ? -12.469 -56.943 -2.569 0.50 34.60 411 GLU A N 1
ATOM 3469 C CA A GLU A 1 411 ? -11.028 -56.923 -2.384 0.50 34.82 411 GLU A CA 1
ATOM 3470 C CA B GLU A 1 411 ? -11.018 -56.910 -2.388 0.50 34.82 411 GLU A CA 1
ATOM 3471 C C A GLU A 1 411 ? -10.543 -55.720 -1.578 0.50 36.33 411 GLU A C 1
ATOM 3472 C C B GLU A 1 411 ? -10.595 -55.730 -1.524 0.50 36.32 411 GLU A C 1
ATOM 3473 O O A GLU A 1 411 ? -9.652 -55.852 -0.729 0.50 33.26 411 GLU A O 1
ATOM 3474 O O B GLU A 1 411 ? -9.793 -55.883 -0.594 0.50 33.19 411 GLU A O 1
ATOM 3485 N N . TRP A 1 412 ? -11.119 -54.537 -1.824 1.00 29.55 412 TRP A N 1
ATOM 3486 C CA . TRP A 1 412 ? -10.755 -53.352 -1.048 1.00 31.68 412 TRP A CA 1
ATOM 3487 C C . TRP A 1 412 ? -11.124 -53.529 0.424 1.00 32.24 412 TRP A C 1
ATOM 3488 O O . TRP A 1 412 ? -10.349 -53.158 1.320 1.00 30.98 412 TRP A O 1
ATOM 3499 N N . ASN A 1 413 ? -12.303 -54.099 0.688 1.00 28.61 413 ASN A N 1
ATOM 3500 C CA . ASN A 1 413 ? -12.753 -54.284 2.065 1.00 29.72 413 ASN A CA 1
ATOM 3501 C C . ASN A 1 413 ? -11.935 -55.348 2.783 1.00 31.40 413 ASN A C 1
ATOM 3502 O O . ASN A 1 413 ? -11.649 -55.215 3.980 1.00 26.99 413 ASN A O 1
ATOM 3507 N N . VAL A 1 414 ? -11.547 -56.409 2.073 1.00 30.85 414 VAL A N 1
ATOM 3508 C CA . VAL A 1 414 ? -10.706 -57.431 2.687 1.00 30.70 414 VAL A CA 1
ATOM 3509 C C . VAL A 1 414 ? -9.317 -56.875 3.000 1.00 34.30 414 VAL A C 1
ATOM 3510 O O . VAL A 1 414 ? -8.739 -57.183 4.051 1.00 27.96 414 VAL A O 1
ATOM 3514 N N A GLU A 1 415 ? -8.765 -56.050 2.109 0.50 29.85 415 GLU A N 1
ATOM 3515 N N B GLU A 1 415 ? -8.751 -56.065 2.093 0.50 29.86 415 GLU A N 1
ATOM 3516 C CA A GLU A 1 415 ? -7.489 -55.404 2.409 0.50 33.85 415 GLU A CA 1
ATOM 3517 C CA B GLU A 1 415 ? -7.495 -55.374 2.399 0.50 33.87 415 GLU A CA 1
ATOM 3518 C C A GLU A 1 415 ? -7.635 -54.399 3.547 0.50 31.39 415 GLU A C 1
ATOM 3519 C C B GLU A 1 415 ? -7.666 -54.456 3.597 0.50 31.41 415 GLU A C 1
ATOM 3520 O O A GLU A 1 415 ? -6.698 -54.207 4.331 0.50 29.73 415 GLU A O 1
ATOM 3521 O O B GLU A 1 415 ? -6.780 -54.360 4.455 0.50 29.73 415 GLU A O 1
ATOM 3532 N N . ARG A 1 416 ? -8.806 -53.769 3.667 1.00 26.18 416 ARG A N 1
ATOM 3533 C CA . ARG A 1 416 ? -9.063 -52.875 4.785 1.00 28.71 416 ARG A CA 1
ATOM 3534 C C . ARG A 1 416 ? -9.085 -53.644 6.104 1.00 28.40 416 ARG A C 1
ATOM 3535 O O . ARG A 1 416 ? -8.524 -53.184 7.108 1.00 25.39 416 ARG A O 1
ATOM 3543 N N . LEU A 1 417 ? -9.716 -54.826 6.118 1.00 25.42 417 LEU A N 1
ATOM 3544 C CA . LEU A 1 417 ? -9.718 -55.649 7.329 1.00 26.59 417 LEU A CA 1
ATOM 3545 C C . LEU A 1 417 ? -8.301 -56.063 7.710 1.00 29.05 417 LEU A C 1
ATOM 3546 O O . LEU A 1 417 ? -7.932 -56.029 8.892 1.00 27.41 417 LEU A O 1
ATOM 3551 N N . LYS A 1 418 ? -7.482 -56.434 6.719 1.00 26.28 418 LYS A N 1
ATOM 3552 C CA . LYS A 1 418 ? -6.078 -56.729 7.005 1.00 28.95 418 LYS A CA 1
ATOM 3553 C C . LYS A 1 418 ? -5.376 -55.537 7.652 1.00 29.78 418 LYS A C 1
ATOM 3554 O O . LYS A 1 418 ? -4.629 -55.696 8.626 1.00 25.77 418 LYS A O 1
ATOM 3560 N N . MET A 1 419 ? -5.607 -54.333 7.129 1.00 27.70 419 MET A N 1
ATOM 3561 C CA . MET A 1 419 ? -4.991 -53.137 7.702 1.00 29.13 419 MET A CA 1
ATOM 3562 C C . MET A 1 419 ? -5.423 -52.936 9.150 1.00 26.72 419 MET A C 1
ATOM 3563 O O . MET A 1 419 ? -4.595 -52.656 10.030 1.00 26.56 419 MET A O 1
ATOM 3568 N N . TRP A 1 420 ? -6.724 -53.065 9.418 1.00 25.10 420 TRP A N 1
ATOM 3569 C CA . TRP A 1 420 ? -7.191 -52.920 10.792 1.00 25.43 420 TRP A CA 1
ATOM 3570 C C . TRP A 1 420 ? -6.590 -53.988 11.701 1.00 26.86 420 TRP A C 1
ATOM 3571 O O . TRP A 1 420 ? -6.304 -53.720 12.878 1.00 24.83 420 TRP A O 1
ATOM 3582 N N . HIS A 1 421 ? -6.384 -55.197 11.178 1.00 24.63 421 HIS A N 1
ATOM 3583 C CA . HIS A 1 421 ? -5.727 -56.231 11.973 1.00 28.79 421 HIS A CA 1
ATOM 3584 C C . HIS A 1 421 ? -4.311 -55.813 12.328 1.00 28.38 421 HIS A C 1
ATOM 3585 O O . HIS A 1 421 ? -3.885 -55.965 13.479 1.00 26.87 421 HIS A O 1
ATOM 3592 N N . TYR A 1 422 ? -3.570 -55.269 11.355 1.00 26.63 422 TYR A N 1
ATOM 3593 C CA . TYR A 1 422 ? -2.235 -54.755 11.646 1.00 28.93 422 TYR A CA 1
ATOM 3594 C C . TYR A 1 422 ? -2.286 -53.661 12.701 1.00 30.31 422 TYR A C 1
ATOM 3595 O O . TYR A 1 422 ? -1.389 -53.574 13.548 1.00 26.88 422 TYR A O 1
ATOM 3604 N N . CYS A 1 423 ? -3.305 -52.792 12.649 1.00 23.60 423 CYS A N 1
ATOM 3605 C CA . CYS A 1 423 ? -3.454 -51.787 13.701 1.00 23.39 423 CYS A CA 1
ATOM 3606 C C . CYS A 1 423 ? -3.613 -52.451 15.066 1.00 25.86 423 CYS A C 1
ATOM 3607 O O . CYS A 1 423 ? -2.968 -52.054 16.041 1.00 25.15 423 CYS A O 1
ATOM 3610 N N . ALA A 1 424 ? -4.472 -53.469 15.152 1.00 26.92 424 ALA A N 1
ATOM 3611 C CA . ALA A 1 424 ? -4.633 -54.178 16.420 1.00 26.66 424 ALA A CA 1
ATOM 3612 C C . ALA A 1 424 ? -3.318 -54.808 16.875 1.00 25.80 424 ALA A C 1
ATOM 3613 O O . ALA A 1 424 ? -2.939 -54.706 18.053 1.00 27.89 424 ALA A O 1
ATOM 3615 N N . LEU A 1 425 ? -2.619 -55.482 15.959 1.00 26.76 425 LEU A N 1
ATOM 3616 C CA . LEU A 1 425 ? -1.348 -56.113 16.308 1.00 30.46 425 LEU A CA 1
ATOM 3617 C C . LEU A 1 425 ? -0.356 -55.094 16.844 1.00 36.79 425 LEU A C 1
ATOM 3618 O O . LEU A 1 425 ? 0.412 -55.389 17.769 1.00 31.90 425 LEU A O 1
ATOM 3623 N N . ALA A 1 426 ? -0.351 -53.888 16.276 1.00 24.98 426 ALA A N 1
ATOM 3624 C CA . ALA A 1 426 ? 0.641 -52.896 16.671 1.00 26.27 426 ALA A CA 1
ATOM 3625 C C . ALA A 1 426 ? 0.247 -52.114 17.919 1.00 26.69 426 ALA A C 1
ATOM 3626 O O . ALA A 1 426 ? 1.034 -51.274 18.369 1.00 25.54 426 ALA A O 1
ATOM 3628 N N . GLY A 1 427 ? -0.954 -52.321 18.457 1.00 25.97 427 GLY A N 1
ATOM 3629 C CA . GLY A 1 427 ? -1.327 -51.648 19.685 1.00 28.16 427 GLY A CA 1
ATOM 3630 C C . GLY A 1 427 ? -2.533 -50.734 19.658 1.00 27.33 427 GLY A C 1
ATOM 3631 O O . GLY A 1 427 ? -2.796 -50.045 20.653 1.00 26.97 427 GLY A O 1
ATOM 3632 N N . ALA A 1 428 ? -3.280 -50.709 18.551 1.00 27.43 428 ALA A N 1
ATOM 3633 C CA . ALA A 1 428 ? -4.515 -49.933 18.517 1.00 21.60 428 ALA A CA 1
ATOM 3634 C C . ALA A 1 428 ? -5.408 -50.364 19.675 1.00 29.87 428 ALA A C 1
ATOM 3635 O O . ALA A 1 428 ? -5.670 -51.552 19.862 1.00 28.71 428 ALA A O 1
ATOM 3637 N N . ASP A 1 429 ? -5.846 -49.390 20.468 1.00 24.34 429 ASP A N 1
ATOM 3638 C CA . ASP A 1 429 ? -6.480 -49.675 21.754 1.00 21.61 429 ASP A CA 1
ATOM 3639 C C . ASP A 1 429 ? -7.907 -49.151 21.799 1.00 25.58 429 ASP A C 1
ATOM 3640 O O . ASP A 1 429 ? -8.839 -49.876 21.438 1.00 33.49 429 ASP A O 1
ATOM 3645 N N . ARG A 1 430 ? -8.106 -47.910 22.259 1.00 24.29 430 ARG A N 1
ATOM 3646 C CA . ARG A 1 430 ? -9.437 -47.309 22.309 1.00 27.92 430 ARG A CA 1
ATOM 3647 C C . ARG A 1 430 ? -9.623 -46.472 21.043 1.00 34.10 430 ARG A C 1
ATOM 3648 O O . ARG A 1 430 ? -9.125 -45.347 20.953 1.00 31.27 430 ARG A O 1
ATOM 3656 N N . ILE A 1 431 ? -10.350 -47.024 20.061 1.00 20.97 431 ILE A N 1
ATOM 3657 C CA . ILE A 1 431 ? -10.584 -46.354 18.779 1.00 19.95 431 ILE A CA 1
ATOM 3658 C C . ILE A 1 431 ? -11.974 -45.722 18.801 1.00 26.57 431 ILE A C 1
ATOM 3659 O O . ILE A 1 431 ? -12.953 -46.344 19.258 1.00 25.17 431 ILE A O 1
ATOM 3664 N N . PHE A 1 432 ? -12.065 -44.472 18.318 1.00 22.57 432 PHE A N 1
ATOM 3665 C CA . PHE A 1 432 ? -13.322 -43.731 18.255 1.00 21.65 432 PHE A CA 1
ATOM 3666 C C . PHE A 1 432 ? -13.845 -43.824 16.826 1.00 23.79 432 PHE A C 1
ATOM 3667 O O . PHE A 1 432 ? -13.127 -43.469 15.893 1.00 25.16 432 PHE A O 1
ATOM 3675 N N . ILE A 1 433 ? -15.086 -44.277 16.654 1.00 25.11 433 ILE A N 1
ATOM 3676 C CA . ILE A 1 433 ? -15.705 -44.335 15.322 1.00 22.73 433 ILE A CA 1
ATOM 3677 C C . ILE A 1 433 ? -16.854 -43.338 15.314 1.00 22.26 433 ILE A C 1
ATOM 3678 O O . ILE A 1 433 ? -17.765 -43.427 16.148 1.00 22.21 433 ILE A O 1
ATOM 3683 N N . GLY A 1 434 ? -16.802 -42.378 14.395 1.00 24.07 434 GLY A N 1
ATOM 3684 C CA . GLY A 1 434 ? -17.849 -41.377 14.286 1.00 25.73 434 GLY A CA 1
ATOM 3685 C C . GLY A 1 434 ? -19.122 -41.893 13.639 1.00 29.30 434 GLY A C 1
ATOM 3686 O O . GLY A 1 434 ? -19.496 -41.453 12.548 1.00 27.20 434 GLY A O 1
ATOM 3687 N N . VAL A 1 435 ? -19.791 -42.837 14.309 1.00 25.72 435 VAL A N 1
ATOM 3688 C CA . VAL A 1 435 ? -21.070 -43.374 13.823 1.00 24.61 435 VAL A CA 1
ATOM 3689 C C . VAL A 1 435 ? -22.109 -42.260 13.696 1.00 27.77 435 VAL A C 1
ATOM 3690 O O . VAL A 1 435 ? -22.717 -42.066 12.631 1.00 25.88 435 VAL A O 1
ATOM 3694 N N . GLU A 1 436 ? -22.361 -41.557 14.802 1.00 24.79 436 GLU A N 1
ATOM 3695 C CA . GLU A 1 436 ? -23.209 -40.371 14.956 1.00 25.33 436 GLU A CA 1
ATOM 3696 C C . GLU A 1 436 ? -24.711 -40.662 14.878 1.00 25.52 436 GLU A C 1
ATOM 3697 O O . GLU A 1 436 ? -25.505 -39.970 15.522 1.00 25.57 436 GLU A O 1
ATOM 3703 N N . SER A 1 437 ? -25.124 -41.679 14.126 1.00 25.27 437 SER A N 1
ATOM 3704 C CA . SER A 1 437 ? -26.559 -41.935 14.026 1.00 24.52 437 SER A CA 1
ATOM 3705 C C . SER A 1 437 ? -26.809 -43.386 13.647 1.00 23.94 437 SER A C 1
ATOM 3706 O O . SER A 1 437 ? -25.970 -44.031 13.021 1.00 25.33 437 SER A O 1
ATOM 3709 N N . GLY A 1 438 ? -27.985 -43.887 14.021 1.00 26.66 438 GLY A N 1
ATOM 3710 C CA . GLY A 1 438 ? -28.458 -45.161 13.522 1.00 30.02 438 GLY A CA 1
ATOM 3711 C C . GLY A 1 438 ? -29.678 -45.060 12.635 1.00 29.96 438 GLY A C 1
ATOM 3712 O O . GLY A 1 438 ? -30.304 -46.090 12.352 1.00 33.34 438 GLY A O 1
ATOM 3713 N N . SER A 1 439 ? -30.050 -43.862 12.194 1.00 28.08 439 SER A N 1
ATOM 3714 C CA . SER A 1 439 ? -31.229 -43.634 11.367 1.00 27.85 439 SER A CA 1
ATOM 3715 C C . SER A 1 439 ? -30.775 -43.173 9.991 1.00 30.54 439 SER A C 1
ATOM 3716 O O . SER A 1 439 ? -30.020 -42.203 9.880 1.00 26.45 439 SER A O 1
ATOM 3719 N N . ASN A 1 440 ? -31.226 -43.858 8.937 1.00 28.05 440 ASN A N 1
ATOM 3720 C CA . ASN A 1 440 ? -30.686 -43.529 7.617 1.00 26.88 440 ASN A CA 1
ATOM 3721 C C . ASN A 1 440 ? -31.018 -42.092 7.213 1.00 26.18 440 ASN A C 1
ATOM 3722 O O . ASN A 1 440 ? -30.175 -41.397 6.629 1.00 27.33 440 ASN A O 1
ATOM 3727 N N . GLN A 1 441 ? -32.227 -41.622 7.528 1.00 27.17 441 GLN A N 1
ATOM 3728 C CA . GLN A 1 441 ? -32.572 -40.225 7.265 1.00 29.54 441 GLN A CA 1
ATOM 3729 C C . GLN A 1 441 ? -31.655 -39.278 8.032 1.00 29.32 441 GLN A C 1
ATOM 3730 O O . GLN A 1 441 ? -31.142 -38.303 7.474 1.00 26.57 441 GLN A O 1
ATOM 3736 N N . GLN A 1 442 ? -31.443 -39.547 9.323 1.00 27.89 442 GLN A N 1
ATOM 3737 C CA . GLN A 1 442 ? -30.600 -38.659 10.124 1.00 25.13 442 GLN A CA 1
ATOM 3738 C C . GLN A 1 442 ? -29.155 -38.702 9.657 1.00 25.54 442 GLN A C 1
ATOM 3739 O O . GLN A 1 442 ? -28.495 -37.658 9.585 1.00 26.33 442 GLN A O 1
ATOM 3745 N N . LEU A 1 443 ? -28.655 -39.888 9.293 1.00 25.19 443 LEU A N 1
ATOM 3746 C CA . LEU A 1 443 ? -27.310 -39.974 8.730 1.00 22.63 443 LEU A CA 1
ATOM 3747 C C . LEU A 1 443 ? -27.168 -39.081 7.503 1.00 34.38 443 LEU A C 1
ATOM 3748 O O . LEU A 1 443 ? -26.121 -38.458 7.287 1.00 26.85 443 LEU A O 1
ATOM 3753 N N . LYS A 1 444 ? -28.218 -38.999 6.684 1.00 25.82 444 LYS A N 1
ATOM 3754 C CA . LYS A 1 444 ? -28.144 -38.138 5.515 1.00 27.93 444 LYS A CA 1
ATOM 3755 C C . LYS A 1 444 ? -28.172 -36.659 5.909 1.00 21.91 444 LYS A C 1
ATOM 3756 O O . LYS A 1 444 ? -27.452 -35.846 5.310 1.00 28.67 444 LYS A O 1
ATOM 3762 N N . ARG A 1 445 ? -29.010 -36.283 6.887 1.00 24.19 445 ARG A N 1
ATOM 3763 C CA . ARG A 1 445 ? -28.994 -34.908 7.385 1.00 27.08 445 ARG A CA 1
ATOM 3764 C C . ARG A 1 445 ? -27.630 -34.562 7.969 1.00 29.28 445 ARG A C 1
ATOM 3765 O O . ARG A 1 445 ? -27.201 -33.406 7.905 1.00 26.04 445 ARG A O 1
ATOM 3773 N N . TYR A 1 446 ? -26.949 -35.553 8.538 1.00 24.59 446 TYR A N 1
ATOM 3774 C CA . TYR A 1 446 ? -25.602 -35.390 9.083 1.00 25.22 446 TYR A CA 1
ATOM 3775 C C . TYR A 1 446 ? -24.520 -35.425 8.007 1.00 28.03 446 TYR A C 1
ATOM 3776 O O . TYR A 1 446 ? -23.345 -35.189 8.319 1.00 27.58 446 TYR A O 1
ATOM 3785 N N . GLY A 1 447 ? -24.882 -35.690 6.752 1.00 27.97 447 GLY A N 1
ATOM 3786 C CA . GLY A 1 447 ? -23.905 -35.776 5.684 1.00 30.76 447 GLY A CA 1
ATOM 3787 C C . GLY A 1 447 ? -22.876 -36.870 5.864 1.00 25.93 447 GLY A C 1
ATOM 3788 O O . GLY A 1 447 ? -21.772 -36.762 5.314 1.00 29.45 447 GLY A O 1
ATOM 3789 N N . LYS A 1 448 ? -23.222 -37.939 6.591 1.00 29.86 448 LYS A N 1
ATOM 3790 C CA A LYS A 1 448 ? -22.252 -38.978 6.932 0.50 33.43 448 LYS A CA 1
ATOM 3791 C CA B LYS A 1 448 ? -22.264 -38.987 6.937 0.50 33.43 448 LYS A CA 1
ATOM 3792 C C . LYS A 1 448 ? -21.966 -39.925 5.776 1.00 32.65 448 LYS A C 1
ATOM 3793 O O . LYS A 1 448 ? -20.893 -40.541 5.747 1.00 34.29 448 LYS A O 1
ATOM 3804 N N . GLY A 1 449 ? -22.891 -40.061 4.823 1.00 31.24 449 GLY A N 1
ATOM 3805 C CA . GLY A 1 449 ? -22.666 -40.925 3.680 1.00 33.27 449 GLY A CA 1
ATOM 3806 C C . GLY A 1 449 ? -22.818 -42.407 3.955 1.00 39.44 449 GLY A C 1
ATOM 3807 O O . GLY A 1 449 ? -22.615 -43.217 3.041 1.00 39.22 449 GLY A O 1
ATOM 3808 N N . THR A 1 450 ? -23.190 -42.787 5.168 1.00 28.08 450 THR A N 1
ATOM 3809 C CA . THR A 1 450 ? -23.262 -44.169 5.609 1.00 27.79 450 THR A CA 1
ATOM 3810 C C . THR A 1 450 ? -24.707 -44.604 5.813 1.00 29.89 450 THR A C 1
ATOM 3811 O O . THR A 1 450 ? -25.643 -43.791 5.862 1.00 32.52 450 THR A O 1
ATOM 3815 N N . THR A 1 451 ? -24.890 -45.913 5.966 1.00 27.88 451 THR A N 1
ATOM 3816 C CA . THR A 1 451 ? -26.178 -46.455 6.378 1.00 28.64 451 THR A CA 1
ATOM 3817 C C . THR A 1 451 ? -26.073 -47.049 7.776 1.00 29.19 451 THR A C 1
ATOM 3818 O O . THR A 1 451 ? -24.982 -47.335 8.278 1.00 29.50 451 THR A O 1
ATOM 3822 N N . SER A 1 452 ? -27.244 -47.242 8.382 1.00 27.41 452 SER A N 1
ATOM 3823 C CA . SER A 1 452 ? -27.333 -47.907 9.677 1.00 32.21 452 SER A CA 1
ATOM 3824 C C . SER A 1 452 ? -26.660 -49.277 9.645 1.00 32.44 452 SER A C 1
ATOM 3825 O O . SER A 1 452 ? -25.812 -49.587 10.490 1.00 30.58 452 SER A O 1
ATOM 3828 N N . GLU A 1 453 ? -27.017 -50.118 8.666 1.00 30.31 453 GLU A N 1
ATOM 3829 C CA . GLU A 1 453 ? -26.432 -51.456 8.634 1.00 33.15 453 GLU A CA 1
ATOM 3830 C C . GLU A 1 453 ? -24.921 -51.404 8.410 1.00 35.36 453 GLU A C 1
ATOM 3831 O O . GLU A 1 453 ? -24.178 -52.226 8.963 1.00 25.79 453 GLU A O 1
ATOM 3837 N N . GLN A 1 454 ? -24.447 -50.455 7.596 1.00 28.59 454 GLN A N 1
ATOM 3838 C CA . GLN A 1 454 ? -23.009 -50.319 7.384 1.00 27.38 454 GLN A CA 1
ATOM 3839 C C . GLN A 1 454 ? -22.294 -49.995 8.688 1.00 24.49 454 GLN A C 1
ATOM 3840 O O . GLN A 1 454 ? -21.189 -50.488 8.940 1.00 27.97 454 GLN A O 1
ATOM 3846 N N . ASN A 1 455 ? -22.909 -49.158 9.524 1.00 24.17 455 ASN A N 1
ATOM 3847 C CA . ASN A 1 455 ? -22.305 -48.843 10.817 1.00 25.87 455 ASN A CA 1
ATOM 3848 C C . ASN A 1 455 ? -22.209 -50.087 11.694 1.00 29.29 455 ASN A C 1
ATOM 3849 O O . ASN A 1 455 ? -21.183 -50.314 12.347 1.00 26.27 455 ASN A O 1
ATOM 3854 N N . ILE A 1 456 ? -23.278 -50.892 11.736 1.00 30.93 456 ILE A N 1
ATOM 3855 C CA . ILE A 1 456 ? -23.252 -52.144 12.496 1.00 28.92 456 ILE A CA 1
ATOM 3856 C C . ILE A 1 456 ? -22.075 -53.008 12.056 1.00 26.44 456 ILE A C 1
ATOM 3857 O O . ILE A 1 456 ? -21.304 -53.515 12.880 1.00 26.20 456 ILE A O 1
ATOM 3862 N N . ILE A 1 457 ? -21.909 -53.178 10.742 1.00 24.54 457 ILE A N 1
ATOM 3863 C CA . ILE A 1 457 ? -20.859 -54.063 10.254 1.00 23.30 457 ILE A CA 1
ATOM 3864 C C . ILE A 1 457 ? -19.474 -53.508 10.579 1.00 27.15 457 ILE A C 1
ATOM 3865 O O . ILE A 1 457 ? -18.561 -54.267 10.911 1.00 23.97 457 ILE A O 1
ATOM 3870 N N . ALA A 1 458 ? -19.287 -52.186 10.483 1.00 25.22 458 ALA A N 1
ATOM 3871 C CA . ALA A 1 458 ? -17.996 -51.617 10.850 1.00 25.06 458 ALA A CA 1
ATOM 3872 C C . ALA A 1 458 ? -17.659 -51.960 12.297 1.00 25.71 458 ALA A C 1
ATOM 3873 O O . ALA A 1 458 ? -16.524 -52.335 12.604 1.00 25.50 458 ALA A O 1
ATOM 3875 N N . LEU A 1 459 ? -18.640 -51.851 13.192 1.00 25.88 459 LEU A N 1
ATOM 3876 C CA . LEU A 1 459 ? -18.387 -52.137 14.609 1.00 25.89 459 LEU A CA 1
ATOM 3877 C C . LEU A 1 459 ? -18.083 -53.611 14.822 1.00 28.32 459 LEU A C 1
ATOM 3878 O O . LEU A 1 459 ? -17.237 -53.972 15.650 1.00 25.75 459 LEU A O 1
ATOM 3883 N N . ARG A 1 460 ? -18.766 -54.470 14.074 1.00 24.71 460 ARG A N 1
ATOM 3884 C CA . ARG A 1 460 ? -18.517 -55.907 14.125 1.00 28.03 460 ARG A CA 1
ATOM 3885 C C . ARG A 1 460 ? -17.078 -56.237 13.734 1.00 26.47 460 ARG A C 1
ATOM 3886 O O . ARG A 1 460 ? -16.390 -57.012 14.415 1.00 26.93 460 ARG A O 1
ATOM 3894 N N . LEU A 1 461 ? -16.605 -55.661 12.626 1.00 26.12 461 LEU A N 1
ATOM 3895 C CA . LEU A 1 461 ? -15.259 -55.949 12.145 1.00 21.88 461 LEU A CA 1
ATOM 3896 C C . LEU A 1 461 ? -14.184 -55.452 13.111 1.00 26.83 461 LEU A C 1
ATOM 3897 O O . LEU A 1 461 ? -13.229 -56.177 13.416 1.00 26.16 461 LEU A O 1
ATOM 3902 N N . VAL A 1 462 ? -14.312 -54.216 13.593 1.00 26.22 462 VAL A N 1
ATOM 3903 C CA . VAL A 1 462 ? -13.271 -53.674 14.469 1.00 22.68 462 VAL A CA 1
ATOM 3904 C C . VAL A 1 462 ? -13.275 -54.398 15.808 1.00 25.58 462 VAL A C 1
ATOM 3905 O O . VAL A 1 462 ? -12.212 -54.746 16.338 1.00 25.20 462 VAL A O 1
ATOM 3909 N N . SER A 1 463 ? -14.461 -54.641 16.370 1.00 24.29 463 SER A N 1
ATOM 3910 C CA . SER A 1 463 ? -14.498 -55.308 17.676 1.00 26.17 463 SER A CA 1
ATOM 3911 C C . SER A 1 463 ? -13.989 -56.746 17.586 1.00 29.48 463 SER A C 1
ATOM 3912 O O . SER A 1 463 ? -13.306 -57.216 18.511 1.00 27.76 463 SER A O 1
ATOM 3915 N N . ALA A 1 464 ? -14.246 -57.437 16.467 1.00 27.70 464 ALA A N 1
ATOM 3916 C CA . ALA A 1 464 ? -13.745 -58.798 16.307 1.00 25.33 464 ALA A CA 1
ATOM 3917 C C . ALA A 1 464 ? -12.224 -58.858 16.322 1.00 31.24 464 ALA A C 1
ATOM 3918 O O . ALA A 1 464 ? -11.662 -59.912 16.638 1.00 29.47 464 ALA A O 1
ATOM 3920 N N . LEU A 1 465 ? -11.540 -57.761 15.984 1.00 24.78 465 LEU A N 1
ATOM 3921 C CA . LEU A 1 465 ? -10.086 -57.736 16.048 1.00 25.89 465 LEU A CA 1
ATOM 3922 C C . LEU A 1 465 ? -9.548 -57.441 17.445 1.00 26.31 465 LEU A C 1
ATOM 3923 O O . LEU A 1 465 ? -8.329 -57.338 17.602 1.00 33.47 465 LEU A O 1
ATOM 3928 N N . GLY A 1 466 ? -10.410 -57.296 18.446 1.00 30.49 466 GLY A N 1
ATOM 3929 C CA . GLY A 1 466 ? -9.948 -57.045 19.810 1.00 29.12 466 GLY A CA 1
ATOM 3930 C C . GLY A 1 466 ? -9.671 -55.593 20.136 1.00 35.50 466 GLY A C 1
ATOM 3931 O O . GLY A 1 466 ? -9.121 -55.300 21.206 1.00 33.99 466 GLY A O 1
ATOM 3932 N N . ILE A 1 467 ? -10.012 -54.681 19.242 1.00 32.48 467 ILE A N 1
ATOM 3933 C CA . ILE A 1 467 ? -9.872 -53.254 19.489 1.00 28.17 467 ILE A CA 1
ATOM 3934 C C . ILE A 1 467 ? -11.052 -52.810 20.338 1.00 27.95 467 ILE A C 1
ATOM 3935 O O . ILE A 1 467 ? -12.176 -53.281 20.152 1.00 31.45 467 ILE A O 1
ATOM 3940 N N A ASN A 1 468 ? -10.841 -51.813 21.236 0.50 23.28 468 ASN A N 1
ATOM 3941 N N B ASN A 1 468 ? -10.767 -52.027 21.347 0.50 23.18 468 ASN A N 1
ATOM 3942 C CA A ASN A 1 468 ? -11.811 -51.398 22.281 0.50 29.24 468 ASN A CA 1
ATOM 3943 C CA B ASN A 1 468 ? -11.852 -51.468 22.102 0.50 29.22 468 ASN A CA 1
ATOM 3944 C C A ASN A 1 468 ? -12.533 -50.081 21.930 0.50 29.59 468 ASN A C 1
ATOM 3945 C C B ASN A 1 468 ? -12.396 -50.297 21.312 0.50 30.88 468 ASN A C 1
ATOM 3946 O O A ASN A 1 468 ? -12.092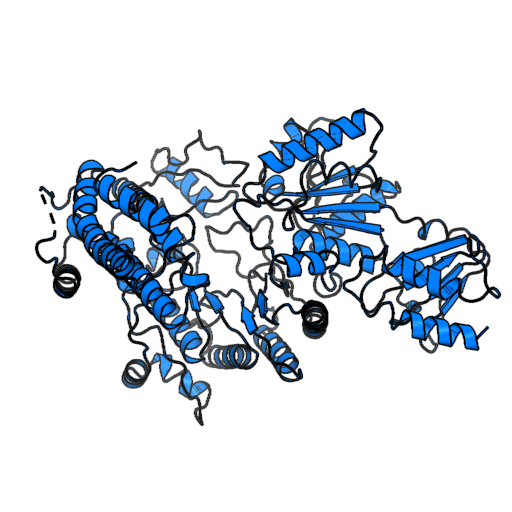 -48.996 22.316 0.50 27.00 468 ASN A O 1
ATOM 3947 O O B ASN A 1 468 ? -11.654 -49.572 20.639 0.50 26.41 468 ASN A O 1
ATOM 3956 N N . LEU A 1 469 ? -13.707 -50.194 21.303 1.00 23.79 469 LEU A N 1
ATOM 3957 C CA . LEU A 1 469 ? -14.395 -49.111 20.605 1.00 27.36 469 LEU A CA 1
ATOM 3958 C C . LEU A 1 469 ? -15.124 -48.136 21.521 1.00 34.53 469 LEU A C 1
ATOM 3959 O O . LEU A 1 469 ? -15.632 -48.507 22.583 1.00 32.16 469 LEU A O 1
ATOM 3964 N N . ARG A 1 470 ? -15.225 -46.893 21.040 1.00 23.98 470 ARG A N 1
ATOM 3965 C CA . ARG A 1 470 ? -16.148 -45.859 21.505 1.00 27.74 470 ARG A CA 1
ATOM 3966 C C . ARG A 1 470 ? -16.798 -45.291 20.254 1.00 28.26 470 ARG A C 1
ATOM 3967 O O . ARG A 1 470 ? -16.139 -45.203 19.221 1.00 26.81 470 ARG A O 1
ATOM 3975 N N . ILE A 1 471 ? -18.065 -44.886 20.323 1.00 23.35 471 ILE A N 1
ATOM 3976 C CA . ILE A 1 471 ? -18.700 -44.258 19.156 1.00 21.38 471 ILE A CA 1
ATOM 3977 C C . ILE A 1 471 ? -19.306 -42.914 19.545 1.00 22.93 471 ILE A C 1
ATOM 3978 O O . ILE A 1 471 ? -19.836 -42.750 20.645 1.00 24.72 471 ILE A O 1
ATOM 3983 N N . GLY A 1 472 ? -19.213 -41.935 18.642 1.00 24.48 472 GLY A N 1
ATOM 3984 C CA . GLY A 1 472 ? -20.019 -40.742 18.790 1.00 25.08 472 GLY A CA 1
ATOM 3985 C C . GLY A 1 472 ? -21.450 -41.020 18.360 1.00 20.84 472 GLY A C 1
ATOM 3986 O O . GLY A 1 472 ? -21.710 -41.820 17.461 1.00 24.47 472 GLY A O 1
ATOM 3987 N N . PHE A 1 473 ? -22.396 -40.391 19.049 1.00 22.99 473 PHE A N 1
ATOM 3988 C CA . PHE A 1 473 ? -23.804 -40.599 18.716 1.00 23.84 473 PHE A CA 1
ATOM 3989 C C . PHE A 1 473 ? -24.568 -39.337 19.068 1.00 25.67 473 PHE A C 1
ATOM 3990 O O . PHE A 1 473 ? -24.568 -38.914 20.224 1.00 25.37 473 PHE A O 1
ATOM 3998 N N . ILE A 1 474 ? -25.189 -38.717 18.065 1.00 23.05 474 ILE A N 1
ATOM 3999 C CA . ILE A 1 474 ? -25.933 -37.492 18.302 1.00 21.87 474 ILE A CA 1
ATOM 4000 C C . ILE A 1 474 ? -27.408 -37.830 18.132 1.00 24.02 474 ILE A C 1
ATOM 4001 O O . ILE A 1 474 ? -27.916 -37.813 17.011 1.00 23.51 474 ILE A O 1
ATOM 4006 N N . MET A 1 475 ? -28.072 -38.156 19.240 1.00 26.37 475 MET A N 1
ATOM 4007 C CA . MET A 1 475 ? -29.444 -38.667 19.205 1.00 25.73 475 MET A CA 1
ATOM 4008 C C . MET A 1 475 ? -30.411 -37.634 18.632 1.00 25.42 475 MET A C 1
ATOM 4009 O O . MET A 1 475 ? -31.204 -37.940 17.735 1.00 27.72 475 MET A O 1
ATOM 4014 N N . PHE A 1 476 ? -30.350 -36.407 19.133 1.00 26.19 476 PHE A N 1
ATOM 4015 C CA . PHE A 1 476 ? -31.291 -35.345 18.797 1.00 33.36 476 PHE A CA 1
ATOM 4016 C C . PHE A 1 476 ? -30.655 -34.338 17.845 1.00 31.81 476 PHE A C 1
ATOM 4017 O O . PHE A 1 476 ? -29.501 -33.942 18.026 1.00 28.00 476 PHE A O 1
ATOM 4025 N N . ASP A 1 477 ? -31.403 -33.912 16.823 1.00 25.13 477 ASP A N 1
ATOM 4026 C CA . ASP A 1 477 ? -30.951 -32.774 16.032 1.00 25.44 477 ASP A CA 1
ATOM 4027 C C . ASP A 1 477 ? -32.155 -31.917 15.667 1.00 31.26 477 ASP A C 1
ATOM 4028 O O . ASP A 1 477 ? -33.279 -32.414 15.554 1.00 27.80 477 ASP A O 1
ATOM 4033 N N . GLN A 1 478 ? -31.892 -30.622 15.486 1.00 31.51 478 GLN A N 1
ATOM 4034 C CA . GLN A 1 478 ? -32.949 -29.619 15.497 1.00 30.45 478 GLN A CA 1
ATOM 4035 C C . GLN A 1 478 ? -33.863 -29.713 14.283 1.00 31.84 478 GLN A C 1
ATOM 4036 O O . GLN A 1 478 ? -35.018 -29.281 14.362 1.00 39.65 478 GLN A O 1
ATOM 4042 N N . LEU A 1 479 ? -33.397 -30.280 13.176 1.00 32.20 479 LEU A N 1
ATOM 4043 C CA . LEU A 1 479 ? -34.236 -30.370 11.988 1.00 32.44 479 LEU A CA 1
ATOM 4044 C C . LEU A 1 479 ? -35.050 -31.655 11.931 1.00 35.59 479 LEU A C 1
ATOM 4045 O O . LEU A 1 479 ? -35.775 -31.863 10.952 1.00 31.99 479 LEU A O 1
ATOM 4050 N N . MET A 1 480 ? -34.969 -32.506 12.954 1.00 29.43 480 MET A N 1
ATOM 4051 C CA . MET A 1 480 ? -35.713 -33.758 12.962 1.00 30.35 480 MET A CA 1
ATOM 4052 C C . MET A 1 480 ? -37.204 -33.488 13.136 1.00 30.71 480 MET A C 1
ATOM 4053 O O . MET A 1 480 ? -37.612 -32.752 14.039 1.00 29.78 480 MET A O 1
ATOM 4058 N N . LYS A 1 481 ? -38.010 -34.114 12.290 1.00 36.37 481 LYS A N 1
ATOM 4059 C CA . LYS A 1 481 ? -39.462 -33.982 12.327 1.00 37.51 481 LYS A CA 1
ATOM 4060 C C . LYS A 1 481 ? -40.064 -35.322 12.715 1.00 27.74 481 LYS A C 1
ATOM 4061 O O . LYS A 1 481 ? -39.814 -36.334 12.049 1.00 35.57 481 LYS A O 1
ATOM 4067 N N . GLY A 1 482 ? -40.860 -35.319 13.775 1.00 29.77 482 GLY A N 1
ATOM 4068 C CA . GLY A 1 482 ? -41.502 -36.526 14.255 1.00 38.00 482 GLY A CA 1
ATOM 4069 C C . GLY A 1 482 ? -40.547 -37.397 15.045 1.00 39.67 482 GLY A C 1
ATOM 4070 O O . GLY A 1 482 ? -39.374 -37.078 15.232 1.00 33.72 482 GLY A O 1
ATOM 4071 N N . LEU A 1 483 ? -41.063 -38.541 15.490 1.00 36.60 483 LEU A N 1
ATOM 4072 C CA . LEU A 1 483 ? -40.336 -39.449 16.367 1.00 37.90 483 LEU A CA 1
ATOM 4073 C C . LEU A 1 483 ? -39.680 -40.619 15.637 1.00 31.98 483 LEU A C 1
ATOM 4074 O O . LEU A 1 483 ? -38.955 -41.393 16.277 1.00 36.67 483 LEU A O 1
ATOM 4079 N N . ASP A 1 484 ? -39.898 -40.763 14.323 1.00 29.51 484 ASP A N 1
ATOM 4080 C CA . ASP A 1 484 ? -39.418 -41.944 13.600 1.00 32.81 484 ASP A CA 1
ATOM 4081 C C . ASP A 1 484 ? -37.907 -42.123 13.741 1.00 37.24 484 ASP A C 1
ATOM 4082 O O . ASP A 1 484 ? -37.423 -43.240 13.949 1.00 30.10 484 ASP A O 1
ATOM 4087 N N . ASN A 1 485 ? -37.141 -41.041 13.571 1.00 33.00 485 ASN A N 1
ATOM 4088 C CA . ASN A 1 485 ? -35.682 -41.166 13.650 1.00 33.22 485 ASN A CA 1
ATOM 4089 C C . ASN A 1 485 ? -35.224 -41.573 15.049 1.00 31.41 485 ASN A C 1
ATOM 4090 O O . ASN A 1 485 ? -34.222 -42.290 15.181 1.00 31.82 485 ASN A O 1
ATOM 4095 N N . LEU A 1 486 ? -35.928 -41.133 16.096 1.00 28.78 486 LEU A N 1
ATOM 4096 C CA . LEU A 1 486 ? -35.557 -41.573 17.443 1.00 30.14 486 LEU A CA 1
ATOM 4097 C C . LEU A 1 486 ? -35.822 -43.059 17.616 1.00 35.48 486 LEU A C 1
ATOM 4098 O O . LEU A 1 486 ? -34.997 -43.777 18.187 1.00 28.91 486 LEU A O 1
ATOM 4103 N N . LYS A 1 487 ? -36.969 -43.545 17.133 1.00 29.95 487 LYS A N 1
ATOM 4104 C CA . LYS A 1 487 ? -37.240 -44.975 17.206 1.00 32.47 487 LYS A CA 1
ATOM 4105 C C . LYS A 1 487 ? -36.191 -45.769 16.445 1.00 29.94 487 LYS A C 1
ATOM 4106 O O . LYS A 1 487 ? -35.741 -46.821 16.916 1.00 30.49 487 LYS A O 1
ATOM 4112 N N . GLU A 1 488 ? -35.810 -45.294 15.257 1.00 27.73 488 GLU A N 1
ATOM 4113 C CA . GLU A 1 488 ? -34.766 -45.962 14.486 1.00 25.57 488 GLU A CA 1
ATOM 4114 C C . GLU A 1 488 ? -33.443 -45.959 15.246 1.00 30.12 488 GLU A C 1
ATOM 4115 O O . GLU A 1 488 ? -32.716 -46.960 15.259 1.00 31.74 488 GLU A O 1
ATOM 4121 N N . ASN A 1 489 ? -33.121 -44.838 15.888 1.00 27.32 489 ASN A N 1
ATOM 4122 C CA . ASN A 1 489 ? -31.892 -44.757 16.680 1.00 28.23 489 ASN A CA 1
ATOM 4123 C C . ASN A 1 489 ? -31.908 -45.750 17.835 1.00 31.70 489 ASN A C 1
ATOM 4124 O O . ASN A 1 489 ? -30.920 -46.451 18.081 1.00 28.17 489 ASN A O 1
ATOM 4129 N N . LEU A 1 490 ? -33.008 -45.774 18.590 1.00 25.03 490 LEU A N 1
ATOM 4130 C CA . LEU A 1 490 ? -33.114 -46.672 19.733 1.00 32.96 490 LEU A CA 1
ATOM 4131 C C . LEU A 1 490 ? -32.979 -48.128 19.307 1.00 32.13 490 LEU A C 1
ATOM 4132 O O . LEU A 1 490 ? -32.282 -48.913 19.972 1.00 31.55 490 LEU A O 1
ATOM 4137 N N . ASP A 1 491 ? -33.644 -48.508 18.205 1.00 33.14 491 ASP A N 1
ATOM 4138 C CA . ASP A 1 491 ? -33.496 -49.854 17.651 1.00 31.86 491 ASP A CA 1
ATOM 4139 C C . ASP A 1 491 ? -32.036 -50.167 17.337 1.00 32.20 491 ASP A C 1
ATOM 4140 O O . ASP A 1 491 ? -31.518 -51.224 17.717 1.00 29.61 491 ASP A O 1
ATOM 4145 N N . PHE A 1 492 ? -31.367 -49.267 16.608 1.00 29.89 492 PHE A N 1
ATOM 4146 C CA . PHE A 1 492 ? -29.945 -49.425 16.314 1.00 26.59 492 PHE A CA 1
ATOM 4147 C C . PHE A 1 492 ? -29.124 -49.643 17.585 1.00 26.55 492 PHE A C 1
ATOM 4148 O O . PHE A 1 492 ? -28.303 -50.567 17.659 1.00 28.22 492 PHE A O 1
ATOM 4156 N N . LEU A 1 493 ? -29.321 -48.778 18.583 1.00 27.89 493 LEU A N 1
ATOM 4157 C CA . LEU A 1 493 ? -28.537 -48.816 19.811 1.00 29.03 493 LEU A CA 1
ATOM 4158 C C . LEU A 1 493 ? -28.791 -50.069 20.641 1.00 30.91 493 LEU A C 1
ATOM 4159 O O . LEU A 1 493 ? -27.924 -50.458 21.429 1.00 28.04 493 LEU A O 1
ATOM 4164 N N . GLU A 1 494 ? -29.950 -50.697 20.491 1.00 28.28 494 GLU A N 1
ATOM 4165 C CA . GLU A 1 494 ? -30.278 -51.932 21.192 1.00 31.90 494 GLU A CA 1
ATOM 4166 C C . GLU A 1 494 ? -29.795 -53.184 20.466 1.00 31.34 494 GLU A C 1
ATOM 4167 O O . GLU A 1 494 ? -29.945 -54.284 21.003 1.00 34.54 494 GLU A O 1
ATOM 4173 N N . ARG A 1 495 ? -29.212 -53.061 19.274 1.00 29.45 495 ARG A N 1
ATOM 4174 C CA . ARG A 1 495 ? -28.771 -54.249 18.549 1.00 27.89 495 ARG A CA 1
ATOM 4175 C C . ARG A 1 495 ? -27.649 -54.951 19.304 1.00 34.38 495 ARG A C 1
ATOM 4176 O O . ARG A 1 495 ? -26.710 -54.310 19.788 1.00 29.25 495 ARG A O 1
ATOM 4184 N N . THR A 1 496 ? -27.758 -56.276 19.412 1.00 35.86 496 THR A N 1
ATOM 4185 C CA . THR A 1 496 ? -26.758 -57.096 20.083 1.00 31.38 496 THR A CA 1
ATOM 4186 C C . THR A 1 496 ? -25.951 -57.943 19.103 1.00 33.98 496 THR A C 1
ATOM 4187 O O . THR A 1 496 ? -25.157 -58.790 19.528 1.00 36.92 496 THR A O 1
ATOM 4191 N N . ASP A 1 497 ? -26.115 -57.725 17.802 1.00 33.82 497 ASP A N 1
ATOM 4192 C CA . ASP A 1 497 ? -25.347 -58.461 16.805 1.00 32.95 497 ASP A CA 1
ATOM 4193 C C . ASP A 1 497 ? -24.237 -57.619 16.194 1.00 34.47 497 ASP A C 1
ATOM 4194 O O . ASP A 1 497 ? -23.765 -57.923 15.094 1.00 36.02 497 ASP A O 1
ATOM 4199 N N . ALA A 1 498 ? -23.804 -56.570 16.888 1.00 32.31 498 ALA A N 1
ATOM 4200 C CA . ALA A 1 498 ? -22.745 -55.699 16.399 1.00 31.37 498 ALA A CA 1
ATOM 4201 C C . ALA A 1 498 ? -21.434 -55.912 17.138 1.00 28.50 498 ALA A C 1
ATOM 4202 O O . ALA A 1 498 ? -20.388 -56.076 16.512 1.00 31.32 498 ALA A O 1
ATOM 4204 N N . LEU A 1 499 ? -21.457 -55.947 18.466 1.00 28.48 499 LEU A N 1
ATOM 4205 C CA . LEU A 1 499 ? -20.209 -56.012 19.220 1.00 27.93 499 LEU A CA 1
ATOM 4206 C C . LEU A 1 499 ? -19.750 -57.461 19.348 1.00 33.74 499 LEU A C 1
ATOM 4207 O O . LEU A 1 499 ? -20.465 -58.303 19.906 1.00 33.04 499 LEU A O 1
ATOM 4212 N N . MET A 1 500 ? -18.562 -57.747 18.823 1.00 27.05 500 MET A N 1
ATOM 4213 C CA . MET A 1 500 ? -17.983 -59.082 18.824 1.00 28.44 500 MET A CA 1
ATOM 4214 C C . MET A 1 500 ? -16.898 -59.188 19.884 1.00 29.04 500 MET A C 1
ATOM 4215 O O . MET A 1 500 ? -16.176 -58.225 20.164 1.00 30.36 500 MET A O 1
ATOM 4220 N N . LYS A 1 501 ? -16.781 -60.380 20.465 1.00 31.39 501 LYS A N 1
ATOM 4221 C CA . LYS A 1 501 ? -15.618 -60.696 21.264 1.00 28.24 501 LYS A CA 1
ATOM 4222 C C . LYS A 1 501 ? -14.394 -60.733 20.363 1.00 31.47 501 LYS A C 1
ATOM 4223 O O . LYS A 1 501 ? -14.520 -60.923 19.152 1.00 29.94 501 LYS A O 1
ATOM 4229 N N . PRO A 1 502 ? -13.197 -60.558 20.926 1.00 29.00 502 PRO A N 1
ATOM 4230 C CA . PRO A 1 502 ? -11.979 -60.787 20.136 1.00 29.21 502 PRO A CA 1
ATOM 4231 C C . PRO A 1 502 ? -11.981 -62.203 19.593 1.00 40.93 502 PRO A C 1
ATOM 4232 O O . PRO A 1 502 ? -12.115 -63.172 20.340 1.00 38.62 502 PRO A O 1
ATOM 4236 N N . ILE A 1 503 ? -11.847 -62.320 18.278 1.00 31.15 503 ILE A N 1
ATOM 4237 C CA . ILE A 1 503 ? -11.975 -63.601 17.597 1.00 35.84 503 ILE A CA 1
ATOM 4238 C C . ILE A 1 503 ? -10.579 -64.134 17.320 1.00 38.03 503 ILE A C 1
ATOM 4239 O O . ILE A 1 503 ? -9.729 -63.416 16.785 1.00 41.68 503 ILE A O 1
ATOM 4244 N N . ASP A 1 504 ? -10.332 -65.386 17.700 1.00 40.76 504 ASP A N 1
ATOM 4245 C CA . ASP A 1 504 ? -9.067 -66.022 17.351 1.00 49.75 504 ASP A CA 1
ATOM 4246 C C . ASP A 1 504 ? -9.069 -66.286 15.852 1.00 40.06 504 ASP A C 1
ATOM 4247 O O . ASP A 1 504 ? -9.838 -67.121 15.367 1.00 41.38 504 ASP A O 1
ATOM 4252 N N . ILE A 1 505 ? -8.225 -65.557 15.117 1.00 47.32 505 ILE A N 1
ATOM 4253 C CA . ILE A 1 505 ? -8.135 -65.741 13.670 1.00 51.51 505 ILE A CA 1
ATOM 4254 C C . ILE A 1 505 ? -7.674 -67.154 13.343 1.00 66.22 505 ILE A C 1
ATOM 4255 O O . ILE A 1 505 ? -8.269 -67.845 12.509 1.00 69.74 505 ILE A O 1
ATOM 4260 N N . GLY A 1 506 ? -6.603 -67.601 13.992 1.00 65.22 506 GLY A N 1
ATOM 4261 C CA . GLY A 1 506 ? -6.096 -68.937 13.759 1.00 70.34 506 GLY A CA 1
ATOM 4262 C C . GLY A 1 506 ? -5.627 -69.138 12.336 1.00 54.38 506 GLY A C 1
ATOM 4263 O O . GLY A 1 506 ? -4.668 -68.497 11.893 1.00 61.40 506 GLY A O 1
ATOM 4264 N N . ASP A 1 507 ? -6.298 -70.018 11.599 1.00 59.97 507 ASP A N 1
ATOM 4265 C CA . ASP A 1 507 ? -5.908 -70.291 10.225 1.00 66.47 507 ASP A CA 1
ATOM 4266 C C . ASP A 1 507 ? -6.918 -69.768 9.218 1.00 72.42 507 ASP A C 1
ATOM 4267 O O . ASP A 1 507 ? -6.823 -70.099 8.031 1.00 70.76 507 ASP A O 1
ATOM 4272 N N . MET A 1 508 ? -7.869 -68.946 9.657 1.00 60.73 508 MET A N 1
ATOM 4273 C CA . MET A 1 508 ? -8.739 -68.253 8.721 1.00 54.91 508 MET A CA 1
ATOM 4274 C C . MET A 1 508 ? -7.939 -67.264 7.886 1.00 49.28 508 MET A C 1
ATOM 4275 O O . MET A 1 508 ? -6.981 -66.646 8.363 1.00 47.18 508 MET A O 1
ATOM 4280 N N . THR A 1 509 ? -8.328 -67.125 6.628 1.00 45.98 509 THR A N 1
ATOM 4281 C CA . THR A 1 509 ? -7.831 -66.015 5.841 1.00 45.84 509 THR A CA 1
ATOM 4282 C C . THR A 1 509 ? -8.648 -64.765 6.155 1.00 38.96 509 THR A C 1
ATOM 4283 O O . THR A 1 509 ? -9.733 -64.832 6.745 1.00 38.27 509 THR A O 1
ATOM 4287 N N . TYR A 1 510 ? -8.121 -63.610 5.746 1.00 39.62 510 TYR A N 1
ATOM 4288 C CA . TYR A 1 510 ? -8.874 -62.375 5.930 1.00 38.85 510 TYR A CA 1
ATOM 4289 C C . TYR A 1 510 ? -10.222 -62.446 5.222 1.00 40.88 510 TYR A C 1
ATOM 4290 O O . TYR A 1 510 ? -11.247 -62.030 5.777 1.00 34.29 510 TYR A O 1
ATOM 4299 N N . GLU A 1 511 ? -10.246 -63.012 4.011 1.00 38.22 511 GLU A N 1
ATOM 4300 C CA . GLU A 1 511 ? -11.498 -63.118 3.269 1.00 35.00 511 GLU A CA 1
ATOM 4301 C C . GLU A 1 511 ? -12.499 -64.017 3.983 1.00 36.67 511 GLU A C 1
ATOM 4302 O O . GLU A 1 511 ? -13.704 -63.735 3.983 1.00 38.21 511 GLU A O 1
ATOM 4308 N N . GLU A 1 512 ? -12.030 -65.109 4.591 1.00 35.72 512 GLU A N 1
ATOM 4309 C CA . GLU A 1 512 ? -12.949 -65.981 5.314 1.00 40.30 512 GLU A CA 1
ATOM 4310 C C . GLU A 1 512 ? -13.527 -65.270 6.532 1.00 42.54 512 GLU A C 1
ATOM 4311 O O . GLU A 1 512 ? -14.733 -65.355 6.799 1.00 38.87 512 GLU A O 1
ATOM 4317 N N . LEU A 1 513 ? -12.673 -64.564 7.279 1.00 37.98 513 LEU A N 1
ATOM 4318 C CA . LEU A 1 513 ? -13.147 -63.798 8.424 1.00 37.33 513 LEU A CA 1
ATOM 4319 C C . LEU A 1 513 ? -14.147 -62.740 7.987 1.00 31.91 513 LEU A C 1
ATOM 4320 O O . LEU A 1 513 ? -15.213 -62.585 8.595 1.00 35.58 513 LEU A O 1
ATOM 4325 N N . TYR A 1 514 ? -13.804 -61.991 6.935 1.00 32.01 514 TYR A N 1
ATOM 4326 C CA . TYR A 1 514 ? -14.702 -60.974 6.394 1.00 32.69 514 TYR A CA 1
ATOM 4327 C C . TYR A 1 514 ? -16.049 -61.568 6.002 1.00 35.05 514 TYR A C 1
ATOM 4328 O O . TYR A 1 514 ? -17.101 -61.048 6.386 1.00 34.27 514 TYR A O 1
ATOM 4337 N N A ASP A 1 515 ? -16.035 -62.656 5.227 0.50 36.54 515 ASP A N 1
ATOM 4338 N N B ASP A 1 515 ? -16.035 -62.655 5.225 0.50 36.54 515 ASP A N 1
ATOM 4339 C CA A ASP A 1 515 ? -17.291 -63.238 4.757 0.50 39.18 515 ASP A CA 1
ATOM 4340 C CA B ASP A 1 515 ? -17.290 -63.239 4.759 0.50 39.18 515 ASP A CA 1
ATOM 4341 C C A ASP A 1 515 ? -18.148 -63.721 5.920 0.50 39.04 515 ASP A C 1
ATOM 4342 C C B ASP A 1 515 ? -18.147 -63.710 5.926 0.50 39.04 515 ASP A C 1
ATOM 4343 O O A ASP A 1 515 ? -19.372 -63.541 5.917 0.50 40.74 515 ASP A O 1
ATOM 4344 O O B ASP A 1 515 ? -19.368 -63.514 5.931 0.50 40.73 515 ASP A O 1
ATOM 4353 N N . LYS A 1 516 ? -17.523 -64.322 6.934 1.00 36.99 516 LYS A N 1
ATOM 4354 C CA . LYS A 1 516 ? -18.291 -64.840 8.061 1.00 34.32 516 LYS A CA 1
ATOM 4355 C C . LYS A 1 516 ? -18.909 -63.716 8.887 1.00 39.16 516 LYS A C 1
ATOM 4356 O O . LYS A 1 516 ? -20.057 -63.831 9.331 1.00 42.00 516 LYS A O 1
ATOM 4362 N N . LEU A 1 517 ? -18.175 -62.618 9.105 1.00 37.98 517 LEU A N 1
ATOM 4363 C CA . LEU A 1 517 ? -18.742 -61.518 9.883 1.00 32.78 517 LEU A CA 1
ATOM 4364 C C . LEU A 1 517 ? -19.831 -60.767 9.126 1.00 35.59 517 LEU A C 1
ATOM 4365 O O . LEU A 1 517 ? -20.701 -60.170 9.763 1.00 37.61 517 LEU A O 1
ATOM 4370 N N . LEU A 1 518 ? -19.830 -60.798 7.793 1.00 34.64 518 LEU A N 1
ATOM 4371 C CA . LEU A 1 518 ? -20.903 -60.129 7.072 1.00 40.14 518 LEU A CA 1
ATOM 4372 C C . LEU A 1 518 ? -22.140 -61.006 6.903 1.00 42.03 518 LEU A C 1
ATOM 4373 O O . LEU A 1 518 ? -23.261 -60.497 6.974 1.00 43.63 518 LEU A O 1
ATOM 4378 N N . ASN A 1 519 ? -21.965 -62.315 6.702 1.00 42.60 519 ASN A N 1
ATOM 4379 C CA . ASN A 1 519 ? -23.040 -63.166 6.203 1.00 46.64 519 ASN A CA 1
ATOM 4380 C C . ASN A 1 519 ? -23.377 -64.365 7.073 1.00 51.79 519 ASN A C 1
ATOM 4381 O O . ASN A 1 519 ? -24.496 -64.880 6.964 1.00 53.90 519 ASN A O 1
ATOM 4386 N N . ASP A 1 520 ? -22.452 -64.842 7.901 1.00 42.67 520 ASP A N 1
ATOM 4387 C CA . ASP A 1 520 ? -22.639 -66.094 8.634 1.00 45.37 520 ASP A CA 1
ATOM 4388 C C . ASP A 1 520 ? -23.357 -65.776 9.937 1.00 46.21 520 ASP A C 1
ATOM 4389 O O . ASP A 1 520 ? -22.732 -65.401 10.930 1.00 43.94 520 ASP A O 1
ATOM 4394 N N . LYS A 1 521 ? -24.682 -65.930 9.934 1.00 47.78 521 LYS A N 1
ATOM 4395 C CA . LYS A 1 521 ? -25.465 -65.580 11.114 1.00 47.27 521 LYS A CA 1
ATOM 4396 C C . LYS A 1 521 ? -25.107 -66.452 12.312 1.00 44.27 521 LYS A C 1
ATOM 4397 O O . LYS A 1 521 ? -25.132 -65.977 13.452 1.00 44.84 521 LYS A O 1
ATOM 4403 N N . GLU A 1 522 ? -24.778 -67.725 12.080 1.00 48.84 522 GLU A N 1
ATOM 4404 C CA . GLU A 1 522 ? -24.361 -68.581 13.186 1.00 46.21 522 GLU A CA 1
ATOM 4405 C C . GLU A 1 522 ? -23.027 -68.125 13.755 1.00 44.08 522 GLU A C 1
ATOM 4406 O O . GLU A 1 522 ? -22.818 -68.163 14.972 1.00 41.14 522 GLU A O 1
ATOM 4412 N N . PHE A 1 523 ? -22.109 -67.702 12.886 1.00 44.07 523 PHE A N 1
ATOM 4413 C CA . PHE A 1 523 ? -20.812 -67.215 13.343 1.00 40.49 523 PHE A CA 1
ATOM 4414 C C . PHE A 1 523 ? -20.972 -65.955 14.190 1.00 37.20 523 PHE A C 1
ATOM 4415 O O . PHE A 1 523 ? -20.414 -65.856 15.289 1.00 34.76 523 PHE A O 1
ATOM 4423 N N . ILE A 1 524 ? -21.746 -64.987 13.695 1.00 39.07 524 ILE A N 1
ATOM 4424 C CA . ILE A 1 524 ? -21.993 -63.761 14.449 1.00 32.57 524 ILE A CA 1
ATOM 4425 C C . ILE A 1 524 ? -22.582 -64.083 15.820 1.00 43.52 524 ILE A C 1
ATOM 4426 O O . ILE A 1 524 ? -22.125 -63.565 16.848 1.00 38.32 524 ILE A O 1
ATOM 4431 N N . GLU A 1 525 ? -23.585 -64.968 15.860 1.00 44.10 525 GLU A N 1
ATOM 4432 C CA . GLU A 1 525 ? -24.180 -65.364 17.137 1.00 45.28 525 GLU A CA 1
ATOM 4433 C C . GLU A 1 525 ? -23.159 -66.015 18.066 1.00 38.66 525 GLU A C 1
ATOM 4434 O O . GLU A 1 525 ? -23.154 -65.751 19.275 1.00 41.56 525 GLU A O 1
ATOM 4440 N N . LYS A 1 526 ? -22.290 -66.871 17.524 1.00 39.39 526 LYS A N 1
ATOM 4441 C CA . LYS A 1 526 ? -21.326 -67.569 18.371 1.00 41.24 526 LYS A CA 1
ATOM 4442 C C . LYS A 1 526 ? -20.352 -66.606 19.038 1.00 43.20 526 LYS A C 1
ATOM 4443 O O . LYS A 1 526 ? -19.961 -66.817 20.193 1.00 42.38 526 LYS A O 1
ATOM 4449 N N . HIS A 1 527 ? -19.968 -65.534 18.345 1.00 37.84 527 HIS A N 1
ATOM 4450 C CA . HIS A 1 527 ? -18.875 -64.682 18.793 1.00 31.07 527 HIS A CA 1
ATOM 4451 C C . HIS A 1 527 ? -19.318 -63.349 19.391 1.00 32.22 527 HIS A C 1
ATOM 4452 O O . HIS A 1 527 ? -18.462 -62.585 19.852 1.00 36.23 527 HIS A O 1
ATOM 4459 N N . LYS A 1 528 ? -20.611 -63.049 19.414 1.00 33.49 528 LYS A N 1
ATOM 4460 C CA . LYS A 1 528 ? -21.065 -61.763 19.925 1.00 32.49 528 LYS A CA 1
ATOM 4461 C C . LYS A 1 528 ? -20.766 -61.637 21.416 1.00 39.12 528 LYS A C 1
ATOM 4462 O O . LYS A 1 528 ? -20.691 -62.632 22.144 1.00 38.37 528 LYS A O 1
ATOM 4468 N N . THR A 1 529 ? -20.553 -60.399 21.874 1.00 31.98 529 THR A N 1
ATOM 4469 C CA . THR A 1 529 ? -20.477 -60.191 23.320 1.00 32.87 529 THR A CA 1
ATOM 4470 C C . THR A 1 529 ? -21.852 -60.232 23.970 1.00 36.90 529 THR A C 1
ATOM 4471 O O . THR A 1 529 ? -21.939 -60.400 25.192 1.00 39.44 529 THR A O 1
ATOM 4475 N N . GLY A 1 530 ? -22.918 -60.074 23.192 1.00 32.13 530 GLY A N 1
ATOM 4476 C CA . GLY A 1 530 ? -24.248 -59.931 23.747 1.00 41.37 530 GLY A CA 1
ATOM 4477 C C . GLY A 1 530 ? -24.560 -58.561 24.307 1.00 40.41 530 GLY A C 1
ATOM 4478 O O . GLY A 1 530 ? -25.676 -58.351 24.799 1.00 47.56 530 GLY A O 1
ATOM 4479 N N . LYS A 1 531 ? -23.622 -57.621 24.249 1.00 36.25 531 LYS A N 1
ATOM 4480 C CA . LYS A 1 531 ? -23.918 -56.287 24.763 1.00 28.00 531 LYS A CA 1
ATOM 4481 C C . LYS A 1 531 ? -24.483 -55.401 23.655 1.00 36.52 531 LYS A C 1
ATOM 4482 O O . LYS A 1 531 ? -24.018 -55.465 22.515 1.00 35.05 531 LYS A O 1
ATOM 4488 N N . PRO A 1 532 ? -25.476 -54.575 23.961 1.00 31.86 532 PRO A N 1
ATOM 4489 C CA . PRO A 1 532 ? -26.027 -53.681 22.941 1.00 34.40 532 PRO A CA 1
ATOM 4490 C C . PRO A 1 532 ? -25.071 -52.545 22.611 1.00 31.00 532 PRO A C 1
ATOM 4491 O O . PRO A 1 532 ? -24.170 -52.193 23.379 1.00 26.89 532 PRO A O 1
ATOM 4495 N N . VAL A 1 533 ? -25.301 -51.963 21.427 1.00 28.26 533 VAL A N 1
ATOM 4496 C CA . VAL A 1 533 ? -24.421 -50.918 20.913 1.00 26.71 533 VAL A CA 1
ATOM 4497 C C . VAL A 1 533 ? -24.336 -49.739 21.875 1.00 24.71 533 VAL A C 1
ATOM 4498 O O . VAL A 1 533 ? -23.268 -49.136 22.032 1.00 24.59 533 VAL A O 1
ATOM 4502 N N . TYR A 1 534 ? -25.443 -49.386 22.544 1.00 24.88 534 TYR A N 1
ATOM 4503 C CA . TYR A 1 534 ? -25.389 -48.198 23.396 1.00 25.05 534 TYR A CA 1
ATOM 4504 C C . TYR A 1 534 ? -24.332 -48.313 24.488 1.00 27.15 534 TYR A C 1
ATOM 4505 O O . TYR A 1 534 ? -23.911 -47.282 25.022 1.00 23.35 534 TYR A O 1
ATOM 4514 N N . THR A 1 535 ? -23.852 -49.524 24.794 1.00 26.11 535 THR A N 1
ATOM 4515 C CA . THR A 1 535 ? -22.815 -49.654 25.815 1.00 24.73 535 THR A CA 1
ATOM 4516 C C . THR A 1 535 ? -21.495 -48.992 25.416 1.00 30.19 535 THR A C 1
ATOM 4517 O O . THR A 1 535 ? -20.678 -48.720 26.295 1.00 27.36 535 THR A O 1
ATOM 4521 N N . ILE A 1 536 ? -21.257 -48.703 24.134 1.00 25.85 536 ILE A N 1
ATOM 4522 C CA . ILE A 1 536 ? -20.008 -48.056 23.733 1.00 24.83 536 ILE A CA 1
ATOM 4523 C C . ILE A 1 536 ? -20.217 -46.611 23.262 1.00 25.87 536 ILE A C 1
ATOM 4524 O O . ILE A 1 536 ? -19.291 -46.005 22.696 1.00 24.88 536 ILE A O 1
ATOM 4529 N N . VAL A 1 537 ? -21.395 -46.032 23.511 1.00 24.72 537 VAL A N 1
ATOM 4530 C CA . VAL A 1 537 ? -21.652 -44.643 23.155 1.00 24.75 537 VAL A CA 1
ATOM 4531 C C . VAL A 1 537 ? -20.865 -43.739 24.086 1.00 27.66 537 VAL A C 1
ATOM 4532 O O . VAL A 1 537 ? -20.897 -43.911 25.307 1.00 26.64 537 VAL A O 1
ATOM 4536 N N A SER A 1 538 ? -20.148 -42.775 23.501 0.50 24.92 538 SER A N 1
ATOM 4537 N N B SER A 1 538 ? -20.176 -42.748 23.520 0.50 24.92 538 SER A N 1
ATOM 4538 C CA A SER A 1 538 ? -19.286 -41.888 24.275 0.50 29.09 538 SER A CA 1
ATOM 4539 C CA B SER A 1 538 ? -19.351 -41.866 24.342 0.50 29.00 538 SER A CA 1
ATOM 4540 C C A SER A 1 538 ? -20.091 -41.001 25.216 0.50 29.24 538 SER A C 1
ATOM 4541 C C B SER A 1 538 ? -20.200 -41.021 25.285 0.50 29.37 538 SER A C 1
ATOM 4542 O O A SER A 1 538 ? -19.699 -40.791 26.371 0.50 28.06 538 SER A O 1
ATOM 4543 O O B SER A 1 538 ? -19.955 -40.992 26.500 0.50 27.05 538 SER A O 1
ATOM 4548 N N A TYR A 1 539 ? -21.220 -40.474 24.745 0.50 24.09 539 TYR A N 1
ATOM 4549 N N B TYR A 1 539 ? -21.209 -40.332 24.751 0.50 24.20 539 TYR A N 1
ATOM 4550 C CA A TYR A 1 539 ? -22.035 -39.547 25.523 0.50 25.07 539 TYR A CA 1
ATOM 4551 C CA B TYR A 1 539 ? -22.066 -39.444 25.532 0.50 25.11 539 TYR A CA 1
ATOM 4552 C C A TYR A 1 539 ? -23.490 -39.866 25.229 0.50 28.15 539 TYR A C 1
ATOM 4553 C C B TYR A 1 539 ? -23.512 -39.810 25.237 0.50 28.15 539 TYR A C 1
ATOM 4554 O O A TYR A 1 539 ? -23.948 -39.688 24.094 0.50 25.95 539 TYR A O 1
ATOM 4555 O O B TYR A 1 539 ? -23.983 -39.622 24.109 0.50 25.93 539 TYR A O 1
ATOM 4572 N N . MET A 1 540 ? -24.209 -40.325 26.245 1.00 26.29 540 MET A N 1
ATOM 4573 C CA . MET A 1 540 ? -25.582 -40.782 26.059 1.00 27.35 540 MET A CA 1
ATOM 4574 C C . MET A 1 540 ? -26.538 -39.600 25.915 1.00 26.45 540 MET A C 1
ATOM 4575 O O . MET A 1 540 ? -26.369 -38.557 26.555 1.00 27.26 540 MET A O 1
ATOM 4580 N N . LEU A 1 541 ? -27.567 -39.789 25.076 1.00 25.58 541 LEU A N 1
ATOM 4581 C CA . LEU A 1 541 ? -28.670 -38.843 24.938 1.00 26.40 541 LEU A CA 1
ATOM 4582 C C . LEU A 1 541 ? -28.201 -37.475 24.439 1.00 26.04 541 LEU A C 1
ATOM 4583 O O . LEU A 1 541 ? -28.750 -36.443 24.826 1.00 28.58 541 LEU A O 1
ATOM 4588 N N . ALA A 1 542 ? -27.185 -37.448 23.577 1.00 25.14 542 ALA A N 1
ATOM 4589 C CA . ALA A 1 542 ? -26.595 -36.187 23.170 1.00 26.36 542 ALA A CA 1
ATOM 4590 C C . ALA A 1 542 ? -27.475 -35.474 22.146 1.00 27.88 542 ALA A C 1
ATOM 4591 O O . ALA A 1 542 ? -28.147 -36.106 21.329 1.00 28.58 542 ALA A O 1
ATOM 4593 N N . SER A 1 543 ? -27.432 -34.143 22.179 1.00 27.05 543 SER A N 1
ATOM 4594 C CA . SER A 1 543 ? -28.139 -33.300 21.222 1.00 26.33 543 SER A CA 1
ATOM 4595 C C . SER A 1 543 ? -27.156 -32.494 20.391 1.00 26.69 543 SER A C 1
ATOM 4596 O O . SER A 1 543 ? -26.067 -32.122 20.856 1.00 29.81 543 SER A O 1
ATOM 4599 N N . MET A 1 544 ? -27.561 -32.218 19.157 1.00 25.73 544 MET A N 1
ATOM 4600 C CA . MET A 1 544 ? -26.714 -31.512 18.208 1.00 23.66 544 MET A CA 1
ATOM 4601 C C . MET A 1 544 ? -26.352 -30.128 18.723 1.00 28.42 544 MET A C 1
ATOM 4602 O O . MET A 1 544 ? -27.219 -29.366 19.168 1.00 30.15 544 MET A O 1
ATOM 4607 N N . GLU A 1 545 ? -25.059 -29.825 18.685 1.00 27.88 545 GLU A N 1
ATOM 4608 C CA . GLU A 1 545 ? -24.533 -28.490 18.932 1.00 31.02 545 GLU A CA 1
ATOM 4609 C C . GLU A 1 545 ? -24.041 -27.973 17.591 1.00 29.56 545 GLU A C 1
ATOM 4610 O O . GLU A 1 545 ? -23.194 -28.603 16.948 1.00 35.39 545 GLU A O 1
ATOM 4616 N N . ILE A 1 546 ? -24.606 -26.861 17.146 1.00 28.87 546 ILE A N 1
ATOM 4617 C CA . ILE A 1 546 ? -24.412 -26.385 15.785 1.00 30.07 546 ILE A CA 1
ATOM 4618 C C . ILE A 1 546 ? -23.277 -25.374 15.796 1.00 39.73 546 ILE A C 1
ATOM 4619 O O . ILE A 1 546 ? -23.420 -24.268 16.332 1.00 33.66 546 ILE A O 1
ATOM 4624 N N . LEU A 1 547 ? -22.141 -25.752 15.215 1.00 32.72 547 LEU A N 1
ATOM 4625 C CA . LEU A 1 547 ? -21.000 -24.854 15.227 1.00 30.74 547 LEU A CA 1
ATOM 4626 C C . LEU A 1 547 ? -21.113 -23.843 14.095 1.00 33.22 547 LEU A C 1
ATOM 4627 O O . LEU A 1 547 ? -21.878 -24.020 13.140 1.00 32.70 547 LEU A O 1
ATOM 4632 N N . MET A 1 548 ? -20.329 -22.770 14.212 1.00 32.11 548 MET A N 1
ATOM 4633 C CA . MET A 1 548 ? -20.231 -21.799 13.133 1.00 35.98 548 MET A CA 1
ATOM 4634 C C . MET A 1 548 ? -19.649 -22.457 11.887 1.00 34.03 548 MET A C 1
ATOM 4635 O O . MET A 1 548 ? -18.900 -23.438 11.965 1.00 32.12 548 MET A O 1
ATOM 4640 N N . ASN A 1 549 ? -20.019 -21.919 10.726 1.00 32.05 549 ASN A N 1
ATOM 4641 C CA . ASN A 1 549 ? -19.442 -22.292 9.436 1.00 30.96 549 ASN A CA 1
ATOM 4642 C C . ASN A 1 549 ? -19.768 -23.721 9.021 1.00 39.05 549 ASN A C 1
ATOM 4643 O O . ASN A 1 549 ? -19.031 -24.318 8.227 1.00 39.73 549 ASN A O 1
ATOM 4648 N N . THR A 1 550 ? -20.875 -24.291 9.533 1.00 33.88 550 THR A N 1
ATOM 4649 C CA . THR A 1 550 ? -21.253 -25.643 9.168 1.00 29.01 550 THR A CA 1
ATOM 4650 C C . THR A 1 550 ? -22.364 -25.642 8.124 1.00 28.95 550 THR A C 1
ATOM 4651 O O . THR A 1 550 ? -23.248 -24.782 8.150 1.00 31.52 550 THR A O 1
ATOM 4655 N N . PRO A 1 551 ? -22.350 -26.636 7.232 1.00 28.47 551 PRO A N 1
ATOM 4656 C CA . PRO A 1 551 ? -23.531 -26.874 6.389 1.00 24.80 551 PRO A CA 1
ATOM 4657 C C . PRO A 1 551 ? -24.810 -26.998 7.187 1.00 35.03 551 PRO A C 1
ATOM 4658 O O . PRO A 1 551 ? -25.863 -26.530 6.735 1.00 31.43 551 PRO A O 1
ATOM 4662 N N . TYR A 1 552 ? -24.753 -27.613 8.372 1.00 30.83 552 TYR A N 1
ATOM 4663 C CA . TYR A 1 552 ? -25.973 -27.772 9.160 1.00 28.02 552 TYR A CA 1
ATOM 4664 C C . TYR A 1 552 ? -26.534 -26.424 9.607 1.00 29.84 552 TYR A C 1
ATOM 4665 O O . TYR A 1 552 ? -27.757 -26.233 9.622 1.00 30.52 552 TYR A O 1
ATOM 4674 N N . SER A 1 553 ? -25.669 -25.475 9.985 1.00 31.78 553 SER A N 1
ATOM 4675 C CA . SER A 1 553 ? -26.174 -24.154 10.353 1.00 30.31 553 SER A CA 1
ATOM 4676 C C . SER A 1 553 ? -26.864 -23.496 9.165 1.00 36.48 553 SER A C 1
ATOM 4677 O O . SER A 1 553 ? -27.916 -22.862 9.319 1.00 39.03 553 SER A O 1
ATOM 4680 N N . ARG A 1 554 ? -26.317 -23.672 7.966 1.00 34.97 554 ARG A N 1
ATOM 4681 C CA . ARG A 1 554 ? -26.971 -23.100 6.792 1.00 38.56 554 ARG A CA 1
ATOM 4682 C C . ARG A 1 554 ? -28.265 -23.833 6.450 1.00 41.75 554 ARG A C 1
ATOM 4683 O O . ARG A 1 554 ? -29.215 -23.205 5.964 1.00 37.92 554 ARG A O 1
ATOM 4691 N N . MET A 1 555 ? -28.331 -25.145 6.706 1.00 39.60 555 MET A N 1
ATOM 4692 C CA . MET A 1 555 ? -29.595 -25.868 6.565 1.00 37.01 555 MET A CA 1
ATOM 4693 C C . MET A 1 555 ? -30.643 -25.317 7.516 1.00 39.48 555 MET A C 1
ATOM 4694 O O . MET A 1 555 ? -31.822 -25.194 7.157 1.00 37.00 555 MET A O 1
ATOM 4699 N N . VAL A 1 556 ? -30.235 -24.987 8.740 1.00 34.28 556 VAL A N 1
ATOM 4700 C CA . VAL A 1 556 ? -31.162 -24.415 9.707 1.00 35.89 556 VAL A CA 1
ATOM 4701 C C . VAL A 1 556 ? -31.604 -23.031 9.252 1.00 49.13 556 VAL A C 1
ATOM 4702 O O . VAL A 1 556 ? -32.795 -22.699 9.284 1.00 43.15 556 VAL A O 1
ATOM 4706 N N . GLN A 1 557 ? -30.650 -22.206 8.816 1.00 38.54 557 GLN A N 1
ATOM 4707 C CA . GLN A 1 557 ? -30.994 -20.882 8.309 1.00 45.12 557 GLN A CA 1
ATOM 4708 C C . GLN A 1 557 ? -31.938 -20.977 7.110 1.00 48.68 557 GLN A C 1
ATOM 4709 O O . GLN A 1 557 ? -32.840 -20.146 6.953 1.00 54.87 557 GLN A O 1
ATOM 4715 N N . LEU A 1 558 ? -31.764 -22.002 6.268 1.00 47.60 558 LEU A N 1
ATOM 4716 C CA . LEU A 1 558 ? -32.646 -22.177 5.120 1.00 43.85 558 LEU A CA 1
ATOM 4717 C C . LEU A 1 558 ? -34.033 -22.643 5.543 1.00 54.24 558 LEU A C 1
ATOM 4718 O O . LEU A 1 558 ? -35.031 -22.272 4.912 1.00 56.57 558 LEU A O 1
ATOM 4723 N N . THR A 1 559 ? -34.119 -23.454 6.600 1.00 39.34 559 THR A N 1
ATOM 4724 C CA . THR A 1 559 ? -35.417 -23.848 7.134 1.00 50.09 559 THR A CA 1
ATOM 4725 C C . THR A 1 559 ? -36.123 -22.678 7.814 1.00 51.00 559 THR A C 1
ATOM 4726 O O . THR A 1 559 ? -37.356 -22.591 7.770 1.00 52.46 559 THR A O 1
ATOM 4730 N N . GLU A 1 560 ? -35.367 -21.772 8.442 1.00 48.28 560 GLU A N 1
ATOM 4731 C CA . GLU A 1 560 ? -35.975 -20.590 9.047 1.00 54.30 560 GLU A CA 1
ATOM 4732 C C . GLU A 1 560 ? -36.742 -19.779 8.009 1.00 64.67 560 GLU A C 1
ATOM 4733 O O . GLU A 1 560 ? -37.846 -19.290 8.280 1.00 68.78 560 GLU A O 1
ATOM 4739 N N . ARG A 1 561 ? -36.171 -19.627 6.814 1.00 59.58 561 ARG A N 1
ATOM 4740 C CA . ARG A 1 561 ? -36.854 -18.911 5.744 1.00 66.28 561 ARG A CA 1
ATOM 4741 C C . ARG A 1 561 ? -37.988 -19.745 5.160 1.00 66.20 561 ARG A C 1
ATOM 4742 O O . ARG A 1 561 ? -39.109 -19.254 4.990 1.00 73.44 561 ARG A O 1
ATOM 4750 N N . LYS A 1 562 ? -37.711 -21.016 4.862 1.00 67.46 562 LYS A N 1
ATOM 4751 C CA . LYS A 1 562 ? -38.663 -21.867 4.153 1.00 57.32 562 LYS A CA 1
ATOM 4752 C C . LYS A 1 562 ? -39.961 -22.057 4.928 1.00 72.44 562 LYS A C 1
ATOM 4753 O O . LYS A 1 562 ? -41.033 -22.170 4.323 1.00 79.24 562 LYS A O 1
ATOM 4759 N N . GLU A 1 563 ? -39.892 -22.097 6.257 1.00 62.86 563 GLU A N 1
ATOM 4760 C CA . GLU A 1 563 ? -41.064 -22.359 7.081 1.00 69.81 563 GLU A CA 1
ATOM 4761 C C . GLU A 1 563 ? -41.426 -21.179 7.973 1.00 67.23 563 GLU A C 1
ATOM 4762 O O . GLU A 1 563 ? -42.322 -21.307 8.816 1.00 79.35 563 GLU A O 1
ATOM 4768 N N . GLU A 1 564 ? -40.747 -20.041 7.817 1.00 64.15 564 GLU A N 1
ATOM 4769 C CA . GLU A 1 564 ? -41.096 -18.796 8.505 1.00 76.59 564 GLU A CA 1
ATOM 4770 C C . GLU A 1 564 ? -41.134 -18.976 10.023 1.00 74.60 564 GLU A C 1
ATOM 4771 O O . GLU A 1 564 ? -42.128 -18.670 10.687 1.00 71.57 564 GLU A O 1
ATOM 4777 N N . VAL A 1 565 ? -40.030 -19.475 10.576 1.00 69.83 565 VAL A N 1
ATOM 4778 C CA . VAL A 1 565 ? -39.903 -19.679 12.012 1.00 57.76 565 VAL A CA 1
ATOM 4779 C C . VAL A 1 565 ? -38.489 -19.294 12.427 1.00 60.67 565 VAL A C 1
ATOM 4780 O O . VAL A 1 565 ? -37.530 -19.468 11.670 1.00 63.98 565 VAL A O 1
ATOM 4784 N N . ASN A 1 566 ? -38.367 -18.733 13.625 1.00 60.59 566 ASN A N 1
ATOM 4785 C CA . ASN A 1 566 ? -37.065 -18.407 14.190 1.00 60.76 566 ASN A CA 1
ATOM 4786 C C . ASN A 1 566 ? -36.566 -19.588 15.020 1.00 62.09 566 ASN A C 1
ATOM 4787 O O . ASN A 1 566 ? -37.200 -19.975 16.009 1.00 61.12 566 ASN A O 1
ATOM 4792 N N . LEU A 1 567 ? -35.439 -20.166 14.607 1.00 55.59 567 LEU A N 1
ATOM 4793 C CA . LEU A 1 567 ? -34.837 -21.291 15.306 1.00 47.31 567 LEU A CA 1
ATOM 4794 C C . LEU A 1 567 ? -33.527 -20.943 15.992 1.00 41.47 567 LEU A C 1
ATOM 4795 O O . LEU A 1 567 ? -33.240 -21.490 17.056 1.00 45.59 567 LEU A O 1
ATOM 4800 N N . ILE A 1 568 ? -32.732 -20.048 15.416 1.00 47.33 568 ILE A N 1
ATOM 4801 C CA . ILE A 1 568 ? -31.451 -19.659 15.998 1.00 49.79 568 ILE A CA 1
ATOM 4802 C C . ILE A 1 568 ? -31.684 -18.488 16.942 1.00 51.24 568 ILE A C 1
ATOM 4803 O O . ILE A 1 568 ? -32.066 -17.396 16.509 1.00 47.66 568 ILE A O 1
ATOM 4808 N N . MET A 1 569 ? -31.437 -18.711 18.231 1.00 45.94 569 MET A N 1
ATOM 4809 C CA . MET A 1 569 ? -31.641 -17.698 19.257 1.00 51.41 569 MET A CA 1
ATOM 4810 C C . MET A 1 569 ? -30.502 -16.673 19.217 1.00 62.39 569 MET A C 1
ATOM 4811 O O . MET A 1 569 ? -29.704 -16.628 18.275 1.00 53.08 569 MET A O 1
ATOM 4816 N N . ASN A 1 570 ? -30.424 -15.827 20.251 1.00 52.83 570 ASN A N 1
ATOM 4817 C CA . ASN A 1 570 ? -29.441 -14.741 20.313 1.00 60.03 570 ASN A CA 1
ATOM 4818 C C . ASN A 1 570 ? -29.516 -13.874 19.055 1.00 60.39 570 ASN A C 1
ATOM 4819 O O . ASN A 1 570 ? -28.509 -13.366 18.556 1.00 60.08 570 ASN A O 1
ATOM 4824 N N . ASP A 1 571 ? -30.737 -13.714 18.537 1.00 59.49 571 ASP A N 1
ATOM 4825 C CA . ASP A 1 571 ? -30.999 -12.934 17.328 1.00 60.16 571 ASP A CA 1
ATOM 4826 C C . ASP A 1 571 ? -30.119 -13.398 16.171 1.00 59.65 571 ASP A C 1
ATOM 4827 O O . ASP A 1 571 ? -29.564 -12.594 15.419 1.00 58.93 571 ASP A O 1
ATOM 4832 N N . GLY A 1 572 ? -29.997 -14.718 16.028 1.00 56.82 572 GLY A N 1
ATOM 4833 C CA . GLY A 1 572 ? -29.223 -15.315 14.961 1.00 53.18 572 GLY A CA 1
ATOM 4834 C C . GLY A 1 572 ? -27.721 -15.258 15.140 1.00 50.22 572 GLY A C 1
ATOM 4835 O O . GLY A 1 572 ? -26.994 -15.784 14.289 1.00 55.85 572 GLY A O 1
ATOM 4836 N N . LYS A 1 573 ? -27.232 -14.653 16.220 1.00 54.64 573 LYS A N 1
ATOM 4837 C CA . LYS A 1 573 ? -25.797 -14.446 16.364 1.00 53.14 573 LYS A CA 1
ATOM 4838 C C . LYS A 1 573 ? -25.154 -15.635 17.075 1.00 55.33 573 LYS A C 1
ATOM 4839 O O . LYS A 1 573 ? -25.747 -16.207 17.994 1.00 51.56 573 LYS A O 1
ATOM 4845 N N . PRO A 1 574 ? -23.955 -16.038 16.670 1.00 49.90 574 PRO A N 1
ATOM 4846 C CA . PRO A 1 574 ? -23.285 -17.158 17.333 1.00 44.35 574 PRO A CA 1
ATOM 4847 C C . PRO A 1 574 ? -22.609 -16.709 18.621 1.00 50.71 574 PRO A C 1
ATOM 4848 O O . PRO A 1 574 ? -22.429 -15.519 18.884 1.00 54.53 574 PRO A O 1
ATOM 4852 N N . ASP A 1 575 ? -22.246 -17.697 19.435 1.00 44.46 575 ASP A N 1
ATOM 4853 C CA . ASP A 1 575 ? -21.418 -17.455 20.609 1.00 45.15 575 ASP A CA 1
ATOM 4854 C C . ASP A 1 575 ? -19.953 -17.451 20.182 1.00 53.99 575 ASP A C 1
ATOM 4855 O O . ASP A 1 575 ? -19.471 -18.416 19.579 1.00 45.13 575 ASP A O 1
ATOM 4860 N N . MET A 1 576 ? -19.252 -16.359 20.493 1.00 45.06 576 MET A N 1
ATOM 4861 C CA . MET A 1 576 ? -17.840 -16.240 20.144 1.00 45.44 576 MET A CA 1
ATOM 4862 C C . MET A 1 576 ? -16.977 -17.172 20.992 1.00 48.20 576 MET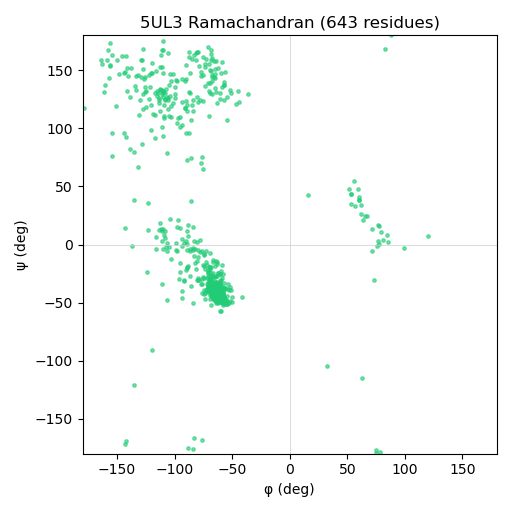 A C 1
ATOM 4863 O O . MET A 1 576 ? -16.036 -17.800 20.487 1.00 42.21 576 MET A O 1
ATOM 4868 N N . ASN A 1 577 ? -17.294 -17.283 22.283 1.00 38.16 577 ASN A N 1
ATOM 4869 C CA . ASN A 1 577 ? -16.503 -18.090 23.207 1.00 40.41 577 ASN A CA 1
ATOM 4870 C C . ASN A 1 577 ? -16.622 -19.584 22.913 1.00 40.88 577 ASN A C 1
ATOM 4871 O O . ASN A 1 577 ? -15.666 -20.336 23.137 1.00 38.76 577 ASN A O 1
ATOM 4876 N N . MET A 1 578 ? -17.772 -20.037 22.411 1.00 40.66 578 MET A N 1
ATOM 4877 C CA . MET A 1 578 ? -17.973 -21.451 22.125 1.00 38.79 578 MET A CA 1
ATOM 4878 C C . MET A 1 578 ? -18.066 -21.753 20.636 1.00 38.03 578 MET A C 1
ATOM 4879 O O . MET A 1 578 ? -18.275 -22.917 20.264 1.00 38.75 578 MET A O 1
ATOM 4884 N N . GLY A 1 579 ? -17.906 -20.748 19.777 1.00 32.69 579 GLY A N 1
ATOM 4885 C CA . GLY A 1 579 ? -17.907 -20.970 18.339 1.00 34.44 579 GLY A CA 1
ATOM 4886 C C . GLY A 1 579 ? -19.149 -21.651 17.811 1.00 41.53 579 GLY A C 1
ATOM 4887 O O . GLY A 1 579 ? -19.064 -22.414 16.835 1.00 34.69 579 GLY A O 1
ATOM 4888 N N . ARG A 1 580 ? -20.307 -21.398 18.421 1.00 35.54 580 ARG A N 1
ATOM 4889 C CA . ARG A 1 580 ? -21.495 -22.163 18.070 1.00 33.85 580 ARG A CA 1
ATOM 4890 C C . ARG A 1 580 ? -22.750 -21.330 18.269 1.00 35.55 580 ARG A C 1
ATOM 4891 O O . ARG A 1 580 ? -22.769 -20.353 19.021 1.00 41.35 580 ARG A O 1
ATOM 4899 N N . TYR A 1 581 ? -23.802 -21.752 17.586 1.00 32.92 581 TYR A N 1
ATOM 4900 C CA . TYR A 1 581 ? -25.118 -21.152 17.704 1.00 35.71 581 TYR A CA 1
ATOM 4901 C C . TYR A 1 581 ? -25.903 -21.848 18.804 1.00 48.48 581 TYR A C 1
ATOM 4902 O O . TYR A 1 581 ? -25.642 -23.006 19.142 1.00 44.60 581 TYR A O 1
ATOM 4911 N N . ALA A 1 582 ? -26.860 -21.121 19.371 1.00 44.16 582 ALA A N 1
ATOM 4912 C CA . ALA A 1 582 ? -27.876 -21.696 20.241 1.00 41.06 582 ALA A CA 1
ATOM 4913 C C . ALA A 1 582 ? -29.160 -21.784 19.422 1.00 40.80 582 ALA A C 1
ATOM 4914 O O . ALA A 1 582 ? -29.651 -20.765 18.930 1.00 44.68 582 ALA A O 1
ATOM 4916 N N . THR A 1 583 ? -29.673 -23.002 19.243 1.00 44.52 583 THR A N 1
ATOM 4917 C CA . THR A 1 583 ? -30.688 -23.289 18.233 1.00 39.18 583 THR A CA 1
ATOM 4918 C C . THR A 1 583 ? -31.831 -24.099 18.827 1.00 40.95 583 THR A C 1
ATOM 4919 O O . THR A 1 583 ? -31.595 -25.094 19.524 1.00 42.08 583 THR A O 1
ATOM 4923 N N A SER A 1 584 ? -33.063 -23.684 18.536 0.50 41.48 584 SER A N 1
ATOM 4924 N N B SER A 1 584 ? -33.064 -23.689 18.537 0.50 41.48 584 SER A N 1
ATOM 4925 C CA A SER A 1 584 ? -34.248 -24.421 18.951 0.50 39.51 584 SER A CA 1
ATOM 4926 C CA B SER A 1 584 ? -34.234 -24.440 18.969 0.50 39.51 584 SER A CA 1
ATOM 4927 C C A SER A 1 584 ? -34.610 -25.474 17.907 0.50 38.01 584 SER A C 1
ATOM 4928 C C B SER A 1 584 ? -34.650 -25.443 17.897 0.50 37.99 584 SER A C 1
ATOM 4929 O O A SER A 1 584 ? -34.123 -25.460 16.775 0.50 37.07 584 SER A O 1
ATOM 4930 O O B SER A 1 584 ? -34.231 -25.366 16.741 0.50 37.16 584 SER A O 1
ATOM 4935 N N . PHE A 1 585 ? -35.481 -26.400 18.304 1.00 34.22 585 PHE A N 1
ATOM 4936 C CA . PHE A 1 585 ? -35.892 -27.501 17.441 1.00 34.59 585 PHE A CA 1
ATOM 4937 C C . PHE A 1 585 ? -37.125 -27.114 16.638 1.00 36.11 585 PHE A C 1
ATOM 4938 O O . PHE A 1 585 ? -38.048 -26.495 17.169 1.00 38.92 585 PHE A O 1
ATOM 4946 N N . VAL A 1 586 ? -37.143 -27.516 15.364 1.00 31.77 586 VAL A N 1
ATOM 4947 C CA . VAL A 1 586 ? -38.294 -27.239 14.511 1.00 36.81 586 VAL A CA 1
ATOM 4948 C C . VAL A 1 586 ? -39.504 -28.057 14.953 1.00 45.52 586 VAL A C 1
ATOM 4949 O O . VAL A 1 586 ? -40.652 -27.638 14.747 1.00 38.09 586 VAL A O 1
ATOM 4953 N N . ASP A 1 587 ? -39.276 -29.214 15.578 1.00 36.94 587 ASP A N 1
ATOM 4954 C CA . ASP A 1 587 ? -40.335 -30.044 16.147 1.00 38.03 587 ASP A CA 1
ATOM 4955 C C . ASP A 1 587 ? -40.326 -29.845 17.664 1.00 42.99 587 ASP A C 1
ATOM 4956 O O . ASP A 1 587 ? -39.403 -30.298 18.349 1.00 34.62 587 ASP A O 1
ATOM 4961 N N . LYS A 1 588 ? -41.361 -29.174 18.192 1.00 37.24 588 LYS A N 1
ATOM 4962 C CA . LYS A 1 588 ? -41.377 -28.815 19.614 1.00 36.18 588 LYS A CA 1
ATOM 4963 C C . LYS A 1 588 ? -41.327 -30.033 20.526 1.00 33.30 588 LYS A C 1
ATOM 4964 O O . LYS A 1 588 ? -40.753 -29.960 21.618 1.00 37.22 588 LYS A O 1
ATOM 4970 N N . THR A 1 589 ? -41.946 -31.144 20.121 1.00 35.30 589 THR A N 1
ATOM 4971 C CA . THR A 1 589 ? -41.866 -32.362 20.921 1.00 38.81 589 THR A CA 1
ATOM 4972 C C . THR A 1 589 ? -40.421 -32.837 21.035 1.00 34.21 589 THR A C 1
ATOM 4973 O O . THR A 1 589 ? -39.918 -33.096 22.140 1.00 34.95 589 THR A O 1
ATOM 4977 N N . ASN A 1 590 ? -39.740 -32.943 19.895 1.00 29.93 590 ASN A N 1
ATOM 4978 C CA . ASN A 1 590 ? -38.328 -33.326 19.902 1.00 31.99 590 ASN A CA 1
ATOM 4979 C C . ASN A 1 590 ? -37.489 -32.357 20.725 1.00 34.75 590 ASN A C 1
ATOM 4980 O O . ASN A 1 590 ? -36.623 -32.783 21.503 1.00 37.93 590 ASN A O 1
ATOM 4985 N N . GLY A 1 591 ? -37.742 -31.050 20.598 1.00 32.04 591 GLY A N 1
ATOM 4986 C CA . GLY A 1 591 ? -37.078 -30.089 21.474 1.00 34.77 591 GLY A CA 1
ATOM 4987 C C . GLY A 1 591 ? -37.349 -30.331 22.949 1.00 35.66 591 GLY A C 1
ATOM 4988 O O . GLY A 1 591 ? -36.451 -30.200 23.793 1.00 31.58 591 GLY A O 1
ATOM 4989 N N . ASN A 1 592 ? -38.593 -30.675 23.289 1.00 32.20 592 ASN A N 1
ATOM 4990 C CA . ASN A 1 592 ? -38.919 -30.976 24.679 1.00 30.01 592 ASN A CA 1
ATOM 4991 C C . ASN A 1 592 ? -38.226 -32.249 25.151 1.00 28.88 592 ASN A C 1
ATOM 4992 O O . ASN A 1 592 ? -37.802 -32.335 26.308 1.00 33.22 592 ASN A O 1
ATOM 4997 N N . LEU A 1 593 ? -38.117 -33.248 24.277 1.00 28.98 593 LEU A N 1
ATOM 4998 C CA . LEU A 1 593 ? -37.445 -34.486 24.648 1.00 30.42 593 LEU A CA 1
ATOM 4999 C C . LEU A 1 593 ? -35.949 -34.258 24.849 1.00 34.99 593 LEU A C 1
ATOM 5000 O O . LEU A 1 593 ? -35.349 -34.800 25.788 1.00 30.65 593 LEU A O 1
ATOM 5005 N N . SER A 1 594 ? -35.341 -33.445 23.983 1.00 31.58 594 SER A N 1
ATOM 5006 C CA . SER A 1 594 ? -33.932 -33.102 24.141 1.00 31.30 594 SER A CA 1
ATOM 5007 C C . SER A 1 594 ? -33.704 -32.348 25.443 1.00 35.35 594 SER A C 1
ATOM 5008 O O . SER A 1 594 ? -32.772 -32.653 26.195 1.00 31.37 594 SER A O 1
ATOM 5011 N N . GLU A 1 595 ? -34.563 -31.364 25.735 1.00 32.58 595 GLU A N 1
ATOM 5012 C CA . GLU A 1 595 ? -34.450 -30.622 26.986 1.00 31.78 595 GLU A CA 1
ATOM 5013 C C . GLU A 1 595 ? -34.585 -31.540 28.194 1.00 33.66 595 GLU A C 1
ATOM 5014 O O . GLU A 1 595 ? -33.820 -31.417 29.161 1.00 33.12 595 GLU A O 1
ATOM 5020 N N . ALA A 1 596 ? -35.559 -32.454 28.171 1.00 30.84 596 ALA A N 1
ATOM 5021 C CA . ALA A 1 596 ? -35.739 -33.357 29.306 1.00 30.96 596 ALA A CA 1
ATOM 5022 C C . ALA A 1 596 ? -34.507 -34.229 29.515 1.00 25.97 596 ALA A C 1
ATOM 5023 O O . ALA A 1 596 ? -34.106 -34.481 30.653 1.00 28.93 596 ALA A O 1
ATOM 5025 N N . CYS A 1 597 ? -33.911 -34.715 28.425 1.00 27.36 597 CYS A N 1
ATOM 5026 C CA . CYS A 1 597 ? -32.713 -35.540 28.555 1.00 28.41 597 CYS A CA 1
ATOM 5027 C C . CYS A 1 597 ? -31.550 -34.739 29.125 1.00 30.75 597 CYS A C 1
ATOM 5028 O O . CYS A 1 597 ? -30.769 -35.263 29.929 1.00 27.84 597 CYS A O 1
ATOM 5031 N N . GLN A 1 598 ? -31.409 -33.467 28.730 1.00 27.83 598 GLN A N 1
ATOM 5032 C CA . GLN A 1 598 ? -30.407 -32.632 29.395 1.00 33.05 598 GLN A CA 1
ATOM 5033 C C . GLN A 1 598 ? -30.708 -32.484 30.883 1.00 31.87 598 GLN A C 1
ATOM 5034 O O . GLN A 1 598 ? -29.794 -32.527 31.715 1.00 30.75 598 GLN A O 1
ATOM 5040 N N . MET A 1 599 ? -31.980 -32.301 31.247 1.00 28.73 599 MET A N 1
ATOM 5041 C CA . MET A 1 599 ? -32.305 -32.192 32.666 1.00 26.26 599 MET A CA 1
ATOM 5042 C C . MET A 1 599 ? -32.026 -33.503 33.396 1.00 25.71 599 MET A C 1
ATOM 5043 O O . MET A 1 599 ? -31.584 -33.499 34.549 1.00 31.23 599 MET A O 1
ATOM 5048 N N . TRP A 1 600 ? -32.266 -34.632 32.735 1.00 24.29 600 TRP A N 1
ATOM 5049 C CA . TRP A 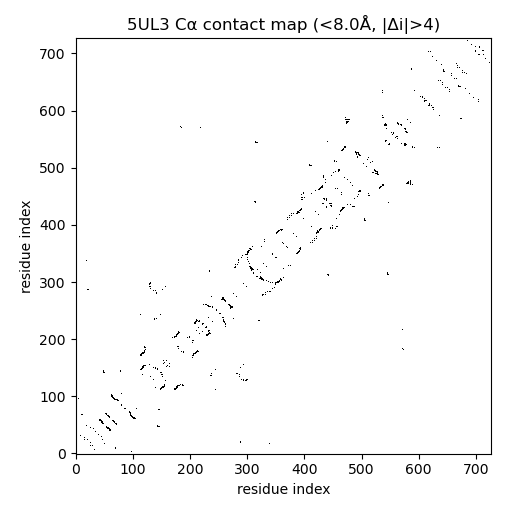1 600 ? -31.904 -35.920 33.315 1.00 26.32 600 TRP A CA 1
ATOM 5050 C C . TRP A 1 600 ? -30.410 -35.967 33.603 1.00 27.43 600 TRP A C 1
ATOM 5051 O O . TRP A 1 600 ? -29.991 -36.317 34.707 1.00 27.79 600 TRP A O 1
ATOM 5062 N N . ILE A 1 601 ? -29.597 -35.605 32.611 1.00 27.82 601 ILE A N 1
ATOM 5063 C CA . ILE A 1 601 ? -28.145 -35.609 32.793 1.00 24.28 601 ILE A CA 1
ATOM 5064 C C . ILE A 1 601 ? -27.747 -34.710 33.958 1.00 31.00 601 ILE A C 1
ATOM 5065 O O . ILE A 1 601 ? -26.967 -35.105 34.833 1.00 26.95 601 ILE A O 1
ATOM 5070 N N . ASP A 1 602 ? -28.290 -33.489 33.998 1.00 31.46 602 ASP A N 1
ATOM 5071 C CA . ASP A 1 602 ? -27.948 -32.566 35.077 1.00 29.14 602 ASP A CA 1
ATOM 5072 C C . ASP A 1 602 ? -28.331 -33.134 36.441 1.00 30.63 602 ASP A C 1
ATOM 5073 O O . ASP A 1 602 ? -27.606 -32.943 37.427 1.00 30.09 602 ASP A O 1
ATOM 5078 N N A SER A 1 603 ? -29.464 -33.843 36.509 0.50 28.09 603 SER A N 1
ATOM 5079 N N B SER A 1 603 ? -29.470 -33.824 36.518 0.50 28.08 603 SER A N 1
ATOM 508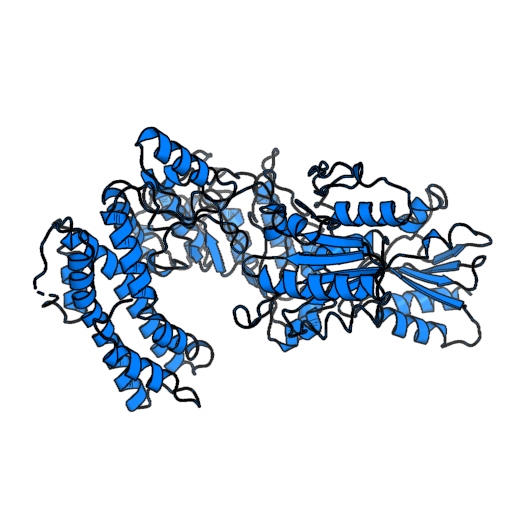0 C CA A SER A 1 603 ? -29.998 -34.363 37.765 0.50 29.17 603 SER A CA 1
ATOM 5081 C CA B SER A 1 603 ? -29.956 -34.333 37.796 0.50 29.16 603 SER A CA 1
ATOM 5082 C C A SER A 1 603 ? -29.165 -35.503 38.341 0.50 28.18 603 SER A C 1
ATOM 5083 C C B SER A 1 603 ? -29.049 -35.415 38.370 0.50 28.21 603 SER A C 1
ATOM 5084 O O A SER A 1 603 ? -29.252 -35.774 39.545 0.50 26.78 603 SER A O 1
ATOM 5085 O O B SER A 1 603 ? -28.964 -35.562 39.597 0.50 26.90 603 SER A O 1
ATOM 5090 N N . ASN A 1 604 ? -28.377 -36.182 37.515 1.00 29.56 604 ASN A N 1
ATOM 5091 C CA . ASN A 1 604 ? -27.561 -37.308 37.953 1.00 29.93 604 ASN A CA 1
ATOM 5092 C C . ASN A 1 604 ? -26.084 -36.982 37.990 1.00 26.86 604 ASN A C 1
ATOM 5093 O O . ASN A 1 604 ? -25.286 -37.843 38.378 1.00 27.35 604 ASN A O 1
ATOM 5098 N N . PHE A 1 605 ? -25.706 -35.767 37.593 1.00 26.68 605 PHE A N 1
ATOM 5099 C CA . PHE A 1 605 ? -24.306 -35.481 37.310 1.00 29.04 605 PHE A CA 1
ATOM 5100 C C . PHE A 1 605 ? -23.441 -35.622 38.557 1.00 28.82 605 PHE A C 1
ATOM 5101 O O . PHE A 1 605 ? -22.367 -36.230 38.510 1.00 29.30 605 PHE A O 1
ATOM 5109 N N . GLY A 1 606 ? -23.887 -35.054 39.678 1.00 27.85 606 GLY A N 1
ATOM 5110 C CA . GLY A 1 606 ? -23.038 -35.034 40.866 1.00 31.66 606 GLY A CA 1
ATOM 5111 C C . GLY A 1 606 ? -22.735 -36.425 41.386 1.00 32.48 606 GLY A C 1
ATOM 5112 O O . GLY A 1 606 ? -21.576 -36.767 41.658 1.00 29.25 606 GLY A O 1
ATOM 5113 N N . VAL A 1 607 ? -23.772 -37.252 41.520 1.00 26.91 607 VAL A N 1
ATOM 5114 C CA . VAL A 1 607 ? -23.594 -38.610 42.025 1.00 29.19 607 VAL A CA 1
ATOM 5115 C C . VAL A 1 607 ? -22.796 -39.452 41.032 1.00 29.03 607 VAL A C 1
ATOM 5116 O O . VAL A 1 607 ? -21.877 -40.183 41.416 1.00 28.47 607 VAL A O 1
ATOM 5120 N N . MET A 1 608 ? -23.131 -39.375 39.739 1.00 26.91 608 MET A N 1
ATOM 5121 C CA . MET A 1 608 ? -22.394 -40.189 38.773 1.00 31.87 608 MET A CA 1
ATOM 5122 C C . MET A 1 608 ? -20.956 -39.708 38.592 1.00 28.05 608 MET A C 1
ATOM 5123 O O . MET A 1 608 ? -20.047 -40.531 38.386 1.00 29.92 608 MET A O 1
ATOM 5128 N N . TYR A 1 609 ? -20.715 -38.397 38.674 1.00 28.24 609 TYR A N 1
ATOM 5129 C CA . TYR A 1 609 ? -19.335 -37.924 38.666 1.00 31.15 609 TYR A CA 1
ATOM 5130 C C . TYR A 1 609 ? -18.565 -38.492 39.852 1.00 31.45 609 TYR A C 1
ATOM 5131 O O . TYR A 1 609 ? -17.406 -38.906 39.718 1.00 29.96 609 TYR A O 1
ATOM 5140 N N . THR A 1 610 ? -19.199 -38.525 41.021 1.00 25.03 610 THR A N 1
ATOM 5141 C CA . THR A 1 610 ? -18.526 -39.032 42.216 1.00 30.34 610 THR A CA 1
ATOM 5142 C C . THR A 1 610 ? -18.210 -40.521 42.086 1.00 29.07 610 THR A C 1
ATOM 5143 O O . THR A 1 610 ? -17.102 -40.960 42.418 1.00 28.49 610 THR A O 1
ATOM 5147 N N . ILE A 1 611 ? -19.174 -41.309 41.606 1.00 26.47 611 ILE A N 1
ATOM 5148 C CA . ILE A 1 611 ? -18.954 -42.736 41.376 1.00 27.09 611 ILE A CA 1
ATOM 5149 C C . ILE A 1 611 ? -17.804 -42.944 40.402 1.00 31.67 611 ILE A C 1
ATOM 5150 O O . ILE A 1 611 ? -16.932 -43.799 40.609 1.00 29.49 611 ILE A O 1
ATOM 5155 N N . LYS A 1 612 ? -17.775 -42.154 39.331 1.00 24.58 612 LYS A N 1
ATOM 5156 C CA . LYS A 1 612 ? -16.696 -42.280 38.355 1.00 31.11 612 LYS A CA 1
ATOM 5157 C C . LYS A 1 612 ? -15.351 -41.916 38.973 1.00 29.82 612 LYS A C 1
ATOM 5158 O O . LYS A 1 612 ? -14.337 -42.579 38.713 1.00 36.35 612 LYS A O 1
ATOM 5164 N N A SER A 1 613 ? -15.326 -40.860 39.789 0.50 28.03 613 SER A N 1
ATOM 5165 N N B SER A 1 613 ? -15.319 -40.866 39.795 0.50 28.03 613 SER A N 1
ATOM 5166 C CA A SER A 1 613 ? -14.100 -40.442 40.461 0.50 32.68 613 SER A CA 1
ATOM 5167 C CA B SER A 1 613 ? -14.075 -40.467 40.445 0.50 32.68 613 SER A CA 1
ATOM 5168 C C A SER A 1 613 ? -13.598 -41.510 41.430 0.50 35.07 613 SER A C 1
ATOM 5169 C C B SER A 1 613 ? -13.590 -41.529 41.426 0.50 35.07 613 SER A C 1
ATOM 5170 O O A SER A 1 613 ? -12.393 -41.782 41.494 0.50 34.65 613 SER A O 1
ATOM 5171 O O B SER A 1 613 ? -12.388 -41.814 41.497 0.50 34.65 613 SER A O 1
ATOM 5176 N N . LEU A 1 614 ? -14.503 -42.112 42.207 1.00 30.23 614 LEU A N 1
ATOM 5177 C CA . LEU A 1 614 ? -14.099 -43.186 43.113 1.00 34.47 614 LEU A CA 1
ATOM 5178 C C . LEU A 1 614 ? -13.605 -44.398 42.341 1.00 30.15 614 LEU A C 1
ATOM 5179 O O . LEU A 1 614 ? -12.673 -45.082 42.784 1.00 32.64 614 LEU A O 1
ATOM 5184 N N . HIS A 1 615 ? -14.199 -44.660 41.178 1.00 27.39 615 HIS A N 1
ATOM 5185 C CA . HIS A 1 615 ? -13.858 -45.850 40.415 1.00 32.97 615 HIS A CA 1
ATOM 5186 C C . HIS A 1 615 ? -12.409 -45.809 39.967 1.00 42.50 615 HIS A C 1
ATOM 5187 O O . HIS A 1 615 ? -11.731 -46.843 39.956 1.00 34.99 615 HIS A O 1
ATOM 5194 N N . LYS A 1 616 ? -11.911 -44.614 39.637 1.00 39.21 616 LYS A N 1
ATOM 5195 C CA . LYS A 1 616 ? -10.542 -44.473 39.159 1.00 43.85 616 LYS A CA 1
ATOM 5196 C C . LYS A 1 616 ? -9.526 -44.990 40.167 1.00 44.67 616 LYS A C 1
ATOM 5197 O O . LYS A 1 616 ? -8.438 -45.428 39.775 1.00 46.08 616 LYS A O 1
ATOM 5203 N N . VAL A 1 617 ? -9.847 -44.944 41.463 1.00 42.87 617 VAL A N 1
ATOM 5204 C CA . VAL A 1 617 ? -8.868 -45.209 42.508 1.00 34.83 617 VAL A CA 1
ATOM 5205 C C . VAL A 1 617 ? -9.290 -46.346 43.436 1.00 38.62 617 VAL A C 1
ATOM 5206 O O . VAL A 1 617 ? -8.669 -46.550 44.473 1.00 40.43 617 VAL A O 1
ATOM 5210 N N . ALA A 1 618 ? -10.307 -47.113 43.069 1.00 35.43 618 ALA A N 1
ATOM 5211 C CA . ALA A 1 618 ? -10.824 -48.148 43.949 1.00 33.57 618 ALA A CA 1
ATOM 5212 C C . ALA A 1 618 ? -10.033 -49.451 43.814 1.00 37.45 618 ALA A C 1
ATOM 5213 O O . ALA A 1 618 ? -9.374 -49.709 42.805 1.00 34.54 618 ALA A O 1
ATOM 5215 N N . ASN A 1 619 ? -10.140 -50.296 44.846 1.00 37.45 619 ASN A N 1
ATOM 5216 C CA . ASN A 1 619 ? -9.546 -51.627 44.826 1.00 33.70 619 ASN A CA 1
ATOM 5217 C C . ASN A 1 619 ? -10.287 -52.480 43.798 1.00 30.82 619 ASN A C 1
ATOM 5218 O O . ASN A 1 619 ? -11.351 -52.088 43.307 1.00 35.45 619 ASN A O 1
ATOM 5223 N N . PRO A 1 620 ? -9.742 -53.653 43.436 1.00 27.35 620 PRO A N 1
ATOM 5224 C CA . PRO A 1 620 ? -10.333 -54.407 42.318 1.00 30.70 620 PRO A CA 1
ATOM 5225 C C . PRO A 1 620 ? -11.789 -54.765 42.524 1.00 33.89 620 PRO A C 1
ATOM 5226 O O . PRO A 1 620 ? -12.593 -54.690 41.589 1.00 31.82 620 PRO A O 1
ATOM 5230 N N . ARG A 1 621 ? -12.156 -55.149 43.741 1.00 31.85 621 ARG A N 1
ATOM 5231 C CA . ARG A 1 621 ? -13.521 -55.579 43.995 1.00 29.41 621 ARG A CA 1
ATOM 5232 C C . ARG A 1 621 ? -14.480 -54.388 44.017 1.00 29.47 621 ARG A C 1
ATOM 5233 O O . ARG A 1 621 ? -15.587 -54.469 43.474 1.00 32.78 621 ARG A O 1
ATOM 5241 N N . GLU A 1 622 ? -14.077 -53.276 44.645 1.00 30.18 622 GLU A N 1
ATOM 5242 C CA . GLU A 1 622 ? -14.897 -52.067 44.612 1.00 30.23 622 GLU A CA 1
ATOM 5243 C C . GLU A 1 622 ? -14.969 -51.489 43.202 1.00 32.92 622 GLU A C 1
ATOM 5244 O O . GLU A 1 622 ? -16.011 -50.951 42.799 1.00 31.66 622 GLU A O 1
ATOM 5250 N N . LYS A 1 623 ? -13.880 -51.604 42.440 1.00 30.37 623 LYS A N 1
ATOM 5251 C CA . LYS A 1 623 ? -13.892 -51.112 41.064 1.00 29.31 623 LYS A CA 1
ATOM 5252 C C . LYS A 1 623 ? -15.003 -51.768 40.270 1.00 30.43 623 LYS A C 1
ATOM 5253 O O . LYS A 1 623 ? -15.761 -51.094 39.559 1.00 32.19 623 LYS A O 1
ATOM 5259 N N . LYS A 1 624 ? -15.143 -53.088 40.404 1.00 28.21 624 LYS A N 1
ATOM 5260 C CA . LYS A 1 624 ? -16.184 -53.780 39.662 1.00 30.97 624 LYS A CA 1
ATOM 5261 C C . LYS A 1 624 ? -17.572 -53.400 40.168 1.00 31.18 624 LYS A C 1
ATOM 5262 O O . LYS A 1 624 ? -18.510 -53.282 39.375 1.00 31.09 624 LYS A O 1
ATOM 5268 N N . LYS A 1 625 ? -17.717 -53.174 41.475 1.00 30.40 625 LYS A N 1
ATOM 5269 C CA . LYS A 1 625 ? -19.005 -52.743 42.015 1.00 32.19 625 LYS A CA 1
ATOM 5270 C C . LYS A 1 625 ? -19.395 -51.364 41.473 1.00 26.55 625 LYS A C 1
ATOM 5271 O O . LYS A 1 625 ? -20.504 -51.174 40.948 1.00 31.49 625 LYS A O 1
ATOM 5277 N N . LEU A 1 626 ? -18.478 -50.400 41.565 1.00 25.77 626 LEU A N 1
ATOM 5278 C CA . LEU A 1 626 ? -18.727 -49.059 41.044 1.00 29.01 626 LEU A CA 1
ATOM 5279 C C . LEU A 1 626 ? -18.985 -49.085 39.542 1.00 33.68 626 LEU A C 1
ATOM 5280 O O . LEU A 1 626 ? -19.801 -48.312 39.031 1.00 26.84 626 LEU A O 1
ATOM 5285 N N . TYR A 1 627 ? -18.277 -49.947 38.814 1.00 32.69 627 TYR A N 1
ATOM 5286 C CA . TYR A 1 627 ? -18.524 -50.046 37.382 1.00 31.35 627 TYR A CA 1
ATOM 5287 C C . TYR A 1 627 ? -19.929 -50.557 37.111 1.00 31.32 627 TYR A C 1
ATOM 5288 O O . TYR A 1 627 ? -20.603 -50.081 36.182 1.00 29.73 627 TYR A O 1
ATOM 5297 N N . SER A 1 628 ? -20.409 -51.500 37.935 1.00 27.42 628 SER A N 1
ATOM 5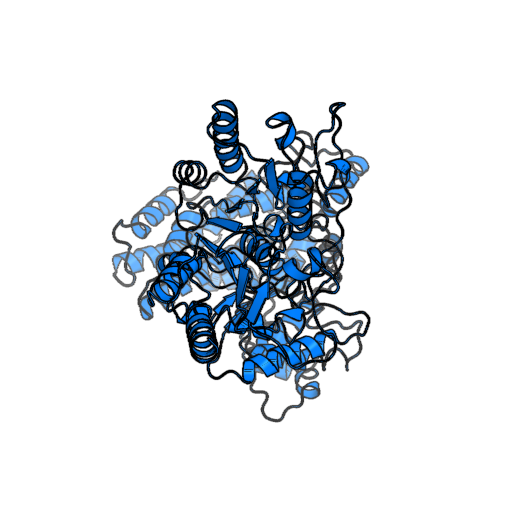298 C CA . SER A 1 628 ? -21.748 -52.029 37.725 1.00 31.35 628 SER A CA 1
ATOM 5299 C C . SER A 1 628 ? -22.797 -50.940 37.924 1.00 27.26 628 SER A C 1
ATOM 5300 O O . SER A 1 628 ? -23.816 -50.929 37.222 1.00 31.54 628 SER A O 1
ATOM 5303 N N . TYR A 1 629 ? -22.570 -50.021 38.870 1.00 27.66 629 TYR A N 1
ATOM 5304 C CA . TYR A 1 629 ? -23.450 -48.857 38.983 1.00 27.72 629 TYR A CA 1
ATOM 5305 C C . TYR A 1 629 ? -23.461 -48.061 37.681 1.00 25.67 629 TYR A C 1
ATOM 5306 O O . TYR A 1 629 ? -24.518 -47.650 37.196 1.00 26.45 629 TYR A O 1
ATOM 5315 N N . MET A 1 630 ? -22.276 -47.801 37.133 1.00 25.82 630 MET A N 1
ATOM 5316 C CA . MET A 1 630 ? -22.190 -47.030 35.895 1.00 26.69 630 MET A CA 1
ATOM 5317 C C . MET A 1 630 ? -22.887 -47.739 34.741 1.00 26.14 630 MET A C 1
ATOM 5318 O O . MET A 1 630 ? -23.562 -47.092 33.934 1.00 28.94 630 MET A O 1
ATOM 5323 N N . GLU A 1 631 ? -22.743 -49.067 34.640 1.00 26.08 631 GLU A N 1
ATOM 5324 C CA . GLU A 1 631 ? -23.461 -49.805 33.600 1.00 28.33 631 GLU A CA 1
ATOM 5325 C C . GLU A 1 631 ? -24.964 -49.682 33.775 1.00 30.62 631 GLU A C 1
ATOM 5326 O O . GLU A 1 631 ? -25.706 -49.536 32.798 1.00 27.25 631 GLU A O 1
ATOM 5332 N N . THR A 1 632 ? -25.437 -49.799 35.019 1.00 28.08 632 THR A N 1
ATOM 5333 C CA . THR A 1 632 ? -26.864 -49.724 35.269 1.00 25.96 632 THR A CA 1
ATOM 5334 C C . THR A 1 632 ? -27.400 -48.337 34.950 1.00 22.23 632 THR A C 1
ATOM 5335 O O . THR A 1 632 ? -28.473 -48.203 34.343 1.00 26.67 632 THR A O 1
ATOM 5339 N N . HIS A 1 633 ? -26.664 -47.301 35.351 1.00 25.34 633 HIS A N 1
ATOM 5340 C CA . HIS A 1 633 ? -27.047 -45.927 35.033 1.00 31.05 633 HIS A CA 1
ATOM 5341 C C . HIS A 1 633 ? -27.191 -45.716 33.529 1.00 26.51 633 HIS A C 1
ATOM 5342 O O . HIS A 1 633 ? -28.163 -45.104 33.069 1.00 25.27 633 HIS A O 1
ATOM 5349 N N . ARG A 1 634 ? -26.227 -46.213 32.752 1.00 27.24 634 ARG A N 1
ATOM 5350 C CA . ARG A 1 634 ? -26.298 -46.074 31.298 1.00 24.27 634 ARG A CA 1
ATOM 5351 C C . ARG A 1 634 ? -27.527 -46.777 30.749 1.00 26.39 634 ARG A C 1
ATOM 5352 O O . ARG A 1 634 ? -28.222 -46.253 29.872 1.00 26.71 634 ARG A O 1
ATOM 5360 N N . GLU A 1 635 ? -27.796 -47.976 31.249 1.00 27.98 635 GLU A N 1
ATOM 5361 C CA . GLU A 1 635 ? -28.978 -48.725 30.853 1.00 27.23 635 GLU A CA 1
ATOM 5362 C C . GLU A 1 635 ? -30.252 -47.948 31.180 1.00 29.13 635 GLU A C 1
ATOM 5363 O O . GLU A 1 635 ? -31.138 -47.788 30.330 1.00 30.34 635 GLU A O 1
ATOM 5369 N N . ILE A 1 636 ? -30.342 -47.416 32.402 1.00 27.13 636 ILE A N 1
ATOM 5370 C CA . ILE A 1 636 ? -31.523 -46.647 32.795 1.00 29.46 636 ILE A CA 1
ATOM 5371 C C . ILE A 1 636 ? -31.662 -45.403 31.926 1.00 28.71 636 ILE A C 1
ATOM 5372 O O . ILE A 1 636 ? -32.773 -45.017 31.543 1.00 29.92 636 ILE A O 1
ATOM 5377 N N . SER A 1 637 ? -30.537 -44.760 31.597 1.00 27.79 637 SER A N 1
ATOM 5378 C CA . SER A 1 637 ? -30.575 -43.568 30.751 1.00 26.50 637 SER A CA 1
ATOM 5379 C C . SER A 1 637 ? -31.017 -43.900 29.330 1.00 29.12 637 SER A C 1
ATOM 5380 O O . SER A 1 637 ? -31.740 -43.114 28.706 1.00 26.18 637 SER A O 1
ATOM 5383 N N . HIS A 1 638 ? -30.576 -45.038 28.788 1.00 25.71 638 HIS A N 1
ATOM 5384 C CA . HIS A 1 638 ? -31.039 -45.415 27.456 1.00 30.04 638 HIS A CA 1
ATOM 5385 C C . HIS A 1 638 ? -32.545 -45.645 27.451 1.00 32.35 638 HIS A C 1
ATOM 5386 O O . HIS A 1 638 ? -33.268 -45.144 26.579 1.00 27.61 638 HIS A O 1
ATOM 5393 N N . PHE A 1 639 ? -33.038 -46.419 28.408 1.00 29.90 639 PHE A N 1
ATOM 5394 C CA . PHE A 1 639 ? -34.445 -46.772 28.341 1.00 31.50 639 PHE A CA 1
ATOM 5395 C C . PHE A 1 639 ? -35.349 -45.660 28.841 1.00 32.15 639 PHE A C 1
ATOM 5396 O O . PHE A 1 639 ? -36.562 -45.722 28.608 1.00 34.83 639 PHE A O 1
ATOM 5404 N N . LEU A 1 640 ? -34.786 -44.628 29.471 1.00 26.07 640 LEU A N 1
ATOM 5405 C CA . LEU A 1 640 ? -35.546 -43.407 29.704 1.00 32.76 640 LEU A CA 1
ATOM 5406 C C . LEU A 1 640 ? -36.118 -42.867 28.401 1.00 30.90 640 LEU A C 1
ATOM 5407 O O . LEU A 1 640 ? -37.316 -42.572 28.308 1.00 28.75 640 LEU A O 1
ATOM 5412 N N . LEU A 1 641 ? -35.265 -42.710 27.382 1.00 28.12 641 LEU A N 1
ATOM 5413 C CA . LEU A 1 641 ? -35.749 -42.175 26.115 1.00 29.16 641 LEU A CA 1
ATOM 5414 C C . LEU A 1 641 ? -36.743 -43.123 25.453 1.00 32.10 641 LEU A C 1
ATOM 5415 O O . LEU A 1 641 ? -37.735 -42.677 24.862 1.00 33.24 641 LEU A O 1
ATOM 5420 N N . LYS A 1 642 ? -36.498 -44.433 25.533 1.00 30.43 642 LYS A N 1
ATOM 5421 C CA . LYS A 1 642 ? -37.462 -45.375 24.979 1.00 37.79 642 LYS A CA 1
ATOM 5422 C C . LYS A 1 642 ? -38.802 -45.249 25.696 1.00 35.12 642 LYS A C 1
ATOM 5423 O O . LYS A 1 642 ? -39.864 -45.299 25.062 1.00 34.77 642 LYS A O 1
ATOM 5429 N N . TYR A 1 643 ? -38.757 -45.011 27.006 1.00 31.77 643 TYR A N 1
ATOM 5430 C CA . TYR A 1 643 ? -39.969 -44.822 27.796 1.00 34.13 643 TYR A CA 1
ATOM 5431 C C . TYR A 1 643 ? -40.684 -43.526 27.425 1.00 42.71 643 TYR A C 1
ATOM 5432 O O . TYR A 1 643 ? -41.917 -43.506 27.306 1.00 38.29 643 TYR A O 1
ATOM 5441 N N . LEU A 1 644 ? -39.935 -42.432 27.246 1.00 31.14 644 LEU A N 1
ATOM 5442 C CA . LEU A 1 644 ? -40.556 -41.175 26.830 1.00 33.58 644 LEU A CA 1
ATOM 5443 C C . LEU A 1 644 ? -41.213 -41.301 25.457 1.00 41.47 644 LEU A C 1
ATOM 5444 O O . LEU A 1 644 ? -42.339 -40.827 25.255 1.00 37.33 644 LEU A O 1
ATOM 5449 N N . VAL A 1 645 ? -40.530 -41.939 24.502 1.00 32.40 645 VAL A N 1
ATOM 5450 C CA . VAL A 1 645 ? -41.086 -42.102 23.159 1.00 35.51 645 VAL A CA 1
ATOM 5451 C C . VAL A 1 645 ? -42.293 -43.035 23.198 1.00 41.52 645 VAL A C 1
ATOM 5452 O O . VAL A 1 645 ? -43.279 -42.836 22.473 1.00 40.72 645 VAL A O 1
ATOM 5456 N N . TYR A 1 646 ? -42.237 -44.064 24.047 1.00 35.67 646 TYR A N 1
ATOM 5457 C CA . TYR A 1 646 ? -43.375 -44.964 24.199 1.00 45.51 646 TYR A CA 1
ATOM 5458 C C . TYR A 1 646 ? -44.608 -44.220 24.690 1.00 46.53 646 TYR A C 1
ATOM 5459 O O . TYR A 1 646 ? -45.723 -44.472 24.220 1.00 41.77 646 TYR A O 1
ATOM 5468 N N . ASN A 1 647 ? -44.426 -43.310 25.648 1.00 38.44 647 ASN A N 1
ATOM 5469 C CA . ASN A 1 647 ? -45.556 -42.590 26.213 1.00 43.70 647 ASN A CA 1
ATOM 5470 C C . ASN A 1 647 ? -46.115 -41.561 25.247 1.00 53.03 647 ASN A C 1
ATOM 5471 O O . ASN A 1 647 ? -47.231 -41.072 25.456 1.00 47.02 647 ASN A O 1
ATOM 5476 N N . LEU A 1 648 ? -45.370 -41.228 24.196 1.00 35.60 648 LEU A N 1
ATOM 5477 C CA . LEU A 1 648 ? -45.865 -40.361 23.139 1.00 41.43 648 LEU A CA 1
ATOM 5478 C C . LEU A 1 648 ? -46.409 -41.138 21.955 1.00 43.42 648 LEU A C 1
ATOM 5479 O O . LEU A 1 648 ? -47.323 -40.659 21.280 1.00 40.45 648 LEU A O 1
ATOM 5484 N N . SER A 1 649 ? -45.871 -42.326 21.701 1.00 36.19 649 SER A N 1
ATOM 5485 C CA . SER A 1 649 ? -46.172 -43.080 20.487 1.00 44.35 649 SER A CA 1
ATOM 5486 C C . SER A 1 649 ? -45.954 -44.553 20.791 1.00 45.71 649 SER A C 1
ATOM 5487 O O . SER A 1 649 ? -44.952 -45.153 20.390 1.00 43.16 649 SER A O 1
ATOM 5490 N N . PRO A 1 650 ? -46.882 -45.175 21.514 1.00 45.11 650 PRO A N 1
ATOM 5491 C CA . PRO A 1 650 ? -46.690 -46.578 21.894 1.00 45.35 650 PRO A CA 1
ATOM 5492 C C . PRO A 1 650 ? -46.776 -47.512 20.697 1.00 53.26 650 PRO A C 1
ATOM 5493 O O . PRO A 1 650 ? -47.440 -47.228 19.695 1.00 45.74 650 PRO A O 1
ATOM 5497 N N . ASP A 1 651 ? -46.046 -48.621 20.802 1.00 46.26 651 ASP A N 1
ATOM 5498 C CA . ASP A 1 651 ? -46.172 -49.758 19.904 1.00 42.63 651 ASP A CA 1
ATOM 5499 C C . ASP A 1 651 ? -45.908 -51.009 20.725 1.00 50.66 651 ASP A C 1
ATOM 5500 O O . ASP A 1 651 ? -45.334 -50.942 21.815 1.00 44.65 651 ASP A O 1
ATOM 5505 N N . LYS A 1 652 ? -46.333 -52.158 20.188 1.00 56.25 652 LYS A N 1
ATOM 5506 C CA . LYS A 1 652 ? -46.308 -53.397 20.965 1.00 55.57 652 LYS A CA 1
ATOM 5507 C C . LYS A 1 652 ? -44.888 -53.893 21.195 1.00 52.70 652 LYS A C 1
ATOM 5508 O O . LYS A 1 652 ? -44.588 -54.449 22.259 1.00 52.57 652 LYS A O 1
ATOM 5514 N N . GLU A 1 653 ? -44.009 -53.721 20.206 1.00 53.33 653 GLU A N 1
ATOM 5515 C CA . GLU A 1 653 ? -42.629 -54.180 20.344 1.00 54.97 653 GLU A CA 1
ATOM 5516 C C . GLU A 1 653 ? -41.917 -53.445 21.475 1.00 50.32 653 GLU A C 1
ATOM 5517 O O . GLU A 1 653 ? -41.248 -54.063 22.315 1.00 44.71 653 GLU A O 1
ATOM 5523 N N . SER A 1 654 ? -42.054 -52.119 21.514 1.00 46.61 654 SER A N 1
ATOM 5524 C CA . SER A 1 654 ? -41.438 -51.352 22.589 1.00 45.01 654 SER A CA 1
ATOM 5525 C C . SER A 1 654 ? -42.083 -51.656 23.933 1.00 50.15 654 SER A C 1
ATOM 5526 O O . SER A 1 654 ? -41.399 -51.636 24.962 1.00 41.34 654 SER A O 1
ATOM 5529 N N A GLN A 1 655 ? -43.391 -51.934 23.940 0.50 47.34 655 GLN A N 1
ATOM 5530 N N B GLN A 1 655 ? -43.392 -51.925 23.956 0.50 47.34 655 GLN A N 1
ATOM 5531 C CA A GLN A 1 655 ? -44.076 -52.302 25.177 0.50 49.46 655 GLN A CA 1
ATOM 5532 C CA B GLN A 1 655 ? -44.030 -52.285 25.218 0.50 49.42 655 GLN A CA 1
ATOM 5533 C C A GLN A 1 655 ? -43.440 -53.534 25.810 0.50 45.34 655 GLN A C 1
ATOM 5534 C C B GLN A 1 655 ? -43.380 -53.522 25.819 0.50 45.33 655 GLN A C 1
ATOM 5535 O O A GLN A 1 655 ? -43.227 -53.578 27.026 0.50 47.13 655 GLN A O 1
ATOM 5536 O O B GLN A 1 655 ? -43.107 -53.565 27.024 0.50 47.02 655 GLN A O 1
ATOM 5547 N N . ILE A 1 656 ? -43.110 -54.534 24.993 1.00 46.38 656 ILE A N 1
ATOM 5548 C CA . ILE A 1 656 ? -42.495 -55.757 25.503 1.00 45.23 656 ILE A CA 1
ATOM 5549 C C . ILE A 1 656 ? -41.119 -55.461 26.084 1.00 47.40 656 ILE A C 1
ATOM 5550 O O . ILE A 1 656 ? -40.805 -55.858 27.213 1.00 48.52 656 ILE A O 1
ATOM 5555 N N . ILE A 1 657 ? -40.280 -54.753 25.320 1.00 45.46 657 ILE A N 1
ATOM 5556 C CA . ILE A 1 657 ? -38.918 -54.462 25.764 1.00 43.82 657 ILE A CA 1
ATOM 5557 C C . ILE A 1 657 ? -38.943 -53.700 27.083 1.00 35.86 657 ILE A C 1
ATOM 5558 O O . ILE A 1 657 ? -38.242 -54.054 28.037 1.00 37.54 657 ILE A O 1
ATOM 5563 N N . LEU A 1 658 ? -39.761 -52.647 27.158 1.00 41.77 658 LEU A N 1
ATOM 5564 C CA . LEU A 1 658 ? -39.836 -51.870 28.389 1.00 40.30 658 LEU A CA 1
ATOM 5565 C C . LEU A 1 658 ? -40.382 -52.710 29.537 1.00 44.92 658 LEU A C 1
ATOM 5566 O O . LEU A 1 658 ? -39.899 -52.614 30.670 1.00 44.48 658 LEU A O 1
ATOM 5571 N N . SER A 1 659 ? -41.378 -53.555 29.260 1.00 54.89 659 SER A N 1
ATOM 5572 C CA . SER A 1 659 ? -41.921 -54.417 30.306 1.00 52.45 659 SER A CA 1
ATOM 5573 C C . SER A 1 659 ? -40.880 -55.424 30.785 1.00 44.74 659 SER A C 1
ATOM 5574 O O . SER A 1 659 ? -40.727 -55.634 31.993 1.00 49.99 659 SER A O 1
ATOM 5577 N N . ASP A 1 660 ? -40.139 -56.035 29.855 1.00 50.00 660 ASP A N 1
ATOM 5578 C CA . ASP A 1 660 ? -39.039 -56.921 30.234 1.00 49.16 660 ASP A CA 1
ATOM 5579 C C . ASP A 1 660 ? -38.024 -56.200 31.112 1.00 56.16 660 ASP A C 1
ATOM 5580 O O . ASP A 1 660 ? -37.569 -56.739 32.127 1.00 53.83 660 ASP A O 1
ATOM 5585 N N . PHE A 1 661 ? -37.642 -54.981 30.720 1.00 50.36 661 PHE A N 1
ATOM 5586 C CA . PHE A 1 661 ? -36.646 -54.232 31.478 1.00 42.17 661 PHE A CA 1
ATOM 5587 C C . PHE A 1 661 ? -37.156 -53.907 32.878 1.00 43.74 661 PHE A C 1
ATOM 5588 O O . PHE A 1 661 ? -36.452 -54.123 33.872 1.00 49.97 661 PHE A O 1
ATOM 5596 N N . LEU A 1 662 ? -38.383 -53.382 32.972 1.00 49.23 662 LEU A N 1
ATOM 5597 C CA . LEU A 1 662 ? -38.957 -53.066 34.279 1.00 54.70 662 LEU A CA 1
ATOM 5598 C C . LEU A 1 662 ? -39.075 -54.310 35.146 1.00 58.03 662 LEU A C 1
ATOM 5599 O O . LEU A 1 662 ? -38.842 -54.255 36.359 1.00 54.70 662 LEU A O 1
ATOM 5604 N N . ARG A 1 663 ? -39.441 -55.442 34.542 1.00 59.22 663 ARG A N 1
ATOM 5605 C CA . ARG A 1 663 ? -39.570 -56.675 35.310 1.00 60.75 663 ARG A CA 1
ATOM 5606 C C . ARG A 1 663 ? -38.211 -57.159 35.798 1.00 60.11 663 ARG A C 1
ATOM 5607 O O . ARG A 1 663 ? -38.087 -57.645 36.927 1.00 69.08 663 ARG A O 1
ATOM 5615 N N . MET A 1 664 ? -37.178 -57.023 34.968 1.00 55.16 664 MET A N 1
ATOM 5616 C CA . MET A 1 664 ? -35.829 -57.371 35.399 1.00 56.05 664 MET A CA 1
ATOM 5617 C C . MET A 1 664 ? -35.375 -56.536 36.589 1.00 60.09 664 MET A C 1
ATOM 5618 O O . MET A 1 664 ? -34.523 -56.987 37.361 1.00 64.12 664 MET A O 1
ATOM 5623 N N . HIS A 1 665 ? -35.936 -55.338 36.765 1.00 60.64 665 HIS A N 1
ATOM 5624 C CA . HIS A 1 665 ? -35.569 -54.454 37.865 1.00 64.63 665 HIS A CA 1
ATOM 5625 C C . HIS A 1 665 ? -36.653 -54.344 38.930 1.00 61.86 665 HIS A C 1
ATOM 5626 O O . HIS A 1 665 ? -36.510 -53.541 39.858 1.00 55.83 665 HIS A O 1
ATOM 5633 N N . SER A 1 666 ? -37.730 -55.124 38.819 1.00 58.85 666 SER A N 1
ATOM 5634 C CA . SER A 1 666 ? -38.813 -55.120 39.802 1.00 56.08 666 SER A CA 1
ATOM 5635 C C . SER A 1 666 ? -39.438 -53.732 39.930 1.00 59.51 666 SER A C 1
ATOM 5636 O O . SER A 1 666 ? -39.640 -53.214 41.029 1.00 60.89 666 SER A O 1
ATOM 5639 N N . MET A 1 667 ? -39.749 -53.126 38.786 1.00 54.81 667 MET A N 1
ATOM 5640 C CA . MET A 1 667 ? -40.387 -51.815 38.764 1.00 56.95 667 MET A CA 1
ATOM 5641 C C . MET A 1 667 ? -41.533 -51.807 37.758 1.00 63.31 667 MET A C 1
ATOM 5642 O O . MET A 1 667 ? -41.775 -50.811 37.068 1.00 59.41 667 MET A O 1
ATOM 5647 N N . GLU A 1 668 ? -42.269 -52.919 37.685 1.00 69.86 668 GLU A N 1
ATOM 5648 C CA . GLU A 1 668 ? -43.352 -53.063 36.717 1.00 65.91 668 GLU A CA 1
ATOM 5649 C C . GLU A 1 668 ? -44.470 -52.045 36.920 1.00 72.28 668 GLU A C 1
ATOM 5650 O O . GLU A 1 668 ? -45.196 -51.743 35.966 1.00 73.35 668 GLU A O 1
ATOM 5656 N N . HIS A 1 669 ? -44.630 -51.512 38.135 1.00 70.60 669 HIS A N 1
ATOM 5657 C CA . HIS A 1 669 ? -45.639 -50.481 38.366 1.00 75.33 669 HIS A CA 1
ATOM 5658 C C . HIS A 1 669 ? -45.374 -49.227 37.537 1.00 77.27 669 HIS A C 1
ATOM 5659 O O . HIS A 1 669 ? -46.321 -48.566 37.093 1.00 76.34 669 HIS A O 1
ATOM 5666 N N . ILE A 1 670 ? -44.106 -48.889 37.320 1.00 72.78 670 ILE A N 1
ATOM 5667 C CA . ILE A 1 670 ? -43.712 -47.750 36.488 1.00 73.41 670 ILE A CA 1
ATOM 5668 C C . ILE A 1 670 ? -44.334 -47.833 35.095 1.00 79.16 670 ILE A C 1
ATOM 5669 O O . ILE A 1 670 ? -45.384 -47.245 34.830 1.00 88.00 670 ILE A O 1
ATOM 5674 N N . LYS A 1 675 ? -50.959 -40.732 36.274 1.00 73.00 675 LYS A N 1
ATOM 5675 C CA . LYS A 1 675 ? -51.187 -39.363 35.821 1.00 80.93 675 LYS A CA 1
ATOM 5676 C C . LYS A 1 675 ? -50.312 -39.042 34.615 1.00 83.59 675 LYS A C 1
ATOM 5677 O O . LYS A 1 675 ? -49.724 -37.964 34.526 1.00 80.65 675 LYS A O 1
ATOM 5683 N N . ILE A 1 676 ? -50.231 -39.991 33.689 1.00 83.21 676 ILE A N 1
ATOM 5684 C CA . ILE A 1 676 ? -49.421 -39.859 32.485 1.00 75.70 676 ILE A CA 1
ATOM 5685 C C . ILE A 1 676 ? -50.354 -39.942 31.285 1.00 76.82 676 ILE A C 1
ATOM 5686 O O . ILE A 1 676 ? -50.937 -41.001 31.012 1.00 79.34 676 ILE A O 1
ATOM 5691 N N . ASN A 1 677 ? -50.503 -38.828 30.573 1.00 69.47 677 ASN A N 1
ATOM 5692 C CA . ASN A 1 677 ? -51.243 -38.835 29.318 1.00 70.19 677 ASN A CA 1
ATOM 5693 C C . ASN A 1 677 ? -50.427 -39.519 28.228 1.00 61.39 677 ASN A C 1
ATOM 5694 O O . ASN A 1 677 ? -49.223 -39.286 28.091 1.00 73.45 677 ASN A O 1
ATOM 5699 N N . VAL A 1 678 ? -51.087 -40.361 27.447 1.00 66.55 678 VAL A N 1
ATOM 5700 C CA . VAL A 1 678 ? -50.473 -40.980 26.280 1.00 60.99 678 VAL A CA 1
ATOM 5701 C C . VAL A 1 678 ? -50.647 -40.049 25.086 1.00 64.42 678 VAL A C 1
ATOM 5702 O O . VAL A 1 678 ? -51.748 -39.544 24.840 1.00 56.62 678 VAL A O 1
ATOM 5706 N N . GLY A 1 679 ? -49.552 -39.804 24.355 1.00 58.00 679 GLY A N 1
ATOM 5707 C CA . GLY A 1 679 ? -49.553 -38.930 23.198 1.00 48.13 679 GLY A CA 1
ATOM 5708 C C . GLY A 1 679 ? -49.359 -37.453 23.490 1.00 50.16 679 GLY A C 1
ATOM 5709 O O . GLY A 1 679 ? -49.379 -36.643 22.553 1.00 50.22 679 GLY A O 1
ATOM 5710 N N . ASP A 1 680 ? -49.168 -37.075 24.749 1.00 46.55 680 ASP A N 1
ATOM 5711 C CA . ASP A 1 680 ? -49.097 -35.677 25.157 1.00 45.39 680 ASP A CA 1
ATOM 5712 C C . ASP A 1 680 ? -47.624 -35.280 25.247 1.00 50.14 680 ASP A C 1
ATOM 5713 O O . ASP A 1 680 ? -46.913 -35.720 26.159 1.00 44.77 680 ASP A O 1
ATOM 5718 N N . GLY A 1 681 ? -47.174 -34.446 24.305 1.00 44.71 681 GLY A N 1
ATOM 5719 C CA . GLY A 1 681 ? -45.796 -34.006 24.171 1.00 45.53 681 GLY A CA 1
ATOM 5720 C C . GLY A 1 681 ? -45.448 -32.697 24.843 1.00 45.26 681 GLY A C 1
ATOM 5721 O O . GLY A 1 681 ? -44.378 -32.135 24.574 1.00 45.74 681 GLY A O 1
ATOM 5722 N N A SER A 1 682 ? -46.321 -32.190 25.706 0.50 41.86 682 SER A N 1
ATOM 5723 N N B SER A 1 682 ? -46.319 -32.180 25.702 0.50 41.85 682 SER A N 1
ATOM 5724 C CA A SER A 1 682 ? -46.040 -30.969 26.440 0.50 45.10 682 SER A CA 1
ATOM 5725 C CA B SER A 1 682 ? -46.022 -30.951 26.414 0.50 45.08 682 SER A CA 1
ATOM 5726 C C A SER A 1 682 ? -44.857 -31.180 27.384 0.50 42.05 682 SER A C 1
ATOM 5727 C C B SER A 1 682 ? -44.875 -31.171 27.397 0.50 42.06 682 SER A C 1
ATOM 5728 O O A SER A 1 682 ? -44.535 -32.303 27.777 0.50 42.13 682 SER A O 1
ATOM 5729 O O B SER A 1 682 ? -44.600 -32.292 27.831 0.50 42.11 682 SER A O 1
ATOM 5734 N N . LYS A 1 683 ? -44.206 -30.072 27.751 1.00 41.02 683 LYS A N 1
ATOM 5735 C CA . LYS A 1 683 ? -43.122 -30.144 28.729 1.00 45.45 683 LYS A CA 1
ATOM 5736 C C . LYS A 1 683 ? -43.619 -30.697 30.057 1.00 52.59 683 LYS A C 1
ATOM 5737 O O . LYS A 1 683 ? -42.932 -31.498 30.704 1.00 42.01 683 LYS A O 1
ATOM 5743 N N . GLU A 1 684 ? -44.824 -30.293 30.468 1.00 50.15 684 GLU A N 1
ATOM 5744 C CA . GLU A 1 684 ? -45.367 -30.733 31.746 1.00 45.25 684 GLU A CA 1
ATOM 5745 C C . GLU A 1 684 ? -45.570 -32.243 31.768 1.00 43.46 684 GLU A C 1
ATOM 5746 O O . GLU A 1 684 ? -45.220 -32.914 32.746 1.00 48.34 684 GLU A O 1
ATOM 5752 N N . ASN A 1 685 ? -46.145 -32.800 30.703 1.00 39.18 685 ASN A N 1
ATOM 5753 C CA . ASN A 1 685 ? -46.363 -34.241 30.685 1.00 43.66 685 ASN A CA 1
ATOM 5754 C C . ASN A 1 685 ? -45.036 -34.985 30.613 1.00 38.99 685 ASN A C 1
ATOM 5755 O O . ASN A 1 685 ? -44.848 -35.997 31.295 1.00 37.81 685 ASN A O 1
ATOM 5760 N N . ILE A 1 686 ? -44.106 -34.492 29.792 1.00 37.39 686 ILE A N 1
ATOM 5761 C CA . ILE A 1 686 ? -42.806 -35.145 29.656 1.00 38.92 686 ILE A CA 1
ATOM 5762 C C . ILE A 1 686 ? -42.086 -35.185 31.004 1.00 33.22 686 ILE A C 1
ATOM 5763 O O . ILE A 1 686 ? -41.566 -36.231 31.411 1.00 37.30 686 ILE A O 1
ATOM 5768 N N . LEU A 1 687 ? -42.100 -34.072 31.741 1.00 40.13 687 LEU A N 1
ATOM 5769 C CA . LEU A 1 687 ? -41.487 -34.053 33.069 1.00 38.84 687 LEU A CA 1
ATOM 5770 C C . LEU A 1 687 ? -42.147 -35.051 34.013 1.00 40.49 687 LEU A C 1
ATOM 5771 O O . LEU A 1 687 ? -41.460 -35.708 34.806 1.00 36.25 687 LEU A O 1
ATOM 5776 N N . ASN A 1 688 ? -43.483 -35.160 33.970 1.00 37.10 688 ASN A N 1
ATOM 5777 C CA . ASN A 1 688 ? -44.171 -36.125 34.827 1.00 41.28 688 ASN A CA 1
ATOM 5778 C C . ASN A 1 688 ? -43.768 -37.547 34.481 1.00 34.39 688 ASN A C 1
ATOM 5779 O O . ASN A 1 688 ? -43.626 -38.397 35.368 1.00 36.61 688 ASN A O 1
ATOM 5784 N N . VAL A 1 689 ? -43.618 -37.831 33.189 1.00 30.46 689 VAL A N 1
ATOM 5785 C CA . VAL A 1 689 ? -43.171 -39.150 32.756 1.00 31.69 689 VAL A CA 1
ATOM 5786 C C . VAL A 1 689 ? -41.757 -39.412 33.261 1.00 33.65 689 VAL A C 1
ATOM 5787 O O . VAL A 1 689 ? -41.448 -40.507 33.749 1.00 32.42 689 VAL A O 1
ATOM 5791 N N . MET A 1 690 ? -40.881 -38.409 33.154 1.00 34.45 690 MET A N 1
ATOM 5792 C CA . MET A 1 690 ? -39.496 -38.583 33.591 1.00 29.42 690 MET A CA 1
ATOM 5793 C C . MET A 1 690 ? -39.401 -38.725 35.104 1.00 38.49 690 MET A C 1
ATOM 5794 O O . MET A 1 690 ? -38.594 -39.517 35.602 1.00 32.73 690 MET A O 1
ATOM 5799 N N . THR A 1 691 ? -40.212 -37.966 35.857 1.00 37.04 691 THR A N 1
ATOM 5800 C CA . THR A 1 691 ? -40.272 -38.169 37.304 1.00 31.16 691 THR A CA 1
ATOM 5801 C C . THR A 1 691 ? -40.575 -39.624 37.635 1.00 31.52 691 THR A C 1
ATOM 5802 O O . THR A 1 691 ? -40.018 -40.191 38.586 1.00 32.14 691 THR A O 1
ATOM 5806 N N . ASN A 1 692 ? -41.446 -40.250 36.841 1.00 32.77 692 ASN A N 1
ATOM 5807 C CA . ASN A 1 692 ? -41.798 -41.645 37.071 1.00 33.77 692 ASN A CA 1
ATOM 5808 C C . ASN A 1 692 ? -40.611 -42.553 36.794 1.00 37.34 692 ASN A C 1
ATOM 5809 O O . ASN A 1 692 ? -40.313 -43.464 37.571 1.00 35.23 692 ASN A O 1
ATOM 5814 N N . TRP A 1 693 ? -39.922 -42.320 35.676 1.00 37.44 693 TRP A N 1
ATOM 5815 C CA . TRP A 1 693 ? -38.755 -43.126 35.350 1.00 30.94 693 TRP A CA 1
ATOM 5816 C C . TRP A 1 693 ? -37.640 -42.932 36.371 1.00 27.04 693 TRP A C 1
ATOM 5817 O O . TRP A 1 693 ? -36.877 -43.863 36.643 1.00 31.65 693 TRP A O 1
ATOM 5828 N N . GLN A 1 694 ? -37.537 -41.736 36.946 1.00 29.06 694 GLN A N 1
ATOM 5829 C CA . GLN A 1 694 ? -36.503 -41.453 37.934 1.00 28.69 694 GLN A CA 1
ATOM 5830 C C . GLN A 1 694 ? -36.598 -42.373 39.147 1.00 36.10 694 GLN A C 1
ATOM 5831 O O . GLN A 1 694 ? -35.595 -42.578 39.837 1.00 30.77 694 GLN A O 1
ATOM 5837 N N . LEU A 1 695 ? -37.778 -42.945 39.414 1.00 32.71 695 LEU A N 1
ATOM 5838 C CA . LEU A 1 695 ? -37.895 -43.935 40.482 1.00 35.72 695 LEU A CA 1
ATOM 5839 C C . LEU A 1 695 ? -37.003 -45.147 40.234 1.00 32.91 695 LEU A C 1
ATOM 5840 O O . LEU A 1 695 ? -36.603 -45.830 41.184 1.00 31.19 695 LEU A O 1
ATOM 5845 N N . ILE A 1 696 ? -36.673 -45.436 38.973 1.00 31.06 696 ILE A N 1
ATOM 5846 C CA . ILE A 1 696 ? -35.750 -46.535 38.708 1.00 26.62 696 ILE A CA 1
ATOM 5847 C C . ILE A 1 696 ? -34.328 -46.123 39.058 1.00 29.06 696 ILE A C 1
ATOM 5848 O O . ILE A 1 696 ? -33.557 -46.917 39.606 1.00 28.06 696 ILE A O 1
ATOM 5853 N N . MET A 1 697 ? -33.957 -44.878 38.755 1.00 28.72 697 MET A N 1
ATOM 5854 C CA . MET A 1 697 ? -32.657 -44.384 39.198 1.00 28.11 697 MET A CA 1
ATOM 5855 C C . MET A 1 697 ? -32.562 -44.381 40.720 1.00 31.93 697 MET A C 1
ATOM 5856 O O . MET A 1 697 ? -31.500 -44.672 41.285 1.00 27.09 697 MET A O 1
ATOM 5861 N N . GLU A 1 698 ? -33.667 -44.060 41.409 1.00 28.99 698 GLU A N 1
ATOM 5862 C CA . GLU A 1 698 ? -33.637 -44.118 42.868 1.00 29.29 698 GLU A CA 1
ATOM 5863 C C . GLU A 1 698 ? -33.304 -45.525 43.337 1.00 26.40 698 GLU A C 1
ATOM 5864 O O . GLU A 1 698 ? -32.516 -45.705 44.270 1.00 30.62 698 GLU A O 1
ATOM 5870 N N . LYS A 1 699 ? -33.875 -46.535 42.682 1.00 28.83 699 LYS A N 1
ATOM 5871 C CA . LYS A 1 699 ? -33.633 -47.914 43.090 1.00 33.85 699 LYS A CA 1
ATOM 5872 C C . LYS A 1 699 ? -32.152 -48.252 43.000 1.00 30.75 699 LYS A C 1
ATOM 5873 O O . LYS A 1 699 ? -31.582 -48.864 43.914 1.00 29.63 699 LYS A O 1
ATOM 5879 N N . LEU A 1 700 ? -31.510 -47.848 41.903 1.00 30.33 700 LEU A N 1
ATOM 5880 C CA . LEU A 1 700 ? -30.065 -48.013 41.778 1.00 28.50 700 LEU A CA 1
ATOM 5881 C C . LEU A 1 700 ? -29.324 -47.305 42.905 1.00 29.62 700 LEU A C 1
ATOM 5882 O O . LEU A 1 700 ? -28.422 -47.874 43.527 1.00 28.59 700 LEU A O 1
ATOM 5887 N N . LEU A 1 701 ? -29.677 -46.053 43.175 1.00 27.93 701 LEU A N 1
ATOM 5888 C CA . LEU A 1 701 ? -28.901 -45.295 44.142 1.00 24.78 701 LEU A CA 1
ATOM 5889 C C . LEU A 1 701 ? -29.167 -45.761 45.573 1.00 22.96 701 LEU A C 1
ATOM 5890 O O . LEU A 1 701 ? -28.319 -45.544 46.447 1.00 25.79 701 LEU A O 1
ATOM 5895 N N . ARG A 1 702 ? -30.307 -46.419 45.821 1.00 31.06 702 ARG A N 1
ATOM 5896 C CA . ARG A 1 702 ? -30.512 -47.048 47.125 1.00 32.84 702 ARG A CA 1
ATOM 5897 C C . ARG A 1 702 ? -29.561 -48.223 47.324 1.00 32.94 702 ARG A C 1
ATOM 5898 O O . ARG A 1 702 ? -29.089 -48.454 48.442 1.00 28.98 702 ARG A O 1
ATOM 5906 N N . ASP A 1 703 ? -29.256 -48.972 46.256 1.00 26.46 703 ASP A N 1
ATOM 5907 C CA . ASP A 1 703 ? -28.211 -49.989 46.353 1.00 31.72 703 ASP A CA 1
ATOM 5908 C C . ASP A 1 703 ? -26.848 -49.357 46.613 1.00 29.45 703 ASP A C 1
ATOM 5909 O O . ASP A 1 703 ? -26.066 -49.879 47.414 1.00 27.84 703 ASP A O 1
ATOM 5914 N N . VAL A 1 704 ? -26.529 -48.251 45.923 1.00 28.98 704 VAL A N 1
ATOM 5915 C CA . VAL A 1 704 ? -25.268 -47.549 46.156 1.00 28.15 704 VAL A CA 1
ATOM 5916 C C . VAL A 1 704 ? -25.177 -47.097 47.607 1.00 30.06 704 VAL A C 1
ATOM 5917 O O . VAL A 1 704 ? -24.140 -47.241 48.270 1.00 26.68 704 VAL A O 1
ATOM 5921 N N . GLU A 1 705 ? -26.267 -46.516 48.104 1.00 24.56 705 GLU A N 1
ATOM 5922 C CA . GLU A 1 705 ? -26.317 -46.024 49.475 1.00 23.72 705 GLU A CA 1
ATOM 5923 C C . GLU A 1 705 ? -26.099 -47.162 50.468 1.00 22.64 705 GLU A C 1
ATOM 5924 O O . GLU A 1 705 ? -25.304 -47.039 51.408 1.00 25.43 705 GLU A O 1
ATOM 5930 N N . ALA A 1 706 ? -26.793 -48.285 50.264 1.00 25.97 706 ALA A N 1
ATOM 5931 C CA . ALA A 1 706 ? -26.643 -49.425 51.166 1.00 30.29 706 ALA A CA 1
ATOM 5932 C C . ALA A 1 706 ? -25.236 -49.996 51.103 1.00 32.13 706 ALA A C 1
ATOM 5933 O O . ALA A 1 706 ? -24.655 -50.349 52.136 1.00 28.47 706 ALA A O 1
ATOM 5935 N N . ASP A 1 707 ? -24.666 -50.099 49.897 1.00 24.90 707 ASP A N 1
ATOM 5936 C CA . ASP A 1 707 ? -23.303 -50.603 49.793 1.00 24.84 707 ASP A CA 1
ATOM 5937 C C . ASP A 1 707 ? -22.331 -49.680 50.504 1.00 24.45 707 ASP A C 1
ATOM 5938 O O . ASP A 1 707 ? -21.353 -50.134 51.116 1.00 27.73 707 ASP A O 1
ATOM 5943 N N . LEU A 1 708 ? -22.571 -48.372 50.427 1.00 25.19 708 LEU A N 1
ATOM 5944 C CA . LEU A 1 708 ? -21.710 -47.437 51.132 1.00 22.92 708 LEU A CA 1
ATOM 5945 C C . LEU A 1 708 ? -21.848 -47.623 52.641 1.00 26.14 708 LEU A C 1
ATOM 5946 O O . LEU A 1 708 ? -20.848 -47.726 53.361 1.00 27.67 708 LEU A O 1
ATOM 5951 N N . ASN A 1 709 ? -23.093 -47.689 53.130 1.00 23.18 709 ASN A N 1
ATOM 5952 C CA . ASN A 1 709 ? -23.308 -47.857 54.573 1.00 25.02 709 ASN A CA 1
ATOM 5953 C C . ASN A 1 709 ? -22.747 -49.179 55.090 1.00 32.81 709 ASN A C 1
ATOM 5954 O O . ASN A 1 709 ? -22.234 -49.239 56.217 1.00 30.22 709 ASN A O 1
ATOM 5959 N N . LYS A 1 710 ? -22.824 -50.242 54.287 1.00 29.70 710 LYS A N 1
ATOM 5960 C CA . LYS A 1 710 ? -22.281 -51.542 54.667 1.00 29.81 710 LYS A CA 1
ATOM 5961 C C . LYS A 1 710 ? -20.762 -51.614 54.591 1.00 36.31 710 LYS A C 1
ATOM 5962 O O . LYS A 1 710 ? -20.187 -52.626 55.007 1.00 35.70 710 LYS A O 1
ATOM 5968 N N . GLY A 1 711 ? -20.094 -50.598 54.055 1.00 32.03 711 GLY A N 1
ATOM 5969 C CA . GLY A 1 711 ? -18.666 -50.695 53.849 1.00 30.54 711 GLY A CA 1
ATOM 5970 C C . GLY A 1 711 ? -18.250 -51.493 52.627 1.00 30.07 711 GLY A C 1
ATOM 5971 O O . GLY A 1 711 ? -17.069 -51.822 52.500 1.00 29.64 711 GLY A O 1
ATOM 5972 N N . ILE A 1 712 ? -19.196 -51.841 51.748 1.00 30.08 712 ILE A N 1
ATOM 5973 C CA . ILE A 1 712 ? -18.864 -52.561 50.521 1.00 29.33 712 ILE A CA 1
ATOM 5974 C C . ILE A 1 712 ? -18.133 -51.649 49.549 1.00 32.60 712 ILE A C 1
ATOM 5975 O O . ILE A 1 712 ? -17.215 -52.089 48.841 1.00 33.40 712 ILE A O 1
ATOM 5980 N N . ILE A 1 713 ? -18.476 -50.360 49.522 1.00 27.27 713 ILE A N 1
ATOM 5981 C CA . ILE A 1 713 ? -17.659 -49.380 48.820 1.00 29.78 713 ILE A CA 1
ATOM 5982 C C . ILE A 1 713 ? -17.188 -48.341 49.827 1.00 30.19 713 ILE A C 1
ATOM 5983 O O . ILE A 1 713 ? -17.804 -48.132 50.878 1.00 33.01 713 ILE A O 1
ATOM 5988 N N . THR A 1 714 ? -16.078 -47.682 49.495 1.00 28.20 714 THR A N 1
ATOM 5989 C CA . THR A 1 714 ? -15.438 -46.712 50.371 1.00 32.06 714 THR A CA 1
ATOM 5990 C C . THR A 1 714 ? -15.608 -45.308 49.816 1.00 32.38 714 THR A C 1
ATOM 5991 O O . THR A 1 714 ? -15.356 -45.076 48.632 1.00 33.65 714 THR A O 1
ATOM 5995 N N . ASP A 1 715 ? -16.017 -44.377 50.675 1.00 31.05 715 ASP A N 1
ATOM 5996 C CA . ASP A 1 715 ? -16.205 -42.987 50.284 1.00 33.61 715 ASP A CA 1
ATOM 5997 C C . ASP A 1 715 ? -14.872 -42.260 50.238 1.00 36.67 715 ASP A C 1
ATOM 5998 O O . ASP A 1 715 ? -13.857 -42.724 50.764 1.00 38.59 715 ASP A O 1
ATOM 6003 N N . SER A 1 716 ? -14.887 -41.086 49.620 1.00 34.05 716 SER A N 1
ATOM 6004 C CA . SER A 1 716 ? -13.731 -40.214 49.679 1.00 38.64 716 SER A CA 1
ATOM 6005 C C . SER A 1 716 ? -13.596 -39.624 51.080 1.00 39.12 716 SER A C 1
ATOM 6006 O O . SER A 1 716 ? -14.491 -39.735 51.927 1.00 36.63 716 SER A O 1
ATOM 6009 N N . GLU A 1 717 ? -12.453 -38.978 51.323 1.00 44.06 717 GLU A N 1
ATOM 6010 C CA . GLU A 1 717 ? -12.200 -38.425 52.649 1.00 40.20 717 GLU A CA 1
ATOM 6011 C C . GLU A 1 717 ? -13.189 -37.317 52.999 1.00 42.81 717 GLU A C 1
ATOM 6012 O O . GLU A 1 717 ? -13.561 -37.167 54.169 1.00 42.65 717 GLU A O 1
ATOM 6018 N N . ASP A 1 718 ? -13.650 -36.554 52.006 1.00 41.54 718 ASP A N 1
ATOM 6019 C CA . ASP A 1 718 ? -14.621 -35.490 52.237 1.00 47.54 718 ASP A CA 1
ATOM 6020 C C . ASP A 1 718 ? -16.074 -35.965 52.143 1.00 45.68 718 ASP A C 1
ATOM 6021 O O . ASP A 1 718 ? -16.981 -35.128 52.099 1.00 42.37 718 ASP A O 1
ATOM 6026 N N . HIS A 1 719 ? -16.311 -37.279 52.113 1.00 37.02 719 HIS A N 1
ATOM 6027 C CA . HIS A 1 719 ? -17.663 -37.845 52.125 1.00 35.48 719 HIS A CA 1
ATOM 6028 C C . HIS A 1 719 ? -18.492 -37.385 50.929 1.00 34.50 719 HIS A C 1
ATOM 6029 O O . HIS A 1 719 ? -19.685 -37.110 51.052 1.00 32.97 719 HIS A O 1
ATOM 6036 N N . ARG A 1 720 ? -17.862 -37.342 49.756 1.00 33.23 720 ARG A N 1
ATOM 6037 C CA . ARG A 1 720 ? -18.537 -36.831 48.568 1.00 32.01 720 ARG A CA 1
ATOM 6038 C C . ARG A 1 720 ? -19.695 -37.730 48.135 1.00 32.49 720 ARG A C 1
ATOM 6039 O O . ARG A 1 720 ? -20.759 -37.228 47.742 1.00 31.68 720 ARG A O 1
ATOM 6047 N N . LEU A 1 721 ? -19.521 -39.058 48.182 1.00 31.31 721 LEU A N 1
ATOM 6048 C CA . LEU A 1 721 ? -20.623 -39.922 47.770 1.00 27.92 721 LEU A CA 1
ATOM 6049 C C . LEU A 1 721 ? -21.787 -39.822 48.751 1.00 28.93 721 LEU A C 1
ATOM 6050 O O . LEU A 1 721 ? -22.948 -39.739 48.336 1.00 27.33 721 LEU A O 1
ATOM 6055 N N . HIS A 1 722 ? -21.503 -39.825 50.052 1.00 32.02 722 HIS A N 1
ATOM 6056 C CA . HIS A 1 722 ? -22.570 -39.604 51.025 1.00 31.30 722 HIS A CA 1
ATOM 6057 C C . HIS A 1 722 ? -23.299 -38.294 50.744 1.00 28.27 722 HIS A C 1
ATOM 6058 O O . HIS A 1 722 ? -24.535 -38.253 50.694 1.00 30.94 722 HIS A O 1
ATOM 6065 N N . ASN A 1 723 ? -22.545 -37.214 50.534 1.00 30.44 723 ASN A N 1
ATOM 6066 C CA . ASN A 1 723 ? -23.167 -35.901 50.355 1.00 34.52 723 ASN A CA 1
ATOM 6067 C C . ASN A 1 723 ? -23.982 -35.835 49.068 1.00 36.06 723 ASN A C 1
ATOM 6068 O O . ASN A 1 723 ? -25.108 -35.326 49.070 1.00 32.56 723 ASN A O 1
ATOM 6073 N N . THR A 1 724 ? -23.430 -36.320 47.947 1.00 33.79 724 THR A N 1
ATOM 6074 C CA . THR A 1 724 ? -24.193 -36.244 46.702 1.00 29.87 724 THR A CA 1
ATOM 6075 C C . THR A 1 724 ? -25.396 -37.184 46.709 1.00 30.08 724 THR A C 1
ATOM 6076 O O . THR A 1 724 ? -26.442 -36.843 46.147 1.00 28.37 724 THR A O 1
ATOM 6080 N N . LEU A 1 725 ? -25.291 -38.356 47.342 1.00 28.69 725 LEU A N 1
ATOM 6081 C CA . LEU A 1 725 ? -26.465 -39.220 47.459 1.00 30.02 725 LEU A CA 1
ATOM 6082 C C . LEU A 1 725 ? -27.571 -38.529 48.255 1.00 31.06 725 LEU A C 1
ATOM 6083 O O . LEU A 1 725 ? -28.736 -38.510 47.836 1.00 30.89 725 LEU A O 1
ATOM 6088 N N . LYS A 1 726 ? -27.218 -37.948 49.405 1.00 31.93 726 LYS A N 1
ATOM 6089 C CA . LYS A 1 726 ? -28.217 -37.288 50.245 1.00 31.43 726 LYS A CA 1
ATOM 6090 C C . LYS A 1 726 ? -28.939 -36.193 49.472 1.00 33.39 726 LYS A C 1
ATOM 6091 O O . LYS A 1 726 ? -30.173 -36.099 49.510 1.00 33.72 726 LYS A O 1
ATOM 6097 N N . ARG A 1 727 ? -28.179 -35.372 48.746 1.00 32.28 727 ARG A N 1
ATOM 6098 C CA . ARG A 1 727 ? -28.773 -34.329 47.920 1.00 33.49 727 ARG A CA 1
ATOM 6099 C C . ARG A 1 727 ? -29.647 -34.919 46.820 1.00 35.37 727 ARG A C 1
ATOM 6100 O O . ARG A 1 727 ? -30.749 -34.417 46.561 1.00 33.40 727 ARG A O 1
ATOM 6108 N N . TRP A 1 728 ? -29.179 -35.989 46.164 1.00 29.19 728 TRP A N 1
ATOM 6109 C CA . TRP A 1 728 ? -29.963 -36.602 45.088 1.00 29.85 728 TRP A CA 1
ATOM 6110 C C . TRP A 1 728 ? -31.339 -37.036 45.584 1.00 35.24 728 TRP A C 1
ATOM 6111 O O . TRP A 1 728 ? -32.364 -36.750 44.948 1.00 34.28 728 TRP A O 1
ATOM 6122 N N . PHE A 1 729 ? -31.381 -37.744 46.717 1.00 32.92 729 PHE A N 1
ATOM 6123 C CA . PHE A 1 729 ? -32.663 -38.197 47.245 1.00 37.49 729 PHE A CA 1
ATOM 6124 C C . PHE A 1 729 ? -33.565 -37.014 47.565 1.00 32.21 729 PHE A C 1
ATOM 6125 O O . PHE A 1 729 ? -34.759 -37.034 47.246 1.00 35.63 729 PHE A O 1
ATOM 6133 N N . SER A 1 730 ? -33.004 -35.956 48.155 1.00 32.37 730 SER A N 1
ATOM 6134 C CA . SER A 1 730 ? -33.823 -34.803 48.509 1.00 43.95 730 SER A CA 1
ATOM 6135 C C . SER A 1 730 ? -34.277 -34.016 47.285 1.00 45.04 730 SER A C 1
ATOM 6136 O O . SER A 1 730 ? -35.272 -33.290 47.368 1.00 38.37 730 SER A O 1
ATOM 6139 N N . ASP A 1 731 ? -33.582 -34.143 46.156 1.00 37.09 731 ASP A N 1
ATOM 6140 C CA . ASP A 1 731 ? -33.943 -33.417 44.943 1.00 39.25 731 ASP A CA 1
ATOM 6141 C C . ASP A 1 731 ? -34.853 -34.201 44.011 1.00 35.73 731 ASP A C 1
ATOM 6142 O O . ASP A 1 731 ? -35.137 -33.715 42.909 1.00 40.49 731 ASP A O 1
ATOM 6147 N N . MET A 1 732 ? -35.315 -35.388 44.405 1.00 35.11 732 MET A N 1
ATOM 6148 C CA . MET A 1 732 ? -36.116 -36.209 43.500 1.00 34.45 732 MET A CA 1
ATOM 6149 C C . MET A 1 732 ? -37.353 -35.460 43.022 1.00 45.76 732 MET A C 1
ATOM 6150 O O . MET A 1 732 ? -38.038 -34.796 43.804 1.00 38.90 732 MET A O 1
ATOM 6155 N N . GLY A 1 733 ? -37.649 -35.590 41.730 1.00 36.58 733 GLY A N 1
ATOM 6156 C CA . GLY A 1 733 ? -38.808 -34.947 41.134 1.00 42.36 733 GLY A CA 1
ATOM 6157 C C . GLY A 1 733 ? -38.711 -33.447 40.982 1.00 46.55 733 GLY A C 1
ATOM 6158 O O . GLY A 1 733 ? -39.628 -32.840 40.413 1.00 46.61 733 GLY A O 1
ATOM 6159 N N . ASN A 1 734 ? -37.651 -32.827 41.490 1.00 43.15 734 ASN A N 1
ATOM 6160 C CA . ASN A 1 734 ? -37.344 -31.425 41.243 1.00 50.08 734 ASN A CA 1
ATOM 6161 C C . ASN A 1 734 ? -36.530 -31.309 39.960 1.00 61.40 734 ASN A C 1
ATOM 6162 O O . ASN A 1 734 ? -35.537 -32.025 39.782 1.00 63.21 734 ASN A O 1
ATOM 6167 N N . TRP A 1 735 ? -36.946 -30.418 39.065 1.00 56.59 735 TRP A N 1
ATOM 6168 C CA . TRP A 1 735 ? -36.280 -30.269 37.781 1.00 55.04 735 TRP A CA 1
ATOM 6169 C C . TRP A 1 735 ? -35.941 -28.801 37.531 1.00 65.54 735 TRP A C 1
ATOM 6170 O O . TRP A 1 735 ? -36.680 -27.899 37.936 1.00 71.50 735 TRP A O 1
ATOM 6181 N N . SER A 1 736 ? -34.789 -28.575 36.893 1.00 76.15 736 SER A N 1
ATOM 6182 C CA . SER A 1 736 ? -34.321 -27.227 36.541 1.00 75.74 736 SER A CA 1
ATOM 6183 C C . SER A 1 736 ? -33.176 -27.277 35.521 1.00 70.68 736 SER A C 1
ATOM 6184 O O . SER A 1 736 ? -32.434 -28.262 35.434 1.00 69.28 736 SER A O 1
#

Organism: Priestia megaterium (NCBI:txid1404)

Solvent-accessible surface area: 34103 Å² total; per-residue (Å²): 109,119,150,42,40,104,91,11,32,131,41,0,105,113,19,4,40,38,26,31,35,96,39,87,44,12,34,117,86,0,60,99,2,0,142,147,40,213,168,42,124,24,166,68,19,0,12,6,6,16,21,59,2,12,2,0,0,0,1,45,57,47,50,82,0,16,0,2,4,14,44,52,5,0,42,88,6,24,1,0,78,102,39,76,96,86,33,58,128,152,161,41,189,94,43,82,51,78,31,9,113,96,27,130,112,0,51,102,60,0,106,20,12,30,0,0,5,0,12,3,8,35,75,135,104,134,82,114,2,95,3,17,14,46,8,1,12,30,0,1,4,0,21,41,46,2,22,1,83,10,60,13,7,4,13,19,20,26,32,68,33,108,96,0,11,149,45,0,59,127,34,90,2,48,0,0,4,3,13,0,56,81,31,17,70,156,24,0,30,71,0,0,53,57,0,47,59,38,49,152,109,64,51,2,90,23,34,7,7,1,13,32,17,0,0,21,18,2,18,95,61,0,13,147,128,12,86,83,0,11,0,8,15,72,26,11,2,7,1,5,61,8,0,3,78,39,63,85,188,103,40,140,57,92,87,0,13,0,0,0,13,41,39,188,84,58,95,67,81,117,23,136,25,107,57,4,59,6,108,109,48,4,2,3,2,10,5,12,17,0,22,75,0,28,149,64,205,6,25,1,0,3,29,0,0,24,3,18,36,42,23,157,15,15,38,38,18,18,55,17,85,16,128,59,21,29,25,1,32,41,143,29,0,45,47,4,1,56,13,0,12,92,0,0,139,94,53,141,19,137,44,17,0,82,17,38,5,67,5,2,1,3,60,45,148,112,52,64,7,12,87,21,0,4,52,2,1,73,13,10,82,174,77,184,88,170,11,111,1,17,7,27,8,30,2,20,4,2,21,22,76,183,98,87,81,127,57,2,25,72,7,2,64,0,1,32,43,0,24,86,7,10,9,21,109,0,55,0,10,1,15,0,4,0,83,113,0,0,173,44,0,16,17,57,13,66,21,82,7,1,0,14,0,0,8,1,1,10,1,20,40,8,75,10,94,0,8,11,24,4,1,0,9,23,1,130,34,27,95,4,0,52,65,0,3,86,4,6,32,61,54,29,0,11,5,111,102,16,127,36,59,150,42,75,54,84,86,1,10,44,77,0,41,114,48,111,149,24,8,74,160,32,61,57,35,104,25,0,13,43,29,5,61,115,31,14,18,39,8,106,2,41,19,60,0,45,0,3,133,58,0,53,111,20,32,189,163,74,162,59,128,3,8,100,89,146,34,125,40,59,10,41,48,2,72,33,61,21,46,30,32,30,174,40,1,15,18,0,11,81,2,0,85,31,2,39,80,35,2,123,35,4,11,114,4,0,107,51,17,40,149,124,18,79,99,207,20,71,150,79,1,114,44,8,31,80,36,39,66,43,1,4,2,17,0,0,7,15,2,5,45,13,22,34,65,45,168,128,17,94,108,62,9,60,70,12,14,157,118,32,69,18,100,136,30,238,53,92,106,47,45,17,49,110,140,6,4,51,74,3,0,49,41,0,5,60,3,0,36,79,12,0,102,78,0,52,35,15,25,113,146,55,82,2,86,29,36,174,82,107,106,0,89,66,21,5,144,154,12,30,89,64,56,34,110,43,123

B-factor: mean 38.11, std 14.09, range [17.74, 125.46]